Protein 7WH9 (pdb70)

Structure (mmCIF, N/CA/C/O backbone):
data_7WH9
#
_entry.id   7WH9
#
_cell.length_a   162.093
_cell.length_b   162.093
_cell.length_c   130.219
_cell.angle_alpha   90.000
_cell.angle_beta   90.000
_cell.angle_gamma   120.000
#
_symmetry.space_group_name_H-M   'P 31 2 1'
#
loop_
_entity.id
_entity.type
_entity.pdbx_description
1 polymer 'O-methyltransferase gedA'
2 non-polymer 3-METHYL-1,6,8-TRIHYDROXYANTHRAQUINONE
3 non-polymer S-ADENOSYL-L-HOMOCYSTEINE
4 water water
#
loop_
_atom_site.group_PDB
_atom_site.id
_atom_site.type_symbol
_atom_site.label_atom_id
_atom_site.label_alt_id
_atom_site.label_comp_id
_atom_site.label_asym_id
_atom_site.label_entity_id
_atom_site.label_seq_id
_atom_site.pdbx_PDB_ins_code
_atom_site.Cartn_x
_atom_site.Cartn_y
_atom_site.Cartn_z
_atom_site.occupancy
_atom_site.B_iso_or_equiv
_atom_site.auth_seq_id
_atom_site.auth_comp_id
_atom_site.auth_asym_id
_atom_site.auth_atom_id
_atom_site.pdbx_PDB_model_num
ATOM 1 N N . MET A 1 21 ? 30.297 -19.531 -37.383 1.00 81.24 1 MET A N 1
ATOM 2 C CA . MET A 1 21 ? 31.287 -18.483 -37.537 1.00 73.70 1 MET A CA 1
ATOM 3 C C . MET A 1 21 ? 32.639 -18.983 -37.034 1.00 69.21 1 MET A C 1
ATOM 4 O O . MET A 1 21 ? 32.761 -19.407 -35.882 1.00 69.74 1 MET A O 1
ATOM 9 N N . GLU A 1 22 ? 33.657 -18.946 -37.879 1.00 65.24 2 GLU A N 1
ATOM 10 C CA . GLU A 1 22 ? 34.954 -19.403 -37.411 1.00 60.99 2 GLU A CA 1
ATOM 11 C C . GLU A 1 22 ? 35.812 -18.216 -37.004 1.00 55.65 2 GLU A C 1
ATOM 12 O O . GLU A 1 22 ? 35.600 -17.080 -37.441 1.00 56.14 2 GLU A O 1
ATOM 18 N N . ARG A 1 23 ? 36.775 -18.496 -36.132 1.00 48.81 3 ARG A N 1
ATOM 19 C CA . ARG A 1 23 ? 37.717 -17.475 -35.721 1.00 43.60 3 ARG A CA 1
ATOM 20 C C . ARG A 1 23 ? 38.646 -17.152 -36.886 1.00 42.16 3 ARG A C 1
ATOM 21 O O . ARG A 1 23 ? 38.921 -17.996 -37.736 1.00 45.81 3 ARG A O 1
ATOM 29 N N . GLN A 1 24 ? 39.052 -15.916 -36.970 1.00 39.06 4 GLN A N 1
ATOM 30 C CA . GLN A 1 24 ? 39.906 -15.550 -38.084 1.00 39.68 4 GLN A CA 1
ATOM 31 C C . GLN A 1 24 ? 41.320 -15.252 -37.610 1.00 38.19 4 GLN A C 1
ATOM 32 O O . GLN A 1 24 ? 41.527 -14.813 -36.477 1.00 37.76 4 GLN A O 1
ATOM 38 N N . PRO A 1 25 ? 42.323 -15.481 -38.442 1.00 39.99 5 PRO A N 1
ATOM 39 C CA . PRO A 1 25 ? 43.683 -15.089 -38.061 1.00 37.33 5 PRO A CA 1
ATOM 40 C C . PRO A 1 25 ? 43.798 -13.583 -38.023 1.00 36.54 5 PRO A C 1
ATOM 41 O O . PRO A 1 25 ? 43.160 -12.877 -38.804 1.00 37.76 5 PRO A O 1
ATOM 45 N N . LYS A 1 26 ? 44.620 -13.090 -37.101 1.00 37.36 6 LYS A N 1
ATOM 46 C CA . LYS A 1 26 ? 44.833 -11.652 -37.018 1.00 37.56 6 LYS A CA 1
ATOM 47 C C . LYS A 1 26 ? 45.846 -11.206 -38.058 1.00 38.93 6 LYS A C 1
ATOM 48 O O . LYS A 1 26 ? 46.758 -11.948 -38.437 1.00 41.83 6 LYS A O 1
ATOM 54 N N . SER A 1 27 ? 45.685 -9.972 -38.511 1.00 37.58 7 SER A N 1
ATOM 55 C CA . SER A 1 27 ? 46.514 -9.415 -39.566 1.00 35.08 7 SER A CA 1
ATOM 56 C C . SER A 1 27 ? 47.752 -8.738 -38.995 1.00 36.71 7 SER A C 1
ATOM 57 O O . SER A 1 27 ? 47.865 -8.488 -37.790 1.00 36.31 7 SER A O 1
ATOM 60 N N . LEU A 1 28 ? 48.697 -8.442 -39.889 1.00 37.62 8 LEU A N 1
ATOM 61 C CA . LEU A 1 28 ? 49.837 -7.618 -39.507 1.00 38.07 8 LEU A CA 1
ATOM 62 C C . LEU A 1 28 ? 49.385 -6.281 -38.924 1.00 38.65 8 LEU A C 1
ATOM 63 O O . LEU A 1 28 ? 49.920 -5.835 -37.905 1.00 38.60 8 LEU A O 1
ATOM 68 N N . SER A 1 29 ? 48.370 -5.648 -39.522 1.00 40.07 9 SER A N 1
ATOM 69 C CA . SER A 1 29 ? 47.948 -4.346 -39.017 1.00 41.27 9 SER A CA 1
ATOM 70 C C . SER A 1 29 ? 47.386 -4.449 -37.613 1.00 40.43 9 SER A C 1
ATOM 71 O O . SER A 1 29 ? 47.644 -3.578 -36.777 1.00 40.47 9 SER A O 1
ATOM 74 N N . ASP A 1 30 ? 46.645 -5.512 -37.319 1.00 39.79 10 ASP A N 1
ATOM 75 C CA . ASP A 1 30 ? 46.131 -5.653 -35.965 1.00 39.85 10 ASP A CA 1
ATOM 76 C C . ASP A 1 30 ? 47.281 -5.662 -34.963 1.00 38.07 10 ASP A C 1
ATOM 77 O O . ASP A 1 30 ? 47.227 -4.978 -33.932 1.00 35.26 10 ASP A O 1
ATOM 82 N N . ALA A 1 31 ? 48.353 -6.405 -35.269 1.00 37.86 11 ALA A N 1
ATOM 83 C CA . ALA A 1 31 ? 49.488 -6.469 -34.356 1.00 32.36 11 ALA A CA 1
ATOM 84 C C . ALA A 1 31 ? 50.162 -5.119 -34.223 1.00 31.94 11 ALA A C 1
ATOM 85 O O . ALA A 1 31 ? 50.485 -4.676 -33.108 1.00 29.45 11 ALA A O 1
ATOM 87 N N . VAL A 1 32 ? 50.404 -4.456 -35.355 1.00 33.13 12 VAL A N 1
ATOM 88 C CA . VAL A 1 32 ? 51.169 -3.223 -35.301 1.00 34.85 12 VAL A CA 1
ATOM 89 C C . VAL A 1 32 ? 50.391 -2.164 -34.543 1.00 38.44 12 VAL A C 1
ATOM 90 O O . VAL A 1 32 ? 50.946 -1.490 -33.678 1.00 41.77 12 VAL A O 1
ATOM 94 N N . GLN A 1 33 ? 49.080 -2.053 -34.778 1.00 42.36 13 GLN A N 1
ATOM 95 C CA . GLN A 1 33 ? 48.318 -1.061 -34.012 1.00 43.75 13 GLN A CA 1
ATOM 96 C C . GLN A 1 33 ? 48.171 -1.452 -32.552 1.00 43.94 13 GLN A C 1
ATOM 97 O O . GLN A 1 33 ? 48.178 -0.573 -31.684 1.00 47.31 13 GLN A O 1
ATOM 103 N N . LEU A 1 34 ? 48.068 -2.743 -32.238 1.00 39.29 14 LEU A N 1
ATOM 104 C CA . LEU A 1 34 ? 48.001 -3.072 -30.826 1.00 35.46 14 LEU A CA 1
ATOM 105 C C . LEU A 1 34 ? 49.288 -2.633 -30.131 1.00 36.86 14 LEU A C 1
ATOM 106 O O . LEU A 1 34 ? 49.245 -2.110 -29.010 1.00 36.95 14 LEU A O 1
ATOM 111 N N . LEU A 1 35 ? 50.433 -2.742 -30.820 1.00 34.67 15 LEU A N 1
ATOM 112 C CA . LEU A 1 35 ? 51.672 -2.214 -30.260 1.00 35.97 15 LEU A CA 1
ATOM 113 C C . LEU A 1 35 ? 51.640 -0.701 -30.150 1.00 37.83 15 LEU A C 1
ATOM 114 O O . LEU A 1 35 ? 51.951 -0.142 -29.092 1.00 40.34 15 LEU A O 1
ATOM 119 N N . GLN A 1 36 ? 51.311 -0.019 -31.247 1.00 35.11 16 GLN A N 1
ATOM 120 C CA . GLN A 1 36 ? 51.303 1.437 -31.237 1.00 31.96 16 GLN A CA 1
ATOM 121 C C . GLN A 1 36 ? 50.372 1.990 -30.159 1.00 33.43 16 GLN A C 1
ATOM 122 O O . GLN A 1 36 ? 50.775 2.875 -29.399 1.00 31.61 16 GLN A O 1
ATOM 128 N N . THR A 1 37 ? 49.135 1.466 -30.039 1.00 35.69 17 THR A N 1
ATOM 129 C CA . THR A 1 37 ? 48.240 2.031 -29.020 1.00 34.40 17 THR A CA 1
ATOM 130 C C . THR A 1 37 ? 48.693 1.657 -27.603 1.00 33.49 17 THR A C 1
ATOM 131 O O . THR A 1 37 ? 48.495 2.440 -26.660 1.00 34.32 17 THR A O 1
ATOM 135 N N . THR A 1 38 ? 49.259 0.467 -27.410 1.00 29.67 18 THR A N 1
ATOM 136 C CA . THR A 1 38 ? 49.835 0.181 -26.099 1.00 29.63 18 THR A CA 1
ATOM 137 C C . THR A 1 38 ? 50.932 1.172 -25.773 1.00 33.05 18 THR A C 1
ATOM 138 O O . THR A 1 38 ? 51.017 1.672 -24.649 1.00 35.12 18 THR A O 1
ATOM 142 N N . GLU A 1 39 ? 51.765 1.504 -26.749 1.00 35.51 19 GLU A N 1
ATOM 143 C CA . GLU A 1 39 ? 52.795 2.489 -26.473 1.00 38.20 19 GLU A CA 1
ATOM 144 C C . GLU A 1 39 ? 52.170 3.862 -26.185 1.00 39.04 19 GLU A C 1
ATOM 145 O O . GLU A 1 39 ? 52.686 4.629 -25.365 1.00 40.96 19 GLU A O 1
ATOM 151 N N . ILE A 1 40 ? 51.034 4.176 -26.814 1.00 33.98 20 ILE A N 1
ATOM 152 C CA . ILE A 1 40 ? 50.347 5.422 -26.490 1.00 33.85 20 ILE A CA 1
ATOM 153 C C . ILE A 1 40 ? 49.783 5.382 -25.069 1.00 34.84 20 ILE A C 1
ATOM 154 O O . ILE A 1 40 ? 49.870 6.368 -24.321 1.00 34.94 20 ILE A O 1
ATOM 159 N N . ILE A 1 41 ? 49.172 4.259 -24.686 1.00 31.82 21 ILE A N 1
ATOM 160 C CA . ILE A 1 41 ? 48.666 4.114 -23.329 1.00 32.18 21 ILE A CA 1
ATOM 161 C C . ILE A 1 41 ? 49.781 4.343 -22.333 1.00 34.97 21 ILE A C 1
ATOM 162 O O . ILE A 1 41 ? 49.600 4.980 -21.287 1.00 34.64 21 ILE A O 1
ATOM 167 N N . SER A 1 42 ? 50.953 3.825 -22.646 1.00 38.93 22 SER A N 1
ATOM 168 C CA . SER A 1 42 ? 52.043 3.897 -21.695 1.00 38.23 22 SER A CA 1
ATOM 169 C C . SER A 1 42 ? 52.603 5.320 -21.610 1.00 39.63 22 SER A C 1
ATOM 170 O O . SER A 1 42 ? 52.998 5.769 -20.527 1.00 43.23 22 SER A O 1
ATOM 173 N N . LYS A 1 43 ? 52.636 6.061 -22.723 1.00 37.87 23 LYS A N 1
ATOM 174 C CA . LYS A 1 43 ? 53.086 7.452 -22.621 1.00 39.74 23 LYS A CA 1
ATOM 175 C C . LYS A 1 43 ? 52.079 8.288 -21.845 1.00 40.25 23 LYS A C 1
ATOM 176 O O . LYS A 1 43 ? 52.463 9.148 -21.042 1.00 40.19 23 LYS A O 1
ATOM 182 N N . CYS A 1 44 ? 50.786 8.036 -22.069 1.00 38.89 24 CYS A N 1
ATOM 183 C CA . CYS A 1 44 ? 49.742 8.769 -21.365 1.00 38.80 24 CYS A CA 1
ATOM 184 C C . CYS A 1 44 ? 49.799 8.524 -19.864 1.00 37.96 24 CYS A C 1
ATOM 185 O O . CYS A 1 44 ? 49.516 9.438 -19.074 1.00 37.03 24 CYS A O 1
ATOM 188 N N . THR A 1 45 ? 50.141 7.293 -19.446 1.00 34.30 25 THR A N 1
ATOM 189 C CA . THR A 1 45 ? 50.240 7.028 -18.015 1.00 33.85 25 THR A CA 1
ATOM 190 C C . THR A 1 45 ? 51.301 7.902 -17.367 1.00 35.20 25 THR A C 1
ATOM 191 O O . THR A 1 45 ? 51.091 8.430 -16.272 1.00 37.48 25 THR A O 1
ATOM 195 N N . GLN A 1 46 ? 52.430 8.109 -18.034 1.00 37.12 26 GLN A N 1
ATOM 196 C CA . GLN A 1 46 ? 53.466 8.924 -17.410 1.00 39.23 26 GLN A CA 1
ATOM 197 C C . GLN A 1 46 ? 53.026 10.373 -17.315 1.00 39.32 26 GLN A C 1
ATOM 198 O O . GLN A 1 46 ? 53.218 11.011 -16.275 1.00 42.49 26 GLN A O 1
ATOM 204 N N . THR A 1 47 ? 52.338 10.880 -18.342 1.00 35.00 27 THR A N 1
ATOM 205 C CA . THR A 1 47 ? 51.847 12.250 -18.267 1.00 34.14 27 THR A CA 1
ATOM 206 C C . THR A 1 47 ? 50.819 12.394 -17.163 1.00 35.13 27 THR A C 1
ATOM 207 O O . THR A 1 47 ? 50.854 13.357 -16.388 1.00 32.20 27 THR A O 1
ATOM 211 N N . ILE A 1 48 ? 49.905 11.426 -17.056 1.00 32.98 28 ILE A N 1
ATOM 212 C CA . ILE A 1 48 ? 48.838 11.527 -16.065 1.00 32.11 28 ILE A CA 1
ATOM 213 C C . ILE A 1 48 ? 49.432 11.555 -14.661 1.00 33.11 28 ILE A C 1
ATOM 214 O O . ILE A 1 48 ? 49.026 12.357 -13.816 1.00 31.81 28 ILE A O 1
ATOM 219 N N . ILE A 1 49 ? 50.479 10.767 -14.429 1.00 35.47 29 ILE A N 1
ATOM 220 C CA . ILE A 1 49 ? 51.080 10.704 -13.106 1.00 38.92 29 ILE A CA 1
ATOM 221 C C . ILE A 1 49 ? 51.774 12.019 -12.785 1.00 41.26 29 ILE A C 1
ATOM 222 O O . ILE A 1 49 ? 51.550 12.610 -11.718 1.00 34.00 29 ILE A O 1
ATOM 227 N N . ALA A 1 50 ? 52.510 12.566 -13.764 1.00 40.34 30 ALA A N 1
ATOM 228 C CA . ALA A 1 50 ? 53.134 13.879 -13.604 1.00 41.64 30 ALA A CA 1
ATOM 229 C C . ALA A 1 50 ? 52.101 14.950 -13.293 1.00 41.05 30 ALA A C 1
ATOM 230 O O . ALA A 1 50 ? 52.323 15.805 -12.428 1.00 38.79 30 ALA A O 1
ATOM 232 N N . GLU A 1 51 ? 50.953 14.918 -13.967 1.00 38.92 31 GLU A N 1
ATOM 233 C CA . GLU A 1 51 ? 50.006 15.994 -13.736 1.00 40.60 31 GLU A CA 1
ATOM 234 C C . GLU A 1 51 ? 49.134 15.756 -12.523 1.00 39.52 31 GLU A C 1
ATOM 235 O O . GLU A 1 51 ? 48.762 16.722 -11.861 1.00 41.57 31 GLU A O 1
ATOM 241 N N . TRP A 1 52 ? 48.929 14.510 -12.118 1.00 37.92 32 TRP A N 1
ATOM 242 C CA . TRP A 1 52 ? 48.364 14.297 -10.797 1.00 38.92 32 TRP A CA 1
ATOM 243 C C . TRP A 1 52 ? 49.238 14.938 -9.730 1.00 44.46 32 TRP A C 1
ATOM 244 O O . TRP A 1 52 ? 48.723 15.556 -8.792 1.00 44.31 32 TRP A O 1
ATOM 255 N N . SER A 1 53 ? 50.560 14.878 -9.894 1.00 48.07 33 SER A N 1
ATOM 256 C CA . SER A 1 53 ? 51.403 15.433 -8.848 1.00 39.77 33 SER A CA 1
ATOM 257 C C . SER A 1 53 ? 51.466 16.953 -8.923 1.00 44.40 33 SER A C 1
ATOM 258 O O . SER A 1 53 ? 51.520 17.610 -7.878 1.00 47.20 33 SER A O 1
ATOM 261 N N . ASN A 1 54 ? 51.376 17.536 -10.124 1.00 44.73 34 ASN A N 1
ATOM 262 C CA . ASN A 1 54 ? 51.262 18.990 -10.213 1.00 48.42 34 ASN A CA 1
ATOM 263 C C . ASN A 1 54 ? 49.921 19.466 -9.691 1.00 46.82 34 ASN A C 1
ATOM 264 O O . ASN A 1 54 ? 49.841 20.459 -8.967 1.00 48.98 34 ASN A O 1
ATOM 269 N N . GLU A 1 55 ? 48.865 18.742 -10.015 1.00 45.13 35 GLU A N 1
ATOM 270 C CA . GLU A 1 55 ? 47.536 19.105 -9.552 1.00 44.53 35 GLU A CA 1
ATOM 271 C C . GLU A 1 55 ? 47.448 19.069 -8.031 1.00 47.26 35 GLU A C 1
ATOM 272 O O . GLU A 1 55 ? 46.941 20.008 -7.408 1.00 49.39 35 GLU A O 1
ATOM 278 N N . ALA A 1 56 ? 47.957 18.000 -7.415 1.00 48.36 36 ALA A N 1
ATOM 279 C CA . ALA A 1 56 ? 47.920 17.891 -5.961 1.00 52.35 36 ALA A CA 1
ATOM 280 C C . ALA A 1 56 ? 48.621 19.067 -5.292 1.00 60.48 36 ALA A C 1
ATOM 281 O O . ALA A 1 56 ? 48.145 19.581 -4.270 1.00 65.64 36 ALA A O 1
ATOM 283 N N . GLU A 1 57 ? 49.749 19.519 -5.845 1.00 60.54 37 GLU A N 1
ATOM 284 C CA . GLU A 1 57 ? 50.441 20.632 -5.200 1.00 64.83 37 GLU A CA 1
ATOM 285 C C . GLU A 1 57 ? 49.643 21.926 -5.298 1.00 62.69 37 GLU A C 1
ATOM 286 O O . GLU A 1 57 ? 49.694 22.743 -4.376 1.00 61.91 37 GLU A O 1
ATOM 292 N N . THR A 1 58 ? 48.913 22.108 -6.378 1.00 63.98 38 THR A N 1
ATOM 293 C CA . THR A 1 58 ? 48.016 23.233 -6.525 1.00 66.46 38 THR A CA 1
ATOM 294 C C . THR A 1 58 ? 46.919 23.171 -5.487 1.00 65.70 38 THR A C 1
ATOM 295 O O . THR A 1 58 ? 46.620 24.136 -4.834 1.00 67.55 38 THR A O 1
ATOM 299 N N . PHE A 1 59 ? 46.298 22.020 -5.342 1.00 60.92 39 PHE A N 1
ATOM 300 C CA . PHE A 1 59 ? 45.238 21.878 -4.354 1.00 61.06 39 PHE A CA 1
ATOM 301 C C . PHE A 1 59 ? 45.716 22.345 -2.987 1.00 65.68 39 PHE A C 1
ATOM 302 O O . PHE A 1 59 ? 44.985 23.039 -2.270 1.00 68.06 39 PHE A O 1
ATOM 310 N N . LYS A 1 60 ? 46.957 22.007 -2.627 1.00 68.58 40 LYS A N 1
ATOM 311 C CA . LYS A 1 60 ? 47.465 22.343 -1.299 1.00 72.73 40 LYS A CA 1
ATOM 312 C C . LYS A 1 60 ? 47.820 23.826 -1.196 1.00 78.71 40 LYS A C 1
ATOM 313 O O . LYS A 1 60 ? 47.469 24.498 -0.214 1.00 78.82 40 LYS A O 1
ATOM 319 N N . LYS A 1 61 ? 48.503 24.354 -2.224 1.00 83.61 41 LYS A N 1
ATOM 320 C CA . LYS A 1 61 ? 48.935 25.750 -2.225 1.00 89.84 41 LYS A CA 1
ATOM 321 C C . LYS A 1 61 ? 47.752 26.695 -2.032 1.00 94.96 41 LYS A C 1
ATOM 322 O O . LYS A 1 61 ? 47.858 27.713 -1.329 1.00 100.08 41 LYS A O 1
ATOM 324 N N . ARG A 1 62 ? 46.613 26.375 -2.646 1.00 94.13 42 ARG A N 1
ATOM 325 C CA . ARG A 1 62 ? 45.394 27.153 -2.445 1.00 96.56 42 ARG A CA 1
ATOM 326 C C . ARG A 1 62 ? 44.663 26.610 -1.213 1.00 98.70 42 ARG A C 1
ATOM 327 O O . ARG A 1 62 ? 43.611 25.979 -1.286 1.00 96.91 42 ARG A O 1
ATOM 335 N N . ALA A 1 63 ? 45.265 26.871 -0.055 1.00 103.91 43 ALA A N 1
ATOM 336 C CA . ALA A 1 63 ? 44.720 26.449 1.236 1.00 107.25 43 ALA A CA 1
ATOM 337 C C . ALA A 1 63 ? 43.248 26.857 1.418 1.00 110.07 43 ALA A C 1
ATOM 338 O O . ALA A 1 63 ? 42.924 28.029 1.644 1.00 115.35 43 ALA A O 1
ATOM 340 N N . ALA A 1 68 ? 41.701 29.467 -4.263 1.00 106.95 48 ALA A N 1
ATOM 341 C CA . ALA A 1 68 ? 40.683 28.804 -5.077 1.00 101.37 48 ALA A CA 1
ATOM 342 C C . ALA A 1 68 ? 40.975 29.002 -6.566 1.00 98.72 48 ALA A C 1
ATOM 343 O O . ALA A 1 68 ? 41.749 29.893 -6.935 1.00 102.47 48 ALA A O 1
ATOM 345 N N . GLY A 1 69 ? 40.366 28.166 -7.415 1.00 91.88 49 GLY A N 1
ATOM 346 C CA . GLY A 1 69 ? 40.532 28.276 -8.858 1.00 87.54 49 GLY A CA 1
ATOM 347 C C . GLY A 1 69 ? 39.822 27.216 -9.689 1.00 80.24 49 GLY A C 1
ATOM 348 O O . GLY A 1 69 ? 38.827 26.626 -9.257 1.00 77.20 49 GLY A O 1
ATOM 349 N N . ALA A 1 70 ? 40.344 26.955 -10.892 1.00 73.79 50 ALA A N 1
ATOM 350 C CA . ALA A 1 70 ? 39.711 26.021 -11.816 1.00 64.14 50 ALA A CA 1
ATOM 351 C C . ALA A 1 70 ? 40.006 24.559 -11.488 1.00 60.63 50 ALA A C 1
ATOM 352 O O . ALA A 1 70 ? 39.201 23.681 -11.834 1.00 57.83 50 ALA A O 1
ATOM 354 N N . GLU A 1 71 ? 41.141 24.278 -10.835 1.00 59.44 51 GLU A N 1
ATOM 355 C CA . GLU A 1 71 ? 41.507 22.931 -10.400 1.00 56.17 51 GLU A CA 1
ATOM 356 C C . GLU A 1 71 ? 40.344 22.208 -9.731 1.00 53.12 51 GLU A C 1
ATOM 357 O O . GLU A 1 71 ? 40.226 20.990 -9.868 1.00 51.26 51 GLU A O 1
ATOM 363 N N . LEU A 1 72 ? 39.490 22.947 -9.029 1.00 55.94 52 LEU A N 1
ATOM 364 C CA . LEU A 1 72 ? 38.376 22.349 -8.295 1.00 56.00 52 LEU A CA 1
ATOM 365 C C . LEU A 1 72 ? 37.207 21.933 -9.191 1.00 56.32 52 LEU A C 1
ATOM 366 O O . LEU A 1 72 ? 36.241 21.332 -8.722 1.00 54.68 52 LEU A O 1
ATOM 371 N N . VAL A 1 73 ? 37.299 22.255 -10.477 1.00 56.90 53 VAL A N 1
ATOM 372 C CA . VAL A 1 73 ? 36.246 21.928 -11.434 1.00 53.02 53 VAL A CA 1
ATOM 373 C C . VAL A 1 73 ? 36.798 21.311 -12.708 1.00 53.02 53 VAL A C 1
ATOM 374 O O . VAL A 1 73 ? 36.073 20.574 -13.397 1.00 54.47 53 VAL A O 1
ATOM 378 N N . LEU A 1 74 ? 38.074 21.506 -13.049 1.00 50.78 54 LEU A N 1
ATOM 379 C CA . LEU A 1 74 ? 38.571 21.183 -14.371 1.00 45.79 54 LEU A CA 1
ATOM 380 C C . LEU A 1 74 ? 39.956 20.566 -14.266 1.00 41.90 54 LEU A C 1
ATOM 381 O O . LEU A 1 74 ? 40.813 21.086 -13.545 1.00 41.59 54 LEU A O 1
ATOM 386 N N . PRO A 1 75 ? 40.217 19.492 -14.990 1.00 40.60 55 PRO A N 1
ATOM 387 C CA . PRO A 1 75 ? 41.603 19.060 -15.154 1.00 38.55 55 PRO A CA 1
ATOM 388 C C . PRO A 1 75 ? 42.348 20.103 -15.951 1.00 40.38 55 PRO A C 1
ATOM 389 O O . PRO A 1 75 ? 41.770 20.827 -16.769 1.00 40.92 55 PRO A O 1
ATOM 393 N N . SER A 1 76 ? 43.649 20.170 -15.702 1.00 41.18 56 SER A N 1
ATOM 394 C CA . SER A 1 76 ? 44.539 20.979 -16.514 1.00 42.09 56 SER A CA 1
ATOM 395 C C . SER A 1 76 ? 44.442 20.600 -17.992 1.00 41.39 56 SER A C 1
ATOM 396 O O . SER A 1 76 ? 43.914 19.538 -18.349 1.00 39.45 56 SER A O 1
ATOM 399 N N . HIS A 1 77 ? 44.919 21.481 -18.871 1.00 44.10 57 HIS A N 1
ATOM 400 C CA . HIS A 1 77 ? 44.941 21.139 -20.290 1.00 41.09 57 HIS A CA 1
ATOM 401 C C . HIS A 1 77 ? 45.751 19.873 -20.532 1.00 42.14 57 HIS A C 1
ATOM 402 O O . HIS A 1 77 ? 45.282 18.943 -21.198 1.00 40.29 57 HIS A O 1
ATOM 409 N N . GLU A 1 78 ? 46.947 19.788 -19.934 1.00 42.62 58 GLU A N 1
ATOM 410 C CA . GLU A 1 78 ? 47.782 18.614 -20.152 1.00 40.36 58 GLU A CA 1
ATOM 411 C C . GLU A 1 78 ? 47.134 17.358 -19.588 1.00 43.15 58 GLU A C 1
ATOM 412 O O . GLU A 1 78 ? 47.227 16.290 -20.202 1.00 44.92 58 GLU A O 1
ATOM 418 N N . LEU A 1 79 ? 46.460 17.452 -18.434 1.00 42.48 59 LEU A N 1
ATOM 419 C CA . LEU A 1 79 ? 45.812 16.253 -17.913 1.00 37.99 59 LEU A CA 1
ATOM 420 C C . LEU A 1 79 ? 44.594 15.864 -18.736 1.00 37.32 59 LEU A C 1
ATOM 421 O O . LEU A 1 79 ? 44.351 14.672 -18.954 1.00 36.16 59 LEU A O 1
ATOM 426 N N . PHE A 1 80 ? 43.831 16.845 -19.234 1.00 38.06 60 PHE A N 1
ATOM 427 C CA . PHE A 1 80 ? 42.641 16.502 -20.016 1.00 35.92 60 PHE A CA 1
ATOM 428 C C . PHE A 1 80 ? 43.022 15.867 -21.348 1.00 38.49 60 PHE A C 1
ATOM 429 O O . PHE A 1 80 ? 42.361 14.922 -21.798 1.00 42.36 60 PHE A O 1
ATOM 437 N N . ASN A 1 81 ? 44.104 16.330 -21.985 1.00 38.97 61 ASN A N 1
ATOM 438 C CA . ASN A 1 81 ? 44.517 15.713 -23.245 1.00 39.50 61 ASN A CA 1
ATOM 439 C C . ASN A 1 81 ? 45.007 14.281 -23.045 1.00 39.40 61 ASN A C 1
ATOM 440 O O . ASN A 1 81 ? 44.718 13.404 -23.870 1.00 39.73 61 ASN A O 1
ATOM 445 N N . ALA A 1 82 ? 45.694 14.005 -21.928 1.00 36.66 62 ALA A N 1
ATOM 446 C CA . ALA A 1 82 ? 46.138 12.640 -21.654 1.00 35.01 62 ALA A CA 1
ATOM 447 C C . ALA A 1 82 ? 44.955 11.742 -21.341 1.00 33.65 62 ALA A C 1
ATOM 448 O O . ALA A 1 82 ? 44.925 10.577 -21.756 1.00 34.67 62 ALA A O 1
ATOM 450 N N . GLN A 1 83 ? 43.955 12.272 -20.626 1.00 29.50 63 GLN A N 1
ATOM 451 C CA . GLN A 1 83 ? 42.762 11.482 -20.387 1.00 23.80 63 GLN A CA 1
ATOM 452 C C . GLN A 1 83 ? 42.073 11.171 -21.694 1.00 26.81 63 GLN A C 1
ATOM 453 O O . GLN A 1 83 ? 41.645 10.040 -21.933 1.00 29.21 63 GLN A O 1
ATOM 459 N N . ARG A 1 84 ? 41.990 12.152 -22.575 1.00 28.12 64 ARG A N 1
ATOM 460 C CA . ARG A 1 84 ? 41.251 11.926 -23.798 1.00 28.58 64 ARG A CA 1
ATOM 461 C C . ARG A 1 84 ? 41.977 10.913 -24.665 1.00 33.85 64 ARG A C 1
ATOM 462 O O . ARG A 1 84 ? 41.380 9.918 -25.095 1.00 34.46 64 ARG A O 1
ATOM 470 N N . THR A 1 85 ? 43.299 11.084 -24.812 1.00 34.67 65 THR A N 1
ATOM 471 C CA . THR A 1 85 ? 44.102 10.175 -25.624 1.00 32.07 65 THR A CA 1
ATOM 472 C C . THR A 1 85 ? 44.125 8.766 -25.055 1.00 31.92 65 THR A C 1
ATOM 473 O O . THR A 1 85 ? 43.993 7.793 -25.801 1.00 34.13 65 THR A O 1
ATOM 477 N N . ILE A 1 86 ? 44.294 8.624 -23.742 1.00 30.71 66 ILE A N 1
ATOM 478 C CA . ILE A 1 86 ? 44.367 7.276 -23.188 1.00 30.14 66 ILE A CA 1
ATOM 479 C C . ILE A 1 86 ? 43.015 6.595 -23.279 1.00 30.72 66 ILE A C 1
ATOM 480 O O . ILE A 1 86 ? 42.941 5.393 -23.520 1.00 32.56 66 ILE A O 1
ATOM 485 N N . THR A 1 87 ? 41.925 7.341 -23.105 1.00 31.67 67 THR A N 1
ATOM 486 C CA . THR A 1 87 ? 40.612 6.761 -23.352 1.00 33.75 67 THR A CA 1
ATOM 487 C C . THR A 1 87 ? 40.460 6.288 -24.799 1.00 33.83 67 THR A C 1
ATOM 488 O O . THR A 1 87 ? 40.028 5.155 -25.037 1.00 30.18 67 THR A O 1
ATOM 492 N N . ALA A 1 88 ? 40.838 7.119 -25.769 1.00 33.43 68 ALA A N 1
ATOM 493 C CA . ALA A 1 88 ? 40.743 6.688 -27.158 1.00 30.36 68 ALA A CA 1
ATOM 494 C C . ALA A 1 88 ? 41.528 5.401 -27.391 1.00 32.69 68 ALA A C 1
ATOM 495 O O . ALA A 1 88 ? 41.037 4.473 -28.049 1.00 34.86 68 ALA A O 1
ATOM 497 N N . ALA A 1 89 ? 42.740 5.317 -26.833 1.00 33.86 69 ALA A N 1
ATOM 498 C CA . ALA A 1 89 ? 43.565 4.125 -27.000 1.00 31.62 69 ALA A CA 1
ATOM 499 C C . ALA A 1 89 ? 42.966 2.915 -26.290 1.00 32.68 69 ALA A C 1
ATOM 500 O O . ALA A 1 89 ? 42.989 1.808 -26.833 1.00 38.26 69 ALA A O 1
ATOM 502 N N . ILE A 1 90 ? 42.420 3.107 -25.085 1.00 31.14 70 ILE A N 1
ATOM 503 C CA . ILE A 1 90 ? 41.701 2.034 -24.388 1.00 31.69 70 ILE A CA 1
ATOM 504 C C . ILE A 1 90 ? 40.653 1.425 -25.317 1.00 33.47 70 ILE A C 1
ATOM 505 O O . ILE A 1 90 ? 40.555 0.197 -25.466 1.00 33.22 70 ILE A O 1
ATOM 510 N N . GLY A 1 91 ? 39.841 2.288 -25.938 1.00 29.94 71 GLY A N 1
ATOM 511 C CA . GLY A 1 91 ? 38.837 1.814 -26.863 1.00 25.75 71 GLY A CA 1
ATOM 512 C C . GLY A 1 91 ? 39.422 1.008 -28.005 1.00 29.69 71 GLY A C 1
ATOM 513 O O . GLY A 1 91 ? 38.904 -0.053 -28.359 1.00 33.51 71 GLY A O 1
ATOM 514 N N . LYS A 1 92 ? 40.519 1.480 -28.595 1.00 29.74 72 LYS A N 1
ATOM 515 C CA . LYS A 1 92 ? 41.012 0.751 -29.760 1.00 30.02 72 LYS A CA 1
ATOM 516 C C . LYS A 1 92 ? 41.646 -0.567 -29.350 1.00 31.95 72 LYS A C 1
ATOM 517 O O . LYS A 1 92 ? 41.552 -1.564 -30.079 1.00 36.77 72 LYS A O 1
ATOM 523 N N . LEU A 1 93 ? 42.191 -0.628 -28.142 1.00 28.32 73 LEU A N 1
ATOM 524 C CA . LEU A 1 93 ? 42.737 -1.885 -27.667 1.00 28.73 73 LEU A CA 1
ATOM 525 C C . LEU A 1 93 ? 41.642 -2.931 -27.505 1.00 29.79 73 LEU A C 1
ATOM 526 O O . LEU A 1 93 ? 41.813 -4.076 -27.936 1.00 32.45 73 LEU A O 1
ATOM 531 N N . ILE A 1 94 ? 40.489 -2.544 -26.944 1.00 30.87 74 ILE A N 1
ATOM 532 C CA . ILE A 1 94 ? 39.377 -3.483 -26.759 1.00 30.08 74 ILE A CA 1
ATOM 533 C C . ILE A 1 94 ? 38.932 -4.051 -28.101 1.00 32.29 74 ILE A C 1
ATOM 534 O O . ILE A 1 94 ? 38.787 -5.266 -28.265 1.00 34.51 74 ILE A O 1
ATOM 539 N N . GLU A 1 95 ? 38.768 -3.179 -29.096 1.00 30.10 75 GLU A N 1
ATOM 540 C CA . GLU A 1 95 ? 38.395 -3.618 -30.433 1.00 31.64 75 GLU A CA 1
ATOM 541 C C . GLU A 1 95 ? 39.399 -4.616 -31.008 1.00 35.60 75 GLU A C 1
ATOM 542 O O . GLU A 1 95 ? 39.000 -5.532 -31.742 1.00 40.01 75 GLU A O 1
ATOM 548 N N . LEU A 1 96 ? 40.697 -4.475 -30.684 1.00 32.69 76 LEU A N 1
ATOM 549 C CA . LEU A 1 96 ? 41.718 -5.333 -31.292 1.00 34.85 76 LEU A CA 1
ATOM 550 C C . LEU A 1 96 ? 42.037 -6.597 -30.510 1.00 34.32 76 LEU A C 1
ATOM 551 O O . LEU A 1 96 ? 42.486 -7.574 -31.122 1.00 37.76 76 LEU A O 1
ATOM 556 N N . VAL A 1 97 ? 41.861 -6.628 -29.192 1.00 30.16 77 VAL A N 1
ATOM 557 C CA . VAL A 1 97 ? 42.206 -7.834 -28.450 1.00 31.40 77 VAL A CA 1
ATOM 558 C C . VAL A 1 97 ? 41.003 -8.738 -28.219 1.00 33.50 77 VAL A C 1
ATOM 559 O O . VAL A 1 97 ? 41.192 -9.915 -27.893 1.00 37.05 77 VAL A O 1
ATOM 563 N N . SER A 1 98 ? 39.786 -8.230 -28.353 1.00 33.48 78 SER A N 1
ATOM 564 C CA . SER A 1 98 ? 38.619 -9.031 -28.018 1.00 34.69 78 SER A CA 1
ATOM 565 C C . SER A 1 98 ? 38.325 -10.101 -29.059 1.00 34.68 78 SER A C 1
ATOM 566 O O . SER A 1 98 ? 38.590 -9.944 -30.250 1.00 36.25 78 SER A O 1
ATOM 569 N N . GLU A 1 99 ? 37.786 -11.208 -28.584 1.00 35.49 79 GLU A N 1
ATOM 570 C CA . GLU A 1 99 ? 37.064 -12.099 -29.470 1.00 38.47 79 GLU A CA 1
ATOM 571 C C . GLU A 1 99 ? 35.839 -11.362 -29.973 1.00 37.97 79 GLU A C 1
ATOM 572 O O . GLU A 1 99 ? 35.119 -10.754 -29.169 1.00 33.15 79 GLU A O 1
ATOM 578 N N . PRO A 1 100 ? 35.619 -11.312 -31.289 1.00 31.37 80 PRO A N 1
ATOM 579 C CA . PRO A 1 100 ? 34.500 -10.506 -31.818 1.00 31.10 80 PRO A CA 1
ATOM 580 C C . PRO A 1 100 ? 33.136 -10.867 -31.231 1.00 30.74 80 PRO A C 1
ATOM 581 O O . PRO A 1 100 ? 32.382 -9.963 -30.835 1.00 30.86 80 PRO A O 1
ATOM 585 N N . SER A 1 101 ? 32.789 -12.157 -31.146 1.00 29.80 81 SER A N 1
ATOM 586 C CA . SER A 1 101 ? 31.462 -12.493 -30.631 1.00 29.66 81 SER A CA 1
ATOM 587 C C . SER A 1 101 ? 31.337 -12.130 -29.161 1.00 26.57 81 SER A C 1
ATOM 588 O O . SER A 1 101 ? 30.272 -11.686 -28.720 1.00 25.79 81 SER A O 1
ATOM 591 N N . VAL A 1 102 ? 32.395 -12.342 -28.379 1.00 24.57 82 VAL A N 1
ATOM 592 C CA . VAL A 1 102 ? 32.339 -11.943 -26.980 1.00 25.66 82 VAL A CA 1
ATOM 593 C C . VAL A 1 102 ? 32.015 -10.458 -26.887 1.00 29.68 82 VAL A C 1
ATOM 594 O O . VAL A 1 102 ? 31.141 -10.038 -26.116 1.00 33.14 82 VAL A O 1
ATOM 598 N N . ARG A 1 103 ? 32.673 -9.643 -27.710 1.00 29.90 83 ARG A N 1
ATOM 599 C CA . ARG A 1 103 ? 32.516 -8.200 -27.557 1.00 29.02 83 ARG A CA 1
ATOM 600 C C . ARG A 1 103 ? 31.168 -7.734 -28.081 1.00 33.93 83 ARG A C 1
ATOM 601 O O . ARG A 1 103 ? 30.571 -6.812 -27.509 1.00 37.85 83 ARG A O 1
ATOM 609 N N . ILE A 1 104 ? 30.644 -8.395 -29.114 1.00 30.51 84 ILE A N 1
ATOM 610 C CA . ILE A 1 104 ? 29.288 -8.099 -29.557 1.00 28.70 84 ILE A CA 1
ATOM 611 C C . ILE A 1 104 ? 28.288 -8.363 -28.443 1.00 30.39 84 ILE A C 1
ATOM 612 O O . ILE A 1 104 ? 27.401 -7.543 -28.194 1.00 34.89 84 ILE A O 1
ATOM 617 N N . LEU A 1 105 ? 28.422 -9.486 -27.727 1.00 28.62 85 LEU A N 1
ATOM 618 C CA . LEU A 1 105 ? 27.429 -9.724 -26.686 1.00 27.46 85 LEU A CA 1
ATOM 619 C C . LEU A 1 105 ? 27.683 -8.937 -25.422 1.00 27.96 85 LEU A C 1
ATOM 620 O O . LEU A 1 105 ? 26.713 -8.612 -24.721 1.00 27.60 85 LEU A O 1
ATOM 625 N N . GLU A 1 106 ? 28.916 -8.498 -25.173 1.00 30.05 86 GLU A N 1
ATOM 626 C CA . GLU A 1 106 ? 29.119 -7.591 -24.047 1.00 31.97 86 GLU A CA 1
ATOM 627 C C . GLU A 1 106 ? 28.423 -6.247 -24.296 1.00 34.72 86 GLU A C 1
ATOM 628 O O . GLU A 1 106 ? 27.684 -5.762 -23.431 1.00 36.66 86 GLU A O 1
ATOM 634 N N . ILE A 1 107 ? 28.585 -5.664 -25.498 1.00 32.70 87 ILE A N 1
ATOM 635 C CA . ILE A 1 107 ? 27.880 -4.422 -25.837 1.00 31.26 87 ILE A CA 1
ATOM 636 C C . ILE A 1 107 ? 26.369 -4.603 -25.731 1.00 36.95 87 ILE A C 1
ATOM 637 O O . ILE A 1 107 ? 25.661 -3.758 -25.172 1.00 41.66 87 ILE A O 1
ATOM 642 N N . ALA A 1 108 ? 25.851 -5.711 -26.271 1.00 36.25 88 ALA A N 1
ATOM 643 C CA . ALA A 1 108 ? 24.406 -5.885 -26.379 1.00 32.37 88 ALA A CA 1
ATOM 644 C C . ALA A 1 108 ? 23.719 -5.844 -25.018 1.00 31.10 88 ALA A C 1
ATOM 645 O O . ALA A 1 108 ? 22.624 -5.299 -24.894 1.00 36.41 88 ALA A O 1
ATOM 647 N N . GLY A 1 109 ? 24.338 -6.408 -23.988 1.00 25.94 89 GLY A N 1
ATOM 648 C CA . GLY A 1 109 ? 23.729 -6.480 -22.683 1.00 23.65 89 GLY A CA 1
ATOM 649 C C . GLY A 1 109 ? 24.208 -5.470 -21.683 1.00 27.14 89 GLY A C 1
ATOM 650 O O . GLY A 1 109 ? 23.787 -5.522 -20.521 1.00 28.46 89 GLY A O 1
ATOM 651 N N . GLN A 1 110 ? 25.108 -4.570 -22.082 1.00 28.97 90 GLN A N 1
ATOM 652 C CA . GLN A 1 110 ? 25.665 -3.596 -21.162 1.00 28.08 90 GLN A CA 1
ATOM 653 C C . GLN A 1 110 ? 24.634 -2.574 -20.685 1.00 31.42 90 GLN A C 1
ATOM 654 O O . GLN A 1 110 ? 24.936 -1.783 -19.783 1.00 31.61 90 GLN A O 1
ATOM 660 N N . TYR A 1 111 ? 23.418 -2.571 -21.231 1.00 32.16 91 TYR A N 1
ATOM 661 C CA . TYR A 1 111 ? 22.428 -1.652 -20.675 1.00 32.83 91 TYR A CA 1
ATOM 662 C C . TYR A 1 111 ? 22.115 -1.990 -19.222 1.00 30.20 91 TYR A C 1
ATOM 663 O O . TYR A 1 111 ? 21.668 -1.111 -18.472 1.00 28.41 91 TYR A O 1
ATOM 672 N N . GLN A 1 112 ? 22.348 -3.241 -18.810 1.00 27.62 92 GLN A N 1
ATOM 673 C CA . GLN A 1 112 ? 22.048 -3.621 -17.436 1.00 29.56 92 GLN A CA 1
ATOM 674 C C . GLN A 1 112 ? 22.973 -2.933 -16.454 1.00 30.12 92 GLN A C 1
ATOM 675 O O . GLN A 1 112 ? 22.567 -2.641 -15.329 1.00 29.01 92 GLN A O 1
ATOM 681 N N . GLU A 1 113 ? 24.187 -2.587 -16.867 1.00 34.27 93 GLU A N 1
ATOM 682 C CA . GLU A 1 113 ? 25.016 -1.820 -15.950 1.00 33.93 93 GLU A CA 1
ATOM 683 C C . GLU A 1 113 ? 24.428 -0.433 -15.756 1.00 30.39 93 GLU A C 1
ATOM 684 O O . GLU A 1 113 ? 24.425 0.093 -14.641 1.00 29.93 93 GLU A O 1
ATOM 690 N N . SER A 1 114 ? 23.818 0.123 -16.805 1.00 30.00 94 SER A N 1
ATOM 691 C CA . SER A 1 114 ? 23.108 1.388 -16.652 1.00 29.17 94 SER A CA 1
ATOM 692 C C . SER A 1 114 ? 21.952 1.249 -15.678 1.00 27.37 94 SER A C 1
ATOM 693 O O . SER A 1 114 ? 21.708 2.146 -14.873 1.00 27.00 94 SER A O 1
ATOM 696 N N . ARG A 1 115 ? 21.239 0.124 -15.714 1.00 28.08 95 ARG A N 1
ATOM 697 C CA . ARG A 1 115 ? 20.097 -0.025 -14.815 1.00 27.66 95 ARG A CA 1
ATOM 698 C C . ARG A 1 115 ? 20.555 -0.248 -13.380 1.00 30.63 95 ARG A C 1
ATOM 699 O O . ARG A 1 115 ? 19.921 0.248 -12.443 1.00 31.96 95 ARG A O 1
ATOM 707 N N . ALA A 1 116 ? 21.656 -0.989 -13.194 1.00 30.45 96 ALA A N 1
ATOM 708 C CA . ALA A 1 116 ? 22.237 -1.148 -11.865 1.00 30.00 96 ALA A CA 1
ATOM 709 C C . ALA A 1 116 ? 22.641 0.188 -11.267 1.00 30.20 96 ALA A C 1
ATOM 710 O O . ALA A 1 116 ? 22.347 0.469 -10.100 1.00 30.53 96 ALA A O 1
ATOM 712 N N . LEU A 1 117 ? 23.344 1.022 -12.030 1.00 29.50 97 LEU A N 1
ATOM 713 C CA . LEU A 1 117 ? 23.768 2.297 -11.450 1.00 31.01 97 LEU A CA 1
ATOM 714 C C . LEU A 1 117 ? 22.559 3.177 -11.142 1.00 30.06 97 LEU A C 1
ATOM 715 O O . LEU A 1 117 ? 22.502 3.820 -10.089 1.00 29.67 97 LEU A O 1
ATOM 720 N N . TYR A 1 118 ? 21.570 3.188 -12.041 1.00 29.79 98 TYR A N 1
ATOM 721 C CA . TYR A 1 118 ? 20.331 3.933 -11.827 1.00 27.01 98 TYR A CA 1
ATOM 722 C C . TYR A 1 118 ? 19.667 3.518 -10.525 1.00 27.88 98 TYR A C 1
ATOM 723 O O . TYR A 1 118 ? 19.269 4.361 -9.711 1.00 23.77 98 TYR A O 1
ATOM 732 N N . ILE A 1 119 ? 19.536 2.209 -10.317 1.00 29.34 99 ILE A N 1
ATOM 733 C CA . ILE A 1 119 ? 18.915 1.711 -9.097 1.00 27.10 99 ILE A CA 1
ATOM 734 C C . ILE A 1 119 ? 19.691 2.188 -7.875 1.00 28.80 99 ILE A C 1
ATOM 735 O O . ILE A 1 119 ? 19.115 2.672 -6.897 1.00 29.71 99 ILE A O 1
ATOM 740 N N . ALA A 1 120 ? 21.013 2.061 -7.909 1.00 29.67 100 ALA A N 1
ATOM 741 C CA . ALA A 1 120 ? 21.804 2.457 -6.750 1.00 29.40 100 ALA A CA 1
ATOM 742 C C . ALA A 1 120 ? 21.683 3.948 -6.487 1.00 30.07 100 ALA A C 1
ATOM 743 O O . ALA A 1 120 ? 21.573 4.371 -5.333 1.00 29.94 100 ALA A O 1
ATOM 745 N N . VAL A 1 121 ? 21.709 4.763 -7.544 1.00 30.29 101 VAL A N 1
ATOM 746 C CA . VAL A 1 121 ? 21.682 6.211 -7.356 1.00 28.57 101 VAL A CA 1
ATOM 747 C C . VAL A 1 121 ? 20.285 6.658 -6.966 1.00 30.18 101 VAL A C 1
ATOM 748 O O . VAL A 1 121 ? 20.118 7.624 -6.205 1.00 29.63 101 VAL A O 1
ATOM 752 N N . GLU A 1 122 ? 19.263 5.928 -7.426 1.00 32.22 102 GLU A N 1
ATOM 753 C CA . GLU A 1 122 ? 17.895 6.318 -7.127 1.00 31.78 102 GLU A CA 1
ATOM 754 C C . GLU A 1 122 ? 17.577 6.145 -5.653 1.00 31.45 102 GLU A C 1
ATOM 755 O O . GLU A 1 122 ? 16.811 6.935 -5.101 1.00 34.35 102 GLU A O 1
ATOM 761 N N . ARG A 1 123 ? 18.198 5.179 -4.980 1.00 28.34 103 ARG A N 1
ATOM 762 C CA . ARG A 1 123 ? 17.990 5.005 -3.552 1.00 27.65 103 ARG A CA 1
ATOM 763 C C . ARG A 1 123 ? 19.155 5.558 -2.714 1.00 29.15 103 ARG A C 1
ATOM 764 O O . ARG A 1 123 ? 19.325 5.171 -1.553 1.00 31.01 103 ARG A O 1
ATOM 772 N N . ARG A 1 124 ? 19.920 6.492 -3.273 1.00 29.44 104 ARG A N 1
ATOM 773 C CA . ARG A 1 124 ? 20.965 7.249 -2.561 1.00 32.64 104 ARG A CA 1
ATOM 774 C C . ARG A 1 124 ? 21.988 6.360 -1.861 1.00 32.10 104 ARG A C 1
ATOM 775 O O . ARG A 1 124 ? 22.482 6.694 -0.777 1.00 32.45 104 ARG A O 1
ATOM 783 N N . ILE A 1 125 ? 22.368 5.254 -2.499 1.00 28.48 105 ILE A N 1
ATOM 784 C CA . ILE A 1 125 ? 23.395 4.393 -1.921 1.00 27.35 105 ILE A CA 1
ATOM 785 C C . ILE A 1 125 ? 24.714 5.127 -1.714 1.00 31.04 105 ILE A C 1
ATOM 786 O O . ILE A 1 125 ? 25.335 4.943 -0.653 1.00 34.71 105 ILE A O 1
ATOM 791 N N . PRO A 1 126 ? 25.203 5.981 -2.634 1.00 29.42 106 PRO A N 1
ATOM 792 C CA . PRO A 1 126 ? 26.405 6.779 -2.305 1.00 27.77 106 PRO A CA 1
ATOM 793 C C . PRO A 1 126 ? 26.271 7.550 -1.006 1.00 33.05 106 PRO A C 1
ATOM 794 O O . PRO A 1 126 ? 27.170 7.516 -0.151 1.00 36.29 106 PRO A O 1
ATOM 798 N N . ASP A 1 127 ? 25.161 8.267 -0.840 1.00 33.00 107 ASP A N 1
ATOM 799 C CA . ASP A 1 127 ? 24.966 9.018 0.387 1.00 31.77 107 ASP A CA 1
ATOM 800 C C . ASP A 1 127 ? 24.945 8.088 1.597 1.00 33.77 107 ASP A C 1
ATOM 801 O O . ASP A 1 127 ? 25.510 8.410 2.646 1.00 37.76 107 ASP A O 1
ATOM 806 N N . ILE A 1 128 ? 24.331 6.907 1.463 1.00 34.03 108 ILE A N 1
ATOM 807 C CA . ILE A 1 128 ? 24.195 6.034 2.626 1.00 32.42 108 ILE A CA 1
ATOM 808 C C . ILE A 1 128 ? 25.541 5.500 3.043 1.00 31.76 108 ILE A C 1
ATOM 809 O O . ILE A 1 128 ? 25.896 5.537 4.225 1.00 33.30 108 ILE A O 1
ATOM 814 N N . LEU A 1 129 ? 26.342 5.062 2.084 1.00 28.98 109 LEU A N 1
ATOM 815 C CA . LEU A 1 129 ? 27.632 4.524 2.469 1.00 33.45 109 LEU A CA 1
ATOM 816 C C . LEU A 1 129 ? 28.572 5.596 2.998 1.00 37.92 109 LEU A C 1
ATOM 817 O O . LEU A 1 129 ? 29.365 5.315 3.902 1.00 45.34 109 LEU A O 1
ATOM 822 N N . ALA A 1 130 ? 28.440 6.838 2.539 1.00 36.98 110 ALA A N 1
ATOM 823 C CA . ALA A 1 130 ? 29.250 7.931 3.062 1.00 28.94 110 ALA A CA 1
ATOM 824 C C . ALA A 1 130 ? 28.822 8.391 4.454 1.00 37.22 110 ALA A C 1
ATOM 825 O O . ALA A 1 130 ? 29.562 9.145 5.096 1.00 37.21 110 ALA A O 1
ATOM 827 N N . SER A 1 131 ? 27.670 7.957 4.953 1.00 38.39 111 SER A N 1
ATOM 828 C CA . SER A 1 131 ? 27.253 8.327 6.302 1.00 39.22 111 SER A CA 1
ATOM 829 C C . SER A 1 131 ? 27.956 7.493 7.377 1.00 45.83 111 SER A C 1
ATOM 830 O O . SER A 1 131 ? 27.683 7.679 8.569 1.00 45.57 111 SER A O 1
ATOM 833 N N . GLN A 1 132 ? 28.832 6.564 6.986 1.00 52.73 112 GLN A N 1
ATOM 834 C CA . GLN A 1 132 ? 29.534 5.717 7.942 1.00 59.90 112 GLN A CA 1
ATOM 835 C C . GLN A 1 132 ? 30.805 6.405 8.459 1.00 69.56 112 GLN A C 1
ATOM 836 O O . GLN A 1 132 ? 30.982 6.619 9.674 1.00 75.56 112 GLN A O 1
ATOM 842 N N . GLU A 1 135 ? 34.490 4.882 6.101 1.00 94.99 115 GLU A N 1
ATOM 843 C CA . GLU A 1 135 ? 34.699 3.998 4.954 1.00 96.72 115 GLU A CA 1
ATOM 844 C C . GLU A 1 135 ? 35.178 2.607 5.389 1.00 99.98 115 GLU A C 1
ATOM 845 O O . GLU A 1 135 ? 36.017 1.979 4.728 1.00 100.26 115 GLU A O 1
ATOM 847 N N . GLY A 1 136 ? 34.650 2.144 6.525 1.00 102.87 116 GLY A N 1
ATOM 848 C CA . GLY A 1 136 ? 34.693 0.735 6.854 1.00 91.83 116 GLY A CA 1
ATOM 849 C C . GLY A 1 136 ? 33.557 -0.063 6.251 1.00 79.11 116 GLY A C 1
ATOM 850 O O . GLY A 1 136 ? 33.472 -1.276 6.460 1.00 77.37 116 GLY A O 1
ATOM 851 N N . GLY A 1 137 ? 32.656 0.592 5.515 1.00 68.46 117 GLY A N 1
ATOM 852 C CA . GLY A 1 137 ? 31.600 -0.102 4.815 1.00 58.86 117 GLY A CA 1
ATOM 853 C C . GLY A 1 137 ? 30.312 -0.227 5.608 1.00 51.69 117 GLY A C 1
ATOM 854 O O . GLY A 1 137 ? 30.212 0.139 6.784 1.00 53.75 117 GLY A O 1
ATOM 855 N N . MET A 1 138 ? 29.295 -0.758 4.923 1.00 42.55 118 MET A N 1
ATOM 856 C CA . MET A 1 138 ? 28.007 -1.065 5.518 1.00 40.11 118 MET A CA 1
ATOM 857 C C . MET A 1 138 ? 27.596 -2.450 5.026 1.00 37.37 118 MET A C 1
ATOM 858 O O . MET A 1 138 ? 27.804 -2.769 3.843 1.00 34.10 118 MET A O 1
ATOM 863 N N . PRO A 1 139 ? 27.102 -3.319 5.912 1.00 35.61 119 PRO A N 1
ATOM 864 C CA . PRO A 1 139 ? 26.565 -4.614 5.463 1.00 36.64 119 PRO A CA 1
ATOM 865 C C . PRO A 1 139 ? 25.371 -4.417 4.546 1.00 37.49 119 PRO A C 1
ATOM 866 O O . PRO A 1 139 ? 24.571 -3.503 4.735 1.00 42.08 119 PRO A O 1
ATOM 870 N N . VAL A 1 140 ? 25.244 -5.297 3.557 1.00 29.58 120 VAL A N 1
ATOM 871 C CA . VAL A 1 140 ? 24.172 -5.128 2.597 1.00 30.48 120 VAL A CA 1
ATOM 872 C C . VAL A 1 140 ? 22.810 -5.327 3.256 1.00 31.60 120 VAL A C 1
ATOM 873 O O . VAL A 1 140 ? 21.802 -4.801 2.767 1.00 32.12 120 VAL A O 1
ATOM 877 N N . LYS A 1 141 ? 22.745 -6.092 4.352 1.00 31.18 121 LYS A N 1
ATOM 878 C CA . LYS A 1 141 ? 21.485 -6.240 5.069 1.00 34.38 121 LYS A CA 1
ATOM 879 C C . LYS A 1 141 ? 21.002 -4.911 5.619 1.00 38.00 121 LYS A C 1
ATOM 880 O O . LYS A 1 141 ? 19.802 -4.633 5.590 1.00 41.74 121 LYS A O 1
ATOM 886 N N . GLU A 1 142 ? 21.901 -4.088 6.169 1.00 38.67 122 GLU A N 1
ATOM 887 C CA . GLU A 1 142 ? 21.411 -2.823 6.702 1.00 40.51 122 GLU A CA 1
ATOM 888 C C . GLU A 1 142 ? 21.187 -1.826 5.585 1.00 38.96 122 GLU A C 1
ATOM 889 O O . GLU A 1 142 ? 20.247 -1.022 5.648 1.00 40.36 122 GLU A O 1
ATOM 895 N N . LEU A 1 143 ? 21.972 -1.935 4.515 1.00 34.86 123 LEU A N 1
ATOM 896 C CA . LEU A 1 143 ? 21.667 -1.209 3.291 1.00 34.24 123 LEU A CA 1
ATOM 897 C C . LEU A 1 143 ? 20.289 -1.578 2.758 1.00 35.98 123 LEU A C 1
ATOM 898 O O . LEU A 1 143 ? 19.571 -0.734 2.211 1.00 36.93 123 LEU A O 1
ATOM 903 N N . SER A 1 144 ? 19.920 -2.849 2.871 1.00 36.79 124 SER A N 1
ATOM 904 C CA . SER A 1 144 ? 18.618 -3.282 2.393 1.00 34.04 124 SER A CA 1
ATOM 905 C C . SER A 1 144 ? 17.498 -2.606 3.166 1.00 31.70 124 SER A C 1
ATOM 906 O O . SER A 1 144 ? 16.511 -2.162 2.570 1.00 31.56 124 SER A O 1
ATOM 909 N N . SER A 1 145 ? 17.633 -2.502 4.494 1.00 31.12 125 SER A N 1
ATOM 910 C CA . SER A 1 145 ? 16.590 -1.840 5.280 1.00 32.63 125 SER A CA 1
ATOM 911 C C . SER A 1 145 ? 16.406 -0.390 4.865 1.00 35.57 125 SER A C 1
ATOM 912 O O . SER A 1 145 ? 15.298 0.139 4.967 1.00 40.28 125 SER A O 1
ATOM 915 N N . ARG A 1 146 ? 17.463 0.278 4.403 1.00 34.97 126 ARG A N 1
ATOM 916 C CA . ARG A 1 146 ? 17.336 1.695 4.096 1.00 34.72 126 ARG A CA 1
ATOM 917 C C . ARG A 1 146 ? 17.040 1.984 2.638 1.00 34.13 126 ARG A C 1
ATOM 918 O O . ARG A 1 146 ? 16.620 3.105 2.335 1.00 38.10 126 ARG A O 1
ATOM 926 N N . THR A 1 147 ? 17.250 1.036 1.722 1.00 32.02 127 THR A N 1
ATOM 927 C CA . THR A 1 147 ? 16.921 1.306 0.325 1.00 31.90 127 THR A CA 1
ATOM 928 C C . THR A 1 147 ? 15.569 0.752 -0.080 1.00 33.42 127 THR A C 1
ATOM 929 O O . THR A 1 147 ? 14.970 1.256 -1.038 1.00 33.04 127 THR A O 1
ATOM 933 N N . GLY A 1 148 ? 15.073 -0.255 0.640 1.00 33.41 128 GLY A N 1
ATOM 934 C CA . GLY A 1 148 ? 13.875 -0.960 0.255 1.00 27.88 128 GLY A CA 1
ATOM 935 C C . GLY A 1 148 ? 14.107 -2.095 -0.708 1.00 26.58 128 GLY A C 1
ATOM 936 O O . GLY A 1 148 ? 13.128 -2.722 -1.125 1.00 28.23 128 GLY A O 1
ATOM 937 N N . ILE A 1 149 ? 15.381 -2.351 -1.125 1.00 24.40 129 ILE A N 1
ATOM 938 C CA . ILE A 1 149 ? 15.717 -3.463 -2.006 1.00 24.27 129 ILE A CA 1
ATOM 939 C C . ILE A 1 149 ? 16.124 -4.671 -1.177 1.00 28.98 129 ILE A C 1
ATOM 940 O O . ILE A 1 149 ? 16.869 -4.555 -0.197 1.00 29.63 129 ILE A O 1
ATOM 945 N N . GLU A 1 150 ? 15.714 -5.853 -1.623 1.00 29.17 130 GLU A N 1
ATOM 946 C CA . GLU A 1 150 ? 15.935 -7.051 -0.832 1.00 26.16 130 GLU A CA 1
ATOM 947 C C . GLU A 1 150 ? 17.416 -7.380 -0.898 1.00 30.41 130 GLU A C 1
ATOM 948 O O . GLU A 1 150 ? 18.049 -7.231 -1.943 1.00 34.14 130 GLU A O 1
ATOM 954 N N . HIS A 1 151 ? 17.973 -7.839 0.219 1.00 32.67 131 HIS A N 1
ATOM 955 C CA . HIS A 1 151 ? 19.413 -7.747 0.388 1.00 31.82 131 HIS A CA 1
ATOM 956 C C . HIS A 1 151 ? 20.167 -8.654 -0.576 1.00 32.60 131 HIS A C 1
ATOM 957 O O . HIS A 1 151 ? 21.252 -8.282 -1.036 1.00 32.57 131 HIS A O 1
ATOM 964 N N . ARG A 1 152 ? 19.623 -9.810 -0.943 1.00 31.69 132 ARG A N 1
ATOM 965 C CA . ARG A 1 152 ? 20.437 -10.621 -1.836 1.00 33.51 132 ARG A CA 1
ATOM 966 C C . ARG A 1 152 ? 20.371 -10.103 -3.256 1.00 34.61 132 ARG A C 1
ATOM 967 O O . ARG A 1 152 ? 21.367 -10.166 -3.979 1.00 37.08 132 ARG A O 1
ATOM 975 N N . LYS A 1 153 ? 19.279 -9.444 -3.623 1.00 33.89 133 LYS A N 1
ATOM 976 C CA . LYS A 1 153 ? 19.262 -8.755 -4.906 1.00 28.30 133 LYS A CA 1
ATOM 977 C C . LYS A 1 153 ? 20.141 -7.523 -4.874 1.00 27.80 133 LYS A C 1
ATOM 978 O O . LYS A 1 153 ? 20.757 -7.172 -5.886 1.00 29.06 133 LYS A O 1
ATOM 984 N N . LEU A 1 154 ? 20.196 -6.826 -3.739 1.00 28.06 134 LEU A N 1
ATOM 985 C CA . LEU A 1 154 ? 20.997 -5.617 -3.742 1.00 27.31 134 LEU A CA 1
ATOM 986 C C . LEU A 1 154 ? 22.485 -5.960 -3.768 1.00 28.97 134 LEU A C 1
ATOM 987 O O . LEU A 1 154 ? 23.282 -5.252 -4.402 1.00 31.34 134 LEU A O 1
ATOM 992 N N . SER A 1 155 ? 22.852 -7.111 -3.209 1.00 28.39 135 SER A N 1
ATOM 993 C CA . SER A 1 155 ? 24.209 -7.613 -3.362 1.00 32.12 135 SER A CA 1
ATOM 994 C C . SER A 1 155 ? 24.549 -7.843 -4.830 1.00 35.12 135 SER A C 1
ATOM 995 O O . SER A 1 155 ? 25.662 -7.531 -5.273 1.00 37.33 135 SER A O 1
ATOM 998 N N . ARG A 1 156 ? 23.612 -8.386 -5.614 1.00 32.99 136 ARG A N 1
ATOM 999 C CA . ARG A 1 156 ? 23.951 -8.655 -7.014 1.00 27.84 136 ARG A CA 1
ATOM 1000 C C . ARG A 1 156 ? 24.021 -7.391 -7.827 1.00 26.79 136 ARG A C 1
ATOM 1001 O O . ARG A 1 156 ? 24.767 -7.329 -8.811 1.00 29.73 136 ARG A O 1
ATOM 1009 N N . ILE A 1 157 ? 23.261 -6.379 -7.439 1.00 23.50 137 ILE A N 1
ATOM 1010 C CA . ILE A 1 157 ? 23.365 -5.105 -8.117 1.00 24.66 137 ILE A CA 1
ATOM 1011 C C . ILE A 1 157 ? 24.677 -4.422 -7.766 1.00 26.97 137 ILE A C 1
ATOM 1012 O O . ILE A 1 157 ? 25.369 -3.888 -8.642 1.00 26.14 137 ILE A O 1
ATOM 1017 N N . LEU A 1 158 ? 25.080 -4.481 -6.503 1.00 27.25 138 LEU A N 1
ATOM 1018 C CA . LEU A 1 158 ? 26.288 -3.760 -6.150 1.00 26.89 138 LEU A CA 1
ATOM 1019 C C . LEU A 1 158 ? 27.557 -4.502 -6.572 1.00 29.79 138 LEU A C 1
ATOM 1020 O O . LEU A 1 158 ? 28.546 -3.851 -6.935 1.00 34.38 138 LEU A O 1
ATOM 1025 N N . ARG A 1 159 ? 27.513 -5.809 -6.604 1.00 28.06 139 ARG A N 1
ATOM 1026 C CA . ARG A 1 159 ? 28.580 -6.606 -7.124 1.00 29.11 139 ARG A CA 1
ATOM 1027 C C . ARG A 1 159 ? 28.806 -6.329 -8.599 1.00 31.48 139 ARG A C 1
ATOM 1028 O O . ARG A 1 159 ? 29.897 -6.261 -9.036 1.00 34.82 139 ARG A O 1
ATOM 1036 N N . TYR A 1 160 ? 27.755 -6.194 -9.374 1.00 30.19 140 TYR A N 1
ATOM 1037 C CA . TYR A 1 160 ? 27.828 -5.767 -10.763 1.00 26.96 140 TYR A CA 1
ATOM 1038 C C . TYR A 1 160 ? 28.640 -4.491 -10.847 1.00 24.16 140 TYR A C 1
ATOM 1039 O O . TYR A 1 160 ? 29.710 -4.446 -11.463 1.00 23.77 140 TYR A O 1
ATOM 1048 N N . LEU A 1 161 ? 28.176 -3.459 -10.152 1.00 22.61 141 LEU A N 1
ATOM 1049 C CA . LEU A 1 161 ? 28.866 -2.185 -10.199 1.00 23.18 141 LEU A CA 1
ATOM 1050 C C . LEU A 1 161 ? 30.292 -2.300 -9.682 1.00 25.58 141 LEU A C 1
ATOM 1051 O O . LEU A 1 161 ? 31.215 -1.746 -10.297 1.00 24.99 141 LEU A O 1
ATOM 1056 N N . CYS A 1 162 ? 30.513 -3.061 -8.596 1.00 24.79 142 CYS A N 1
ATOM 1057 C CA . CYS A 1 162 ? 31.879 -3.182 -8.100 1.00 26.09 142 CYS A CA 1
ATOM 1058 C C . CYS A 1 162 ? 32.805 -3.787 -9.156 1.00 30.31 142 CYS A C 1
ATOM 1059 O O . CYS A 1 162 ? 33.905 -3.255 -9.395 1.00 33.50 142 CYS A O 1
ATOM 1062 N N . SER A 1 163 ? 32.349 -4.830 -9.872 1.00 26.68 143 SER A N 1
ATOM 1063 C CA . SER A 1 163 ? 33.185 -5.410 -10.925 1.00 28.49 143 SER A CA 1
ATOM 1064 C C . SER A 1 163 ? 33.539 -4.389 -12.001 1.00 32.33 143 SER A C 1
ATOM 1065 O O . SER A 1 163 ? 34.569 -4.532 -12.668 1.00 35.08 143 SER A O 1
ATOM 1068 N N . MET A 1 164 ? 32.704 -3.366 -12.199 1.00 30.88 144 MET A N 1
ATOM 1069 C CA . MET A 1 164 ? 32.950 -2.366 -13.227 1.00 29.11 144 MET A CA 1
ATOM 1070 C C . MET A 1 164 ? 33.523 -1.066 -12.680 1.00 29.80 144 MET A C 1
ATOM 1071 O O . MET A 1 164 ? 33.490 -0.053 -13.383 1.00 33.80 144 MET A O 1
ATOM 1076 N N . GLY A 1 165 ? 34.059 -1.070 -11.461 1.00 25.70 145 GLY A N 1
ATOM 1077 C CA . GLY A 1 165 ? 34.783 0.077 -10.949 1.00 25.69 145 GLY A CA 1
ATOM 1078 C C . GLY A 1 165 ? 33.951 1.159 -10.287 1.00 28.95 145 GLY A C 1
ATOM 1079 O O . GLY A 1 165 ? 34.494 2.230 -9.997 1.00 29.59 145 GLY A O 1
ATOM 1080 N N . THR A 1 166 ? 32.667 0.907 -9.999 1.00 30.18 146 THR A N 1
ATOM 1081 C CA . THR A 1 166 ? 31.809 1.823 -9.249 1.00 30.78 146 THR A CA 1
ATOM 1082 C C . THR A 1 166 ? 31.443 1.158 -7.943 1.00 33.88 146 THR A C 1
ATOM 1083 O O . THR A 1 166 ? 30.861 0.072 -7.963 1.00 37.54 146 THR A O 1
ATOM 1087 N N . PHE A 1 167 ? 31.734 1.833 -6.824 1.00 34.22 147 PHE A N 1
ATOM 1088 C CA . PHE A 1 167 ? 31.693 1.248 -5.482 1.00 33.20 147 PHE A CA 1
ATOM 1089 C C . PHE A 1 167 ? 32.826 0.238 -5.333 1.00 32.22 147 PHE A C 1
ATOM 1090 O O . PHE A 1 167 ? 33.459 -0.130 -6.327 1.00 32.91 147 PHE A O 1
ATOM 1098 N N . ARG A 1 168 ? 33.112 -0.191 -4.103 1.00 31.01 148 ARG A N 1
ATOM 1099 C CA . ARG A 1 168 ? 34.079 -1.252 -3.838 1.00 32.66 148 ARG A CA 1
ATOM 1100 C C . ARG A 1 168 ? 33.440 -2.189 -2.825 1.00 33.78 148 ARG A C 1
ATOM 1101 O O . ARG A 1 168 ? 32.625 -1.758 -1.995 1.00 31.43 148 ARG A O 1
ATOM 1109 N N . GLN A 1 169 ? 33.812 -3.468 -2.893 1.00 32.63 149 GLN A N 1
ATOM 1110 C CA . GLN A 1 169 ? 33.454 -4.442 -1.864 1.00 29.42 149 GLN A CA 1
ATOM 1111 C C . GLN A 1 169 ? 34.623 -4.633 -0.914 1.00 30.63 149 GLN A C 1
ATOM 1112 O O . GLN A 1 169 ? 35.742 -4.923 -1.343 1.00 32.32 149 GLN A O 1
ATOM 1118 N N . VAL A 1 170 ? 34.359 -4.445 0.377 1.00 32.08 150 VAL A N 1
ATOM 1119 C CA . VAL A 1 170 ? 35.396 -4.467 1.404 1.00 33.07 150 VAL A CA 1
ATOM 1120 C C . VAL A 1 170 ? 35.296 -5.665 2.332 1.00 33.79 150 VAL A C 1
ATOM 1121 O O . VAL A 1 170 ? 36.165 -5.824 3.200 1.00 37.99 150 VAL A O 1
ATOM 1125 N N . GLY A 1 171 ? 34.253 -6.470 2.224 1.00 32.34 151 GLY A N 1
ATOM 1126 C CA . GLY A 1 171 ? 34.107 -7.647 3.045 1.00 33.98 151 GLY A CA 1
ATOM 1127 C C . GLY A 1 171 ? 33.055 -8.548 2.440 1.00 34.45 151 GLY A C 1
ATOM 1128 O O . GLY A 1 171 ? 32.543 -8.277 1.354 1.00 32.41 151 GLY A O 1
ATOM 1129 N N . PRO A 1 172 ? 32.708 -9.633 3.116 1.00 35.50 152 PRO A N 1
ATOM 1130 C CA . PRO A 1 172 ? 31.594 -10.468 2.621 1.00 36.36 152 PRO A CA 1
ATOM 1131 C C . PRO A 1 172 ? 30.284 -9.685 2.647 1.00 37.97 152 PRO A C 1
ATOM 1132 O O . PRO A 1 172 ? 29.763 -9.403 3.727 1.00 36.55 152 PRO A O 1
ATOM 1136 N N . ASP A 1 173 ? 29.778 -9.273 1.489 1.00 41.41 153 ASP A N 1
ATOM 1137 C CA . ASP A 1 173 ? 28.558 -8.463 1.412 1.00 40.22 153 ASP A CA 1
ATOM 1138 C C . ASP A 1 173 ? 28.671 -7.218 2.296 1.00 39.35 153 ASP A C 1
ATOM 1139 O O . ASP A 1 173 ? 27.750 -6.857 3.032 1.00 41.09 153 ASP A O 1
ATOM 1144 N N . VAL A 1 174 ? 29.822 -6.555 2.228 1.00 37.16 154 VAL A N 1
ATOM 1145 C CA . VAL A 1 174 ? 30.037 -5.273 2.893 1.00 34.51 154 VAL A CA 1
ATOM 1146 C C . VAL A 1 174 ? 30.596 -4.324 1.844 1.00 31.55 154 VAL A C 1
ATOM 1147 O O . VAL A 1 174 ? 31.599 -4.629 1.192 1.00 35.05 154 VAL A O 1
ATOM 1151 N N . PHE A 1 175 ? 29.977 -3.176 1.687 1.00 30.21 155 PHE A N 1
ATOM 1152 C CA . PHE A 1 175 ? 30.274 -2.337 0.542 1.00 30.62 155 PHE A CA 1
ATOM 1153 C C . PHE A 1 175 ? 30.584 -0.927 1.022 1.00 33.63 155 PHE A C 1
ATOM 1154 O O . PHE A 1 175 ? 30.184 -0.511 2.117 1.00 32.07 155 PHE A O 1
ATOM 1162 N N . ALA A 1 176 ? 31.319 -0.199 0.185 1.00 34.56 156 ALA A N 1
ATOM 1163 C CA . ALA A 1 176 ? 31.670 1.175 0.484 1.00 32.28 156 ALA A CA 1
ATOM 1164 C C . ALA A 1 176 ? 31.872 1.912 -0.826 1.00 33.31 156 ALA A C 1
ATOM 1165 O O . ALA A 1 176 ? 31.897 1.320 -1.909 1.00 33.42 156 ALA A O 1
ATOM 1167 N N . ASN A 1 177 ? 31.982 3.225 -0.712 1.00 33.31 157 ASN A N 1
ATOM 1168 C CA . ASN A 1 177 ? 32.259 4.037 -1.877 1.00 31.71 157 ASN A CA 1
ATOM 1169 C C . ASN A 1 177 ? 33.675 3.798 -2.375 1.00 31.34 157 ASN A C 1
ATOM 1170 O O . ASN A 1 177 ? 34.582 3.455 -1.621 1.00 31.68 157 ASN A O 1
ATOM 1175 N N . ASN A 1 178 ? 33.850 3.934 -3.665 1.00 32.17 158 ASN A N 1
ATOM 1176 C CA . ASN A 1 178 ? 35.180 3.952 -4.227 1.00 30.72 158 ASN A CA 1
ATOM 1177 C C . ASN A 1 178 ? 35.404 5.351 -4.783 1.00 31.83 158 ASN A C 1
ATOM 1178 O O . ASN A 1 178 ? 34.590 6.263 -4.588 1.00 32.49 158 ASN A O 1
ATOM 1183 N N . THR A 1 179 ? 36.520 5.537 -5.467 1.00 32.67 159 THR A N 1
ATOM 1184 C CA . THR A 1 179 ? 36.854 6.884 -5.885 1.00 35.35 159 THR A CA 1
ATOM 1185 C C . THR A 1 179 ? 35.848 7.446 -6.887 1.00 36.08 159 THR A C 1
ATOM 1186 O O . THR A 1 179 ? 35.660 8.666 -6.934 1.00 36.68 159 THR A O 1
ATOM 1190 N N . ILE A 1 180 ? 35.153 6.582 -7.628 1.00 33.38 160 ILE A N 1
ATOM 1191 C CA . ILE A 1 180 ? 34.214 6.991 -8.665 1.00 27.40 160 ILE A CA 1
ATOM 1192 C C . ILE A 1 180 ? 32.840 7.278 -8.089 1.00 31.21 160 ILE A C 1
ATOM 1193 O O . ILE A 1 180 ? 32.238 8.320 -8.367 1.00 31.65 160 ILE A O 1
ATOM 1198 N N . SER A 1 181 ? 32.319 6.367 -7.261 1.00 32.26 161 SER A N 1
ATOM 1199 C CA . SER A 1 181 ? 30.976 6.561 -6.725 1.00 29.21 161 SER A CA 1
ATOM 1200 C C . SER A 1 181 ? 30.932 7.695 -5.723 1.00 31.15 161 SER A C 1
ATOM 1201 O O . SER A 1 181 ? 29.848 8.177 -5.408 1.00 30.77 161 SER A O 1
ATOM 1204 N N . ALA A 1 182 ? 32.083 8.119 -5.204 1.00 34.30 162 ALA A N 1
ATOM 1205 C CA . ALA A 1 182 ? 32.108 9.204 -4.233 1.00 33.86 162 ALA A CA 1
ATOM 1206 C C . ALA A 1 182 ? 31.572 10.494 -4.816 1.00 30.90 162 ALA A C 1
ATOM 1207 O O . ALA A 1 182 ? 31.084 11.356 -4.077 1.00 33.91 162 ALA A O 1
ATOM 1209 N N . CYS A 1 183 ? 31.691 10.674 -6.125 1.00 27.98 163 CYS A N 1
ATOM 1210 C CA . CYS A 1 183 ? 31.328 11.969 -6.671 1.00 25.32 163 CYS A CA 1
ATOM 1211 C C . CYS A 1 183 ? 29.832 12.196 -6.668 1.00 28.91 163 CYS A C 1
ATOM 1212 O O . CYS A 1 183 ? 29.388 13.292 -7.036 1.00 27.74 163 CYS A O 1
ATOM 1215 N N . LEU A 1 184 ? 29.065 11.192 -6.226 1.00 29.10 164 LEU A N 1
ATOM 1216 C CA . LEU A 1 184 ? 27.615 11.249 -6.101 1.00 29.91 164 LEU A CA 1
ATOM 1217 C C . LEU A 1 184 ? 27.172 11.588 -4.694 1.00 32.78 164 LEU A C 1
ATOM 1218 O O . LEU A 1 184 ? 25.971 11.728 -4.452 1.00 39.54 164 LEU A O 1
ATOM 1223 N N . VAL A 1 185 ? 28.109 11.706 -3.762 1.00 29.15 165 VAL A N 1
ATOM 1224 C CA . VAL A 1 185 ? 27.772 12.005 -2.379 1.00 28.52 165 VAL A CA 1
ATOM 1225 C C . VAL A 1 185 ? 27.398 13.472 -2.245 1.00 31.95 165 VAL A C 1
ATOM 1226 O O . VAL A 1 185 ? 28.222 14.361 -2.487 1.00 34.12 165 VAL A O 1
ATOM 1230 N N . ALA A 1 186 ? 26.183 13.732 -1.778 1.00 30.94 166 ALA A N 1
ATOM 1231 C CA . ALA A 1 186 ? 25.725 15.103 -1.597 1.00 29.16 166 ALA A CA 1
ATOM 1232 C C . ALA A 1 186 ? 25.879 15.882 -2.898 1.00 30.26 166 ALA A C 1
ATOM 1233 O O . ALA A 1 186 ? 26.460 16.965 -2.938 1.00 30.77 166 ALA A O 1
ATOM 1235 N N . ASN A 1 187 ? 25.384 15.285 -3.983 1.00 30.29 167 ASN A N 1
ATOM 1236 C CA . ASN A 1 187 ? 25.478 15.852 -5.318 1.00 30.29 167 ASN A CA 1
ATOM 1237 C C . ASN A 1 187 ? 24.114 15.701 -5.990 1.00 31.41 167 ASN A C 1
ATOM 1238 O O . ASN A 1 187 ? 23.946 14.933 -6.941 1.00 33.37 167 ASN A O 1
ATOM 1243 N N . GLU A 1 188 ? 23.131 16.463 -5.512 1.00 30.77 168 GLU A N 1
ATOM 1244 C CA . GLU A 1 188 ? 21.787 16.308 -6.056 1.00 29.39 168 GLU A CA 1
ATOM 1245 C C . GLU A 1 188 ? 21.684 16.652 -7.537 1.00 26.33 168 GLU A C 1
ATOM 1246 O O . GLU A 1 188 ? 20.982 15.913 -8.251 1.00 24.43 168 GLU A O 1
ATOM 1252 N N . PRO A 1 189 ? 22.359 17.673 -8.072 1.00 26.22 169 PRO A N 1
ATOM 1253 C CA . PRO A 1 189 ? 22.303 17.856 -9.530 1.00 28.00 169 PRO A CA 1
ATOM 1254 C C . PRO A 1 189 ? 22.862 16.665 -10.290 1.00 31.36 169 PRO A C 1
ATOM 1255 O O . PRO A 1 189 ? 22.271 16.249 -11.294 1.00 32.57 169 PRO A O 1
ATOM 1259 N N . LEU A 1 190 ? 23.958 16.059 -9.820 1.00 31.78 170 LEU A N 1
ATOM 1260 C CA . LEU A 1 190 ? 24.489 14.930 -10.569 1.00 26.86 170 LEU A CA 1
ATOM 1261 C C . LEU A 1 190 ? 23.562 13.737 -10.418 1.00 30.30 170 LEU A C 1
ATOM 1262 O O . LEU A 1 190 ? 23.257 13.048 -11.401 1.00 36.11 170 LEU A O 1
ATOM 1267 N N . ARG A 1 191 ? 23.046 13.506 -9.208 1.00 25.69 171 ARG A N 1
ATOM 1268 C CA . ARG A 1 191 ? 22.082 12.430 -9.067 1.00 27.18 171 ARG A CA 1
ATOM 1269 C C . ARG A 1 191 ? 20.842 12.684 -9.934 1.00 28.76 171 ARG A C 1
ATOM 1270 O O . ARG A 1 191 ? 20.290 11.754 -10.532 1.00 27.18 171 ARG A O 1
ATOM 1278 N N . ALA A 1 192 ? 20.405 13.944 -10.048 1.00 30.28 172 ALA A N 1
ATOM 1279 C CA . ALA A 1 192 ? 19.252 14.227 -10.897 1.00 26.61 172 ALA A CA 1
ATOM 1280 C C . ALA A 1 192 ? 19.520 13.815 -12.337 1.00 25.85 172 ALA A C 1
ATOM 1281 O O . ALA A 1 192 ? 18.671 13.182 -12.971 1.00 24.47 172 ALA A O 1
ATOM 1283 N N . TYR A 1 193 ? 20.736 14.073 -12.836 1.00 26.62 173 TYR A N 1
ATOM 1284 C CA . TYR A 1 193 ? 21.056 13.711 -14.214 1.00 25.43 173 TYR A CA 1
ATOM 1285 C C . TYR A 1 193 ? 21.008 12.200 -14.435 1.00 24.66 173 TYR A C 1
ATOM 1286 O O . TYR A 1 193 ? 20.483 11.732 -15.457 1.00 22.30 173 TYR A O 1
ATOM 1295 N N . VAL A 1 194 ? 21.570 11.417 -13.510 1.00 24.08 174 VAL A N 1
ATOM 1296 C CA . VAL A 1 194 ? 21.433 9.965 -13.624 1.00 26.46 174 VAL A CA 1
ATOM 1297 C C . VAL A 1 194 ? 19.957 9.577 -13.718 1.00 26.57 174 VAL A C 1
ATOM 1298 O O . VAL A 1 194 ? 19.554 8.801 -14.596 1.00 26.96 174 VAL A O 1
ATOM 1302 N N . ARG A 1 195 ? 19.133 10.155 -12.851 1.00 22.64 175 ARG A N 1
ATOM 1303 C CA . ARG A 1 195 ? 17.709 9.863 -12.849 1.00 25.14 175 ARG A CA 1
ATOM 1304 C C . ARG A 1 195 ? 17.065 10.255 -14.165 1.00 28.36 175 ARG A C 1
ATOM 1305 O O . ARG A 1 195 ? 16.185 9.544 -14.674 1.00 27.87 175 ARG A O 1
ATOM 1313 N N . LEU A 1 196 ? 17.510 11.363 -14.753 1.00 28.36 176 LEU A N 1
ATOM 1314 C CA . LEU A 1 196 ? 16.948 11.737 -16.041 1.00 26.93 176 LEU A CA 1
ATOM 1315 C C . LEU A 1 196 ? 17.314 10.722 -17.113 1.00 29.41 176 LEU A C 1
ATOM 1316 O O . LEU A 1 196 ? 16.460 10.358 -17.926 1.00 33.63 176 LEU A O 1
ATOM 1321 N N . THR A 1 197 ? 18.558 10.220 -17.113 1.00 28.71 177 THR A N 1
ATOM 1322 C CA . THR A 1 197 ? 18.943 9.266 -18.156 1.00 30.97 177 THR A CA 1
ATOM 1323 C C . THR A 1 197 ? 18.234 7.928 -17.992 1.00 30.12 177 THR A C 1
ATOM 1324 O O . THR A 1 197 ? 18.081 7.182 -18.967 1.00 29.21 177 THR A O 1
ATOM 1328 N N . GLY A 1 198 ? 17.840 7.588 -16.777 1.00 28.02 178 GLY A N 1
ATOM 1329 C CA . GLY A 1 198 ? 17.281 6.286 -16.540 1.00 27.95 178 GLY A CA 1
ATOM 1330 C C . GLY A 1 198 ? 15.781 6.204 -16.487 1.00 28.99 178 GLY A C 1
ATOM 1331 O O . GLY A 1 198 ? 15.254 5.111 -16.245 1.00 28.14 178 GLY A O 1
ATOM 1332 N N . SER A 1 199 ? 15.061 7.312 -16.712 1.00 27.96 179 SER A N 1
ATOM 1333 C CA . SER A 1 199 ? 13.627 7.303 -16.502 1.00 27.25 179 SER A CA 1
ATOM 1334 C C . SER A 1 199 ? 12.933 7.395 -17.859 1.00 28.05 179 SER A C 1
ATOM 1335 O O . SER A 1 199 ? 12.824 6.374 -18.551 1.00 29.18 179 SER A O 1
ATOM 1338 N N . GLU A 1 200 ? 12.486 8.572 -18.291 1.00 31.00 180 GLU A N 1
ATOM 1339 C CA . GLU A 1 200 ? 11.781 8.684 -19.572 1.00 30.44 180 GLU A CA 1
ATOM 1340 C C . GLU A 1 200 ? 12.666 8.203 -20.703 1.00 29.62 180 GLU A C 1
ATOM 1341 O O . GLU A 1 200 ? 12.215 7.481 -21.593 1.00 29.26 180 GLU A O 1
ATOM 1347 N N . ALA A 1 201 ? 13.932 8.615 -20.682 1.00 29.83 181 ALA A N 1
ATOM 1348 C CA . ALA A 1 201 ? 14.849 8.306 -21.766 1.00 27.61 181 ALA A CA 1
ATOM 1349 C C . ALA A 1 201 ? 14.966 6.813 -21.991 1.00 28.13 181 ALA A C 1
ATOM 1350 O O . ALA A 1 201 ? 15.124 6.376 -23.138 1.00 27.58 181 ALA A O 1
ATOM 1352 N N . PHE A 1 202 ? 14.887 6.013 -20.919 1.00 27.35 182 PHE A N 1
ATOM 1353 C CA . PHE A 1 202 ? 15.051 4.570 -21.075 1.00 27.02 182 PHE A CA 1
ATOM 1354 C C . PHE A 1 202 ? 13.880 3.979 -21.844 1.00 26.72 182 PHE A C 1
ATOM 1355 O O . PHE A 1 202 ? 14.074 3.180 -22.772 1.00 25.69 182 PHE A O 1
ATOM 1363 N N . THR A 1 203 ? 12.657 4.390 -21.499 1.00 27.13 183 THR A N 1
ATOM 1364 C CA . THR A 1 203 ? 11.500 3.826 -22.178 1.00 28.86 183 THR A CA 1
ATOM 1365 C C . THR A 1 203 ? 11.418 4.307 -23.622 1.00 28.09 183 THR A C 1
ATOM 1366 O O . THR A 1 203 ? 11.084 3.524 -24.524 1.00 27.39 183 THR A O 1
ATOM 1370 N N . ALA A 1 204 ? 11.783 5.574 -23.862 1.00 22.53 184 ALA A N 1
ATOM 1371 C CA . ALA A 1 204 ? 11.901 6.059 -25.226 1.00 25.21 184 ALA A CA 1
ATOM 1372 C C . ALA A 1 204 ? 12.908 5.230 -26.018 1.00 25.76 184 ALA A C 1
ATOM 1373 O O . ALA A 1 204 ? 12.694 4.935 -27.199 1.00 26.59 184 ALA A O 1
ATOM 1375 N N . SER A 1 205 ? 14.017 4.849 -25.385 1.00 24.12 185 SER A N 1
ATOM 1376 C CA . SER A 1 205 ? 15.000 4.014 -26.054 1.00 23.97 185 SER A CA 1
ATOM 1377 C C . SER A 1 205 ? 14.408 2.660 -26.401 1.00 24.46 185 SER A C 1
ATOM 1378 O O . SER A 1 205 ? 14.675 2.113 -27.474 1.00 26.17 185 SER A O 1
ATOM 1381 N N . ASP A 1 206 ? 13.585 2.107 -25.510 1.00 27.35 186 ASP A N 1
ATOM 1382 C CA . ASP A 1 206 ? 12.971 0.804 -25.766 1.00 28.84 186 ASP A CA 1
ATOM 1383 C C . ASP A 1 206 ? 12.060 0.841 -26.995 1.00 33.41 186 ASP A C 1
ATOM 1384 O O . ASP A 1 206 ? 12.022 -0.115 -27.775 1.00 38.21 186 ASP A O 1
ATOM 1389 N N . ARG A 1 207 ? 11.348 1.944 -27.211 1.00 33.95 187 ARG A N 1
ATOM 1390 C CA . ARG A 1 207 ? 10.470 2.084 -28.368 1.00 34.66 187 ARG A CA 1
ATOM 1391 C C . ARG A 1 207 ? 11.139 2.806 -29.530 1.00 36.19 187 ARG A C 1
ATOM 1392 O O . ARG A 1 207 ? 10.458 3.184 -30.495 1.00 37.54 187 ARG A O 1
ATOM 1400 N N . LEU A 1 208 ? 12.445 3.011 -29.471 1.00 35.67 188 LEU A N 1
ATOM 1401 C CA . LEU A 1 208 ? 13.027 3.758 -30.576 1.00 33.56 188 LEU A CA 1
ATOM 1402 C C . LEU A 1 208 ? 13.199 2.881 -31.818 1.00 33.71 188 LEU A C 1
ATOM 1403 O O . LEU A 1 208 ? 12.902 3.353 -32.922 1.00 34.81 188 LEU A O 1
ATOM 1408 N N . PRO A 1 209 ? 13.565 1.593 -31.698 1.00 29.46 189 PRO A N 1
ATOM 1409 C CA . PRO A 1 209 ? 13.609 0.748 -32.912 1.00 28.58 189 PRO A CA 1
ATOM 1410 C C . PRO A 1 209 ? 12.329 0.743 -33.712 1.00 28.30 189 PRO A C 1
ATOM 1411 O O . PRO A 1 209 ? 12.359 0.977 -34.921 1.00 31.92 189 PRO A O 1
ATOM 1415 N N . LYS A 1 210 ? 11.204 0.484 -33.062 1.00 28.85 190 LYS A N 1
ATOM 1416 C CA . LYS A 1 210 ? 9.901 0.445 -33.723 1.00 27.71 190 LYS A CA 1
ATOM 1417 C C . LYS A 1 210 ? 9.520 1.801 -34.324 1.00 28.72 190 LYS A C 1
ATOM 1418 O O . LYS A 1 210 ? 8.971 1.876 -35.430 1.00 29.74 190 LYS A O 1
ATOM 1424 N N . THR A 1 211 ? 9.852 2.889 -33.636 1.00 28.87 191 THR A N 1
ATOM 1425 C CA . THR A 1 211 ? 9.570 4.217 -34.167 1.00 28.54 191 THR A CA 1
ATOM 1426 C C . THR A 1 211 ? 10.358 4.473 -35.437 1.00 27.77 191 THR A C 1
ATOM 1427 O O . THR A 1 211 ? 9.847 5.092 -36.371 1.00 28.74 191 THR A O 1
ATOM 1431 N N . LEU A 1 212 ? 11.611 4.008 -35.480 1.00 28.01 192 LEU A N 1
ATOM 1432 C CA . LEU A 1 212 ? 12.475 4.205 -36.640 1.00 27.54 192 LEU A CA 1
ATOM 1433 C C . LEU A 1 212 ? 12.000 3.427 -37.848 1.00 30.47 192 LEU A C 1
ATOM 1434 O O . LEU A 1 212 ? 12.254 3.844 -38.980 1.00 31.29 192 LEU A O 1
ATOM 1439 N N . LEU A 1 213 ? 11.353 2.280 -37.642 1.00 30.90 193 LEU A N 1
ATOM 1440 C CA . LEU A 1 213 ? 10.971 1.478 -38.790 1.00 30.49 193 LEU A CA 1
ATOM 1441 C C . LEU A 1 213 ? 9.550 1.731 -39.237 1.00 28.76 193 LEU A C 1
ATOM 1442 O O . LEU A 1 213 ? 9.247 1.540 -40.420 1.00 26.47 193 LEU A O 1
ATOM 1447 N N . ASP A 1 214 ? 8.691 2.197 -38.345 1.00 29.80 194 ASP A N 1
ATOM 1448 C CA . ASP A 1 214 ? 7.334 2.522 -38.744 1.00 34.60 194 ASP A CA 1
ATOM 1449 C C . ASP A 1 214 ? 7.364 3.546 -39.878 1.00 37.20 194 ASP A C 1
ATOM 1450 O O . ASP A 1 214 ? 8.069 4.556 -39.778 1.00 38.77 194 ASP A O 1
ATOM 1455 N N . PRO A 1 215 ? 6.644 3.315 -40.975 1.00 36.62 195 PRO A N 1
ATOM 1456 C CA . PRO A 1 215 ? 6.731 4.233 -42.125 1.00 37.14 195 PRO A CA 1
ATOM 1457 C C . PRO A 1 215 ? 6.186 5.627 -41.863 1.00 39.41 195 PRO A C 1
ATOM 1458 O O . PRO A 1 215 ? 6.436 6.525 -42.680 1.00 39.91 195 PRO A O 1
ATOM 1462 N N . SER A 1 216 ? 5.474 5.841 -40.758 1.00 39.33 196 SER A N 1
ATOM 1463 C CA . SER A 1 216 ? 4.927 7.148 -40.448 1.00 41.10 196 SER A CA 1
ATOM 1464 C C . SER A 1 216 ? 5.877 7.974 -39.596 1.00 42.86 196 SER A C 1
ATOM 1465 O O . SER A 1 216 ? 6.176 9.125 -39.933 1.00 45.53 196 SER A O 1
ATOM 1468 N N . THR A 1 217 ? 6.363 7.403 -38.493 1.00 39.63 197 THR A N 1
ATOM 1469 C CA . THR A 1 217 ? 7.298 8.126 -37.645 1.00 36.38 197 THR A CA 1
ATOM 1470 C C . THR A 1 217 ? 8.729 8.042 -38.145 1.00 36.09 197 THR A C 1
ATOM 1471 O O . THR A 1 217 ? 9.556 8.885 -37.778 1.00 36.49 197 THR A O 1
ATOM 1475 N N . GLY A 1 218 ? 9.067 6.996 -38.885 1.00 35.25 198 GLY A N 1
ATOM 1476 C CA . GLY A 1 218 ? 10.447 6.745 -39.253 1.00 35.05 198 GLY A CA 1
ATOM 1477 C C . GLY A 1 218 ? 11.133 7.920 -39.919 1.00 35.66 198 GLY A C 1
ATOM 1478 O O . GLY A 1 218 ? 12.210 8.341 -39.513 1.00 33.81 198 GLY A O 1
ATOM 1479 N N . PRO A 1 219 ? 10.514 8.474 -40.972 1.00 36.43 199 PRO A N 1
ATOM 1480 C CA . PRO A 1 219 ? 11.104 9.639 -41.655 1.00 37.64 199 PRO A CA 1
ATOM 1481 C C . PRO A 1 219 ? 10.884 10.943 -40.919 1.00 37.82 199 PRO A C 1
ATOM 1482 O O . PRO A 1 219 ? 11.453 11.962 -41.331 1.00 41.98 199 PRO A O 1
ATOM 1486 N N . SER A 1 220 ? 9.972 10.985 -39.946 1.00 35.23 200 SER A N 1
ATOM 1487 C CA . SER A 1 220 ? 9.582 12.251 -39.335 1.00 29.94 200 SER A CA 1
ATOM 1488 C C . SER A 1 220 ? 10.704 12.857 -38.504 1.00 31.55 200 SER A C 1
ATOM 1489 O O . SER A 1 220 ? 11.464 12.146 -37.834 1.00 31.48 200 SER A O 1
ATOM 1492 N N . TYR A 1 221 ? 10.789 14.190 -38.544 1.00 32.86 201 TYR A N 1
ATOM 1493 C CA . TYR A 1 221 ? 11.587 14.969 -37.602 1.00 32.13 201 TYR A CA 1
ATOM 1494 C C . TYR A 1 221 ? 10.721 15.863 -36.716 1.00 34.10 201 TYR A C 1
ATOM 1495 O O . TYR A 1 221 ? 11.192 16.882 -36.196 1.00 36.71 201 TYR A O 1
ATOM 1504 N N . ASP A 1 222 ? 9.468 15.489 -36.520 1.00 33.38 202 ASP A N 1
ATOM 1505 C CA . ASP A 1 222 ? 8.534 16.301 -35.766 1.00 33.45 202 ASP A CA 1
ATOM 1506 C C . ASP A 1 222 ? 8.720 16.061 -34.267 1.00 33.25 202 ASP A C 1
ATOM 1507 O O . ASP A 1 222 ? 8.885 14.924 -33.815 1.00 33.38 202 ASP A O 1
ATOM 1512 N N . VAL A 1 223 ? 8.715 17.146 -33.489 1.00 31.73 203 VAL A N 1
ATOM 1513 C CA . VAL A 1 223 ? 8.947 17.025 -32.052 1.00 31.59 203 VAL A CA 1
ATOM 1514 C C . VAL A 1 223 ? 7.848 16.237 -31.346 1.00 32.70 203 VAL A C 1
ATOM 1515 O O . VAL A 1 223 ? 8.028 15.820 -30.193 1.00 31.29 203 VAL A O 1
ATOM 1519 N N . THR A 1 224 ? 6.712 16.003 -32.004 1.00 33.82 204 THR A N 1
ATOM 1520 C CA . THR A 1 224 ? 5.601 15.282 -31.393 1.00 33.02 204 THR A CA 1
ATOM 1521 C C . THR A 1 224 ? 5.423 13.880 -31.959 1.00 29.36 204 THR A C 1
ATOM 1522 O O . THR A 1 224 ? 4.366 13.290 -31.762 1.00 26.52 204 THR A O 1
ATOM 1526 N N . ARG A 1 225 ? 6.362 13.361 -32.743 1.00 29.28 205 ARG A N 1
ATOM 1527 C CA . ARG A 1 225 ? 6.151 12.036 -33.319 1.00 32.83 205 ARG A CA 1
ATOM 1528 C C . ARG A 1 225 ? 7.401 11.178 -33.096 1.00 32.56 205 ARG A C 1
ATOM 1529 O O . ARG A 1 225 ? 7.937 10.529 -33.994 1.00 32.46 205 ARG A O 1
ATOM 1537 N N . THR A 1 226 ? 7.775 11.073 -31.832 1.00 31.85 206 THR A N 1
ATOM 1538 C CA . THR A 1 226 ? 9.004 10.430 -31.412 1.00 31.35 206 THR A CA 1
ATOM 1539 C C . THR A 1 226 ? 8.692 9.142 -30.685 1.00 26.46 206 THR A C 1
ATOM 1540 O O . THR A 1 226 ? 7.544 8.847 -30.362 1.00 24.97 206 THR A O 1
ATOM 1544 N N . ALA A 1 227 ? 9.752 8.393 -30.392 1.00 24.78 207 ALA A N 1
ATOM 1545 C CA . ALA A 1 227 ? 9.592 7.233 -29.538 1.00 22.43 207 ALA A CA 1
ATOM 1546 C C . ALA A 1 227 ? 8.946 7.616 -28.225 1.00 26.80 207 ALA A C 1
ATOM 1547 O O . ALA A 1 227 ? 8.131 6.863 -27.692 1.00 32.77 207 ALA A O 1
ATOM 1549 N N . TRP A 1 228 ? 9.244 8.812 -27.725 1.00 27.11 208 TRP A N 1
ATOM 1550 C CA . TRP A 1 228 ? 8.730 9.242 -26.431 1.00 24.59 208 TRP A CA 1
ATOM 1551 C C . TRP A 1 228 ? 7.208 9.380 -26.457 1.00 26.91 208 TRP A C 1
ATOM 1552 O O . TRP A 1 228 ? 6.525 8.897 -25.551 1.00 29.62 208 TRP A O 1
ATOM 1563 N N . GLN A 1 229 ? 6.644 10.021 -27.488 1.00 27.29 209 GLN A N 1
ATOM 1564 C CA . GLN A 1 229 ? 5.180 10.045 -27.584 1.00 27.21 209 GLN A CA 1
ATOM 1565 C C . GLN A 1 229 ? 4.597 8.637 -27.612 1.00 29.57 209 GLN A C 1
ATOM 1566 O O . GLN A 1 229 ? 3.543 8.395 -27.021 1.00 31.20 209 GLN A O 1
ATOM 1572 N N . ASP A 1 230 ? 5.270 7.691 -28.270 1.00 29.79 210 ASP A N 1
ATOM 1573 C CA . ASP A 1 230 ? 4.754 6.320 -28.313 1.00 32.03 210 ASP A CA 1
ATOM 1574 C C . ASP A 1 230 ? 4.712 5.688 -26.936 1.00 33.28 210 ASP A C 1
ATOM 1575 O O . ASP A 1 230 ? 3.753 4.988 -26.598 1.00 35.58 210 ASP A O 1
ATOM 1580 N N . ALA A 1 231 ? 5.735 5.936 -26.118 1.00 32.18 211 ALA A N 1
ATOM 1581 C CA . ALA A 1 231 ? 5.762 5.378 -24.771 1.00 30.48 211 ALA A CA 1
ATOM 1582 C C . ALA A 1 231 ? 4.712 6.026 -23.865 1.00 32.07 211 ALA A C 1
ATOM 1583 O O . ALA A 1 231 ? 4.060 5.334 -23.073 1.00 30.05 211 ALA A O 1
ATOM 1585 N N . ILE A 1 232 ? 4.572 7.359 -23.938 1.00 32.38 212 ILE A N 1
ATOM 1586 C CA . ILE A 1 232 ? 3.692 8.107 -23.044 1.00 32.11 212 ILE A CA 1
ATOM 1587 C C . ILE A 1 232 ? 2.253 8.060 -23.536 1.00 35.89 212 ILE A C 1
ATOM 1588 O O . ILE A 1 232 ? 1.316 8.298 -22.761 1.00 38.44 212 ILE A O 1
ATOM 1593 N N . GLY A 1 233 ? 2.046 7.807 -24.822 1.00 36.30 213 GLY A N 1
ATOM 1594 C CA . GLY A 1 233 ? 0.705 7.833 -25.367 1.00 31.51 213 GLY A CA 1
ATOM 1595 C C . GLY A 1 233 ? 0.125 9.227 -25.342 1.00 31.06 213 GLY A C 1
ATOM 1596 O O . GLY A 1 233 ? -1.045 9.402 -25.002 1.00 38.10 213 GLY A O 1
ATOM 1597 N N . THR A 1 234 ? 0.896 10.223 -25.723 1.00 26.68 214 THR A N 1
ATOM 1598 C CA . THR A 1 234 ? 0.369 11.570 -25.785 1.00 28.81 214 THR A CA 1
ATOM 1599 C C . THR A 1 234 ? 0.827 12.164 -27.099 1.00 33.90 214 THR A C 1
ATOM 1600 O O . THR A 1 234 ? 1.665 11.591 -27.797 1.00 37.88 214 THR A O 1
ATOM 1604 N N . THR A 1 235 ? 0.248 13.304 -27.443 1.00 35.13 215 THR A N 1
ATOM 1605 C CA . THR A 1 235 ? 0.607 14.038 -28.645 1.00 35.60 215 THR A CA 1
ATOM 1606 C C . THR A 1 235 ? 1.346 15.319 -28.313 1.00 34.70 215 THR A C 1
ATOM 1607 O O . THR A 1 235 ? 1.696 16.068 -29.225 1.00 37.14 215 THR A O 1
ATOM 1611 N N . LYS A 1 236 ? 1.523 15.617 -27.034 1.00 32.18 216 LYS A N 1
ATOM 1612 C CA . LYS A 1 236 ? 2.127 16.841 -26.563 1.00 30.40 216 LYS A CA 1
ATOM 1613 C C . LYS A 1 236 ? 3.636 16.737 -26.688 1.00 29.39 216 LYS A C 1
ATOM 1614 O O . LYS A 1 236 ? 4.201 15.662 -26.525 1.00 32.00 216 LYS A O 1
ATOM 1620 N N . PRO A 1 237 ? 4.306 17.822 -27.021 1.00 28.13 217 PRO A N 1
ATOM 1621 C CA . PRO A 1 237 ? 5.769 17.841 -26.903 1.00 29.57 217 PRO A CA 1
ATOM 1622 C C . PRO A 1 237 ? 6.145 17.518 -25.475 1.00 29.26 217 PRO A C 1
ATOM 1623 O O . PRO A 1 237 ? 5.404 17.821 -24.543 1.00 30.55 217 PRO A O 1
ATOM 1627 N N . ARG A 1 238 ? 7.323 16.951 -25.292 1.00 27.69 218 ARG A N 1
ATOM 1628 C CA . ARG A 1 238 ? 7.675 16.515 -23.959 1.00 28.14 218 ARG A CA 1
ATOM 1629 C C . ARG A 1 238 ? 7.837 17.683 -22.984 1.00 29.85 218 ARG A C 1
ATOM 1630 O O . ARG A 1 238 ? 7.578 17.520 -21.788 1.00 33.77 218 ARG A O 1
ATOM 1638 N N . TRP A 1 239 ? 8.146 18.888 -23.469 1.00 29.85 219 TRP A N 1
ATOM 1639 C CA . TRP A 1 239 ? 8.315 20.025 -22.559 1.00 30.15 219 TRP A CA 1
ATOM 1640 C C . TRP A 1 239 ? 7.016 20.389 -21.874 1.00 33.59 219 TRP A C 1
ATOM 1641 O O . TRP A 1 239 ? 7.033 20.874 -20.738 1.00 33.32 219 TRP A O 1
ATOM 1652 N N . GLU A 1 240 ? 5.889 20.193 -22.553 1.00 36.39 220 GLU A N 1
ATOM 1653 C CA . GLU A 1 240 ? 4.607 20.523 -21.946 1.00 35.56 220 GLU A CA 1
ATOM 1654 C C . GLU A 1 240 ? 4.161 19.416 -21.003 1.00 32.07 220 GLU A C 1
ATOM 1655 O O . GLU A 1 240 ? 3.643 19.690 -19.917 1.00 34.56 220 GLU A O 1
ATOM 1661 N N . TRP A 1 241 ? 4.402 18.163 -21.378 1.00 27.63 221 TRP A N 1
ATOM 1662 C CA . TRP A 1 241 ? 3.904 17.051 -20.581 1.00 25.99 221 TRP A CA 1
ATOM 1663 C C . TRP A 1 241 ? 4.494 17.067 -19.180 1.00 24.36 221 TRP A C 1
ATOM 1664 O O . TRP A 1 241 ? 3.757 16.954 -18.199 1.00 24.57 221 TRP A O 1
ATOM 1675 N N . ILE A 1 242 ? 5.807 17.291 -19.054 1.00 24.54 222 ILE A N 1
ATOM 1676 C CA . ILE A 1 242 ? 6.438 17.328 -17.730 1.00 25.81 222 ILE A CA 1
ATOM 1677 C C . ILE A 1 242 ? 5.918 18.465 -16.856 1.00 28.61 222 ILE A C 1
ATOM 1678 O O . ILE A 1 242 ? 6.205 18.505 -15.653 1.00 30.80 222 ILE A O 1
ATOM 1683 N N . GLU A 1 243 ? 5.166 19.395 -17.434 1.00 26.06 223 GLU A N 1
ATOM 1684 C CA . GLU A 1 243 ? 4.603 20.512 -16.706 1.00 24.48 223 GLU A CA 1
ATOM 1685 C C . GLU A 1 243 ? 3.145 20.300 -16.301 1.00 24.52 223 GLU A C 1
ATOM 1686 O O . GLU A 1 243 ? 2.548 21.206 -15.725 1.00 24.00 223 GLU A O 1
ATOM 1692 N N . GLU A 1 244 ? 2.538 19.158 -16.615 1.00 27.84 224 GLU A N 1
ATOM 1693 C CA . GLU A 1 244 ? 1.164 18.913 -16.196 1.00 30.74 224 GLU A CA 1
ATOM 1694 C C . GLU A 1 244 ? 1.059 18.795 -14.680 1.00 34.40 224 GLU A C 1
ATOM 1695 O O . GLU A 1 244 ? 1.991 18.370 -13.997 1.00 34.53 224 GLU A O 1
ATOM 1701 N N . ARG A 1 245 ? -0.112 19.158 -14.168 1.00 35.71 225 ARG A N 1
ATOM 1702 C CA . ARG A 1 245 ? -0.479 18.954 -12.779 1.00 34.49 225 ARG A CA 1
ATOM 1703 C C . ARG A 1 245 ? -1.452 17.781 -12.765 1.00 33.95 225 ARG A C 1
ATOM 1704 O O . ARG A 1 245 ? -2.482 17.830 -13.448 1.00 33.42 225 ARG A O 1
ATOM 1712 N N . VAL A 1 246 ? -1.117 16.720 -12.024 1.00 32.70 226 VAL A N 1
ATOM 1713 C CA . VAL A 1 246 ? -1.841 15.452 -12.098 1.00 33.86 226 VAL A CA 1
ATOM 1714 C C . VAL A 1 246 ? -2.556 15.197 -10.773 1.00 37.73 226 VAL A C 1
ATOM 1715 O O . VAL A 1 246 ? -2.171 15.713 -9.730 1.00 40.78 226 VAL A O 1
ATOM 1719 N N . GLU A 1 247 ? -3.598 14.360 -10.806 1.00 41.15 227 GLU A N 1
ATOM 1720 C CA . GLU A 1 247 ? -4.275 14.033 -9.551 1.00 43.41 227 GLU A CA 1
ATOM 1721 C C . GLU A 1 247 ? -3.514 12.933 -8.820 1.00 39.95 227 GLU A C 1
ATOM 1722 O O . GLU A 1 247 ? -3.001 12.010 -9.457 1.00 35.33 227 GLU A O 1
ATOM 1728 N N . PRO A 1 248 ? -3.452 12.989 -7.487 1.00 40.59 228 PRO A N 1
ATOM 1729 C CA . PRO A 1 248 ? -2.558 12.063 -6.773 1.00 38.21 228 PRO A CA 1
ATOM 1730 C C . PRO A 1 248 ? -2.793 10.609 -7.135 1.00 39.60 228 PRO A C 1
ATOM 1731 O O . PRO A 1 248 ? -1.825 9.888 -7.350 1.00 40.99 228 PRO A O 1
ATOM 1735 N N . ASP A 1 249 ? -4.047 10.182 -7.305 1.00 44.46 229 ASP A N 1
ATOM 1736 C CA . ASP A 1 249 ? -4.327 8.774 -7.567 1.00 45.72 229 ASP A CA 1
ATOM 1737 C C . ASP A 1 249 ? -3.900 8.349 -8.956 1.00 43.22 229 ASP A C 1
ATOM 1738 O O . ASP A 1 249 ? -3.852 7.148 -9.237 1.00 43.51 229 ASP A O 1
ATOM 1743 N N . LYS A 1 250 ? -3.647 9.305 -9.845 1.00 40.79 230 LYS A N 1
ATOM 1744 C CA . LYS A 1 250 ? -3.334 9.010 -11.226 1.00 36.54 230 LYS A CA 1
ATOM 1745 C C . LYS A 1 250 ? -1.858 9.113 -11.584 1.00 35.90 230 LYS A C 1
ATOM 1746 O O . LYS A 1 250 ? -1.488 8.718 -12.694 1.00 37.31 230 LYS A O 1
ATOM 1752 N N . LEU A 1 251 ? -0.991 9.593 -10.693 1.00 35.76 231 LEU A N 1
ATOM 1753 C CA . LEU A 1 251 ? 0.326 9.987 -11.182 1.00 35.23 231 LEU A CA 1
ATOM 1754 C C . LEU A 1 251 ? 1.195 8.784 -11.510 1.00 36.88 231 LEU A C 1
ATOM 1755 O O . LEU A 1 251 ? 1.918 8.811 -12.506 1.00 38.06 231 LEU A O 1
ATOM 1760 N N . LEU A 1 252 ? 1.060 7.693 -10.754 1.00 38.20 232 LEU A N 1
ATOM 1761 C CA . LEU A 1 252 ? 2.012 6.584 -10.820 1.00 33.66 232 LEU A CA 1
ATOM 1762 C C . LEU A 1 252 ? 1.972 5.864 -12.163 1.00 35.40 232 LEU A C 1
ATOM 1763 O O . LEU A 1 252 ? 3.016 5.426 -12.655 1.00 40.48 232 LEU A O 1
ATOM 1768 N N . ASP A 1 253 ? 0.794 5.720 -12.774 1.00 33.47 233 ASP A N 1
ATOM 1769 C CA . ASP A 1 253 ? 0.693 5.068 -14.077 1.00 33.56 233 ASP A CA 1
ATOM 1770 C C . ASP A 1 253 ? 0.333 6.014 -15.220 1.00 37.77 233 ASP A C 1
ATOM 1771 O O . ASP A 1 253 ? 0.051 5.540 -16.324 1.00 43.69 233 ASP A O 1
ATOM 1776 N N . SER A 1 254 ? 0.361 7.331 -15.000 1.00 33.85 234 SER A N 1
ATOM 1777 C CA . SER A 1 254 ? 0.182 8.308 -16.069 1.00 30.48 234 SER A CA 1
ATOM 1778 C C . SER A 1 254 ? 1.256 8.222 -17.156 1.00 32.81 234 SER A C 1
ATOM 1779 O O . SER A 1 254 ? 1.103 8.823 -18.227 1.00 39.93 234 SER A O 1
ATOM 1782 N N . GLY A 1 255 ? 2.377 7.598 -16.895 1.00 29.60 235 GLY A N 1
ATOM 1783 C CA . GLY A 1 255 ? 3.333 7.523 -17.981 1.00 27.28 235 GLY A CA 1
ATOM 1784 C C . GLY A 1 255 ? 3.038 6.451 -19.012 1.00 29.64 235 GLY A C 1
ATOM 1785 O O . GLY A 1 255 ? 3.851 6.235 -19.920 1.00 33.02 235 GLY A O 1
ATOM 1786 N N . PHE A 1 256 ? 1.911 5.747 -18.884 1.00 27.76 236 PHE A N 1
ATOM 1787 C CA . PHE A 1 256 ? 1.553 4.697 -19.831 1.00 30.90 236 PHE A CA 1
ATOM 1788 C C . PHE A 1 256 ? 2.631 3.608 -19.848 1.00 33.15 236 PHE A C 1
ATOM 1789 O O . PHE A 1 256 ? 2.801 2.914 -18.849 1.00 38.54 236 PHE A O 1
ATOM 1797 N N . HIS A 1 257 ? 3.394 3.464 -20.944 1.00 29.84 237 HIS A N 1
ATOM 1798 C CA . HIS A 1 257 ? 4.441 2.438 -20.973 1.00 30.70 237 HIS A CA 1
ATOM 1799 C C . HIS A 1 257 ? 5.661 2.846 -20.153 1.00 32.62 237 HIS A C 1
ATOM 1800 O O . HIS A 1 257 ? 6.398 1.977 -19.676 1.00 36.30 237 HIS A O 1
ATOM 1807 N N . TYR A 1 258 ? 5.903 4.146 -19.999 1.00 30.38 238 TYR A N 1
ATOM 1808 C CA . TYR A 1 258 ? 6.911 4.651 -19.073 1.00 28.39 238 TYR A CA 1
ATOM 1809 C C . TYR A 1 258 ? 6.488 4.345 -17.628 1.00 27.84 238 TYR A C 1
ATOM 1810 O O . TYR A 1 258 ? 5.431 4.819 -17.180 1.00 28.76 238 TYR A O 1
ATOM 1819 N N . PRO A 1 259 ? 7.253 3.540 -16.887 1.00 23.17 239 PRO A N 1
ATOM 1820 C CA . PRO A 1 259 ? 6.845 3.183 -15.519 1.00 20.59 239 PRO A CA 1
ATOM 1821 C C . PRO A 1 259 ? 6.832 4.353 -14.553 1.00 23.46 239 PRO A C 1
ATOM 1822 O O . PRO A 1 259 ? 6.165 4.255 -13.512 1.00 24.90 239 PRO A O 1
ATOM 1826 N N . GLY A 1 260 ? 7.567 5.437 -14.832 1.00 19.69 240 GLY A N 1
ATOM 1827 C CA . GLY A 1 260 ? 7.672 6.543 -13.904 1.00 17.12 240 GLY A CA 1
ATOM 1828 C C . GLY A 1 260 ? 8.923 6.455 -13.063 1.00 26.76 240 GLY A C 1
ATOM 1829 O O . GLY A 1 260 ? 9.735 5.527 -13.171 1.00 33.52 240 GLY A O 1
ATOM 1830 N N . ILE A 1 261 ? 9.105 7.498 -12.255 1.00 25.84 241 ILE A N 1
ATOM 1831 C CA . ILE A 1 261 ? 10.207 7.574 -11.302 1.00 23.26 241 ILE A CA 1
ATOM 1832 C C . ILE A 1 261 ? 10.052 6.421 -10.313 1.00 27.62 241 ILE A C 1
ATOM 1833 O O . ILE A 1 261 ? 8.982 6.277 -9.700 1.00 29.66 241 ILE A O 1
ATOM 1838 N N . PRO A 1 262 ? 11.061 5.556 -10.144 1.00 29.71 242 PRO A N 1
ATOM 1839 C CA . PRO A 1 262 ? 10.838 4.325 -9.367 1.00 27.39 242 PRO A CA 1
ATOM 1840 C C . PRO A 1 262 ? 10.462 4.552 -7.917 1.00 27.24 242 PRO A C 1
ATOM 1841 O O . PRO A 1 262 ? 9.674 3.770 -7.372 1.00 25.11 242 PRO A O 1
ATOM 1845 N N . SER A 1 263 ? 10.978 5.594 -7.261 1.00 30.17 243 SER A N 1
ATOM 1846 C CA . SER A 1 263 ? 10.726 5.723 -5.824 1.00 29.33 243 SER A CA 1
ATOM 1847 C C . SER A 1 263 ? 9.286 6.053 -5.498 1.00 30.01 243 SER A C 1
ATOM 1848 O O . SER A 1 263 ? 8.899 5.952 -4.332 1.00 30.31 243 SER A O 1
ATOM 1851 N N . LEU A 1 264 ? 8.490 6.406 -6.504 1.00 29.94 244 LEU A N 1
ATOM 1852 C CA . LEU A 1 264 ? 7.098 6.775 -6.287 1.00 32.62 244 LEU A CA 1
ATOM 1853 C C . LEU A 1 264 ? 6.334 5.628 -5.663 1.00 34.53 244 LEU A C 1
ATOM 1854 O O . LEU A 1 264 ? 5.383 5.855 -4.915 1.00 35.56 244 LEU A O 1
ATOM 1859 N N . ILE A 1 265 ? 6.738 4.391 -5.971 1.00 37.83 245 ILE A N 1
ATOM 1860 C CA . ILE A 1 265 ? 6.133 3.200 -5.390 1.00 39.04 245 ILE A CA 1
ATOM 1861 C C . ILE A 1 265 ? 6.157 3.277 -3.881 1.00 35.59 245 ILE A C 1
ATOM 1862 O O . ILE A 1 265 ? 5.244 2.782 -3.213 1.00 33.61 245 ILE A O 1
ATOM 1867 N N . LEU A 1 266 ? 7.195 3.899 -3.313 1.00 34.93 246 LEU A N 1
ATOM 1868 C CA . LEU A 1 266 ? 7.351 3.931 -1.867 1.00 34.58 246 LEU A CA 1
ATOM 1869 C C . LEU A 1 266 ? 7.201 5.302 -1.259 1.00 34.63 246 LEU A C 1
ATOM 1870 O O . LEU A 1 266 ? 6.839 5.394 -0.086 1.00 36.05 246 LEU A O 1
ATOM 1875 N N . GLU A 1 267 ? 7.441 6.354 -2.029 1.00 35.41 247 GLU A N 1
ATOM 1876 C CA . GLU A 1 267 ? 7.422 7.734 -1.541 1.00 34.47 247 GLU A CA 1
ATOM 1877 C C . GLU A 1 267 ? 6.668 8.602 -2.538 1.00 33.42 247 GLU A C 1
ATOM 1878 O O . GLU A 1 267 ? 7.275 9.289 -3.361 1.00 36.03 247 GLU A O 1
ATOM 1884 N N . PRO A 1 268 ? 5.338 8.509 -2.560 1.00 32.39 248 PRO A N 1
ATOM 1885 C CA . PRO A 1 268 ? 4.561 9.313 -3.507 1.00 33.43 248 PRO A CA 1
ATOM 1886 C C . PRO A 1 268 ? 4.775 10.809 -3.328 1.00 34.77 248 PRO A C 1
ATOM 1887 O O . PRO A 1 268 ? 5.199 11.284 -2.278 1.00 38.43 248 PRO A O 1
ATOM 1891 N N . GLN A 1 269 ? 4.462 11.558 -4.382 1.00 35.85 249 GLN A N 1
ATOM 1892 C CA . GLN A 1 269 ? 4.585 13.010 -4.335 1.00 37.46 249 GLN A CA 1
ATOM 1893 C C . GLN A 1 269 ? 3.588 13.607 -3.351 1.00 37.10 249 GLN A C 1
ATOM 1894 O O . GLN A 1 269 ? 2.441 13.155 -3.251 1.00 36.13 249 GLN A O 1
ATOM 1900 N N . ALA A 1 270 ? 4.037 14.629 -2.610 1.00 35.41 250 ALA A N 1
ATOM 1901 C CA . ALA A 1 270 ? 3.091 15.366 -1.787 1.00 33.73 250 ALA A CA 1
ATOM 1902 C C . ALA A 1 270 ? 2.326 16.351 -2.659 1.00 35.98 250 ALA A C 1
ATOM 1903 O O . ALA A 1 270 ? 2.921 16.992 -3.532 1.00 36.15 250 ALA A O 1
ATOM 1905 N N . PRO A 1 271 ? 1.005 16.433 -2.493 1.00 33.72 251 PRO A N 1
ATOM 1906 C CA . PRO A 1 271 ? 0.227 17.391 -3.278 1.00 32.05 251 PRO A CA 1
ATOM 1907 C C . PRO A 1 271 ? 0.734 18.793 -3.020 1.00 32.70 251 PRO A C 1
ATOM 1908 O O . PRO A 1 271 ? 1.093 19.136 -1.892 1.00 35.30 251 PRO A O 1
ATOM 1912 N N . GLY A 1 272 ? 0.764 19.603 -4.074 1.00 29.65 252 GLY A N 1
ATOM 1913 C CA . GLY A 1 272 ? 1.115 21.004 -3.962 1.00 25.87 252 GLY A CA 1
ATOM 1914 C C . GLY A 1 272 ? -0.058 21.846 -3.501 1.00 29.52 252 GLY A C 1
ATOM 1915 O O . GLY A 1 272 ? -1.068 21.346 -2.995 1.00 30.93 252 GLY A O 1
ATOM 1916 N N . GLU A 1 273 ? 0.077 23.157 -3.694 1.00 30.65 253 GLU A N 1
ATOM 1917 C CA . GLU A 1 273 ? -0.907 24.077 -3.137 1.00 28.35 253 GLU A CA 1
ATOM 1918 C C . GLU A 1 273 ? -2.266 23.952 -3.815 1.00 30.47 253 GLU A C 1
ATOM 1919 O O . GLU A 1 273 ? -3.267 24.411 -3.255 1.00 31.42 253 GLU A O 1
ATOM 1925 N N . ASP A 1 274 ? -2.344 23.323 -4.989 1.00 30.29 254 ASP A N 1
ATOM 1926 C CA . ASP A 1 274 ? -3.622 23.144 -5.669 1.00 29.88 254 ASP A CA 1
ATOM 1927 C C . ASP A 1 274 ? -4.238 21.774 -5.416 1.00 34.25 254 ASP A C 1
ATOM 1928 O O . ASP A 1 274 ? -5.272 21.450 -6.007 1.00 34.77 254 ASP A O 1
ATOM 1933 N N . GLY A 1 275 ? -3.633 20.966 -4.554 1.00 35.78 255 GLY A N 1
ATOM 1934 C CA . GLY A 1 275 ? -4.103 19.623 -4.332 1.00 33.81 255 GLY A CA 1
ATOM 1935 C C . GLY A 1 275 ? -3.673 18.623 -5.379 1.00 32.33 255 GLY A C 1
ATOM 1936 O O . GLY A 1 275 ? -4.043 17.449 -5.276 1.00 32.35 255 GLY A O 1
ATOM 1937 N N . LEU A 1 276 ? -2.914 19.046 -6.380 1.00 31.79 256 LEU A N 1
ATOM 1938 C CA . LEU A 1 276 ? -2.404 18.179 -7.428 1.00 31.16 256 LEU A CA 1
ATOM 1939 C C . LEU A 1 276 ? -0.917 17.954 -7.204 1.00 32.31 256 LEU A C 1
ATOM 1940 O O . LEU A 1 276 ? -0.275 18.646 -6.416 1.00 34.25 256 LEU A O 1
ATOM 1945 N N . VAL A 1 277 ? -0.378 16.945 -7.862 1.00 31.28 257 VAL A N 1
ATOM 1946 C CA . VAL A 1 277 ? 1.032 16.635 -7.727 1.00 31.69 257 VAL A CA 1
ATOM 1947 C C . VAL A 1 277 ? 1.756 17.091 -8.971 1.00 32.77 257 VAL A C 1
ATOM 1948 O O . VAL A 1 277 ? 1.169 17.205 -10.046 1.00 34.80 257 VAL A O 1
ATOM 1952 N N . ALA A 1 278 ? 3.014 17.461 -8.791 1.00 33.68 258 ALA A N 1
ATOM 1953 C CA . ALA A 1 278 ? 3.855 17.752 -9.930 1.00 29.30 258 ALA A CA 1
ATOM 1954 C C . ALA A 1 278 ? 4.411 16.460 -10.484 1.00 32.30 258 ALA A C 1
ATOM 1955 O O . ALA A 1 278 ? 4.620 15.485 -9.753 1.00 34.54 258 ALA A O 1
ATOM 1957 N N . ARG A 1 279 ? 4.760 16.487 -11.753 1.00 32.28 259 ARG A N 1
ATOM 1958 C CA . ARG A 1 279 ? 5.450 15.319 -12.242 1.00 29.37 259 ARG A CA 1
ATOM 1959 C C . ARG A 1 279 ? 6.885 15.367 -11.737 1.00 31.31 259 ARG A C 1
ATOM 1960 O O . ARG A 1 279 ? 7.539 16.404 -11.853 1.00 32.80 259 ARG A O 1
ATOM 1968 N N . PRO A 1 280 ? 7.395 14.291 -11.145 1.00 30.53 260 PRO A N 1
ATOM 1969 C CA . PRO A 1 280 ? 8.755 14.346 -10.589 1.00 27.30 260 PRO A CA 1
ATOM 1970 C C . PRO A 1 280 ? 9.741 14.775 -11.633 1.00 28.26 260 PRO A C 1
ATOM 1971 O O . PRO A 1 280 ? 10.791 15.352 -11.321 1.00 31.77 260 PRO A O 1
ATOM 1975 N N . GLU A 1 281 ? 9.423 14.489 -12.892 1.00 23.27 261 GLU A N 1
ATOM 1976 C CA . GLU A 1 281 ? 10.354 14.725 -13.972 1.00 21.84 261 GLU A CA 1
ATOM 1977 C C . GLU A 1 281 ? 10.653 16.204 -14.163 1.00 26.06 261 GLU A C 1
ATOM 1978 O O . GLU A 1 281 ? 11.747 16.542 -14.636 1.00 29.36 261 GLU A O 1
ATOM 1984 N N . LEU A 1 282 ? 9.744 17.088 -13.756 1.00 23.63 262 LEU A N 1
ATOM 1985 C CA . LEU A 1 282 ? 9.998 18.505 -13.929 1.00 27.48 262 LEU A CA 1
ATOM 1986 C C . LEU A 1 282 ? 11.154 18.962 -13.069 1.00 30.90 262 LEU A C 1
ATOM 1987 O O . LEU A 1 282 ? 12.093 19.588 -13.567 1.00 33.14 262 LEU A O 1
ATOM 1992 N N . GLU A 1 283 ? 11.125 18.636 -11.785 1.00 32.99 263 GLU A N 1
ATOM 1993 C CA . GLU A 1 283 ? 12.186 19.130 -10.922 1.00 35.16 263 GLU A CA 1
ATOM 1994 C C . GLU A 1 283 ? 13.494 18.438 -11.233 1.00 34.38 263 GLU A C 1
ATOM 1995 O O . GLU A 1 283 ? 14.560 19.066 -11.186 1.00 34.81 263 GLU A O 1
ATOM 2001 N N . ILE A 1 284 ? 13.420 17.167 -11.631 1.00 33.61 264 ILE A N 1
ATOM 2002 C CA . ILE A 1 284 ? 14.619 16.413 -11.984 1.00 31.27 264 ILE A CA 1
ATOM 2003 C C . ILE A 1 284 ? 15.316 17.045 -13.181 1.00 36.33 264 ILE A C 1
ATOM 2004 O O . ILE A 1 284 ? 16.550 17.155 -13.219 1.00 39.12 264 ILE A O 1
ATOM 2009 N N . MET A 1 285 ? 14.539 17.452 -14.188 1.00 34.62 265 MET A N 1
ATOM 2010 C CA . MET A 1 285 ? 15.146 18.024 -15.382 1.00 30.06 265 MET A CA 1
ATOM 2011 C C . MET A 1 285 ? 15.787 19.363 -15.038 1.00 29.97 265 MET A C 1
ATOM 2012 O O . MET A 1 285 ? 16.903 19.655 -15.484 1.00 29.86 265 MET A O 1
ATOM 2017 N N . GLY A 1 286 ? 15.167 20.137 -14.141 1.00 30.66 266 GLY A N 1
ATOM 2018 C CA . GLY A 1 286 ? 15.768 21.401 -13.743 1.00 28.90 266 GLY A CA 1
ATOM 2019 C C . GLY A 1 286 ? 17.154 21.215 -13.163 1.00 31.47 266 GLY A C 1
ATOM 2020 O O . GLY A 1 286 ? 18.103 21.915 -13.542 1.00 32.46 266 GLY A O 1
ATOM 2021 N N . LEU A 1 287 ? 17.297 20.249 -12.243 1.00 29.95 267 LEU A N 1
ATOM 2022 C CA . LEU A 1 287 ? 18.595 20.023 -11.625 1.00 30.15 267 LEU A CA 1
ATOM 2023 C C . LEU A 1 287 ? 19.532 19.227 -12.529 1.00 30.73 267 LEU A C 1
ATOM 2024 O O . LEU A 1 287 ? 20.757 19.410 -12.475 1.00 32.12 267 LEU A O 1
ATOM 2029 N N . ALA A 1 288 ? 18.989 18.389 -13.401 1.00 28.64 268 ALA A N 1
ATOM 2030 C CA . ALA A 1 288 ? 19.863 17.600 -14.248 1.00 31.56 268 ALA A CA 1
ATOM 2031 C C . ALA A 1 288 ? 20.711 18.502 -15.121 1.00 34.63 268 ALA A C 1
ATOM 2032 O O . ALA A 1 288 ? 21.894 18.224 -15.360 1.00 35.16 268 ALA A O 1
ATOM 2034 N N . MET A 1 289 ? 20.136 19.594 -15.605 1.00 34.09 269 MET A N 1
ATOM 2035 C CA . MET A 1 289 ? 20.943 20.419 -16.475 1.00 37.25 269 MET A CA 1
ATOM 2036 C C . MET A 1 289 ? 21.959 21.246 -15.710 1.00 38.37 269 MET A C 1
ATOM 2037 O O . MET A 1 289 ? 23.040 21.492 -16.245 1.00 42.65 269 MET A O 1
ATOM 2042 N N . VAL A 1 290 ? 21.697 21.586 -14.446 1.00 37.06 270 VAL A N 1
ATOM 2043 C CA . VAL A 1 290 ? 22.772 22.060 -13.581 1.00 35.70 270 VAL A CA 1
ATOM 2044 C C . VAL A 1 290 ? 23.857 20.997 -13.461 1.00 35.55 270 VAL A C 1
ATOM 2045 O O . VAL A 1 290 ? 25.042 21.271 -13.684 1.00 34.23 270 VAL A O 1
ATOM 2049 N N . GLY A 1 291 ? 23.468 19.783 -13.044 1.00 34.47 271 GLY A N 1
ATOM 2050 C CA . GLY A 1 291 ? 24.435 18.708 -12.853 1.00 32.53 271 GLY A CA 1
ATOM 2051 C C . GLY A 1 291 ? 25.236 18.403 -14.104 1.00 32.18 271 GLY A C 1
ATOM 2052 O O . GLY A 1 291 ? 26.472 18.324 -14.064 1.00 31.15 271 GLY A O 1
ATOM 2053 N N . GLY A 1 292 ? 24.541 18.199 -15.225 1.00 27.97 272 GLY A N 1
ATOM 2054 C CA . GLY A 1 292 ? 25.235 17.907 -16.465 1.00 26.88 272 GLY A CA 1
ATOM 2055 C C . GLY A 1 292 ? 26.076 19.073 -16.939 1.00 27.84 272 GLY A C 1
ATOM 2056 O O . GLY A 1 292 ? 27.219 18.901 -17.377 1.00 29.96 272 GLY A O 1
ATOM 2057 N N . GLY A 1 293 ? 25.551 20.278 -16.803 1.00 28.80 273 GLY A N 1
ATOM 2058 C CA . GLY A 1 293 ? 26.301 21.439 -17.223 1.00 26.94 273 GLY A CA 1
ATOM 2059 C C . GLY A 1 293 ? 27.577 21.598 -16.437 1.00 32.55 273 GLY A C 1
ATOM 2060 O O . GLY A 1 293 ? 28.556 22.139 -16.956 1.00 38.77 273 GLY A O 1
ATOM 2061 N N . ARG A 1 294 ? 27.596 21.132 -15.177 1.00 32.28 274 ARG A N 1
ATOM 2062 C CA . ARG A 1 294 ? 28.837 21.234 -14.419 1.00 32.18 274 ARG A CA 1
ATOM 2063 C C . ARG A 1 294 ? 29.828 20.163 -14.807 1.00 35.37 274 ARG A C 1
ATOM 2064 O O . ARG A 1 294 ? 31.015 20.336 -14.530 1.00 37.78 274 ARG A O 1
ATOM 2072 N N . VAL A 1 295 ? 29.401 19.119 -15.514 1.00 32.83 275 VAL A N 1
ATOM 2073 C CA . VAL A 1 295 ? 30.360 18.092 -15.869 1.00 31.92 275 VAL A CA 1
ATOM 2074 C C . VAL A 1 295 ? 31.001 18.414 -17.210 1.00 36.66 275 VAL A C 1
ATOM 2075 O O . VAL A 1 295 ? 32.207 18.653 -17.276 1.00 39.86 275 VAL A O 1
ATOM 2079 N N . PHE A 1 296 ? 30.209 18.500 -18.278 1.00 35.45 276 PHE A N 1
ATOM 2080 C CA . PHE A 1 296 ? 30.768 18.687 -19.616 1.00 32.27 276 PHE A CA 1
ATOM 2081 C C . PHE A 1 296 ? 30.749 20.139 -20.068 1.00 31.36 276 PHE A C 1
ATOM 2082 O O . PHE A 1 296 ? 31.230 20.443 -21.164 1.00 30.74 276 PHE A O 1
ATOM 2090 N N . GLY A 1 297 ? 30.175 21.036 -19.268 1.00 33.51 277 GLY A N 1
ATOM 2091 C CA . GLY A 1 297 ? 30.102 22.438 -19.621 1.00 32.32 277 GLY A CA 1
ATOM 2092 C C . GLY A 1 297 ? 30.982 23.331 -18.774 1.00 34.60 277 GLY A C 1
ATOM 2093 O O . GLY A 1 297 ? 30.998 24.545 -18.963 1.00 39.73 277 GLY A O 1
ATOM 2094 N N . ALA A 1 298 ? 31.738 22.745 -17.849 1.00 33.51 278 ALA A N 1
ATOM 2095 C CA . ALA A 1 298 ? 32.639 23.544 -17.033 1.00 28.93 278 ALA A CA 1
ATOM 2096 C C . ALA A 1 298 ? 33.734 24.176 -17.866 1.00 31.45 278 ALA A C 1
ATOM 2097 O O . ALA A 1 298 ? 34.174 25.288 -17.557 1.00 37.27 278 ALA A O 1
ATOM 2099 N N . ALA A 1 299 ? 34.178 23.503 -18.930 1.00 30.71 279 ALA A N 1
ATOM 2100 C CA . ALA A 1 299 ? 35.295 24.022 -19.712 1.00 29.78 279 ALA A CA 1
ATOM 2101 C C . ALA A 1 299 ? 35.019 25.425 -20.222 1.00 32.73 279 ALA A C 1
ATOM 2102 O O . ALA A 1 299 ? 35.896 26.296 -20.176 1.00 33.33 279 ALA A O 1
ATOM 2104 N N . HIS A 1 300 ? 33.794 25.675 -20.676 1.00 33.46 280 HIS A N 1
ATOM 2105 C CA . HIS A 1 300 ? 33.462 26.935 -21.323 1.00 34.97 280 HIS A CA 1
ATOM 2106 C C . HIS A 1 300 ? 33.523 28.106 -20.357 1.00 37.58 280 HIS A C 1
ATOM 2107 O O . HIS A 1 300 ? 33.602 29.254 -20.801 1.00 41.74 280 HIS A O 1
ATOM 2114 N N . VAL A 1 301 ? 33.544 27.836 -19.053 1.00 34.69 281 VAL A N 1
ATOM 2115 C CA . VAL A 1 301 ? 33.696 28.902 -18.080 1.00 33.55 281 VAL A CA 1
ATOM 2116 C C . VAL A 1 301 ? 35.106 29.463 -18.142 1.00 39.69 281 VAL A C 1
ATOM 2117 O O . VAL A 1 301 ? 35.326 30.654 -17.888 1.00 45.49 281 VAL A O 1
ATOM 2121 N N . PHE A 1 302 ? 36.078 28.634 -18.511 1.00 37.81 282 PHE A N 1
ATOM 2122 C CA . PHE A 1 302 ? 37.482 29.007 -18.480 1.00 36.34 282 PHE A CA 1
ATOM 2123 C C . PHE A 1 302 ? 38.185 29.003 -19.827 1.00 37.64 282 PHE A C 1
ATOM 2124 O O . PHE A 1 302 ? 39.236 29.633 -19.935 1.00 42.72 282 PHE A O 1
ATOM 2132 N N . ASP A 1 303 ? 37.687 28.293 -20.839 1.00 37.31 283 ASP A N 1
ATOM 2133 C CA . ASP A 1 303 ? 38.379 28.294 -22.118 1.00 37.47 283 ASP A CA 1
ATOM 2134 C C . ASP A 1 303 ? 37.762 29.242 -23.124 1.00 37.83 283 ASP A C 1
ATOM 2135 O O . ASP A 1 303 ? 38.094 29.165 -24.313 1.00 38.85 283 ASP A O 1
ATOM 2140 N N . PHE A 1 304 ? 36.947 30.192 -22.657 1.00 37.97 284 PHE A N 1
ATOM 2141 C CA . PHE A 1 304 ? 36.544 31.361 -23.416 1.00 38.72 284 PHE A CA 1
ATOM 2142 C C . PHE A 1 304 ? 36.887 32.581 -22.568 1.00 39.52 284 PHE A C 1
ATOM 2143 O O . PHE A 1 304 ? 36.673 32.566 -21.352 1.00 41.44 284 PHE A O 1
ATOM 2151 N N . PRO A 1 305 ? 37.457 33.622 -23.151 1.00 38.65 285 PRO A N 1
ATOM 2152 C CA . PRO A 1 305 ? 37.918 34.755 -22.332 1.00 39.79 285 PRO A CA 1
ATOM 2153 C C . PRO A 1 305 ? 36.813 35.642 -21.766 1.00 42.02 285 PRO A C 1
ATOM 2154 O O . PRO A 1 305 ? 36.758 36.823 -22.129 1.00 48.41 285 PRO A O 1
ATOM 2158 N N . TRP A 1 306 ? 35.952 35.137 -20.882 1.00 36.03 286 TRP A N 1
ATOM 2159 C CA . TRP A 1 306 ? 34.826 35.951 -20.425 1.00 38.44 286 TRP A CA 1
ATOM 2160 C C . TRP A 1 306 ? 35.290 37.229 -19.741 1.00 43.92 286 TRP A C 1
ATOM 2161 O O . TRP A 1 306 ? 34.646 38.276 -19.868 1.00 45.70 286 TRP A O 1
ATOM 2172 N N . ALA A 1 307 ? 36.409 37.178 -19.025 1.00 45.65 287 ALA A N 1
ATOM 2173 C CA . ALA A 1 307 ? 36.866 38.373 -18.323 1.00 43.93 287 ALA A CA 1
ATOM 2174 C C . ALA A 1 307 ? 37.054 39.547 -19.280 1.00 47.97 287 ALA A C 1
ATOM 2175 O O . ALA A 1 307 ? 36.747 40.696 -18.937 1.00 50.29 287 ALA A O 1
ATOM 2177 N N . SER A 1 308 ? 37.517 39.275 -20.498 1.00 46.84 288 SER A N 1
ATOM 2178 C CA . SER A 1 308 ? 37.765 40.361 -21.427 1.00 47.69 288 SER A CA 1
ATOM 2179 C C . SER A 1 308 ? 36.486 41.098 -21.833 1.00 48.31 288 SER A C 1
ATOM 2180 O O . SER A 1 308 ? 36.580 42.193 -22.416 1.00 49.97 288 SER A O 1
ATOM 2183 N N . LEU A 1 309 ? 35.299 40.556 -21.501 1.00 45.29 289 LEU A N 1
ATOM 2184 C CA . LEU A 1 309 ? 34.048 41.219 -21.873 1.00 42.55 289 LEU A CA 1
ATOM 2185 C C . LEU A 1 309 ? 33.608 42.305 -20.898 1.00 42.88 289 LEU A C 1
ATOM 2186 O O . LEU A 1 309 ? 32.769 43.134 -21.268 1.00 41.42 289 LEU A O 1
ATOM 2191 N N . GLY A 1 310 ? 34.148 42.341 -19.681 1.00 45.36 290 GLY A N 1
ATOM 2192 C CA . GLY A 1 310 ? 33.821 43.418 -18.765 1.00 51.28 290 GLY A CA 1
ATOM 2193 C C . GLY A 1 310 ? 32.450 43.286 -18.149 1.00 55.29 290 GLY A C 1
ATOM 2194 O O . GLY A 1 310 ? 32.046 42.185 -17.762 1.00 55.70 290 GLY A O 1
ATOM 2195 N N . ASN A 1 311 ? 31.732 44.410 -18.059 1.00 57.42 291 ASN A N 1
ATOM 2196 C CA . ASN A 1 311 ? 30.369 44.441 -17.542 1.00 60.03 291 ASN A CA 1
ATOM 2197 C C . ASN A 1 311 ? 29.386 44.094 -18.658 1.00 56.17 291 ASN A C 1
ATOM 2198 O O . ASN A 1 311 ? 28.455 44.833 -18.974 1.00 60.50 291 ASN A O 1
ATOM 2203 N N . ALA A 1 312 ? 29.605 42.932 -19.248 1.00 47.38 292 ALA A N 1
ATOM 2204 C CA . ALA A 1 312 ? 28.782 42.514 -20.358 1.00 46.08 292 ALA A CA 1
ATOM 2205 C C . ALA A 1 312 ? 27.456 41.928 -19.865 1.00 49.25 292 ALA A C 1
ATOM 2206 O O . ALA A 1 312 ? 27.325 41.497 -18.717 1.00 52.45 292 ALA A O 1
ATOM 2208 N N . LEU A 1 313 ? 26.463 41.914 -20.755 1.00 46.36 293 LEU A N 1
ATOM 2209 C CA . LEU A 1 313 ? 25.162 41.327 -20.477 1.00 42.34 293 LEU A CA 1
ATOM 2210 C C . LEU A 1 313 ? 25.046 40.042 -21.271 1.00 42.41 293 LEU A C 1
ATOM 2211 O O . LEU A 1 313 ? 25.057 40.071 -22.505 1.00 43.95 293 LEU A O 1
ATOM 2216 N N . VAL A 1 314 ? 24.910 38.931 -20.554 1.00 41.29 294 VAL A N 1
ATOM 2217 C CA . VAL A 1 314 ? 24.790 37.599 -21.130 1.00 38.00 294 VAL A CA 1
ATOM 2218 C C . VAL A 1 314 ? 23.333 37.195 -21.056 1.00 36.36 294 VAL A C 1
ATOM 2219 O O . VAL A 1 314 ? 22.796 37.037 -19.954 1.00 36.20 294 VAL A O 1
ATOM 2223 N N . VAL A 1 315 ? 22.733 36.867 -22.196 1.00 34.81 295 VAL A N 1
ATOM 2224 C CA . VAL A 1 315 ? 21.357 36.385 -22.211 1.00 36.97 295 VAL A CA 1
ATOM 2225 C C . VAL A 1 315 ? 21.400 34.889 -22.447 1.00 37.34 295 VAL A C 1
ATOM 2226 O O . VAL A 1 315 ? 21.842 34.436 -23.508 1.00 38.93 295 VAL A O 1
ATOM 2230 N N . ASP A 1 316 ? 20.910 34.132 -21.468 1.00 34.78 296 ASP A N 1
ATOM 2231 C CA . ASP A 1 316 ? 20.977 32.668 -21.449 1.00 32.64 296 ASP A CA 1
ATOM 2232 C C . ASP A 1 316 ? 19.679 32.147 -22.064 1.00 31.18 296 ASP A C 1
ATOM 2233 O O . ASP A 1 316 ? 18.695 31.893 -21.368 1.00 32.22 296 ASP A O 1
ATOM 2238 N N . VAL A 1 317 ? 19.644 32.024 -23.396 1.00 30.22 297 VAL A N 1
ATOM 2239 C CA . VAL A 1 317 ? 18.389 31.633 -24.045 1.00 32.30 297 VAL A CA 1
ATOM 2240 C C . VAL A 1 317 ? 18.112 30.158 -23.785 1.00 31.06 297 VAL A C 1
ATOM 2241 O O . VAL A 1 317 ? 18.959 29.294 -24.035 1.00 38.15 297 VAL A O 1
ATOM 2245 N N . GLY A 1 318 ? 16.919 29.855 -23.292 1.00 26.76 298 GLY A N 1
ATOM 2246 C CA . GLY A 1 318 ? 16.670 28.506 -22.806 1.00 25.35 298 GLY A CA 1
ATOM 2247 C C . GLY A 1 318 ? 17.570 28.122 -21.659 1.00 27.24 298 GLY A C 1
ATOM 2248 O O . GLY A 1 318 ? 17.967 26.950 -21.554 1.00 27.39 298 GLY A O 1
ATOM 2249 N N . GLY A 1 319 ? 17.915 29.084 -20.781 1.00 26.90 299 GLY A N 1
ATOM 2250 C CA . GLY A 1 319 ? 18.887 28.827 -19.717 1.00 26.04 299 GLY A CA 1
ATOM 2251 C C . GLY A 1 319 ? 18.456 27.822 -18.659 1.00 28.82 299 GLY A C 1
ATOM 2252 O O . GLY A 1 319 ? 19.279 27.446 -17.817 1.00 29.74 299 GLY A O 1
ATOM 2253 N N . GLY A 1 320 ? 17.230 27.308 -18.725 1.00 29.09 300 GLY A N 1
ATOM 2254 C CA . GLY A 1 320 ? 16.758 26.449 -17.656 1.00 30.60 300 GLY A CA 1
ATOM 2255 C C . GLY A 1 320 ? 16.706 27.212 -16.350 1.00 34.51 300 GLY A C 1
ATOM 2256 O O . GLY A 1 320 ? 16.299 28.376 -16.298 1.00 35.27 300 GLY A O 1
ATOM 2257 N N . VAL A 1 321 ? 17.063 26.527 -15.265 1.00 37.34 301 VAL A N 1
ATOM 2258 C CA . VAL A 1 321 ? 17.217 27.128 -13.941 1.00 38.43 301 VAL A CA 1
ATOM 2259 C C . VAL A 1 321 ? 18.411 28.073 -13.887 1.00 41.37 301 VAL A C 1
ATOM 2260 O O . VAL A 1 321 ? 18.661 28.687 -12.842 1.00 43.34 301 VAL A O 1
ATOM 2264 N N . GLY A 1 322 ? 19.228 28.105 -14.947 1.00 38.49 302 GLY A N 1
ATOM 2265 C CA . GLY A 1 322 ? 20.368 29.001 -14.976 1.00 36.76 302 GLY A CA 1
ATOM 2266 C C . GLY A 1 322 ? 21.637 28.414 -14.424 1.00 38.73 302 GLY A C 1
ATOM 2267 O O . GLY A 1 322 ? 22.466 29.148 -13.870 1.00 42.02 302 GLY A O 1
ATOM 2268 N N . GLY A 1 323 ? 21.808 27.103 -14.536 1.00 37.30 303 GLY A N 1
ATOM 2269 C CA . GLY A 1 323 ? 23.004 26.470 -14.021 1.00 35.25 303 GLY A CA 1
ATOM 2270 C C . GLY A 1 323 ? 24.282 27.039 -14.600 1.00 33.64 303 GLY A C 1
ATOM 2271 O O . GLY A 1 323 ? 25.336 26.956 -13.972 1.00 34.40 303 GLY A O 1
ATOM 2272 N N . PHE A 1 324 ? 24.224 27.593 -15.814 1.00 34.32 304 PHE A N 1
ATOM 2273 C CA . PHE A 1 324 ? 25.452 28.137 -16.390 1.00 32.73 304 PHE A CA 1
ATOM 2274 C C . PHE A 1 324 ? 25.738 29.558 -15.909 1.00 32.65 304 PHE A C 1
ATOM 2275 O O . PHE A 1 324 ? 26.904 29.928 -15.758 1.00 32.40 304 PHE A O 1
ATOM 2283 N N . ALA A 1 325 ? 24.701 30.343 -15.611 1.00 32.48 305 ALA A N 1
ATOM 2284 C CA . ALA A 1 325 ? 24.910 31.600 -14.906 1.00 34.01 305 ALA A CA 1
ATOM 2285 C C . ALA A 1 325 ? 25.487 31.355 -13.521 1.00 37.39 305 ALA A C 1
ATOM 2286 O O . ALA A 1 325 ? 26.315 32.136 -13.040 1.00 39.77 305 ALA A O 1
ATOM 2288 N N . LEU A 1 326 ? 25.066 30.273 -12.861 1.00 37.32 306 LEU A N 1
ATOM 2289 C CA . LEU A 1 326 ? 25.687 29.908 -11.590 1.00 37.42 306 LEU A CA 1
ATOM 2290 C C . LEU A 1 326 ? 27.174 29.654 -11.758 1.00 37.39 306 LEU A C 1
ATOM 2291 O O . LEU A 1 326 ? 27.976 30.086 -10.925 1.00 39.33 306 LEU A O 1
ATOM 2296 N N . GLN A 1 327 ? 27.565 28.938 -12.821 1.00 34.81 307 GLN A N 1
ATOM 2297 C CA . GLN A 1 327 ? 28.978 28.624 -13.003 1.00 35.86 307 GLN A CA 1
ATOM 2298 C C . GLN A 1 327 ? 29.792 29.850 -13.376 1.00 40.58 307 GLN A C 1
ATOM 2299 O O . GLN A 1 327 ? 30.958 29.957 -12.973 1.00 44.78 307 GLN A O 1
ATOM 2305 N N . LEU A 1 328 ? 29.226 30.757 -14.173 1.00 37.92 308 LEU A N 1
ATOM 2306 C CA . LEU A 1 328 ? 29.988 31.923 -14.590 1.00 40.14 308 LEU A CA 1
ATOM 2307 C C . LEU A 1 328 ? 30.008 32.998 -13.515 1.00 45.38 308 LEU A C 1
ATOM 2308 O O . LEU A 1 328 ? 31.038 33.650 -13.311 1.00 50.36 308 LEU A O 1
ATOM 2313 N N . SER A 1 329 ? 28.884 33.210 -12.822 1.00 45.57 309 SER A N 1
ATOM 2314 C CA . SER A 1 329 ? 28.830 34.308 -11.862 1.00 45.66 309 SER A CA 1
ATOM 2315 C C . SER A 1 329 ? 29.882 34.152 -10.765 1.00 45.45 309 SER A C 1
ATOM 2316 O O . SER A 1 329 ? 30.376 35.155 -10.246 1.00 48.18 309 SER A O 1
ATOM 2319 N N . LYS A 1 330 ? 30.203 32.918 -10.357 1.00 44.29 310 LYS A N 1
ATOM 2320 C CA . LYS A 1 330 ? 31.216 32.737 -9.314 1.00 47.25 310 LYS A CA 1
ATOM 2321 C C . LYS A 1 330 ? 32.548 33.304 -9.743 1.00 47.30 310 LYS A C 1
ATOM 2322 O O . LYS A 1 330 ? 33.285 33.865 -8.929 1.00 49.66 310 LYS A O 1
ATOM 2328 N N . VAL A 1 331 ? 32.853 33.198 -11.028 1.00 45.48 311 VAL A N 1
ATOM 2329 C CA . VAL A 1 331 ? 34.193 33.410 -11.528 1.00 45.39 311 VAL A CA 1
ATOM 2330 C C . VAL A 1 331 ? 34.342 34.789 -12.154 1.00 46.65 311 VAL A C 1
ATOM 2331 O O . VAL A 1 331 ? 35.388 35.432 -12.014 1.00 47.56 311 VAL A O 1
ATOM 2335 N N . TYR A 1 332 ? 33.278 35.283 -12.798 1.00 45.49 312 TYR A N 1
ATOM 2336 C CA . TYR A 1 332 ? 33.309 36.595 -13.435 1.00 45.12 312 TYR A CA 1
ATOM 2337 C C . TYR A 1 332 ? 32.325 37.556 -12.783 1.00 45.66 312 TYR A C 1
ATOM 2338 O O . TYR A 1 332 ? 31.119 37.550 -13.080 1.00 44.39 312 TYR A O 1
ATOM 2347 N N . PRO A 1 333 ? 32.806 38.398 -11.871 1.00 47.53 313 PRO A N 1
ATOM 2348 C CA . PRO A 1 333 ? 31.908 39.231 -11.069 1.00 47.67 313 PRO A CA 1
ATOM 2349 C C . PRO A 1 333 ? 31.291 40.377 -11.830 1.00 49.41 313 PRO A C 1
ATOM 2350 O O . PRO A 1 333 ? 30.344 40.978 -11.326 1.00 52.64 313 PRO A O 1
ATOM 2354 N N . ASP A 1 334 ? 31.801 40.734 -12.999 1.00 49.70 314 ASP A N 1
ATOM 2355 C CA . ASP A 1 334 ? 31.279 41.887 -13.708 1.00 50.90 314 ASP A CA 1
ATOM 2356 C C . ASP A 1 334 ? 30.204 41.558 -14.730 1.00 51.12 314 ASP A C 1
ATOM 2357 O O . ASP A 1 334 ? 29.629 42.484 -15.296 1.00 53.48 314 ASP A O 1
ATOM 2362 N N . LEU A 1 335 ? 29.853 40.289 -14.920 1.00 48.97 315 LEU A N 1
ATOM 2363 C CA . LEU A 1 335 ? 28.844 39.928 -15.908 1.00 46.75 315 LEU A CA 1
ATOM 2364 C C . LEU A 1 335 ? 27.461 39.953 -15.283 1.00 47.64 315 LEU A C 1
ATOM 2365 O O . LEU A 1 335 ? 27.279 39.602 -14.111 1.00 49.72 315 LEU A O 1
ATOM 2370 N N . ARG A 1 336 ? 26.491 40.374 -16.081 1.00 46.54 316 ARG A N 1
ATOM 2371 C CA . ARG A 1 336 ? 25.094 40.322 -15.710 1.00 46.06 316 ARG A CA 1
ATOM 2372 C C . ARG A 1 336 ? 24.361 39.377 -16.648 1.00 42.04 316 ARG A C 1
ATOM 2373 O O . ARG A 1 336 ? 24.748 39.205 -17.806 1.00 38.45 316 ARG A O 1
ATOM 2381 N N . PHE A 1 337 ? 23.302 38.757 -16.130 1.00 41.92 317 PHE A N 1
ATOM 2382 C CA . PHE A 1 337 ? 22.613 37.700 -16.846 1.00 37.47 317 PHE A CA 1
ATOM 2383 C C . PHE A 1 337 ? 21.131 37.989 -16.882 1.00 38.70 317 PHE A C 1
ATOM 2384 O O . PHE A 1 337 ? 20.570 38.608 -15.976 1.00 43.57 317 PHE A O 1
ATOM 2392 N N . VAL A 1 338 ? 20.506 37.488 -17.934 1.00 35.31 318 VAL A N 1
ATOM 2393 C CA . VAL A 1 338 ? 19.067 37.386 -18.050 1.00 34.92 318 VAL A CA 1
ATOM 2394 C C . VAL A 1 338 ? 18.854 35.972 -18.515 1.00 35.57 318 VAL A C 1
ATOM 2395 O O . VAL A 1 338 ? 19.412 35.569 -19.545 1.00 37.43 318 VAL A O 1
ATOM 2399 N N . ILE A 1 339 ? 18.106 35.203 -17.738 1.00 34.21 319 ILE A N 1
ATOM 2400 C CA . ILE A 1 339 ? 17.856 33.802 -18.036 1.00 34.28 319 ILE A CA 1
ATOM 2401 C C . ILE A 1 339 ? 16.421 33.679 -18.499 1.00 35.23 319 ILE A C 1
ATOM 2402 O O . ILE A 1 339 ? 15.495 34.141 -17.814 1.00 36.29 319 ILE A O 1
ATOM 2407 N N . GLN A 1 340 ? 16.241 33.103 -19.682 1.00 34.23 320 GLN A N 1
ATOM 2408 C CA . GLN A 1 340 ? 14.948 33.059 -20.346 1.00 34.95 320 GLN A CA 1
ATOM 2409 C C . GLN A 1 340 ? 14.554 31.607 -20.505 1.00 36.75 320 GLN A C 1
ATOM 2410 O O . GLN A 1 340 ? 15.279 30.845 -21.148 1.00 39.78 320 GLN A O 1
ATOM 2416 N N . ASP A 1 341 ? 13.417 31.220 -19.929 1.00 36.97 321 ASP A N 1
ATOM 2417 C CA . ASP A 1 341 ? 12.976 29.846 -20.147 1.00 35.37 321 ASP A CA 1
ATOM 2418 C C . ASP A 1 341 ? 11.462 29.779 -19.887 1.00 34.92 321 ASP A C 1
ATOM 2419 O O . ASP A 1 341 ? 10.760 30.794 -19.981 1.00 33.52 321 ASP A O 1
ATOM 2424 N N . ARG A 1 342 ? 10.961 28.598 -19.583 1.00 33.95 322 ARG A N 1
ATOM 2425 C CA . ARG A 1 342 ? 9.544 28.396 -19.437 1.00 30.34 322 ARG A CA 1
ATOM 2426 C C . ARG A 1 342 ? 9.054 28.739 -18.065 1.00 32.23 322 ARG A C 1
ATOM 2427 O O . ARG A 1 342 ? 9.753 28.625 -17.111 1.00 32.05 322 ARG A O 1
ATOM 2435 N N . GLY A 1 343 ? 7.832 29.199 -17.980 1.00 35.36 323 GLY A N 1
ATOM 2436 C CA . GLY A 1 343 ? 7.284 29.582 -16.704 1.00 35.86 323 GLY A CA 1
ATOM 2437 C C . GLY A 1 343 ? 7.648 28.659 -15.544 1.00 37.19 323 GLY A C 1
ATOM 2438 O O . GLY A 1 343 ? 8.335 29.062 -14.597 1.00 37.82 323 GLY A O 1
ATOM 2439 N N . PRO A 1 344 ? 7.198 27.407 -15.589 1.00 35.84 324 PRO A N 1
ATOM 2440 C CA . PRO A 1 344 ? 7.411 26.521 -14.428 1.00 34.27 324 PRO A CA 1
ATOM 2441 C C . PRO A 1 344 ? 8.874 26.305 -14.105 1.00 34.71 324 PRO A C 1
ATOM 2442 O O . PRO A 1 344 ? 9.215 26.055 -12.943 1.00 37.80 324 PRO A O 1
ATOM 2446 N N . VAL A 1 345 ? 9.747 26.380 -15.110 1.00 32.01 325 VAL A N 1
ATOM 2447 C CA . VAL A 1 345 ? 11.181 26.237 -14.887 1.00 28.08 325 VAL A CA 1
ATOM 2448 C C . VAL A 1 345 ? 11.738 27.459 -14.172 1.00 33.96 325 VAL A C 1
ATOM 2449 O O . VAL A 1 345 ? 12.407 27.348 -13.138 1.00 36.74 325 VAL A O 1
ATOM 2453 N N . ILE A 1 346 ? 11.473 28.648 -14.719 1.00 36.08 326 ILE A N 1
ATOM 2454 C CA . ILE A 1 346 ? 11.823 29.891 -14.041 1.00 34.89 326 ILE A CA 1
ATOM 2455 C C . ILE A 1 346 ? 11.362 29.851 -12.585 1.00 39.68 326 ILE A C 1
ATOM 2456 O O . ILE A 1 346 ? 12.056 30.318 -11.670 1.00 44.82 326 ILE A O 1
ATOM 2461 N N . GLN A 1 347 ? 10.185 29.289 -12.340 1.00 37.85 327 GLN A N 1
ATOM 2462 C CA . GLN A 1 347 ? 9.711 29.284 -10.975 1.00 42.57 327 GLN A CA 1
ATOM 2463 C C . GLN A 1 347 ? 10.568 28.376 -10.104 1.00 44.86 327 GLN A C 1
ATOM 2464 O O . GLN A 1 347 ? 10.802 28.682 -8.926 1.00 48.72 327 GLN A O 1
ATOM 2470 N N . GLN A 1 348 ? 11.066 27.268 -10.655 1.00 40.30 328 GLN A N 1
ATOM 2471 C CA . GLN A 1 348 ? 11.939 26.421 -9.848 1.00 35.94 328 GLN A CA 1
ATOM 2472 C C . GLN A 1 348 ? 13.229 27.149 -9.524 1.00 34.95 328 GLN A C 1
ATOM 2473 O O . GLN A 1 348 ? 13.783 27.003 -8.429 1.00 34.28 328 GLN A O 1
ATOM 2479 N N . ALA A 1 349 ? 13.718 27.943 -10.477 1.00 33.37 329 ALA A N 1
ATOM 2480 C CA . ALA A 1 349 ? 14.938 28.690 -10.250 1.00 33.84 329 ALA A CA 1
ATOM 2481 C C . ALA A 1 349 ? 14.760 29.679 -9.109 1.00 40.05 329 ALA A C 1
ATOM 2482 O O . ALA A 1 349 ? 15.655 29.826 -8.264 1.00 45.27 329 ALA A O 1
ATOM 2484 N N . LEU A 1 350 ? 13.599 30.337 -9.036 1.00 37.02 330 LEU A N 1
ATOM 2485 C CA . LEU A 1 350 ? 13.463 31.361 -8.014 1.00 39.91 330 LEU A CA 1
ATOM 2486 C C . LEU A 1 350 ? 13.096 30.789 -6.650 1.00 43.34 330 LEU A C 1
ATOM 2487 O O . LEU A 1 350 ? 13.436 31.386 -5.624 1.00 46.81 330 LEU A O 1
ATOM 2492 N N . GLU A 1 351 ? 12.422 29.647 -6.607 1.00 44.53 331 GLU A N 1
ATOM 2493 C CA . GLU A 1 351 ? 11.878 29.163 -5.356 1.00 49.79 331 GLU A CA 1
ATOM 2494 C C . GLU A 1 351 ? 12.747 28.119 -4.694 1.00 48.16 331 GLU A C 1
ATOM 2495 O O . GLU A 1 351 ? 12.628 27.925 -3.482 1.00 51.90 331 GLU A O 1
ATOM 2501 N N . SER A 1 352 ? 13.607 27.431 -5.432 1.00 45.49 332 SER A N 1
ATOM 2502 C CA . SER A 1 352 ? 14.464 26.459 -4.774 1.00 47.75 332 SER A CA 1
ATOM 2503 C C . SER A 1 352 ? 15.918 26.442 -5.219 1.00 46.21 332 SER A C 1
ATOM 2504 O O . SER A 1 352 ? 16.743 25.877 -4.492 1.00 50.61 332 SER A O 1
ATOM 2507 N N . VAL A 1 353 ? 16.273 26.994 -6.371 1.00 42.31 333 VAL A N 1
ATOM 2508 C CA . VAL A 1 353 ? 17.653 26.820 -6.814 1.00 39.36 333 VAL A CA 1
ATOM 2509 C C . VAL A 1 353 ? 18.501 28.011 -6.381 1.00 39.01 333 VAL A C 1
ATOM 2510 O O . VAL A 1 353 ? 19.412 27.872 -5.556 1.00 40.13 333 VAL A O 1
ATOM 2514 N N . TRP A 1 354 ? 18.166 29.198 -6.861 1.00 38.50 334 TRP A N 1
ATOM 2515 C CA . TRP A 1 354 ? 19.024 30.341 -6.560 1.00 39.03 334 TRP A CA 1
ATOM 2516 C C . TRP A 1 354 ? 19.019 30.792 -5.096 1.00 43.39 334 TRP A C 1
ATOM 2517 O O . TRP A 1 354 ? 20.067 31.234 -4.607 1.00 46.08 334 TRP A O 1
ATOM 2528 N N . PRO A 1 355 ? 17.884 30.739 -4.351 1.00 44.10 335 PRO A N 1
ATOM 2529 C CA . PRO A 1 355 ? 17.971 30.961 -2.896 1.00 48.27 335 PRO A CA 1
ATOM 2530 C C . PRO A 1 355 ? 19.092 30.208 -2.198 1.00 52.09 335 PRO A C 1
ATOM 2531 O O . PRO A 1 355 ? 19.741 30.783 -1.322 1.00 54.40 335 PRO A O 1
ATOM 2535 N N . ASN A 1 356 ? 19.347 28.948 -2.553 1.00 53.71 336 ASN A N 1
ATOM 2536 C CA . ASN A 1 356 ? 20.340 28.151 -1.834 1.00 57.10 336 ASN A CA 1
ATOM 2537 C C . ASN A 1 356 ? 21.657 28.077 -2.563 1.00 57.92 336 ASN A C 1
ATOM 2538 O O . ASN A 1 356 ? 22.587 27.426 -2.075 1.00 62.81 336 ASN A O 1
ATOM 2543 N N . GLU A 1 357 ? 21.773 28.728 -3.709 1.00 55.23 337 GLU A N 1
ATOM 2544 C CA . GLU A 1 357 ? 22.982 28.594 -4.493 1.00 55.47 337 GLU A CA 1
ATOM 2545 C C . GLU A 1 357 ? 23.677 29.912 -4.762 1.00 53.40 337 GLU A C 1
ATOM 2546 O O . GLU A 1 357 ? 24.904 29.918 -4.894 1.00 53.43 337 GLU A O 1
ATOM 2552 N N . ASN A 1 358 ? 22.956 31.025 -4.733 1.00 51.52 338 ASN A N 1
ATOM 2553 C CA . ASN A 1 358 ? 23.524 32.348 -4.893 1.00 52.43 338 ASN A CA 1
ATOM 2554 C C . ASN A 1 358 ? 22.391 33.347 -4.690 1.00 54.23 338 ASN A C 1
ATOM 2555 O O . ASN A 1 358 ? 21.951 33.993 -5.657 1.00 54.60 338 ASN A O 1
ATOM 2560 N N . PRO A 1 359 ? 21.917 33.542 -3.453 1.00 54.38 339 PRO A N 1
ATOM 2561 C CA . PRO A 1 359 ? 20.817 34.497 -3.256 1.00 54.65 339 PRO A CA 1
ATOM 2562 C C . PRO A 1 359 ? 21.240 35.944 -3.446 1.00 58.12 339 PRO A C 1
ATOM 2563 O O . PRO A 1 359 ? 20.403 36.762 -3.853 1.00 59.00 339 PRO A O 1
ATOM 2567 N N . ALA A 1 360 ? 22.518 36.275 -3.213 1.00 58.88 340 ALA A N 1
ATOM 2568 C CA . ALA A 1 360 ? 22.960 37.660 -3.360 1.00 62.31 340 ALA A CA 1
ATOM 2569 C C . ALA A 1 360 ? 22.884 38.128 -4.807 1.00 62.54 340 ALA A C 1
ATOM 2570 O O . ALA A 1 360 ? 22.666 39.320 -5.062 1.00 64.20 340 ALA A O 1
ATOM 2572 N N . ALA A 1 361 ? 23.040 37.205 -5.764 1.00 59.34 341 ALA A N 1
ATOM 2573 C CA . ALA A 1 361 ? 23.007 37.581 -7.171 1.00 56.83 341 ALA A CA 1
ATOM 2574 C C . ALA A 1 361 ? 21.617 38.026 -7.600 1.00 59.01 341 ALA A C 1
ATOM 2575 O O . ALA A 1 361 ? 21.486 38.788 -8.567 1.00 59.39 341 ALA A O 1
ATOM 2577 N N . LEU A 1 362 ? 20.572 37.572 -6.900 1.00 60.22 342 LEU A N 1
ATOM 2578 C CA . LEU A 1 362 ? 19.231 38.032 -7.238 1.00 59.94 342 LEU A CA 1
ATOM 2579 C C . LEU A 1 362 ? 18.907 39.360 -6.575 1.00 64.51 342 LEU A C 1
ATOM 2580 O O . LEU A 1 362 ? 18.133 40.144 -7.127 1.00 65.76 342 LEU A O 1
ATOM 2585 N N . LYS A 1 363 ? 19.489 39.637 -5.411 1.00 67.22 343 LYS A N 1
ATOM 2586 C CA . LYS A 1 363 ? 19.164 40.881 -4.731 1.00 74.54 343 LYS A CA 1
ATOM 2587 C C . LYS A 1 363 ? 19.704 42.091 -5.498 1.00 79.57 343 LYS A C 1
ATOM 2588 O O . LYS A 1 363 ? 18.985 43.079 -5.685 1.00 83.69 343 LYS A O 1
ATOM 2594 N N . ASP A 1 364 ? 20.950 42.030 -5.980 1.00 80.68 344 ASP A N 1
ATOM 2595 C CA . ASP A 1 364 ? 21.498 43.166 -6.721 1.00 84.01 344 ASP A CA 1
ATOM 2596 C C . ASP A 1 364 ? 21.080 43.179 -8.186 1.00 76.22 344 ASP A C 1
ATOM 2597 O O . ASP A 1 364 ? 21.499 44.072 -8.929 1.00 76.09 344 ASP A O 1
ATOM 2602 N N . GLN A 1 365 ? 20.266 42.219 -8.610 1.00 69.50 345 GLN A N 1
ATOM 2603 C CA . GLN A 1 365 ? 19.766 42.104 -9.974 1.00 63.90 345 GLN A CA 1
ATOM 2604 C C . GLN A 1 365 ? 20.867 41.842 -10.990 1.00 58.95 345 GLN A C 1
ATOM 2605 O O . GLN A 1 365 ? 20.664 42.067 -12.185 1.00 57.16 345 GLN A O 1
ATOM 2611 N N . ARG A 1 366 ? 22.034 41.368 -10.533 1.00 57.23 346 ARG A N 1
ATOM 2612 C CA . ARG A 1 366 ? 23.030 40.835 -11.457 1.00 57.50 346 ARG A CA 1
ATOM 2613 C C . ARG A 1 366 ? 22.468 39.669 -12.272 1.00 55.07 346 ARG A C 1
ATOM 2614 O O . ARG A 1 366 ? 22.842 39.484 -13.436 1.00 58.47 346 ARG A O 1
ATOM 2622 N N . VAL A 1 367 ? 21.582 38.867 -11.688 1.00 48.37 347 VAL A N 1
ATOM 2623 C CA . VAL A 1 367 ? 20.908 37.789 -12.399 1.00 43.77 347 VAL A CA 1
ATOM 2624 C C . VAL A 1 367 ? 19.420 38.095 -12.419 1.00 44.55 347 VAL A C 1
ATOM 2625 O O . VAL A 1 367 ? 18.830 38.353 -11.370 1.00 48.95 347 VAL A O 1
ATOM 2629 N N . GLN A 1 368 ? 18.820 38.104 -13.601 1.00 44.32 348 GLN A N 1
ATOM 2630 C CA . GLN A 1 368 ? 17.377 38.255 -13.719 1.00 48.27 348 GLN A CA 1
ATOM 2631 C C . GLN A 1 368 ? 16.764 37.097 -14.488 1.00 46.10 348 GLN A C 1
ATOM 2632 O O . GLN A 1 368 ? 17.416 36.492 -15.343 1.00 47.56 348 GLN A O 1
ATOM 2638 N N . PHE A 1 369 ? 15.495 36.814 -14.200 1.00 43.57 349 PHE A N 1
ATOM 2639 C CA . PHE A 1 369 ? 14.765 35.750 -14.876 1.00 40.48 349 PHE A CA 1
ATOM 2640 C C . PHE A 1 369 ? 13.597 36.324 -15.661 1.00 42.27 349 PHE A C 1
ATOM 2641 O O . PHE A 1 369 ? 12.994 37.327 -15.276 1.00 45.36 349 PHE A O 1
ATOM 2649 N N . MET A 1 370 ? 13.278 35.659 -16.765 1.00 40.73 350 MET A N 1
ATOM 2650 C CA . MET A 1 370 ? 12.314 36.183 -17.720 1.00 41.24 350 MET A CA 1
ATOM 2651 C C . MET A 1 370 ? 11.616 34.998 -18.364 1.00 41.64 350 MET A C 1
ATOM 2652 O O . MET A 1 370 ? 12.259 34.138 -18.970 1.00 42.78 350 MET A O 1
ATOM 2657 N N . GLU A 1 371 ? 10.313 34.917 -18.205 1.00 40.80 351 GLU A N 1
ATOM 2658 C CA . GLU A 1 371 ? 9.590 33.874 -18.897 1.00 37.63 351 GLU A CA 1
ATOM 2659 C C . GLU A 1 371 ? 9.520 34.275 -20.354 1.00 39.18 351 GLU A C 1
ATOM 2660 O O . GLU A 1 371 ? 9.016 35.353 -20.688 1.00 41.10 351 GLU A O 1
ATOM 2666 N N . HIS A 1 372 ? 10.041 33.419 -21.218 1.00 36.01 352 HIS A N 1
ATOM 2667 C CA . HIS A 1 372 ? 10.148 33.766 -22.615 1.00 33.45 352 HIS A CA 1
ATOM 2668 C C . HIS A 1 372 ? 10.161 32.486 -23.418 1.00 32.88 352 HIS A C 1
ATOM 2669 O O . HIS A 1 372 ? 10.755 31.493 -22.991 1.00 37.16 352 HIS A O 1
ATOM 2676 N N . SER A 1 373 ? 9.527 32.515 -24.588 1.00 30.11 353 SER A N 1
ATOM 2677 C CA . SER A 1 373 ? 9.569 31.392 -25.516 1.00 32.88 353 SER A CA 1
ATOM 2678 C C . SER A 1 373 ? 10.540 31.702 -26.642 1.00 36.01 353 SER A C 1
ATOM 2679 O O . SER A 1 373 ? 10.317 32.649 -27.406 1.00 37.52 353 SER A O 1
ATOM 2682 N N . PHE A 1 374 ? 11.575 30.875 -26.787 1.00 35.87 354 PHE A N 1
ATOM 2683 C CA . PHE A 1 374 ? 12.525 31.238 -27.816 1.00 33.52 354 PHE A CA 1
ATOM 2684 C C . PHE A 1 374 ? 11.978 31.045 -29.246 1.00 37.53 354 PHE A C 1
ATOM 2685 O O . PHE A 1 374 ? 12.764 31.208 -30.189 1.00 40.80 354 PHE A O 1
ATOM 2693 N N . PHE A 1 375 ? 10.717 30.712 -29.481 1.00 37.15 355 PHE A N 1
ATOM 2694 C CA . PHE A 1 375 ? 10.137 30.872 -30.806 1.00 34.13 355 PHE A CA 1
ATOM 2695 C C . PHE A 1 375 ? 9.638 32.279 -31.050 1.00 35.82 355 PHE A C 1
ATOM 2696 O O . PHE A 1 375 ? 9.153 32.544 -32.152 1.00 41.54 355 PHE A O 1
ATOM 2704 N N . ASP A 1 376 ? 9.770 33.187 -30.083 1.00 36.38 356 ASP A N 1
ATOM 2705 C CA . ASP A 1 376 ? 9.483 34.600 -30.323 1.00 40.89 356 ASP A CA 1
ATOM 2706 C C . ASP A 1 376 ? 10.747 35.452 -30.422 1.00 42.96 356 ASP A C 1
ATOM 2707 O O . ASP A 1 376 ? 11.791 35.126 -29.858 1.00 45.91 356 ASP A O 1
ATOM 2712 N N . LYS A 1 377 ? 10.648 36.535 -31.185 1.00 46.67 357 LYS A N 1
ATOM 2713 C CA . LYS A 1 377 ? 11.707 37.536 -31.242 1.00 48.17 357 LYS A CA 1
ATOM 2714 C C . LYS A 1 377 ? 12.143 37.888 -29.828 1.00 45.12 357 LYS A C 1
ATOM 2715 O O . LYS A 1 377 ? 11.305 38.105 -28.947 1.00 43.80 357 LYS A O 1
ATOM 2721 N N . ASN A 1 378 ? 13.446 37.892 -29.603 1.00 42.90 358 ASN A N 1
ATOM 2722 C CA . ASN A 1 378 ? 13.952 38.010 -28.245 1.00 41.64 358 ASN A CA 1
ATOM 2723 C C . ASN A 1 378 ? 13.732 39.411 -27.685 1.00 44.02 358 ASN A C 1
ATOM 2724 O O . ASN A 1 378 ? 14.064 40.399 -28.349 1.00 47.16 358 ASN A O 1
ATOM 2729 N N . PRO A 1 379 ? 13.153 39.536 -26.485 1.00 42.10 359 PRO A N 1
ATOM 2730 C CA . PRO A 1 379 ? 12.866 40.870 -25.921 1.00 41.50 359 PRO A CA 1
ATOM 2731 C C . PRO A 1 379 ? 14.112 41.684 -25.583 1.00 45.58 359 PRO A C 1
ATOM 2732 O O . PRO A 1 379 ? 13.999 42.904 -25.436 1.00 51.13 359 PRO A O 1
ATOM 2736 N N . VAL A 1 380 ? 15.279 41.065 -25.426 1.00 42.90 360 VAL A N 1
ATOM 2737 C CA . VAL A 1 380 ? 16.497 41.764 -25.035 1.00 43.40 360 VAL A CA 1
ATOM 2738 C C . VAL A 1 380 ? 17.300 42.021 -26.303 1.00 47.49 360 VAL A C 1
ATOM 2739 O O . VAL A 1 380 ? 17.752 41.077 -26.964 1.00 48.65 360 VAL A O 1
ATOM 2743 N N . GLU A 1 381 ? 17.517 43.287 -26.641 1.00 48.45 361 GLU A N 1
ATOM 2744 C CA . GLU A 1 381 ? 18.136 43.615 -27.914 1.00 45.99 361 GLU A CA 1
ATOM 2745 C C . GLU A 1 381 ? 19.548 44.134 -27.713 1.00 44.97 361 GLU A C 1
ATOM 2746 O O . GLU A 1 381 ? 19.823 44.903 -26.786 1.00 47.27 361 GLU A O 1
ATOM 2752 N N . GLY A 1 382 ? 20.450 43.679 -28.569 1.00 41.76 362 GLY A N 1
ATOM 2753 C CA . GLY A 1 382 ? 21.786 44.213 -28.515 1.00 42.18 362 GLY A CA 1
ATOM 2754 C C . GLY A 1 382 ? 22.615 43.771 -27.338 1.00 42.13 362 GLY A C 1
ATOM 2755 O O . GLY A 1 382 ? 23.568 44.464 -26.983 1.00 48.02 362 GLY A O 1
ATOM 2756 N N . ALA A 1 383 ? 22.314 42.628 -26.739 1.00 38.81 363 ALA A N 1
ATOM 2757 C CA . ALA A 1 383 ? 23.143 42.168 -25.643 1.00 37.54 363 ALA A CA 1
ATOM 2758 C C . ALA A 1 383 ? 24.518 41.778 -26.155 1.00 39.88 363 ALA A C 1
ATOM 2759 O O . ALA A 1 383 ? 24.725 41.474 -27.333 1.00 42.76 363 ALA A O 1
ATOM 2761 N N . ASP A 1 384 ? 25.474 41.798 -25.241 1.00 41.00 364 ASP A N 1
ATOM 2762 C CA . ASP A 1 384 ? 26.826 41.389 -25.578 1.00 43.55 364 ASP A CA 1
ATOM 2763 C C . ASP A 1 384 ? 26.882 39.938 -26.031 1.00 45.19 364 ASP A C 1
ATOM 2764 O O . ASP A 1 384 ? 27.503 39.623 -27.051 1.00 47.03 364 ASP A O 1
ATOM 2769 N N . VAL A 1 385 ? 26.288 39.031 -25.265 1.00 43.49 365 VAL A N 1
ATOM 2770 C CA . VAL A 1 385 ? 26.404 37.607 -25.529 1.00 41.92 365 VAL A CA 1
ATOM 2771 C C . VAL A 1 385 ? 25.013 37.002 -25.455 1.00 41.34 365 VAL A C 1
ATOM 2772 O O . VAL A 1 385 ? 24.303 37.192 -24.463 1.00 43.02 365 VAL A O 1
ATOM 2776 N N . TYR A 1 386 ? 24.629 36.269 -26.485 1.00 38.47 366 TYR A N 1
ATOM 2777 C CA . TYR A 1 386 ? 23.474 35.393 -26.407 1.00 35.67 366 TYR A CA 1
ATOM 2778 C C . TYR A 1 386 ? 24.035 33.976 -26.303 1.00 36.34 366 TYR A C 1
ATOM 2779 O O . TYR A 1 386 ? 24.702 33.488 -27.224 1.00 38.13 366 TYR A O 1
ATOM 2788 N N . TYR A 1 387 ? 23.842 33.362 -25.146 1.00 35.11 367 TYR A N 1
ATOM 2789 C CA . TYR A 1 387 ? 24.330 32.025 -24.850 1.00 34.74 367 TYR A CA 1
ATOM 2790 C C . TYR A 1 387 ? 23.221 31.024 -25.114 1.00 36.09 367 TYR A C 1
ATOM 2791 O O . TYR A 1 387 ? 22.112 31.159 -24.581 1.00 39.49 367 TYR A O 1
ATOM 2800 N N . LEU A 1 388 ? 23.531 29.996 -25.881 1.00 33.12 368 LEU A N 1
ATOM 2801 C CA . LEU A 1 388 ? 22.527 29.013 -26.246 1.00 32.82 368 LEU A CA 1
ATOM 2802 C C . LEU A 1 388 ? 23.190 27.655 -26.030 1.00 35.30 368 LEU A C 1
ATOM 2803 O O . LEU A 1 388 ? 23.987 27.201 -26.857 1.00 38.10 368 LEU A O 1
ATOM 2808 N N . ARG A 1 389 ? 22.902 27.024 -24.903 1.00 34.44 369 ARG A N 1
ATOM 2809 C CA . ARG A 1 389 ? 23.535 25.772 -24.524 1.00 32.59 369 ARG A CA 1
ATOM 2810 C C . ARG A 1 389 ? 22.578 24.622 -24.480 1.00 31.55 369 ARG A C 1
ATOM 2811 O O . ARG A 1 389 ? 21.617 24.686 -23.787 1.00 34.99 369 ARG A O 1
ATOM 2819 N N . TYR A 1 390 ? 22.857 23.559 -25.219 1.00 32.04 370 TYR A N 1
ATOM 2820 C CA . TYR A 1 390 ? 22.003 22.374 -25.252 1.00 33.00 370 TYR A CA 1
ATOM 2821 C C . TYR A 1 390 ? 20.564 22.729 -25.599 1.00 35.33 370 TYR A C 1
ATOM 2822 O O . TYR A 1 390 ? 19.629 22.070 -25.131 1.00 38.25 370 TYR A O 1
ATOM 2831 N N . VAL A 1 391 ? 20.357 23.735 -26.442 1.00 34.27 371 VAL A N 1
ATOM 2832 C CA . VAL A 1 391 ? 19.016 24.045 -26.941 1.00 32.09 371 VAL A CA 1
ATOM 2833 C C . VAL A 1 391 ? 18.827 23.546 -28.357 1.00 33.97 371 VAL A C 1
ATOM 2834 O O . VAL A 1 391 ? 17.919 22.760 -28.627 1.00 36.98 371 VAL A O 1
ATOM 2838 N N . LEU A 1 392 ? 19.768 23.868 -29.239 1.00 33.98 372 LEU A N 1
ATOM 2839 C CA . LEU A 1 392 ? 19.593 23.497 -30.632 1.00 34.61 372 LEU A CA 1
ATOM 2840 C C . LEU A 1 392 ? 19.569 21.977 -30.815 1.00 37.11 372 LEU A C 1
ATOM 2841 O O . LEU A 1 392 ? 18.888 21.476 -31.714 1.00 42.66 372 LEU A O 1
ATOM 2846 N N . HIS A 1 393 ? 20.252 21.214 -29.961 1.00 33.37 373 HIS A N 1
ATOM 2847 C CA . HIS A 1 393 ? 20.223 19.772 -30.161 1.00 34.51 373 HIS A CA 1
ATOM 2848 C C . HIS A 1 393 ? 18.897 19.127 -29.751 1.00 36.56 373 HIS A C 1
ATOM 2849 O O . HIS A 1 393 ? 18.714 17.935 -30.029 1.00 34.64 373 HIS A O 1
ATOM 2856 N N . ASP A 1 394 ? 17.965 19.874 -29.137 1.00 37.40 374 ASP A N 1
ATOM 2857 C CA . ASP A 1 394 ? 16.645 19.341 -28.809 1.00 34.74 374 ASP A CA 1
ATOM 2858 C C . ASP A 1 394 ? 15.654 19.470 -29.949 1.00 32.25 374 ASP A C 1
ATOM 2859 O O . ASP A 1 394 ? 14.493 19.084 -29.772 1.00 35.08 374 ASP A O 1
ATOM 2864 N N . TRP A 1 395 ? 16.073 19.967 -31.110 1.00 27.35 375 TRP A N 1
ATOM 2865 C CA . TRP A 1 395 ? 15.140 20.244 -32.184 1.00 26.70 375 TRP A CA 1
ATOM 2866 C C . TRP A 1 395 ? 15.787 19.966 -33.520 1.00 27.66 375 TRP A C 1
ATOM 2867 O O . TRP A 1 395 ? 16.990 20.171 -33.688 1.00 31.37 375 TRP A O 1
ATOM 2878 N N . SER A 1 396 ? 14.965 19.537 -34.478 1.00 26.83 376 SER A N 1
ATOM 2879 C CA . SER A 1 396 ? 15.390 19.343 -35.851 1.00 32.12 376 SER A CA 1
ATOM 2880 C C . SER A 1 396 ? 15.501 20.699 -36.548 1.00 38.22 376 SER A C 1
ATOM 2881 O O . SER A 1 396 ? 15.178 21.738 -35.963 1.00 39.43 376 SER A O 1
ATOM 2884 N N . ASP A 1 397 ? 15.909 20.714 -37.831 1.00 42.40 377 ASP A N 1
ATOM 2885 C CA . ASP A 1 397 ? 16.486 21.955 -38.356 1.00 43.29 377 ASP A CA 1
ATOM 2886 C C . ASP A 1 397 ? 15.458 23.081 -38.472 1.00 45.73 377 ASP A C 1
ATOM 2887 O O . ASP A 1 397 ? 15.775 24.238 -38.181 1.00 47.31 377 ASP A O 1
ATOM 2892 N N . ASP A 1 398 ? 14.218 22.775 -38.846 1.00 44.23 378 ASP A N 1
ATOM 2893 C CA . ASP A 1 398 ? 13.266 23.859 -39.050 1.00 39.98 378 ASP A CA 1
ATOM 2894 C C . ASP A 1 398 ? 12.994 24.595 -37.752 1.00 37.82 378 ASP A C 1
ATOM 2895 O O . ASP A 1 398 ? 12.882 25.825 -37.745 1.00 41.42 378 ASP A O 1
ATOM 2900 N N . TYR A 1 399 ? 12.876 23.874 -36.639 1.00 32.67 379 TYR A N 1
ATOM 2901 C CA . TYR A 1 399 ? 12.750 24.596 -35.384 1.00 34.14 379 TYR A CA 1
ATOM 2902 C C . TYR A 1 399 ? 14.017 25.388 -35.081 1.00 38.14 379 TYR A C 1
ATOM 2903 O O . TYR A 1 399 ? 13.941 26.540 -34.640 1.00 41.28 379 TYR A O 1
ATOM 2912 N N . CYS A 1 400 ? 15.194 24.812 -35.347 1.00 35.66 380 CYS A N 1
ATOM 2913 C CA . CYS A 1 400 ? 16.416 25.531 -35.019 1.00 33.36 380 CYS A CA 1
ATOM 2914 C C . CYS A 1 400 ? 16.553 26.812 -35.830 1.00 37.01 380 CYS A C 1
ATOM 2915 O O . CYS A 1 400 ? 17.040 27.823 -35.306 1.00 36.14 380 CYS A O 1
ATOM 2918 N N . VAL A 1 401 ? 16.118 26.804 -37.091 1.00 25.22 381 VAL A N 1
ATOM 2919 C CA . VAL A 1 401 ? 16.284 28.000 -37.889 1.00 26.53 381 VAL A CA 1
ATOM 2920 C C . VAL A 1 401 ? 15.384 29.101 -37.371 1.00 39.24 381 VAL A C 1
ATOM 2921 O O . VAL A 1 401 ? 15.726 30.282 -37.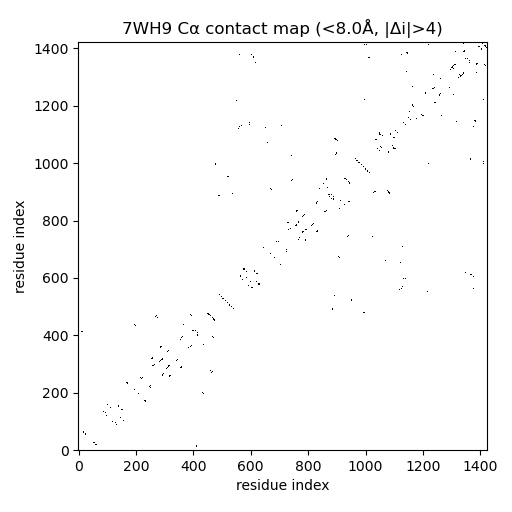453 1.00 40.58 381 VAL A O 1
ATOM 2925 N N . ASN A 1 402 ? 14.252 28.743 -36.778 1.00 39.63 382 ASN A N 1
ATOM 2926 C CA . ASN A 1 402 ? 13.400 29.762 -36.184 1.00 39.19 382 ASN A CA 1
ATOM 2927 C C . ASN A 1 402 ? 13.965 30.253 -34.866 1.00 37.74 382 ASN A C 1
ATOM 2928 O O . ASN A 1 402 ? 13.951 31.456 -34.594 1.00 41.24 382 ASN A O 1
ATOM 2933 N N . ILE A 1 403 ? 14.521 29.357 -34.066 1.00 33.41 383 ILE A N 1
ATOM 2934 C CA . ILE A 1 403 ? 15.110 29.807 -32.819 1.00 34.78 383 ILE A CA 1
ATOM 2935 C C . ILE A 1 403 ? 16.268 30.743 -33.093 1.00 35.36 383 ILE A C 1
ATOM 2936 O O . ILE A 1 403 ? 16.328 31.842 -32.529 1.00 36.41 383 ILE A O 1
ATOM 2941 N N . LEU A 1 404 ? 17.118 30.398 -34.072 1.00 35.76 384 LEU A N 1
ATOM 2942 C CA . LEU A 1 404 ? 18.294 31.223 -34.361 1.00 35.31 384 LEU A CA 1
ATOM 2943 C C . LEU A 1 404 ? 17.917 32.551 -34.986 1.00 39.39 384 LEU A C 1
ATOM 2944 O O . LEU A 1 404 ? 18.533 33.577 -34.672 1.00 42.24 384 LEU A O 1
ATOM 2949 N N . SER A 1 405 ? 16.863 32.577 -35.806 1.00 40.83 385 SER A N 1
ATOM 2950 C CA . SER A 1 405 ? 16.441 33.844 -36.392 1.00 41.42 385 SER A CA 1
ATOM 2951 C C . SER A 1 405 ? 15.794 34.748 -35.351 1.00 41.59 385 SER A C 1
ATOM 2952 O O . SER A 1 405 ? 15.931 35.974 -35.421 1.00 40.99 385 SER A O 1
ATOM 2955 N N . ARG A 1 406 ? 15.089 34.169 -34.376 1.00 40.46 386 ARG A N 1
ATOM 2956 C CA . ARG A 1 406 ? 14.482 35.001 -33.345 1.00 41.16 386 ARG A CA 1
ATOM 2957 C C . ARG A 1 406 ? 15.554 35.689 -32.510 1.00 40.97 386 ARG A C 1
ATOM 2958 O O . ARG A 1 406 ? 15.358 36.813 -32.039 1.00 40.90 386 ARG A O 1
ATOM 2966 N N . ILE A 1 407 ? 16.690 35.021 -32.315 1.00 42.29 387 ILE A N 1
ATOM 2967 C CA . ILE A 1 407 ? 17.840 35.640 -31.665 1.00 41.90 387 ILE A CA 1
ATOM 2968 C C . ILE A 1 407 ? 18.459 36.706 -32.560 1.00 46.07 387 ILE A C 1
ATOM 2969 O O . ILE A 1 407 ? 18.690 37.851 -32.139 1.00 50.30 387 ILE A O 1
ATOM 2974 N N . ARG A 1 408 ? 18.759 36.307 -33.792 1.00 44.05 388 ARG A N 1
ATOM 2975 C CA . ARG A 1 408 ? 19.421 37.180 -34.752 1.00 41.16 388 ARG A CA 1
ATOM 2976 C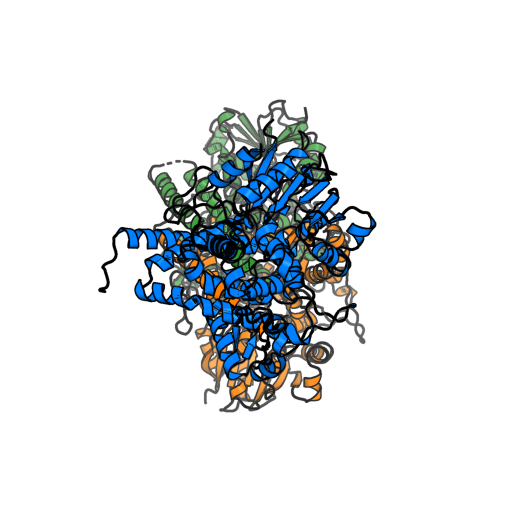 C . ARG A 1 408 ? 18.679 38.500 -34.898 1.00 40.04 388 ARG A C 1
ATOM 2977 O O . ARG A 1 408 ? 19.287 39.570 -34.868 1.00 43.71 388 ARG A O 1
ATOM 2985 N N . GLU A 1 409 ? 17.363 38.420 -35.057 1.00 39.48 389 GLU A N 1
ATOM 2986 C CA . GLU A 1 409 ? 16.553 39.626 -35.210 1.00 42.13 389 GLU A CA 1
ATOM 2987 C C . GLU A 1 409 ? 16.764 40.634 -34.088 1.00 46.83 389 GLU A C 1
ATOM 2988 O O . GLU A 1 409 ? 16.369 41.797 -34.250 1.00 48.84 389 GLU A O 1
ATOM 2994 N N . SER A 1 410 ? 17.422 40.249 -32.990 1.00 46.77 390 SER A N 1
ATOM 2995 C CA . SER A 1 410 ? 17.639 41.164 -31.877 1.00 48.42 390 SER A CA 1
ATOM 2996 C C . SER A 1 410 ? 19.113 41.394 -31.565 1.00 49.12 390 SER A C 1
ATOM 2997 O O . SER A 1 410 ? 19.428 42.128 -30.616 1.00 50.07 390 SER A O 1
ATOM 3000 N N . MET A 1 411 ? 20.027 40.867 -32.374 1.00 45.80 391 MET A N 1
ATOM 3001 C CA . MET A 1 411 ? 21.431 41.075 -32.098 1.00 40.84 391 MET A CA 1
ATOM 3002 C C . MET A 1 411 ? 21.876 42.385 -32.724 1.00 41.11 391 MET A C 1
ATOM 3003 O O . MET A 1 411 ? 21.439 42.753 -33.816 1.00 40.71 391 MET A O 1
ATOM 3008 N N . ALA A 1 412 ? 22.714 43.103 -31.996 1.00 43.67 392 ALA A N 1
ATOM 3009 C CA . ALA A 1 412 ? 23.369 44.297 -32.494 1.00 45.52 392 ALA A CA 1
ATOM 3010 C C . ALA A 1 412 ? 24.613 43.884 -33.261 1.00 45.30 392 ALA A C 1
ATOM 3011 O O . ALA A 1 412 ? 25.036 42.729 -33.191 1.00 42.38 392 ALA A O 1
ATOM 3013 N N . PRO A 1 413 ? 25.236 44.808 -33.999 1.00 49.03 393 PRO A N 1
ATOM 3014 C CA . PRO A 1 413 ? 26.425 44.413 -34.772 1.00 52.33 393 PRO A CA 1
ATOM 3015 C C . PRO A 1 413 ? 27.539 43.871 -33.888 1.00 58.40 393 PRO A C 1
ATOM 3016 O O . PRO A 1 413 ? 28.256 42.958 -34.309 1.00 58.01 393 PRO A O 1
ATOM 3020 N N . HIS A 1 414 ? 27.654 44.341 -32.639 1.00 65.90 394 HIS A N 1
ATOM 3021 C CA . HIS A 1 414 ? 28.663 43.831 -31.717 1.00 64.86 394 HIS A CA 1
ATOM 3022 C C . HIS A 1 414 ? 28.194 42.620 -30.949 1.00 60.31 394 HIS A C 1
ATOM 3023 O O . HIS A 1 414 ? 28.984 42.052 -30.190 1.00 60.01 394 HIS A O 1
ATOM 3030 N N . SER A 1 415 ? 26.958 42.180 -31.157 1.00 55.75 395 SER A N 1
ATOM 3031 C CA . SER A 1 415 ? 26.467 41.057 -30.386 1.00 49.36 395 SER A CA 1
ATOM 3032 C C . SER A 1 415 ? 27.099 39.788 -30.900 1.00 47.60 395 SER A C 1
ATOM 3033 O O . SER A 1 415 ? 27.393 39.641 -32.087 1.00 51.42 395 SER A O 1
ATOM 3036 N N . ARG A 1 416 ? 27.239 38.845 -29.993 1.00 43.50 396 ARG A N 1
ATOM 3037 C CA . ARG A 1 416 ? 27.919 37.595 -30.222 1.00 36.49 396 ARG A CA 1
ATOM 3038 C C . ARG A 1 416 ? 26.995 36.509 -29.721 1.00 37.27 396 ARG A C 1
ATOM 3039 O O . ARG A 1 416 ? 26.451 36.626 -28.615 1.00 38.34 396 ARG A O 1
ATOM 3047 N N . LEU A 1 417 ? 26.757 35.497 -30.552 1.00 36.62 397 LEU A N 1
ATOM 3048 C CA . LEU A 1 417 ? 25.986 34.334 -30.141 1.00 37.95 397 LEU A CA 1
ATOM 3049 C C . LEU A 1 417 ? 26.961 33.187 -29.939 1.00 37.94 397 LEU A C 1
ATOM 3050 O O . LEU A 1 417 ? 27.703 32.836 -30.866 1.00 41.87 397 LEU A O 1
ATOM 3055 N N . LEU A 1 418 ? 26.965 32.612 -28.739 1.00 32.29 398 LEU A N 1
ATOM 3056 C CA . LEU A 1 418 ? 27.840 31.489 -28.410 1.00 33.03 398 LEU A CA 1
ATOM 3057 C C . LEU A 1 418 ? 26.960 30.266 -28.216 1.00 32.95 398 LEU A C 1
ATOM 3058 O O . LEU A 1 418 ? 26.134 30.237 -27.294 1.00 33.12 398 LEU A O 1
ATOM 3063 N N . ILE A 1 419 ? 27.134 29.263 -29.078 1.00 30.57 399 ILE A N 1
ATOM 3064 C CA . ILE A 1 419 ? 26.360 28.032 -29.000 1.00 30.46 399 ILE A CA 1
ATOM 3065 C C . ILE A 1 419 ? 27.224 26.994 -28.306 1.00 30.53 399 ILE A C 1
ATOM 3066 O O . ILE A 1 419 ? 28.383 26.776 -28.687 1.00 30.25 399 ILE A O 1
ATOM 3071 N N . CYS A 1 420 ? 26.680 26.376 -27.268 1.00 29.68 400 CYS A N 1
ATOM 3072 C CA . CYS A 1 420 ? 27.455 25.443 -26.480 1.00 28.47 400 CYS A CA 1
ATOM 3073 C C . CYS A 1 420 ? 26.789 24.108 -26.712 1.00 30.23 400 CYS A C 1
ATOM 3074 O O . CYS A 1 420 ? 25.782 23.791 -26.066 1.00 27.67 400 CYS A O 1
ATOM 3077 N N . GLU A 1 421 ? 27.371 23.327 -27.623 1.00 33.44 401 GLU A N 1
ATOM 3078 C CA . GLU A 1 421 ? 26.833 22.040 -28.011 1.00 34.68 401 GLU A CA 1
ATOM 3079 C C . GLU A 1 421 ? 27.982 21.158 -28.442 1.00 33.50 401 GLU A C 1
ATOM 3080 O O . GLU A 1 421 ? 29.102 21.621 -28.641 1.00 35.29 401 GLU A O 1
ATOM 3086 N N . GLN A 1 422 ? 27.688 19.872 -28.555 1.00 32.35 402 GLN A N 1
ATOM 3087 C CA . GLN A 1 422 ? 28.580 18.952 -29.231 1.00 29.56 402 GLN A CA 1
ATOM 3088 C C . GLN A 1 422 ? 28.728 19.369 -30.678 1.00 28.64 402 GLN A C 1
ATOM 3089 O O . GLN A 1 422 ? 27.731 19.589 -31.368 1.00 30.66 402 GLN A O 1
ATOM 3095 N N . VAL A 1 423 ? 29.964 19.523 -31.135 1.00 26.34 403 VAL A N 1
ATOM 3096 C CA . VAL A 1 423 ? 30.256 19.687 -32.558 1.00 26.34 403 VAL A CA 1
ATOM 3097 C C . VAL A 1 423 ? 30.795 18.353 -33.059 1.00 27.66 403 VAL A C 1
ATOM 3098 O O . VAL A 1 423 ? 31.981 18.052 -32.909 1.00 31.37 403 VAL A O 1
ATOM 3102 N N . MET A 1 424 ? 29.955 17.549 -33.689 1.00 26.11 404 MET A N 1
ATOM 3103 C CA . MET A 1 424 ? 30.319 16.146 -33.836 1.00 28.29 404 MET A CA 1
ATOM 3104 C C . MET A 1 424 ? 31.424 15.924 -34.861 1.00 30.74 404 MET A C 1
ATOM 3105 O O . MET A 1 424 ? 31.354 16.402 -35.994 1.00 32.66 404 MET A O 1
ATOM 3110 N N . ASN A 1 425 ? 32.438 15.178 -34.442 1.00 30.39 405 ASN A N 1
ATOM 3111 C CA . ASN A 1 425 ? 33.498 14.663 -35.291 1.00 29.15 405 ASN A CA 1
ATOM 3112 C C . ASN A 1 425 ? 33.158 13.206 -35.601 1.00 34.25 405 ASN A C 1
ATOM 3113 O O . ASN A 1 425 ? 32.150 12.674 -35.131 1.00 37.11 405 ASN A O 1
ATOM 3118 N N . THR A 1 426 ? 33.960 12.575 -36.449 1.00 34.08 406 THR A N 1
ATOM 3119 C CA . THR A 1 426 ? 33.760 11.179 -36.816 1.00 30.16 406 THR A CA 1
ATOM 3120 C C . THR A 1 426 ? 35.091 10.449 -36.725 1.00 33.66 406 THR A C 1
ATOM 3121 O O . THR A 1 426 ? 36.134 11.048 -36.484 1.00 37.50 406 THR A O 1
ATOM 3125 N N . THR A 1 427 ? 35.054 9.137 -36.939 1.00 34.65 407 THR A N 1
ATOM 3126 C CA . THR A 1 427 ? 36.268 8.344 -36.873 1.00 33.47 407 THR A CA 1
ATOM 3127 C C . THR A 1 427 ? 37.209 8.638 -38.017 1.00 37.90 407 THR A C 1
ATOM 3128 O O . THR A 1 427 ? 38.386 8.262 -37.940 1.00 42.94 407 THR A O 1
ATOM 3132 N N . ILE A 1 428 ? 36.761 9.350 -39.047 1.00 37.63 408 ILE A N 1
ATOM 3133 C CA . ILE A 1 428 ? 37.673 9.730 -40.115 1.00 35.91 408 ILE A CA 1
ATOM 3134 C C . ILE A 1 428 ? 37.965 11.223 -40.097 1.00 36.57 408 ILE A C 1
ATOM 3135 O O . ILE A 1 428 ? 38.540 11.750 -41.055 1.00 43.27 408 ILE A O 1
ATOM 3140 N N . GLY A 1 429 ? 37.599 11.916 -39.028 1.00 30.37 409 GLY A N 1
ATOM 3141 C CA . GLY A 1 429 ? 38.098 13.250 -38.809 1.00 32.82 409 GLY A CA 1
ATOM 3142 C C . GLY A 1 429 ? 37.355 14.303 -39.611 1.00 34.57 409 GLY A C 1
ATOM 3143 O O . GLY A 1 429 ? 36.662 14.020 -40.586 1.00 34.00 409 GLY A O 1
ATOM 3144 N N . ASP A 1 430 ? 37.543 15.557 -39.194 1.00 34.66 410 ASP A N 1
ATOM 3145 C CA . ASP A 1 430 ? 36.879 16.674 -39.805 1.00 36.21 410 ASP A CA 1
ATOM 3146 C C . ASP A 1 430 ? 37.871 17.822 -39.981 1.00 38.59 410 ASP A C 1
ATOM 3147 O O . ASP A 1 430 ? 38.648 18.121 -39.058 1.00 38.26 410 ASP A O 1
ATOM 3152 N N . PRO A 1 431 ? 37.868 18.480 -41.145 1.00 41.12 411 PRO A N 1
ATOM 3153 C CA . PRO A 1 431 ? 38.800 19.595 -41.383 1.00 40.66 411 PRO A CA 1
ATOM 3154 C C . PRO A 1 431 ? 38.788 20.658 -40.306 1.00 44.67 411 PRO A C 1
ATOM 3155 O O . PRO A 1 431 ? 39.820 21.301 -40.085 1.00 48.56 411 PRO A O 1
ATOM 3159 N N . ASP A 1 432 ? 37.649 20.923 -39.672 1.00 43.45 412 ASP A N 1
ATOM 3160 C CA . ASP A 1 432 ? 37.573 22.013 -38.714 1.00 45.21 412 ASP A CA 1
ATOM 3161 C C . ASP A 1 432 ? 37.729 21.528 -37.286 1.00 44.90 412 ASP A C 1
ATOM 3162 O O . ASP A 1 432 ? 37.511 22.310 -36.357 1.00 47.26 412 ASP A O 1
ATOM 3167 N N . LEU A 1 433 ? 38.101 20.261 -37.083 1.00 41.67 413 LEU A N 1
ATOM 3168 C CA . LEU A 1 433 ? 38.320 19.712 -35.749 1.00 38.44 413 LEU A CA 1
ATOM 3169 C C . LEU A 1 433 ? 39.624 18.933 -35.714 1.00 41.45 413 LEU A C 1
ATOM 3170 O O . LEU A 1 433 ? 40.107 18.459 -36.742 1.00 44.99 413 LEU A O 1
ATOM 3175 N N . THR A 1 434 ? 40.238 18.885 -34.532 1.00 43.37 414 THR A N 1
ATOM 3176 C CA . THR A 1 434 ? 41.552 18.273 -34.384 1.00 46.22 414 THR A CA 1
ATOM 3177 C C . THR A 1 434 ? 41.413 16.764 -34.302 1.00 43.81 414 THR A C 1
ATOM 3178 O O . THR A 1 434 ? 40.564 16.246 -33.572 1.00 42.45 414 THR A O 1
ATOM 3182 N N . SER A 1 435 ? 42.257 16.065 -35.042 1.00 43.79 415 SER A N 1
ATOM 3183 C CA . SER A 1 435 ? 42.204 14.619 -35.104 1.00 39.57 415 SER A CA 1
ATOM 3184 C C . SER A 1 435 ? 43.111 14.037 -34.020 1.00 36.52 415 SER A C 1
ATOM 3185 O O . SER A 1 435 ? 44.098 14.648 -33.618 1.00 37.23 415 SER A O 1
ATOM 3188 N N . ALA A 1 436 ? 42.751 12.870 -33.521 1.00 35.83 416 ALA A N 1
ATOM 3189 C CA . ALA A 1 436 ? 43.625 12.159 -32.606 1.00 39.30 416 ALA A CA 1
ATOM 3190 C C . ALA A 1 436 ? 44.841 11.626 -33.365 1.00 43.26 416 ALA A C 1
ATOM 3191 O O . ALA A 1 436 ? 44.817 11.542 -34.594 1.00 46.60 416 ALA A O 1
ATOM 3193 N N . PRO A 1 437 ? 45.951 11.352 -32.670 1.00 44.73 417 PRO A N 1
ATOM 3194 C CA . PRO A 1 437 ? 47.094 10.699 -33.332 1.00 45.07 417 PRO A CA 1
ATOM 3195 C C . PRO A 1 437 ? 46.688 9.375 -33.968 1.00 48.53 417 PRO A C 1
ATOM 3196 O O . PRO A 1 437 ? 45.853 8.645 -33.437 1.00 54.00 417 PRO A O 1
ATOM 3200 N N . ALA A 1 438 ? 47.314 9.029 -35.083 1.00 47.56 418 ALA A N 1
ATOM 3201 C CA . ALA A 1 438 ? 47.124 7.672 -35.599 1.00 46.96 418 ALA A CA 1
ATOM 3202 C C . ALA A 1 438 ? 47.861 6.703 -34.679 1.00 50.38 418 ALA A C 1
ATOM 3203 O O . ALA A 1 438 ? 48.938 7.045 -34.168 1.00 52.72 418 ALA A O 1
ATOM 3205 N N . PRO A 1 439 ? 47.335 5.474 -34.504 1.00 46.23 419 PRO A N 1
ATOM 3206 C CA . PRO A 1 439 ? 46.186 4.805 -35.121 1.00 42.47 419 PRO A CA 1
ATOM 3207 C C . PRO A 1 439 ? 44.848 4.980 -34.445 1.00 42.68 419 PRO A C 1
ATOM 3208 O O . PRO A 1 439 ? 44.011 4.094 -34.622 1.00 43.94 419 PRO A O 1
ATOM 3212 N N . LEU A 1 440 ? 44.626 6.054 -33.729 1.00 40.17 420 LEU A N 1
ATOM 3213 C CA . LEU A 1 440 ? 43.390 6.118 -32.962 1.00 36.70 420 LEU A CA 1
ATOM 3214 C C . LEU A 1 440 ? 42.259 6.623 -33.844 1.00 39.06 420 LEU A C 1
ATOM 3215 O O . LEU A 1 440 ? 42.504 7.201 -34.908 1.00 42.12 420 LEU A O 1
ATOM 3220 N N . PRO A 1 441 ? 41.002 6.385 -33.455 1.00 35.76 421 PRO A N 1
ATOM 3221 C CA . PRO A 1 441 ? 39.892 7.017 -34.168 1.00 32.27 421 PRO A CA 1
ATOM 3222 C C . PRO A 1 441 ? 40.098 8.515 -34.144 1.00 35.38 421 PRO A C 1
ATOM 3223 O O . PRO A 1 441 ? 40.547 9.072 -33.140 1.00 39.06 421 PRO A O 1
ATOM 3227 N N . ALA A 1 442 ? 39.809 9.168 -35.272 1.00 33.38 422 ALA A N 1
ATOM 3228 C CA . ALA A 1 442 ? 40.145 10.581 -35.374 1.00 30.24 422 ALA A CA 1
ATOM 3229 C C . ALA A 1 442 ? 39.408 11.413 -34.343 1.00 31.60 422 ALA A C 1
ATOM 3230 O O . ALA A 1 442 ? 39.920 12.449 -33.915 1.00 34.51 422 ALA A O 1
ATOM 3232 N N . ASN A 1 443 ? 38.236 10.967 -33.904 1.00 31.73 423 ASN A N 1
ATOM 3233 C CA . ASN A 1 443 ? 37.393 11.720 -32.974 1.00 33.89 423 ASN A CA 1
ATOM 3234 C C . ASN A 1 443 ? 37.624 11.324 -31.526 1.00 34.75 423 ASN A C 1
ATOM 3235 O O . ASN A 1 443 ? 36.827 11.708 -30.655 1.00 32.62 423 ASN A O 1
ATOM 3240 N N . TYR A 1 444 ? 38.686 10.553 -31.272 1.00 33.39 424 TYR A N 1
ATOM 3241 C CA . TYR A 1 444 ? 39.047 9.997 -29.974 1.00 34.78 424 TYR A CA 1
ATOM 3242 C C . TYR A 1 444 ? 38.071 8.922 -29.493 1.00 38.35 424 TYR A C 1
ATOM 3243 O O . TYR A 1 444 ? 38.013 8.630 -28.291 1.00 40.80 424 TYR A O 1
ATOM 3252 N N . GLY A 1 445 ? 37.297 8.323 -30.403 1.00 36.21 425 GLY A N 1
ATOM 3253 C CA . GLY A 1 445 ? 36.502 7.143 -30.098 1.00 35.16 425 GLY A CA 1
ATOM 3254 C C . GLY A 1 445 ? 35.726 7.107 -28.788 1.00 35.87 425 GLY A C 1
ATOM 3255 O O . GLY A 1 445 ? 34.787 7.890 -28.601 1.00 35.77 425 GLY A O 1
ATOM 3256 N N . PHE A 1 446 ? 36.118 6.213 -27.863 1.00 36.72 426 PHE A N 1
ATOM 3257 C CA . PHE A 1 446 ? 35.395 6.070 -26.598 1.00 33.81 426 PHE A CA 1
ATOM 3258 C C . PHE A 1 446 ? 35.255 7.396 -25.864 1.00 35.01 426 PHE A C 1
ATOM 3259 O O . PHE A 1 446 ? 34.300 7.589 -25.096 1.00 33.52 426 PHE A O 1
ATOM 3267 N N . HIS A 1 447 ? 36.213 8.306 -26.060 1.00 33.50 427 HIS A N 1
ATOM 3268 C CA . HIS A 1 447 ? 36.162 9.577 -25.361 1.00 29.10 427 HIS A CA 1
ATOM 3269 C C . HIS A 1 447 ? 34.865 10.301 -25.638 1.00 29.68 427 HIS A C 1
ATOM 3270 O O . HIS A 1 447 ? 34.420 11.087 -24.799 1.00 34.76 427 HIS A O 1
ATOM 3277 N N . ALA A 1 448 ? 34.221 10.003 -26.768 1.00 29.10 428 ALA A N 1
ATOM 3278 C CA . ALA A 1 448 ? 33.009 10.680 -27.204 1.00 30.38 428 ALA A CA 1
ATOM 3279 C C . ALA A 1 448 ? 31.740 9.868 -26.964 1.00 32.34 428 ALA A C 1
ATOM 3280 O O . ALA A 1 448 ? 30.683 10.248 -27.474 1.00 32.21 428 ALA A O 1
ATOM 3282 N N . ARG A 1 449 ? 31.811 8.783 -26.185 1.00 32.17 429 ARG A N 1
ATOM 3283 C CA . ARG A 1 449 ? 30.646 7.914 -26.002 1.00 28.99 429 ARG A CA 1
ATOM 3284 C C . ARG A 1 449 ? 29.459 8.674 -25.410 1.00 28.94 429 ARG A C 1
ATOM 3285 O O . ARG A 1 449 ? 28.316 8.467 -25.829 1.00 30.46 429 ARG A O 1
ATOM 3293 N N . PHE A 1 450 ? 29.709 9.619 -24.505 1.00 29.82 430 PHE A N 1
ATOM 3294 C CA . PHE A 1 450 ? 28.605 10.399 -23.963 1.00 27.69 430 PHE A CA 1
ATOM 3295 C C . PHE A 1 450 ? 27.947 11.225 -25.058 1.00 30.12 430 PHE A C 1
ATOM 3296 O O . PHE A 1 450 ? 26.718 11.357 -25.088 1.00 32.58 430 PHE A O 1
ATOM 3304 N N . SER A 1 451 ? 28.737 11.775 -25.985 1.00 31.19 431 SER A N 1
ATOM 3305 C CA . SER A 1 451 ? 28.132 12.564 -27.057 1.00 28.65 431 SER A CA 1
ATOM 3306 C C . SER A 1 451 ? 27.189 11.727 -27.890 1.00 26.56 431 SER A C 1
ATOM 3307 O O . SER A 1 451 ? 26.119 12.203 -28.273 1.00 29.20 431 SER A O 1
ATOM 3310 N N . HIS A 1 452 ? 27.550 10.470 -28.163 1.00 24.99 432 HIS A N 1
ATOM 3311 C CA . HIS A 1 452 ? 26.706 9.627 -29.000 1.00 23.78 432 HIS A CA 1
ATOM 3312 C C . HIS A 1 452 ? 25.499 9.126 -28.231 1.00 27.30 432 HIS A C 1
ATOM 3313 O O . HIS A 1 452 ? 24.393 9.049 -28.776 1.00 29.06 432 HIS A O 1
ATOM 3320 N N . SER A 1 453 ? 25.678 8.798 -26.956 1.00 26.70 433 SER A N 1
ATOM 3321 C CA . SER A 1 453 ? 24.520 8.392 -26.185 1.00 27.24 433 SER A CA 1
ATOM 3322 C C . SER A 1 453 ? 23.496 9.512 -26.162 1.00 26.16 433 SER A C 1
ATOM 3323 O O . SER A 1 453 ? 22.289 9.267 -26.263 1.00 25.64 433 SER A O 1
ATOM 3326 N N . ARG A 1 454 ? 23.955 10.754 -26.054 1.00 23.47 434 ARG A N 1
ATOM 3327 C CA . ARG A 1 454 ? 22.985 11.831 -26.005 1.00 23.92 434 ARG A CA 1
ATOM 3328 C C . ARG A 1 454 ? 22.378 12.049 -27.373 1.00 26.09 434 ARG A C 1
ATOM 3329 O O . ARG A 1 454 ? 21.190 12.369 -27.487 1.00 29.35 434 ARG A O 1
ATOM 3337 N N . ASP A 1 455 ? 23.147 11.776 -28.419 1.00 24.57 435 ASP A N 1
ATOM 3338 C CA . ASP A 1 455 ? 22.601 11.828 -29.765 1.00 26.64 435 ASP A CA 1
ATOM 3339 C C . ASP A 1 455 ? 21.353 10.958 -29.913 1.00 29.57 435 ASP A C 1
ATOM 3340 O O . ASP A 1 455 ? 20.411 11.343 -30.617 1.00 31.78 435 ASP A O 1
ATOM 3345 N N . LEU A 1 456 ? 21.337 9.760 -29.297 1.00 28.32 436 LEU A N 1
ATOM 3346 C CA . LEU A 1 456 ? 20.151 8.898 -29.414 1.00 26.68 436 LEU A CA 1
ATOM 3347 C C . LEU A 1 456 ? 19.043 9.300 -28.446 1.00 27.19 436 LEU A C 1
ATOM 3348 O O . LEU A 1 456 ? 17.865 9.096 -28.752 1.00 29.72 436 LEU A O 1
ATOM 3353 N N . THR A 1 457 ? 19.381 9.853 -27.276 1.00 23.29 437 THR A N 1
ATOM 3354 C CA . THR A 1 457 ? 18.335 10.413 -26.436 1.00 22.96 437 THR A CA 1
ATOM 3355 C C . THR A 1 457 ? 17.607 11.507 -27.179 1.00 27.09 437 THR A C 1
ATOM 3356 O O . THR A 1 457 ? 16.373 11.554 -27.157 1.00 28.61 437 THR A O 1
ATOM 3360 N N . MET A 1 458 ? 18.349 12.358 -27.895 1.00 28.77 438 MET A N 1
ATOM 3361 C CA . MET A 1 458 ? 17.686 13.423 -28.626 1.00 28.90 438 MET A CA 1
ATOM 3362 C C . MET A 1 458 ? 16.810 12.857 -29.719 1.00 27.50 438 MET A C 1
ATOM 3363 O O . MET A 1 458 ? 15.669 13.301 -29.897 1.00 30.12 438 MET A O 1
ATOM 3368 N N . MET A 1 459 ? 17.244 11.772 -30.332 1.00 24.09 439 MET A N 1
ATOM 3369 C CA . MET A 1 459 ? 16.434 11.192 -31.389 1.00 21.28 439 MET A CA 1
ATOM 3370 C C . MET A 1 459 ? 15.186 10.574 -30.818 1.00 22.76 439 MET A C 1
ATOM 3371 O O . MET A 1 459 ? 14.076 10.797 -31.326 1.00 22.92 439 MET A O 1
ATOM 3376 N N . ALA A 1 460 ? 15.334 9.920 -29.678 1.00 21.70 440 ALA A N 1
ATOM 3377 C CA . ALA A 1 460 ? 14.220 9.188 -29.134 1.00 22.11 440 ALA A CA 1
ATOM 3378 C C . ALA A 1 460 ? 13.199 10.103 -28.474 1.00 24.05 440 ALA A C 1
ATOM 3379 O O . ALA A 1 460 ? 11.993 9.857 -28.603 1.00 26.99 440 ALA A O 1
ATOM 3381 N N . ALA A 1 461 ? 13.622 11.192 -27.830 1.00 23.20 441 ALA A N 1
ATOM 3382 C CA . ALA A 1 461 ? 12.655 11.909 -27.000 1.00 22.75 441 ALA A CA 1
ATOM 3383 C C . ALA A 1 461 ? 12.066 13.132 -27.673 1.00 23.63 441 ALA A C 1
ATOM 3384 O O . ALA A 1 461 ? 10.940 13.504 -27.345 1.00 23.93 441 ALA A O 1
ATOM 3386 N N . ILE A 1 462 ? 12.779 13.765 -28.607 1.00 24.03 442 ILE A N 1
ATOM 3387 C CA . ILE A 1 462 ? 12.362 15.071 -29.122 1.00 26.61 442 ILE A CA 1
ATOM 3388 C C . ILE A 1 462 ? 12.734 15.260 -30.575 1.00 26.59 442 ILE A C 1
ATOM 3389 O O . ILE A 1 462 ? 12.560 16.350 -31.126 1.00 30.98 442 ILE A O 1
ATOM 3394 N N . ASN A 1 463 ? 13.158 14.179 -31.219 1.00 24.73 443 ASN A N 1
ATOM 3395 C CA . ASN A 1 463 ? 13.640 14.212 -32.591 1.00 25.71 443 ASN A CA 1
ATOM 3396 C C . ASN A 1 463 ? 14.681 15.324 -32.782 1.00 26.91 443 ASN A C 1
ATOM 3397 O O . ASN A 1 463 ? 14.729 16.004 -33.806 1.00 29.61 443 ASN A O 1
ATOM 3402 N N . GLY A 1 464 ? 15.527 15.517 -31.780 1.00 23.95 444 GLY A N 1
ATOM 3403 C CA . GLY A 1 464 ? 16.648 16.417 -31.898 1.00 24.98 444 GLY A CA 1
ATOM 3404 C C . GLY A 1 464 ? 17.773 15.795 -32.681 1.00 31.29 444 GLY A C 1
ATOM 3405 O O . GLY A 1 464 ? 17.678 14.678 -33.187 1.00 40.59 444 GLY A O 1
ATOM 3406 N N . ILE A 1 465 ? 18.872 16.535 -32.783 1.00 26.39 445 ILE A N 1
ATOM 3407 C CA . ILE A 1 465 ? 20.025 16.104 -33.567 1.00 24.67 445 ILE A CA 1
ATOM 3408 C C . ILE A 1 465 ? 21.298 16.674 -32.966 1.00 29.73 445 ILE A C 1
ATOM 3409 O O . ILE A 1 465 ? 21.405 17.887 -32.773 1.00 32.45 445 ILE A O 1
ATOM 3414 N N . GLU A 1 466 ? 22.312 15.837 -32.764 1.00 29.80 446 GLU A N 1
ATOM 3415 C CA . GLU A 1 466 ? 23.628 16.410 -32.537 1.00 30.43 446 GLU A CA 1
ATOM 3416 C C . GLU A 1 466 ? 24.333 16.534 -33.878 1.00 30.97 446 GLU A C 1
ATOM 3417 O O . GLU A 1 466 ? 24.300 15.609 -34.697 1.00 32.92 446 GLU A O 1
ATOM 3423 N N . ARG A 1 467 ? 25.007 17.663 -34.089 1.00 28.11 447 ARG A N 1
ATOM 3424 C CA . ARG A 1 467 ? 25.327 18.122 -35.432 1.00 27.70 447 ARG A CA 1
ATOM 3425 C C . ARG A 1 467 ? 26.828 18.271 -35.639 1.00 26.14 447 ARG A C 1
ATOM 3426 O O . ARG A 1 467 ? 27.600 18.480 -34.701 1.00 24.85 447 ARG A O 1
ATOM 3434 N N . THR A 1 468 ? 27.218 18.055 -36.884 1.00 27.28 448 THR A N 1
ATOM 3435 C CA . THR A 1 468 ? 28.577 18.199 -37.362 1.00 31.10 448 THR A CA 1
ATOM 3436 C C . THR A 1 468 ? 28.848 19.672 -37.638 1.00 34.51 448 THR A C 1
ATOM 3437 O O . THR A 1 468 ? 27.939 20.499 -37.629 1.00 32.51 448 THR A O 1
ATOM 3441 N N . PRO A 1 469 ? 30.105 20.052 -37.864 1.00 37.40 449 PRO A N 1
ATOM 3442 C CA . PRO A 1 469 ? 30.356 21.449 -38.235 1.00 36.38 449 PRO A CA 1
ATOM 3443 C C . PRO A 1 469 ? 29.571 21.867 -39.464 1.00 39.58 449 PRO A C 1
ATOM 3444 O O . PRO A 1 469 ? 29.067 22.993 -39.522 1.00 39.76 449 PRO A O 1
ATOM 3448 N N . GLU A 1 470 ? 29.440 20.985 -40.450 1.00 43.01 450 GLU A N 1
ATOM 3449 C CA . GLU A 1 470 ? 28.721 21.358 -41.664 1.00 44.72 450 GLU A CA 1
ATOM 3450 C C . GLU A 1 470 ? 27.237 21.559 -41.398 1.00 39.53 450 GLU A C 1
ATOM 3451 O O . GLU A 1 470 ? 26.609 22.438 -42.007 1.00 35.10 450 GLU A O 1
ATOM 3457 N N . GLU A 1 471 ? 26.658 20.770 -40.484 1.00 38.74 451 GLU A N 1
ATOM 3458 C CA . GLU A 1 471 ? 25.218 20.902 -40.268 1.00 37.77 451 GLU A CA 1
ATOM 3459 C C . GLU A 1 471 ? 24.886 22.120 -39.432 1.00 37.57 451 GLU A C 1
ATOM 3460 O O . GLU A 1 471 ? 23.816 22.708 -39.607 1.00 42.53 451 GLU A O 1
ATOM 3466 N N . PHE A 1 472 ? 25.793 22.532 -38.558 1.00 34.19 452 PHE A N 1
ATOM 3467 C CA . PHE A 1 472 ? 25.641 23.814 -37.883 1.00 35.03 452 PHE A CA 1
ATOM 3468 C C . PHE A 1 472 ? 25.780 24.983 -38.865 1.00 36.91 452 PHE A C 1
ATOM 3469 O O . PHE A 1 472 ? 25.070 25.992 -38.741 1.00 38.00 452 PHE A O 1
ATOM 3477 N N . LYS A 1 473 ? 26.708 24.882 -39.827 1.00 34.47 453 LYS A N 1
ATOM 3478 C CA . LYS A 1 473 ? 26.853 25.945 -40.819 1.00 36.97 453 LYS A CA 1
ATOM 3479 C C . LYS A 1 473 ? 25.555 26.137 -41.594 1.00 39.95 453 LYS A C 1
ATOM 3480 O O . LYS A 1 473 ? 25.152 27.272 -41.884 1.00 39.53 453 LYS A O 1
ATOM 3486 N N . THR A 1 474 ? 24.864 25.041 -41.902 1.00 40.98 454 THR A N 1
ATOM 3487 C CA . THR A 1 474 ? 23.667 25.139 -42.725 1.00 40.01 454 THR A CA 1
ATOM 3488 C C . THR A 1 474 ? 22.532 25.856 -42.004 1.00 41.65 454 THR A C 1
ATOM 3489 O O . THR A 1 474 ? 21.898 26.748 -42.577 1.00 42.88 454 THR A O 1
ATOM 3493 N N . ILE A 1 475 ? 22.306 25.550 -40.728 1.00 39.76 455 ILE A N 1
ATOM 3494 C CA . ILE A 1 475 ? 21.182 26.212 -40.077 1.00 37.78 455 ILE A CA 1
ATOM 3495 C C . ILE A 1 475 ? 21.549 27.629 -39.683 1.00 40.37 455 ILE A C 1
ATOM 3496 O O . ILE A 1 475 ? 20.689 28.524 -39.712 1.00 43.79 455 ILE A O 1
ATOM 3501 N N . LEU A 1 476 ? 22.841 27.895 -39.466 1.00 39.21 456 LEU A N 1
ATOM 3502 C CA . LEU A 1 476 ? 23.258 29.252 -39.152 1.00 37.26 456 LEU A CA 1
ATOM 3503 C C . LEU A 1 476 ? 23.131 30.160 -40.362 1.00 41.16 456 LEU A C 1
ATOM 3504 O O . LEU A 1 476 ? 22.726 31.324 -40.234 1.00 42.72 456 LEU A O 1
ATOM 3509 N N . LYS A 1 477 ? 23.386 29.627 -41.547 1.00 42.36 457 LYS A N 1
ATOM 3510 C CA . LYS A 1 477 ? 23.230 30.436 -42.740 1.00 40.71 457 LYS A CA 1
ATOM 3511 C C . LYS A 1 477 ? 21.771 30.587 -43.123 1.00 43.63 457 LYS A C 1
ATOM 3512 O O . LYS A 1 477 ? 21.396 31.640 -43.626 1.00 48.16 457 LYS A O 1
ATOM 3518 N N . SER A 1 478 ? 20.897 29.647 -42.744 1.00 45.57 458 SER A N 1
ATOM 3519 C CA . SER A 1 478 ? 19.482 29.856 -43.040 1.00 44.57 458 SER A CA 1
ATOM 3520 C C . SER A 1 478 ? 18.884 30.926 -42.153 1.00 45.13 458 SER A C 1
ATOM 3521 O O . SER A 1 478 ? 18.008 31.670 -42.603 1.00 44.92 458 SER A O 1
ATOM 3524 N N . ALA A 1 479 ? 19.411 31.077 -40.936 1.00 44.56 459 ALA A N 1
ATOM 3525 C CA . ALA A 1 479 ? 18.963 32.078 -39.983 1.00 41.11 459 ALA A CA 1
ATOM 3526 C C . ALA A 1 479 ? 19.666 33.409 -40.167 1.00 42.37 459 ALA A C 1
ATOM 3527 O O . ALA A 1 479 ? 19.425 34.339 -39.387 1.00 40.74 459 ALA A O 1
ATOM 3529 N N . GLY A 1 480 ? 20.524 33.520 -41.178 1.00 41.07 460 GLY A N 1
ATOM 3530 C CA . GLY A 1 480 ? 21.216 34.765 -41.432 1.00 41.31 460 GLY A CA 1
ATOM 3531 C C . GLY A 1 480 ? 22.352 35.026 -40.485 1.00 42.24 460 GLY A C 1
ATOM 3532 O O . GLY A 1 480 ? 22.673 36.189 -40.220 1.00 42.62 460 GLY A O 1
ATOM 3533 N N . LEU A 1 481 ? 23.010 33.966 -40.013 1.00 43.20 461 LEU A N 1
ATOM 3534 C CA . LEU A 1 481 ? 24.153 34.059 -39.120 1.00 42.89 461 LEU A CA 1
ATOM 3535 C C . LEU A 1 481 ? 25.379 33.465 -39.795 1.00 46.66 461 LEU A C 1
ATOM 3536 O O . LEU A 1 481 ? 25.276 32.585 -40.658 1.00 48.89 461 LEU A O 1
ATOM 3541 N N . ALA A 1 482 ? 26.544 33.954 -39.389 1.00 47.77 462 ALA A N 1
ATOM 3542 C CA . ALA A 1 482 ? 27.815 33.467 -39.904 1.00 47.07 462 ALA A CA 1
ATOM 3543 C C . ALA A 1 482 ? 28.582 32.789 -38.780 1.00 47.99 462 ALA A C 1
ATOM 3544 O O . ALA A 1 482 ? 28.525 33.230 -37.624 1.00 48.98 462 ALA A O 1
ATOM 3546 N N . LEU A 1 483 ? 29.273 31.696 -39.112 1.00 45.41 463 LEU A N 1
ATOM 3547 C CA . LEU A 1 483 ? 30.085 30.984 -38.134 1.00 43.23 463 LEU A CA 1
ATOM 3548 C C . LEU A 1 483 ? 31.449 31.654 -38.103 1.00 44.46 463 LEU A C 1
ATOM 3549 O O . LEU A 1 483 ? 32.173 31.649 -39.103 1.00 48.39 463 LEU A O 1
ATOM 3554 N N . LYS A 1 484 ? 31.792 32.263 -36.976 1.00 42.14 464 LYS A N 1
ATOM 3555 C CA . LYS A 1 484 ? 33.070 32.956 -36.920 1.00 43.83 464 LYS A CA 1
ATOM 3556 C C . LYS A 1 484 ? 34.203 32.039 -36.487 1.00 43.79 464 LYS A C 1
ATOM 3557 O O . LYS A 1 484 ? 35.287 32.076 -37.071 1.00 44.42 464 LYS A O 1
ATOM 3563 N N . GLN A 1 485 ? 33.940 31.162 -35.527 1.00 42.11 465 GLN A N 1
ATOM 3564 C CA . GLN A 1 485 ? 34.976 30.350 -34.923 1.00 42.31 465 GLN A CA 1
ATOM 3565 C C . GLN A 1 485 ? 34.363 29.160 -34.206 1.00 44.76 465 GLN A C 1
ATOM 3566 O O . GLN A 1 485 ? 33.263 29.249 -33.660 1.00 49.05 465 GLN A O 1
ATOM 3572 N N . ILE A 1 486 ? 35.105 28.058 -34.183 1.00 40.81 466 ILE A N 1
ATOM 3573 C CA . ILE A 1 486 ? 34.852 26.959 -33.262 1.00 36.87 466 ILE A CA 1
ATOM 3574 C C . ILE A 1 486 ? 35.876 27.044 -32.133 1.00 37.59 466 ILE A C 1
ATOM 3575 O O . ILE A 1 486 ? 37.076 27.215 -32.386 1.00 34.86 466 ILE A O 1
ATOM 3580 N N . TRP A 1 487 ? 35.406 26.979 -30.882 1.00 37.57 467 TRP A N 1
ATOM 3581 C CA . TRP A 1 487 ? 36.296 26.961 -29.722 1.00 35.65 467 TRP A CA 1
ATOM 3582 C C . TRP A 1 487 ? 36.382 25.532 -29.187 1.00 36.38 467 TRP A C 1
ATOM 3583 O O . TRP A 1 487 ? 35.482 25.066 -28.488 1.00 37.63 467 TRP A O 1
ATOM 3594 N N . GLU A 1 488 ? 37.498 24.872 -29.449 1.00 36.06 468 GLU A N 1
ATOM 3595 C CA . GLU A 1 488 ? 37.734 23.566 -28.865 1.00 33.16 468 GLU A CA 1
ATOM 3596 C C . GLU A 1 488 ? 38.245 23.753 -27.440 1.00 35.80 468 GLU A C 1
ATOM 3597 O O . GLU A 1 488 ? 39.144 24.561 -27.196 1.00 42.82 468 GLU A O 1
ATOM 3603 N N . CYS A 1 489 ? 37.616 23.073 -26.489 1.00 33.70 469 CYS A N 1
ATOM 3604 C CA . CYS A 1 489 ? 37.875 23.258 -25.069 1.00 35.19 469 CYS A CA 1
ATOM 3605 C C . CYS A 1 489 ? 38.163 21.922 -24.407 1.00 34.67 469 CYS A C 1
ATOM 3606 O O . CYS A 1 489 ? 38.103 20.856 -25.027 1.00 34.28 469 CYS A O 1
ATOM 3609 N N . ARG A 1 490 ? 38.385 21.982 -23.101 1.00 33.82 470 ARG A N 1
ATOM 3610 C CA . ARG A 1 490 ? 38.577 20.773 -22.322 1.00 33.08 470 ARG A CA 1
ATOM 3611 C C . ARG A 1 490 ? 37.248 20.049 -22.106 1.00 33.52 470 ARG A C 1
ATOM 3612 O O . ARG A 1 490 ? 36.906 19.697 -20.974 1.00 34.70 470 ARG A O 1
ATOM 3620 N N . SER A 1 491 ? 36.535 19.761 -23.193 1.00 30.61 471 SER A N 1
ATOM 3621 C CA . SER A 1 491 ? 35.283 19.030 -23.154 1.00 27.90 471 SER A CA 1
ATOM 3622 C C . SER A 1 491 ? 34.963 18.519 -24.559 1.00 31.33 471 SER A C 1
ATOM 3623 O O . SER A 1 491 ? 35.422 19.088 -25.552 1.00 34.79 471 SER A O 1
ATOM 3626 N N . GLN A 1 492 ? 34.202 17.423 -24.641 1.00 27.68 472 GLN A N 1
ATOM 3627 C CA . GLN A 1 492 ? 33.707 17.016 -25.948 1.00 30.61 472 GLN A CA 1
ATOM 3628 C C . GLN A 1 492 ? 32.620 17.944 -26.430 1.00 31.75 472 GLN A C 1
ATOM 3629 O O . GLN A 1 492 ? 32.195 17.842 -27.590 1.00 33.81 472 GLN A O 1
ATOM 3635 N N . VAL A 1 493 ? 32.160 18.833 -25.563 1.00 29.80 473 VAL A N 1
ATOM 3636 C CA . VAL A 1 493 ? 31.280 19.927 -25.941 1.00 27.55 473 VAL A CA 1
ATOM 3637 C C . VAL A 1 493 ? 32.124 21.140 -26.276 1.00 27.38 473 VAL A C 1
ATOM 3638 O O . VAL A 1 493 ? 33.097 21.443 -25.581 1.00 28.29 473 VAL A O 1
ATOM 3642 N N . SER A 1 494 ? 31.747 21.854 -27.323 1.00 26.65 474 SER A N 1
ATOM 3643 C CA . SER A 1 494 ? 32.498 23.010 -27.774 1.00 27.55 474 SER A CA 1
ATOM 3644 C C . SER A 1 494 ? 31.588 24.233 -27.830 1.00 28.88 474 SER A C 1
ATOM 3645 O O . SER A 1 494 ? 30.391 24.169 -27.535 1.00 28.86 474 SER A O 1
ATOM 3648 N N . LEU A 1 495 ? 32.167 25.356 -28.232 1.00 30.02 475 LEU A N 1
ATOM 3649 C CA . LEU A 1 495 ? 31.432 26.595 -28.421 1.00 32.53 475 LEU A CA 1
ATOM 3650 C C . LEU A 1 495 ? 31.548 26.983 -29.882 1.00 34.07 475 LEU A C 1
ATOM 3651 O O . LEU A 1 495 ? 32.649 26.977 -30.452 1.00 35.37 475 LEU A O 1
ATOM 3656 N N . LEU A 1 496 ? 30.426 27.333 -30.470 1.00 34.13 476 LEU A N 1
ATOM 3657 C CA . LEU A 1 496 ? 30.382 27.951 -31.780 1.00 34.96 476 LEU A CA 1
ATOM 3658 C C . LEU A 1 496 ? 30.119 29.432 -31.552 1.00 37.77 476 LEU A C 1
ATOM 3659 O O . LEU A 1 496 ? 29.174 29.803 -30.837 1.00 38.36 476 LEU A O 1
ATOM 3664 N N . GLU A 1 497 ? 31.007 30.268 -32.077 1.00 38.54 477 GLU A N 1
ATOM 3665 C CA . GLU A 1 497 ? 30.844 31.707 -32.019 1.00 38.26 477 GLU A CA 1
ATOM 3666 C C . GLU A 1 497 ? 30.277 32.178 -33.359 1.00 39.81 477 GLU A C 1
ATOM 3667 O O . GLU A 1 497 ? 30.935 32.063 -34.400 1.00 41.10 477 GLU A O 1
ATOM 3673 N N . ALA A 1 498 ? 29.058 32.717 -33.321 1.00 37.50 478 ALA A N 1
ATOM 3674 C CA . ALA A 1 498 ? 28.358 33.213 -34.499 1.00 38.48 478 ALA A CA 1
ATOM 3675 C C . ALA A 1 498 ? 28.018 34.687 -34.297 1.00 44.06 478 ALA A C 1
ATOM 3676 O O . ALA A 1 498 ? 27.823 35.143 -33.166 1.00 48.64 478 ALA A O 1
ATOM 3678 N N . VAL A 1 499 ? 28.050 35.460 -35.382 1.00 44.62 479 VAL A N 1
ATOM 3679 C CA . VAL A 1 499 ? 27.580 36.842 -35.384 1.00 46.55 479 VAL A CA 1
ATOM 3680 C C . VAL A 1 499 ? 26.546 37.020 -36.499 1.00 49.89 479 VAL A C 1
ATOM 3681 O O . VAL A 1 499 ? 26.259 36.091 -37.262 1.00 49.51 479 VAL A O 1
ATOM 3685 N N . ARG A 1 500 ? 26.029 38.242 -36.635 1.00 50.79 480 ARG A N 1
ATOM 3686 C CA . ARG A 1 500 ? 25.132 38.482 -37.748 1.00 52.43 480 ARG A CA 1
ATOM 3687 C C . ARG A 1 500 ? 25.934 38.479 -39.035 1.00 57.17 480 ARG A C 1
ATOM 3688 O O . ARG A 1 500 ? 27.042 39.017 -39.094 1.00 61.03 480 ARG A O 1
ATOM 3696 N N . ALA A 1 501 ? 25.364 37.872 -40.077 1.00 58.28 481 ALA A N 1
ATOM 3697 C CA . ALA A 1 501 ? 26.072 37.754 -41.346 1.00 59.36 481 ALA A CA 1
ATOM 3698 C C . ALA A 1 501 ? 26.394 39.107 -41.963 1.00 69.26 481 ALA A C 1
ATOM 3699 O O . ALA A 1 501 ? 27.154 39.159 -42.935 1.00 74.39 481 ALA A O 1
ATOM 3701 N N . ASP A 1 502 ? 25.826 40.195 -41.455 1.00 72.93 482 ASP A N 1
ATOM 3702 C CA . ASP A 1 502 ? 26.245 41.510 -41.912 1.00 78.47 482 ASP A CA 1
ATOM 3703 C C . ASP A 1 502 ? 27.697 41.719 -41.531 1.00 82.14 482 ASP A C 1
ATOM 3704 O O . ASP A 1 502 ? 28.028 42.701 -40.878 1.00 86.20 482 ASP A O 1
ATOM 3709 N N . MET B 1 21 ? 98.714 15.611 -11.212 1.00 113.90 1 MET B N 1
ATOM 3710 C CA . MET B 1 21 ? 97.955 14.382 -11.421 1.00 107.36 1 MET B CA 1
ATOM 3711 C C . MET B 1 21 ? 96.986 14.582 -12.584 1.00 100.10 1 MET B C 1
ATOM 3712 O O . MET B 1 21 ? 96.196 15.532 -12.580 1.00 99.64 1 MET B O 1
ATOM 3717 N N . GLU B 1 22 ? 97.048 13.691 -13.572 1.00 92.74 2 GLU B N 1
ATOM 3718 C CA . GLU B 1 22 ? 96.219 13.779 -14.765 1.00 85.20 2 GLU B CA 1
ATOM 3719 C C . GLU B 1 22 ? 94.981 12.904 -14.655 1.00 76.91 2 GLU B C 1
ATOM 3720 O O . GLU B 1 22 ? 94.923 11.951 -13.879 1.00 76.61 2 GLU B O 1
ATOM 3726 N N . ARG B 1 23 ? 93.987 13.236 -15.462 1.00 70.29 3 ARG B N 1
ATOM 3727 C CA . ARG B 1 23 ? 92.746 12.503 -15.518 1.00 66.05 3 ARG B CA 1
ATOM 3728 C C . ARG B 1 23 ? 92.959 11.198 -16.248 1.00 67.12 3 ARG B C 1
ATOM 3729 O O . ARG B 1 23 ? 93.724 11.149 -17.168 1.00 71.55 3 ARG B O 1
ATOM 3737 N N . GLN B 1 24 ? 92.292 10.134 -15.841 1.00 63.32 4 GLN B N 1
ATOM 3738 C CA . GLN B 1 24 ? 92.499 8.837 -16.478 1.00 62.39 4 GLN B CA 1
ATOM 3739 C C . GLN B 1 24 ? 91.292 8.430 -17.307 1.00 61.26 4 GLN B C 1
ATOM 3740 O O . GLN B 1 24 ? 90.156 8.682 -16.907 1.00 61.58 4 GLN B O 1
ATOM 3746 N N . PRO B 1 25 ? 91.484 7.703 -18.406 1.00 62.28 5 PRO B N 1
ATOM 3747 C CA . PRO B 1 25 ? 90.318 7.212 -19.148 1.00 61.75 5 PRO B CA 1
ATOM 3748 C C . PRO B 1 25 ? 89.593 6.189 -18.299 1.00 61.01 5 PRO B C 1
ATOM 3749 O O . PRO B 1 25 ? 90.211 5.453 -17.527 1.00 62.29 5 PRO B O 1
ATOM 3753 N N . LYS B 1 26 ? 88.272 6.171 -18.405 1.00 58.71 6 LYS B N 1
ATOM 3754 C CA . LYS B 1 26 ? 87.527 5.169 -17.665 1.00 54.65 6 LYS B CA 1
ATOM 3755 C C . LYS B 1 26 ? 87.551 3.862 -18.448 1.00 52.41 6 LYS B C 1
ATOM 3756 O O . LYS B 1 26 ? 87.701 3.848 -19.671 1.00 52.04 6 LYS B O 1
ATOM 3762 N N . SER B 1 27 ? 87.460 2.758 -17.726 1.00 50.55 7 SER B N 1
ATOM 3763 C CA . SER B 1 27 ? 87.524 1.426 -18.305 1.00 51.91 7 SER B CA 1
ATOM 3764 C C . SER B 1 27 ? 86.137 0.897 -18.722 1.00 54.02 7 SER B C 1
ATOM 3765 O O . SER B 1 27 ? 85.087 1.434 -18.356 1.00 52.33 7 SER B O 1
ATOM 3768 N N . LEU B 1 28 ? 86.157 -0.183 -19.512 1.00 55.85 8 LEU B N 1
ATOM 3769 C CA . LEU B 1 28 ? 84.932 -0.906 -19.830 1.00 55.31 8 LEU B CA 1
ATOM 3770 C C . LEU B 1 28 ? 84.210 -1.314 -18.558 1.00 60.57 8 LEU B C 1
ATOM 3771 O O . LEU B 1 28 ? 82.986 -1.157 -18.446 1.00 61.36 8 LEU B O 1
ATOM 3776 N N . SER B 1 29 ? 84.961 -1.789 -17.562 1.00 63.39 9 SER B N 1
ATOM 3777 C CA . SER B 1 29 ? 84.328 -2.258 -16.339 1.00 63.44 9 SER B CA 1
ATOM 3778 C C . SER B 1 29 ? 83.662 -1.119 -15.588 1.00 62.33 9 SER B C 1
ATOM 3779 O O . SER B 1 29 ? 82.617 -1.327 -14.967 1.00 62.38 9 SER B O 1
ATOM 3782 N N . ASP B 1 30 ? 84.237 0.085 -15.622 1.00 61.10 10 ASP B N 1
ATOM 3783 C CA . ASP B 1 30 ? 83.538 1.210 -15.018 1.00 58.95 10 ASP B CA 1
ATOM 3784 C C . ASP B 1 30 ? 82.177 1.392 -15.668 1.00 55.80 10 ASP B C 1
ATOM 3785 O O . ASP B 1 30 ? 81.155 1.462 -14.981 1.00 57.65 10 ASP B O 1
ATOM 3790 N N . ALA B 1 31 ? 82.134 1.380 -16.998 1.00 52.15 11 ALA B N 1
ATOM 3791 C CA . ALA B 1 31 ? 80.862 1.559 -17.689 1.00 49.64 11 ALA B CA 1
ATOM 3792 C C . ALA B 1 31 ? 79.903 0.403 -17.418 1.00 51.86 11 ALA B C 1
ATOM 3793 O O . ALA B 1 31 ? 78.713 0.626 -17.157 1.00 52.94 11 ALA B O 1
ATOM 3795 N N . VAL B 1 32 ? 80.385 -0.842 -17.491 1.00 49.96 12 VAL B N 1
ATOM 3796 C CA . VAL B 1 32 ? 79.458 -1.954 -17.325 1.00 50.75 12 VAL B CA 1
ATOM 3797 C C . VAL B 1 32 ? 78.866 -1.938 -15.929 1.00 55.68 12 VAL B C 1
ATOM 3798 O O . VAL B 1 32 ? 77.657 -2.118 -15.754 1.00 60.86 12 VAL B O 1
ATOM 3802 N N . GLN B 1 33 ? 79.690 -1.685 -14.916 1.00 56.32 13 GLN B N 1
ATOM 3803 C CA . GLN B 1 33 ? 79.147 -1.611 -13.567 1.00 57.78 13 GLN B CA 1
ATOM 3804 C C . GLN B 1 33 ? 78.326 -0.352 -13.354 1.00 52.81 13 GLN B C 1
ATOM 3805 O O . GLN B 1 33 ? 77.347 -0.383 -12.597 1.00 52.78 13 GLN B O 1
ATOM 3811 N N . LEU B 1 34 ? 78.670 0.755 -14.013 1.00 48.10 14 LEU B N 1
ATOM 3812 C CA . LEU B 1 34 ? 77.793 1.911 -13.884 1.00 44.67 14 LEU B CA 1
ATOM 3813 C C . LEU B 1 34 ? 76.412 1.593 -14.447 1.00 46.93 14 LEU B C 1
ATOM 3814 O O . LEU B 1 34 ? 75.394 1.931 -13.834 1.00 46.86 14 LEU B O 1
ATOM 3819 N N . LEU B 1 35 ? 76.348 0.841 -15.546 1.00 47.57 15 LEU B N 1
ATOM 3820 C CA . LEU B 1 35 ? 75.038 0.414 -16.029 1.00 48.47 15 LEU B CA 1
ATOM 3821 C C . LEU B 1 35 ? 74.363 -0.528 -15.043 1.00 47.47 15 LEU B C 1
ATOM 3822 O O . LEU B 1 35 ? 73.302 -0.205 -14.503 1.00 43.68 15 LEU B O 1
ATOM 3827 N N . GLN B 1 36 ? 75.034 -1.625 -14.681 1.00 48.59 16 GLN B N 1
ATOM 3828 C CA . GLN B 1 36 ? 74.434 -2.584 -13.757 1.00 48.90 16 GLN B CA 1
ATOM 3829 C C . GLN B 1 36 ? 73.945 -1.876 -12.500 1.00 48.73 16 GLN B C 1
ATOM 3830 O O . GLN B 1 36 ? 72.852 -2.175 -12.000 1.00 49.89 16 GLN B O 1
ATOM 3836 N N . THR B 1 37 ? 74.731 -0.903 -11.999 1.00 44.41 17 THR B N 1
ATOM 3837 C CA . THR B 1 37 ? 74.339 -0.177 -10.796 1.00 40.14 17 THR B CA 1
ATOM 3838 C C . THR B 1 37 ? 73.126 0.700 -11.057 1.00 38.73 17 THR B C 1
ATOM 3839 O O . THR B 1 37 ? 72.166 0.685 -10.276 1.00 39.15 17 THR B O 1
ATOM 3843 N N . THR B 1 38 ? 73.110 1.403 -12.190 1.00 39.58 18 THR B N 1
ATOM 3844 C CA . THR B 1 38 ? 71.950 2.224 -12.541 1.00 40.05 18 THR B CA 1
ATOM 3845 C C . THR B 1 38 ? 70.679 1.392 -12.689 1.00 40.55 18 THR B C 1
ATOM 3846 O O . THR B 1 38 ? 69.607 1.826 -12.257 1.00 39.56 18 THR B O 1
ATOM 3850 N N . GLU B 1 39 ? 70.769 0.203 -13.312 1.00 42.73 19 GLU B N 1
ATOM 3851 C CA . GLU B 1 39 ? 69.587 -0.647 -13.410 1.00 48.85 19 GLU B CA 1
ATOM 3852 C C . GLU B 1 39 ? 69.131 -1.129 -12.036 1.00 45.81 19 GLU B C 1
ATOM 3853 O O . GLU B 1 39 ? 67.933 -1.332 -11.817 1.00 46.10 19 GLU B O 1
ATOM 3859 N N . ILE B 1 40 ? 70.055 -1.313 -11.095 1.00 40.60 20 ILE B N 1
ATOM 3860 C CA . ILE B 1 40 ? 69.642 -1.711 -9.749 1.00 41.78 20 ILE B CA 1
ATOM 3861 C C . ILE B 1 40 ? 68.852 -0.593 -9.065 1.00 42.64 20 ILE B C 1
ATOM 3862 O O . ILE B 1 40 ? 67.806 -0.837 -8.450 1.00 43.25 20 ILE B O 1
ATOM 3867 N N . ILE B 1 41 ? 69.329 0.649 -9.171 1.00 42.88 21 ILE B N 1
ATOM 3868 C CA . ILE B 1 41 ? 68.594 1.790 -8.634 1.00 41.22 21 ILE B CA 1
ATOM 3869 C C . ILE B 1 41 ? 67.206 1.854 -9.247 1.00 41.68 21 ILE B C 1
ATOM 3870 O O . ILE B 1 41 ? 66.209 2.102 -8.559 1.00 43.58 21 ILE B O 1
ATOM 3875 N N . SER B 1 42 ? 67.109 1.590 -10.539 1.00 41.30 22 SER B N 1
ATOM 3876 C CA . SER B 1 42 ? 65.817 1.723 -11.193 1.00 42.81 22 SER B CA 1
ATOM 3877 C C . SER B 1 42 ? 64.850 0.627 -10.739 1.00 46.03 22 SER B C 1
ATOM 3878 O O . SER B 1 42 ? 63.649 0.886 -10.567 1.00 48.49 22 SER B O 1
ATOM 3881 N N . LYS B 1 43 ? 65.344 -0.599 -10.511 1.00 45.23 23 LYS B N 1
ATOM 3882 C CA . LYS B 1 43 ? 64.463 -1.623 -9.957 1.00 46.02 23 LYS B CA 1
ATOM 3883 C C . LYS B 1 43 ? 64.072 -1.300 -8.522 1.00 44.51 23 LYS B C 1
ATOM 3884 O O . LYS B 1 43 ? 62.936 -1.560 -8.107 1.00 46.08 23 LYS B O 1
ATOM 3890 N N . CYS B 1 44 ? 64.995 -0.746 -7.744 1.00 42.11 24 CYS B N 1
ATOM 3891 C CA . CYS B 1 44 ? 64.670 -0.424 -6.362 1.00 42.28 24 CYS B CA 1
ATOM 3892 C C . CYS B 1 44 ? 63.580 0.630 -6.267 1.00 40.50 24 CYS B C 1
ATOM 3893 O O . CYS B 1 44 ? 62.715 0.555 -5.384 1.00 42.44 24 CYS B O 1
ATOM 3896 N N . THR B 1 45 ? 63.609 1.625 -7.157 1.00 38.03 25 THR B N 1
ATOM 3897 C CA . THR B 1 45 ? 62.587 2.667 -7.124 1.00 38.84 25 THR B CA 1
ATOM 3898 C C . THR B 1 45 ? 61.209 2.072 -7.362 1.00 38.01 25 THR B C 1
ATOM 3899 O O . THR B 1 45 ? 60.240 2.430 -6.676 1.00 35.94 25 THR B O 1
ATOM 3903 N N . GLN B 1 46 ? 61.108 1.123 -8.293 1.00 40.24 26 GLN B N 1
ATOM 3904 C CA . GLN B 1 46 ? 59.804 0.523 -8.529 1.00 43.59 26 GLN B CA 1
ATOM 3905 C C . GLN B 1 46 ? 59.347 -0.267 -7.308 1.00 46.79 26 GLN B C 1
ATOM 3906 O O . GLN B 1 46 ? 58.192 -0.141 -6.892 1.00 51.11 26 GLN B O 1
ATOM 3912 N N . THR B 1 47 ? 60.259 -0.970 -6.636 1.00 45.45 27 THR B N 1
ATOM 3913 C CA . THR B 1 47 ? 59.888 -1.633 -5.382 1.00 44.94 27 THR B CA 1
ATOM 3914 C C . THR B 1 47 ? 59.542 -0.634 -4.289 1.00 43.59 27 THR B C 1
ATOM 3915 O O . THR B 1 47 ? 58.583 -0.843 -3.536 1.00 45.89 27 THR B O 1
ATOM 3919 N N . ILE B 1 48 ? 60.303 0.451 -4.173 1.00 40.07 28 ILE B N 1
ATOM 3920 C CA . ILE B 1 48 ? 60.052 1.373 -3.071 1.00 41.37 28 ILE B CA 1
ATOM 3921 C C . ILE B 1 48 ? 58.666 1.996 -3.191 1.00 43.96 28 ILE B C 1
ATOM 3922 O O . ILE B 1 48 ? 57.928 2.085 -2.206 1.00 45.96 28 ILE B O 1
ATOM 3927 N N . ILE B 1 49 ? 58.270 2.406 -4.395 1.00 44.06 29 ILE B N 1
ATOM 3928 C CA . ILE B 1 49 ? 56.977 3.071 -4.493 1.00 45.33 29 ILE B CA 1
ATOM 3929 C C . ILE B 1 49 ? 55.852 2.060 -4.309 1.00 49.57 29 ILE B C 1
ATOM 3930 O O . ILE B 1 49 ? 54.792 2.391 -3.760 1.00 52.82 29 ILE B O 1
ATOM 3935 N N . ALA B 1 50 ? 56.060 0.817 -4.758 1.00 50.90 30 ALA B N 1
ATOM 3936 C CA . ALA B 1 50 ? 55.101 -0.251 -4.491 1.00 43.00 30 ALA B CA 1
ATOM 3937 C C . ALA B 1 50 ? 54.877 -0.432 -3.002 1.00 51.04 30 ALA B C 1
ATOM 3938 O O . ALA B 1 50 ? 53.735 -0.607 -2.563 1.00 54.39 30 ALA B O 1
ATOM 3940 N N . GLU B 1 51 ? 55.950 -0.390 -2.200 1.00 47.76 31 GLU B N 1
ATOM 3941 C CA . GLU B 1 51 ? 55.780 -0.637 -0.775 1.00 47.41 31 GLU B CA 1
ATOM 3942 C C . GLU B 1 51 ? 55.367 0.600 0.008 1.00 46.88 31 GLU B C 1
ATOM 3943 O O . GLU B 1 51 ? 54.675 0.470 1.026 1.00 46.35 31 GLU B O 1
ATOM 3949 N N . TRP B 1 52 ? 55.662 1.791 -0.502 1.00 45.69 32 TRP B N 1
ATOM 3950 C CA . TRP B 1 52 ? 55.021 2.985 0.029 1.00 46.40 32 TRP B CA 1
ATOM 3951 C C . TRP B 1 52 ? 53.516 2.875 -0.083 1.00 50.89 32 TRP B C 1
ATOM 3952 O O . TRP B 1 52 ? 52.785 3.270 0.838 1.00 52.25 32 TRP B O 1
ATOM 3963 N N . SER B 1 53 ? 53.030 2.287 -1.179 1.00 50.98 33 SER B N 1
ATOM 3964 C CA . SER B 1 53 ? 51.587 2.235 -1.365 1.00 51.78 33 SER B CA 1
ATOM 3965 C C . SER B 1 53 ? 50.936 1.157 -0.507 1.00 54.19 33 SER B C 1
ATOM 3966 O O . SER B 1 53 ? 49.830 1.371 0.002 1.00 56.68 33 SER B O 1
ATOM 3969 N N . ASN B 1 54 ? 51.641 0.049 -0.240 1.00 53.81 34 ASN B N 1
ATOM 3970 C CA . ASN B 1 54 ? 51.161 -0.918 0.741 1.00 56.34 34 ASN B CA 1
ATOM 3971 C C . ASN B 1 54 ? 51.201 -0.319 2.134 1.00 60.39 34 ASN B C 1
ATOM 3972 O O . ASN B 1 54 ? 50.322 -0.601 2.953 1.00 65.28 34 ASN B O 1
ATOM 3977 N N . GLU B 1 55 ? 52.212 0.511 2.416 1.00 60.60 35 GLU B N 1
ATOM 3978 C CA . GLU B 1 55 ? 52.265 1.239 3.679 1.00 60.58 35 GLU B CA 1
ATOM 3979 C C . GLU B 1 55 ? 51.065 2.160 3.826 1.00 63.58 35 GLU B C 1
ATOM 3980 O O . GLU B 1 55 ? 50.456 2.237 4.895 1.00 67.44 35 GLU B O 1
ATOM 3986 N N . ALA B 1 56 ? 50.745 2.915 2.777 1.00 62.89 36 ALA B N 1
ATOM 3987 C CA . ALA B 1 56 ? 49.618 3.830 2.872 1.00 64.49 36 ALA B CA 1
ATOM 3988 C C . ALA B 1 56 ? 48.336 3.084 3.221 1.00 68.20 36 ALA B C 1
ATOM 3989 O O . ALA B 1 56 ? 47.574 3.523 4.092 1.00 70.58 36 ALA B O 1
ATOM 3991 N N . GLU B 1 57 ? 48.111 1.921 2.601 1.00 68.82 37 GLU B N 1
ATOM 3992 C CA . GLU B 1 57 ? 46.879 1.177 2.877 1.00 70.96 37 GLU B CA 1
ATOM 3993 C C . GLU B 1 57 ? 46.857 0.626 4.299 1.00 72.74 37 GLU B C 1
ATOM 3994 O O . GLU B 1 57 ? 45.784 0.510 4.900 1.00 73.23 37 GLU B O 1
ATOM 3996 N N . THR B 1 58 ? 48.026 0.291 4.852 1.00 73.94 38 THR B N 1
ATOM 3997 C CA . THR B 1 58 ? 48.105 -0.232 6.213 1.00 76.51 38 THR B CA 1
ATOM 3998 C C . THR B 1 58 ? 48.016 0.881 7.255 1.00 79.75 38 THR B C 1
ATOM 3999 O O . THR B 1 58 ? 47.400 0.692 8.309 1.00 81.95 38 THR B O 1
ATOM 4003 N N . PHE B 1 59 ? 48.610 2.052 6.978 1.00 80.53 39 PHE B N 1
ATOM 4004 C CA . PHE B 1 59 ? 48.432 3.212 7.856 1.00 82.36 39 PHE B CA 1
ATOM 4005 C C . PHE B 1 59 ? 46.975 3.608 7.970 1.00 86.30 39 PHE B C 1
ATOM 4006 O O . PHE B 1 59 ? 46.549 4.106 9.017 1.00 88.69 39 PHE B O 1
ATOM 4014 N N . LYS B 1 60 ? 46.198 3.397 6.908 1.00 88.52 40 LYS B N 1
ATOM 4015 C CA . LYS B 1 60 ? 44.810 3.847 6.883 1.00 95.84 40 LYS B CA 1
ATOM 4016 C C . LYS B 1 60 ? 43.904 2.923 7.688 1.00 104.98 40 LYS B C 1
ATOM 4017 O O . LYS B 1 60 ? 43.113 3.390 8.515 1.00 108.65 40 LYS B O 1
ATOM 4019 N N . LYS B 1 61 ? 44.010 1.609 7.452 1.00 110.31 41 LYS B N 1
ATOM 4020 C CA . LYS B 1 61 ? 43.212 0.635 8.193 1.00 116.97 41 LYS B CA 1
ATOM 4021 C C . LYS B 1 61 ? 43.310 0.864 9.700 1.00 118.45 41 LYS B C 1
ATOM 4022 O O . LYS B 1 61 ? 42.299 0.814 10.415 1.00 124.16 41 LYS B O 1
ATOM 4024 N N . ARG B 1 62 ? 44.516 1.137 10.198 1.00 113.57 42 ARG B N 1
ATOM 4025 C CA . ARG B 1 62 ? 44.741 1.324 11.632 1.00 114.42 42 ARG B CA 1
ATOM 4026 C C . ARG B 1 62 ? 44.333 2.742 12.030 1.00 117.72 42 ARG B C 1
ATOM 4027 O O . ARG B 1 62 ? 45.149 3.657 12.168 1.00 118.46 42 ARG B O 1
ATOM 4029 N N . GLY B 1 69 ? 50.670 -0.685 15.765 1.00 104.97 49 GLY B N 1
ATOM 4030 C CA . GLY B 1 69 ? 51.407 -1.842 15.292 1.00 104.82 49 GLY B CA 1
ATOM 4031 C C . GLY B 1 69 ? 52.815 -1.494 14.846 1.00 103.72 49 GLY B C 1
ATOM 4032 O O . GLY B 1 69 ? 53.386 -0.511 15.321 1.00 105.55 49 GLY B O 1
ATOM 4033 N N . ALA B 1 70 ? 53.381 -2.302 13.939 1.00 100.47 50 ALA B N 1
ATOM 4034 C CA . ALA B 1 70 ? 54.760 -2.113 13.488 1.00 95.71 50 ALA B CA 1
ATOM 4035 C C . ALA B 1 70 ? 54.911 -1.029 12.420 1.00 93.85 50 ALA B C 1
ATOM 4036 O O . ALA B 1 70 ? 56.007 -0.475 12.271 1.00 89.60 50 ALA B O 1
ATOM 4038 N N . GLU B 1 71 ? 53.849 -0.736 11.667 1.00 94.07 51 GLU B N 1
ATOM 4039 C CA . GLU B 1 71 ? 53.847 0.315 10.652 1.00 87.86 51 GLU B CA 1
ATOM 4040 C C . GLU B 1 71 ? 54.487 1.616 11.123 1.00 82.23 51 GLU B C 1
ATOM 4041 O O . GLU B 1 71 ? 55.222 2.259 10.373 1.00 75.03 51 GLU B O 1
ATOM 4043 N N . LEU B 1 72 ? 54.208 2.013 12.359 1.00 87.19 52 LEU B N 1
ATOM 4044 C CA . LEU B 1 72 ? 54.579 3.327 12.867 1.00 88.41 52 LEU B CA 1
ATOM 4045 C C . LEU B 1 72 ? 55.979 3.372 13.441 1.00 87.61 52 LEU B C 1
ATOM 4046 O O . LEU B 1 72 ? 56.405 4.431 13.909 1.00 92.22 52 LEU B O 1
ATOM 4051 N N . VAL B 1 73 ? 56.715 2.267 13.392 1.00 83.92 53 VAL B N 1
ATOM 4052 C CA . VAL B 1 73 ? 58.045 2.217 13.988 1.00 82.86 53 VAL B CA 1
ATOM 4053 C C . VAL B 1 73 ? 59.108 1.796 13.000 1.00 77.65 53 VAL B C 1
ATOM 4054 O O . VAL B 1 73 ? 60.289 2.144 13.179 1.00 78.31 53 VAL B O 1
ATOM 4058 N N . LEU B 1 74 ? 58.747 1.047 11.976 1.00 72.07 54 LEU B N 1
ATOM 4059 C CA . LEU B 1 74 ? 59.772 0.529 11.114 1.00 66.72 54 LEU B CA 1
ATOM 4060 C C . LEU B 1 74 ? 59.259 0.015 9.800 1.00 60.52 54 LEU B C 1
ATOM 4061 O O . LEU B 1 74 ? 58.156 -0.446 9.720 1.00 58.43 54 LEU B O 1
ATOM 4066 N N . PRO B 1 75 ? 60.078 0.110 8.765 1.00 57.48 55 PRO B N 1
ATOM 4067 C CA . PRO B 1 75 ? 59.687 -0.330 7.415 1.00 53.82 55 PRO B CA 1
ATOM 4068 C C . PRO B 1 75 ? 59.451 -1.828 7.300 1.00 55.73 55 PRO B C 1
ATOM 4069 O O . PRO B 1 75 ? 59.956 -2.633 8.083 1.00 58.44 55 PRO B O 1
ATOM 4073 N N . SER B 1 76 ? 58.648 -2.186 6.303 1.00 55.09 56 SER B N 1
ATOM 4074 C CA . SER B 1 76 ? 58.475 -3.561 5.866 1.00 56.69 56 SER B CA 1
ATOM 4075 C C . SER B 1 76 ? 59.808 -4.213 5.482 1.00 57.58 56 SER B C 1
ATOM 4076 O O . SER B 1 76 ? 60.790 -3.536 5.161 1.00 57.53 56 SER B O 1
ATOM 4079 N N . HIS B 1 77 ? 59.846 -5.556 5.509 1.00 58.04 57 HIS B N 1
ATOM 4080 C CA . HIS B 1 77 ? 61.049 -6.272 5.079 1.00 57.51 57 HIS B CA 1
ATOM 4081 C C . HIS B 1 77 ? 61.404 -5.946 3.639 1.00 57.76 57 HIS B C 1
ATOM 4082 O O . HIS B 1 77 ? 62.553 -5.605 3.337 1.00 57.27 57 HIS B O 1
ATOM 4089 N N . GLU B 1 78 ? 60.415 -5.988 2.748 1.00 58.82 58 GLU B N 1
ATOM 4090 C CA . GLU B 1 78 ? 60.680 -5.713 1.343 1.00 56.57 58 GLU B CA 1
ATOM 4091 C C . GLU B 1 78 ? 61.101 -4.269 1.154 1.00 52.96 58 GLU B C 1
ATOM 4092 O O . GLU B 1 78 ? 61.989 -3.979 0.346 1.00 52.11 58 GLU B O 1
ATOM 4098 N N . LEU B 1 79 ? 60.499 -3.350 1.904 1.00 52.20 59 LEU B N 1
ATOM 4099 C CA . LEU B 1 79 ? 60.933 -1.964 1.804 1.00 50.97 59 LEU B CA 1
ATOM 4100 C C . LEU B 1 79 ? 62.320 -1.785 2.401 1.00 50.44 59 LEU B C 1
ATOM 4101 O O . LEU B 1 79 ? 63.130 -1.023 1.874 1.00 47.68 59 LEU B O 1
ATOM 4106 N N . PHE B 1 80 ? 62.638 -2.513 3.469 1.00 53.07 60 PHE B N 1
ATOM 4107 C CA . PHE B 1 80 ? 63.934 -2.293 4.081 1.00 53.55 60 PHE B CA 1
ATOM 4108 C C . PHE B 1 80 ? 65.040 -2.793 3.171 1.00 57.72 60 PHE B C 1
ATOM 4109 O O . PHE B 1 80 ? 66.081 -2.139 3.044 1.00 60.30 60 PHE B O 1
ATOM 4117 N N . ASN B 1 81 ? 64.817 -3.928 2.497 1.00 59.61 61 ASN B N 1
ATOM 4118 C CA . ASN B 1 81 ? 65.827 -4.446 1.582 1.00 61.72 61 ASN B CA 1
ATOM 4119 C C . ASN B 1 81 ? 66.002 -3.533 0.384 1.00 58.75 61 ASN B C 1
ATOM 4120 O O . ASN B 1 81 ? 67.100 -3.465 -0.177 1.00 58.75 61 ASN B O 1
ATOM 4125 N N . ALA B 1 82 ? 64.928 -2.846 -0.028 1.00 55.23 62 ALA B N 1
ATOM 4126 C CA . ALA B 1 82 ? 65.000 -1.886 -1.127 1.00 48.26 62 ALA B CA 1
ATOM 4127 C C . ALA B 1 82 ? 65.712 -0.604 -0.716 1.00 43.27 62 ALA B C 1
ATOM 4128 O O . ALA B 1 82 ? 66.449 -0.017 -1.515 1.00 41.70 62 ALA B O 1
ATOM 4130 N N . GLN B 1 83 ? 65.490 -0.125 0.504 1.00 42.29 63 GLN B N 1
ATOM 4131 C CA . GLN B 1 83 ? 66.265 1.035 0.924 1.00 43.50 63 GLN B CA 1
ATOM 4132 C C . GLN B 1 83 ? 67.741 0.679 1.048 1.00 45.23 63 GLN B C 1
ATOM 4133 O O . GLN B 1 83 ? 68.601 1.408 0.544 1.00 45.38 63 GLN B O 1
ATOM 4139 N N . ARG B 1 84 ? 68.038 -0.486 1.616 1.00 44.76 64 ARG B N 1
ATOM 4140 C CA . ARG B 1 84 ? 69.419 -0.881 1.835 1.00 47.13 64 ARG B CA 1
ATOM 4141 C C . ARG B 1 84 ? 70.146 -1.102 0.513 1.00 48.26 64 ARG B C 1
ATOM 4142 O O . ARG B 1 84 ? 71.279 -0.640 0.332 1.00 50.80 64 ARG B O 1
ATOM 4150 N N . THR B 1 85 ? 69.502 -1.793 -0.431 1.00 47.00 65 THR B N 1
ATOM 4151 C CA . THR B 1 85 ? 70.103 -2.008 -1.744 1.00 45.00 65 THR B CA 1
ATOM 4152 C C . THR B 1 85 ? 70.270 -0.700 -2.522 1.00 46.46 65 THR B C 1
ATOM 4153 O O . THR B 1 85 ? 71.306 -0.491 -3.163 1.00 49.84 65 THR B O 1
ATOM 4157 N N . ILE B 1 86 ? 69.280 0.190 -2.494 1.00 43.87 66 ILE B N 1
ATOM 4158 C CA . ILE B 1 86 ? 69.414 1.402 -3.302 1.00 41.88 66 ILE B CA 1
ATOM 4159 C C . ILE B 1 86 ? 70.478 2.325 -2.711 1.00 42.32 66 ILE B C 1
ATOM 4160 O O . ILE B 1 86 ? 71.227 2.974 -3.448 1.00 41.20 66 ILE B O 1
ATOM 4165 N N . THR B 1 87 ? 70.584 2.387 -1.380 1.00 42.54 67 THR B N 1
ATOM 4166 C CA . THR B 1 87 ? 71.686 3.128 -0.780 1.00 41.27 67 THR B CA 1
ATOM 4167 C C . THR B 1 87 ? 73.025 2.531 -1.191 1.00 42.99 67 THR B C 1
ATOM 4168 O O . THR B 1 87 ? 73.958 3.268 -1.525 1.00 42.25 67 THR B O 1
ATOM 4172 N N . ALA B 1 88 ? 73.146 1.199 -1.173 1.00 43.83 68 ALA B N 1
ATOM 4173 C CA . ALA B 1 88 ? 74.388 0.584 -1.638 1.00 43.59 68 ALA B CA 1
ATOM 4174 C C . ALA B 1 88 ? 74.694 0.992 -3.073 1.00 44.59 68 ALA B C 1
ATOM 4175 O O . ALA B 1 88 ? 75.844 1.283 -3.414 1.00 47.87 68 ALA B O 1
ATOM 4177 N N . ALA B 1 89 ? 73.680 0.995 -3.933 1.00 44.07 69 ALA B N 1
ATOM 4178 C CA . ALA B 1 89 ? 73.879 1.380 -5.327 1.00 44.67 69 ALA B CA 1
ATOM 4179 C C . ALA B 1 89 ? 74.200 2.870 -5.470 1.00 45.81 69 ALA B C 1
ATOM 4180 O O . ALA B 1 89 ? 74.982 3.261 -6.347 1.00 45.32 69 ALA B O 1
ATOM 4182 N N . ILE B 1 90 ? 73.554 3.721 -4.665 1.00 46.05 70 ILE B N 1
ATOM 4183 C CA . ILE B 1 90 ? 73.868 5.149 -4.655 1.00 45.54 70 ILE B CA 1
ATOM 4184 C C . ILE B 1 90 ? 75.350 5.355 -4.403 1.00 47.24 70 ILE B C 1
ATOM 4185 O O . ILE B 1 90 ? 76.041 6.046 -5.165 1.00 47.05 70 ILE B O 1
ATOM 4190 N N . GLY B 1 91 ? 75.857 4.721 -3.335 1.00 47.89 71 GLY B N 1
ATOM 4191 C CA . GLY B 1 91 ? 77.260 4.846 -2.978 1.00 46.70 71 GLY B CA 1
ATOM 4192 C C . GLY B 1 91 ? 78.191 4.455 -4.106 1.00 45.90 71 GLY B C 1
ATOM 4193 O O . GLY B 1 91 ? 79.184 5.138 -4.362 1.00 46.49 71 GLY B O 1
ATOM 4194 N N . LYS B 1 92 ? 77.887 3.349 -4.793 1.00 44.66 72 LYS B N 1
ATOM 4195 C CA . LYS B 1 92 ? 78.763 2.883 -5.861 1.00 44.01 72 LYS B CA 1
ATOM 4196 C C . LYS B 1 92 ? 78.669 3.781 -7.082 1.00 46.73 72 LYS B C 1
ATOM 4197 O O . LYS B 1 92 ? 79.684 4.026 -7.746 1.00 48.26 72 LYS B O 1
ATOM 4203 N N . LEU B 1 93 ? 77.501 4.385 -7.315 1.00 49.41 73 LEU B N 1
ATOM 4204 C CA . LEU B 1 93 ? 77.365 5.308 -8.437 1.00 47.79 73 LEU B CA 1
ATOM 4205 C C . LEU B 1 93 ? 78.211 6.564 -8.229 1.00 46.46 73 LEU B C 1
ATOM 4206 O O . LEU B 1 93 ? 78.867 7.040 -9.160 1.00 46.26 73 LEU B O 1
ATOM 4211 N N . ILE B 1 94 ? 78.237 7.097 -7.009 1.00 44.25 74 ILE B N 1
ATOM 4212 C CA . ILE B 1 94 ? 79.098 8.240 -6.730 1.00 45.14 74 ILE B CA 1
ATOM 4213 C C . ILE B 1 94 ? 80.558 7.883 -7.004 1.00 47.98 74 ILE B C 1
ATOM 4214 O O . ILE B 1 94 ? 81.289 8.649 -7.641 1.00 49.75 74 ILE B O 1
ATOM 4219 N N . GLU B 1 95 ? 80.997 6.707 -6.539 1.00 46.53 75 GLU B N 1
ATOM 4220 C CA . GLU B 1 95 ? 82.372 6.262 -6.749 1.00 45.51 75 GLU B CA 1
ATOM 4221 C C . GLU B 1 95 ? 82.735 6.135 -8.229 1.00 49.10 75 GLU B C 1
ATOM 4222 O O . GLU B 1 95 ? 83.880 6.419 -8.603 1.00 53.09 75 GLU B O 1
ATOM 4228 N N . LEU B 1 96 ? 81.776 5.768 -9.092 1.00 46.90 76 LEU B N 1
ATOM 4229 C CA . LEU B 1 96 ? 82.084 5.517 -10.495 1.00 45.11 76 LEU B CA 1
ATOM 4230 C C . LEU B 1 96 ? 81.991 6.760 -11.381 1.00 45.96 76 LEU B C 1
ATOM 4231 O O . LEU B 1 96 ? 82.759 6.871 -12.351 1.00 48.16 76 LEU B O 1
ATOM 4236 N N . VAL B 1 97 ? 81.107 7.711 -11.061 1.00 41.06 77 VAL B N 1
ATOM 4237 C CA . VAL B 1 97 ? 80.934 8.893 -11.898 1.00 40.22 77 VAL B CA 1
ATOM 4238 C C . VAL B 1 97 ? 81.732 10.117 -11.430 1.00 43.13 77 VAL B C 1
ATOM 4239 O O . VAL B 1 97 ? 81.935 11.040 -12.234 1.00 44.91 77 VAL B O 1
ATOM 4243 N N . SER B 1 98 ? 82.195 10.154 -10.174 1.00 42.06 78 SER B N 1
ATOM 4244 C CA . SER B 1 98 ? 82.826 11.365 -9.659 1.00 44.20 78 SER B CA 1
ATOM 4245 C C . SER B 1 98 ? 84.209 11.566 -10.251 1.00 47.04 78 SER B C 1
ATOM 4246 O O . SER B 1 98 ? 84.888 10.615 -10.654 1.00 51.13 78 SER B O 1
ATOM 4249 N N . GLU B 1 99 ? 84.604 12.821 -10.357 1.00 44.47 79 GLU B N 1
ATOM 4250 C CA . GLU B 1 99 ? 86.016 13.093 -10.523 1.00 44.14 79 GLU B CA 1
ATOM 4251 C C . GLU B 1 99 ? 86.702 12.712 -9.221 1.00 46.77 79 GLU B C 1
ATOM 4252 O O . GLU B 1 99 ? 86.299 13.188 -8.146 1.00 48.07 79 GLU B O 1
ATOM 4258 N N . PRO B 1 100 ? 87.726 11.866 -9.266 1.00 47.56 80 PRO B N 1
ATOM 4259 C CA . PRO B 1 100 ? 88.335 11.395 -8.014 1.00 46.58 80 PRO B CA 1
ATOM 4260 C C . PRO B 1 100 ? 88.717 12.521 -7.072 1.00 48.11 80 PRO B C 1
ATOM 4261 O O . PRO B 1 100 ? 88.378 12.468 -5.884 1.00 50.00 80 PRO B O 1
ATOM 4265 N N . SER B 1 101 ? 89.367 13.568 -7.580 1.00 47.06 81 SER B N 1
ATOM 4266 C CA . SER B 1 101 ? 89.828 14.633 -6.698 1.00 47.03 81 SER B CA 1
ATOM 4267 C C . SER B 1 101 ? 88.668 15.420 -6.107 1.00 47.37 81 SER B C 1
ATOM 4268 O O . SER B 1 101 ? 88.678 15.737 -4.910 1.00 46.15 81 SER B O 1
ATOM 4271 N N . VAL B 1 102 ? 87.650 15.725 -6.926 1.00 46.02 82 VAL B N 1
ATOM 4272 C CA . VAL B 1 102 ? 86.452 16.383 -6.414 1.00 43.79 82 VAL B CA 1
ATOM 4273 C C . VAL B 1 102 ? 85.907 15.579 -5.258 1.00 44.38 82 VAL B C 1
ATOM 4274 O O . VAL B 1 102 ? 85.599 16.113 -4.182 1.00 44.93 82 VAL B O 1
ATOM 4278 N N . ARG B 1 103 ? 85.870 14.258 -5.443 1.00 43.70 83 ARG B N 1
ATOM 4279 C CA . ARG B 1 103 ? 85.260 13.384 -4.461 1.00 40.94 83 ARG B CA 1
ATOM 4280 C C . ARG B 1 103 ? 86.126 13.281 -3.218 1.00 44.55 83 ARG B C 1
ATOM 4281 O O . ARG B 1 103 ? 85.595 13.300 -2.106 1.00 45.91 83 ARG B O 1
ATOM 4289 N N . ILE B 1 104 ? 87.456 13.299 -3.377 1.00 44.18 84 ILE B N 1
ATOM 4290 C CA . ILE B 1 104 ? 88.333 13.329 -2.214 1.00 44.30 84 ILE B CA 1
ATOM 4291 C C . ILE B 1 104 ? 88.117 14.604 -1.403 1.00 46.96 84 ILE B C 1
ATOM 4292 O O . ILE B 1 104 ? 88.080 14.568 -0.169 1.00 49.49 84 ILE B O 1
ATOM 4297 N N . LEU B 1 105 ? 87.967 15.751 -2.063 1.00 46.83 85 LEU B N 1
ATOM 4298 C CA . LEU B 1 105 ? 87.848 16.949 -1.247 1.00 46.25 85 LEU B CA 1
ATOM 4299 C C . LEU B 1 105 ? 86.457 17.131 -0.684 1.00 47.49 85 LEU B C 1
ATOM 4300 O O . LEU B 1 105 ? 86.302 17.825 0.324 1.00 47.52 85 LEU B O 1
ATOM 4305 N N . GLU B 1 106 ? 85.450 16.500 -1.286 1.00 49.80 86 GLU B N 1
ATOM 4306 C CA . GLU B 1 106 ? 84.107 16.534 -0.713 1.00 47.66 86 GLU B CA 1
ATOM 4307 C C . GLU B 1 106 ? 84.049 15.750 0.595 1.00 48.06 86 GLU B C 1
ATOM 4308 O O . GLU B 1 106 ? 83.543 16.255 1.606 1.00 51.49 86 GLU B O 1
ATOM 4314 N N . ILE B 1 107 ? 84.599 14.529 0.609 1.00 46.03 87 ILE B N 1
ATOM 4315 C CA . ILE B 1 107 ? 84.670 13.757 1.852 1.00 45.93 87 ILE B CA 1
ATOM 4316 C C . ILE B 1 107 ? 85.453 14.523 2.904 1.00 50.24 87 ILE B C 1
ATOM 4317 O O . ILE B 1 107 ? 85.052 14.589 4.073 1.00 53.24 87 ILE B O 1
ATOM 4322 N N . ALA B 1 108 ? 86.582 15.112 2.504 1.00 49.50 88 ALA B N 1
ATOM 4323 C CA . ALA B 1 108 ? 87.471 15.765 3.456 1.00 48.28 88 ALA B CA 1
ATOM 4324 C C . ALA B 1 108 ? 86.762 16.884 4.208 1.00 50.29 88 ALA B C 1
ATOM 4325 O O . ALA B 1 108 ? 86.980 17.069 5.408 1.00 54.32 88 ALA B O 1
ATOM 4327 N N . GLY B 1 109 ? 85.900 17.631 3.535 1.00 48.44 89 GLY B N 1
ATOM 4328 C CA . GLY B 1 109 ? 85.249 18.727 4.209 1.00 50.51 89 GLY B CA 1
ATOM 4329 C C . GLY B 1 109 ? 83.837 18.482 4.691 1.00 52.26 89 GLY B C 1
ATOM 4330 O O . GLY B 1 109 ? 83.249 19.386 5.292 1.00 56.63 89 GLY B O 1
ATOM 4331 N N . GLN B 1 110 ? 83.283 17.282 4.489 1.00 49.12 90 GLN B N 1
ATOM 4332 C CA . GLN B 1 110 ? 81.885 17.006 4.810 1.00 47.28 90 GLN B CA 1
ATOM 4333 C C . GLN B 1 110 ? 81.563 17.040 6.302 1.00 47.07 90 GLN B C 1
ATOM 4334 O O . GLN B 1 110 ? 80.388 16.906 6.656 1.00 45.33 90 GLN B O 1
ATOM 4340 N N . TYR B 1 111 ? 82.528 17.289 7.161 1.00 49.52 91 TYR B N 1
ATOM 4341 C CA . TYR B 1 111 ? 82.261 17.352 8.589 1.00 49.84 91 TYR B CA 1
ATOM 4342 C C . TYR B 1 111 ? 81.539 18.609 8.970 1.00 49.85 91 TYR B C 1
ATOM 4343 O O . TYR B 1 111 ? 80.982 18.715 10.029 1.00 49.16 91 TYR B O 1
ATOM 4352 N N . GLN B 1 112 ? 81.563 19.577 8.093 1.00 49.72 92 GLN B N 1
ATOM 4353 C CA . GLN B 1 112 ? 80.978 20.838 8.412 1.00 51.68 92 GLN B CA 1
ATOM 4354 C C . GLN B 1 112 ? 79.500 20.756 8.273 1.00 52.00 92 GLN B C 1
ATOM 4355 O O . GLN B 1 112 ? 78.795 21.662 8.628 1.00 52.53 92 GLN B O 1
ATOM 4361 N N . GLU B 1 113 ? 79.025 19.654 7.739 1.00 51.36 93 GLU B N 1
ATOM 4362 C CA . GLU B 1 113 ? 77.623 19.491 7.592 1.00 50.43 93 GLU B CA 1
ATOM 4363 C C . GLU B 1 113 ? 77.182 18.840 8.843 1.00 52.30 93 GLU B C 1
ATOM 4364 O O . GLU B 1 113 ? 76.115 19.077 9.300 1.00 54.66 93 GLU B O 1
ATOM 4370 N N . SER B 1 114 ? 78.025 18.028 9.434 1.00 52.40 94 SER B N 1
ATOM 4371 C CA . SER B 1 114 ? 77.681 17.502 10.753 1.00 52.35 94 SER B CA 1
ATOM 4372 C C . SER B 1 114 ? 77.518 18.633 11.758 1.00 56.58 94 SER B C 1
ATOM 4373 O O . SER B 1 114 ? 76.572 18.638 12.559 1.00 59.14 94 SER B O 1
ATOM 4376 N N . ARG B 1 115 ? 78.438 19.591 11.707 1.00 56.79 95 ARG B N 1
ATOM 4377 C CA . ARG B 1 115 ? 78.405 20.741 12.602 1.00 57.68 95 ARG B CA 1
ATOM 4378 C C . ARG B 1 115 ? 77.162 21.591 12.365 1.00 58.56 95 ARG B C 1
ATOM 4379 O O . ARG B 1 115 ? 76.445 21.928 13.307 1.00 60.16 95 ARG B O 1
ATOM 4387 N N . ALA B 1 116 ? 76.909 21.936 11.106 1.00 57.32 96 ALA B N 1
ATOM 4388 C CA . ALA B 1 116 ? 75.745 22.753 10.771 1.00 56.29 96 ALA B CA 1
ATOM 4389 C C . ALA B 1 116 ? 74.483 22.137 11.350 1.00 59.51 96 ALA B C 1
ATOM 4390 O O . ALA B 1 116 ? 73.669 22.831 11.969 1.00 62.75 96 ALA B O 1
ATOM 4392 N N . LEU B 1 117 ? 74.311 20.822 11.174 1.00 58.67 97 LEU B N 1
ATOM 4393 C CA . LEU B 1 117 ? 73.135 20.162 11.730 1.00 58.83 97 LEU B CA 1
ATOM 4394 C C . LEU B 1 117 ? 73.158 20.229 13.248 1.00 62.42 97 LEU B C 1
ATOM 4395 O O . LEU B 1 117 ? 72.135 20.521 13.885 1.00 63.56 97 LEU B O 1
ATOM 4400 N N . TYR B 1 118 ? 74.336 19.999 13.840 1.00 63.12 98 TYR B N 1
ATOM 4401 C CA . TYR B 1 118 ? 74.500 20.099 15.284 1.00 60.35 98 TYR B CA 1
ATOM 4402 C C . TYR B 1 118 ? 74.049 21.462 15.771 1.00 62.44 98 TYR B C 1
ATOM 4403 O O . TYR B 1 118 ? 73.233 21.573 16.692 1.00 66.24 98 TYR B O 1
ATOM 4412 N N . ILE B 1 119 ? 74.537 22.514 15.115 1.00 59.66 99 ILE B N 1
ATOM 4413 C CA . ILE B 1 119 ? 74.165 23.873 15.487 1.00 61.44 99 ILE B CA 1
ATOM 4414 C C . ILE B 1 119 ? 72.658 24.065 15.376 1.00 59.04 99 ILE B C 1
ATOM 4415 O O . ILE B 1 119 ? 72.001 24.512 16.322 1.00 57.99 99 ILE B O 1
ATOM 4420 N N . ALA B 1 120 ? 72.074 23.661 14.251 1.00 57.83 100 ALA B N 1
ATOM 4421 C CA . ALA B 1 120 ? 70.638 23.855 14.077 1.00 60.53 100 ALA B CA 1
ATOM 4422 C C . ALA B 1 120 ? 69.842 23.041 15.091 1.00 61.19 100 ALA B C 1
ATOM 4423 O O . ALA B 1 120 ? 68.841 23.522 15.633 1.00 62.22 100 ALA B O 1
ATOM 4425 N N . VAL B 1 121 ? 70.293 21.846 15.386 1.00 60.11 101 VAL B N 1
ATOM 4426 C CA . VAL B 1 121 ? 69.581 20.986 16.288 1.00 60.51 101 VAL B CA 1
ATOM 4427 C C . VAL B 1 121 ? 69.768 21.350 17.735 1.00 64.47 101 VAL B C 1
ATOM 4428 O O . VAL B 1 121 ? 68.915 21.093 18.566 1.00 65.55 101 VAL B O 1
ATOM 4432 N N . GLU B 1 122 ? 70.903 21.945 18.041 1.00 63.55 102 GLU B N 1
ATOM 4433 C CA . GLU B 1 122 ? 71.174 22.401 19.395 1.00 64.46 102 GLU B CA 1
ATOM 4434 C C . GLU B 1 122 ? 70.232 23.506 19.819 1.00 69.10 102 GLU B C 1
ATOM 4435 O O . GLU B 1 122 ? 69.800 23.554 20.946 1.00 73.05 102 GLU B O 1
ATOM 4441 N N . ARG B 1 123 ? 69.914 24.390 18.898 1.00 69.04 103 ARG B N 1
ATOM 4442 C CA . ARG B 1 123 ? 69.038 25.522 19.153 1.00 71.86 103 ARG B CA 1
ATOM 4443 C C . ARG B 1 123 ? 67.588 25.206 18.815 1.00 75.01 103 ARG B C 1
ATOM 4444 O O . ARG B 1 123 ? 66.779 26.127 18.639 1.00 77.72 103 ARG B O 1
ATOM 4452 N N . ARG B 1 124 ? 67.246 23.917 18.743 1.00 76.12 104 ARG B N 1
ATOM 4453 C CA . ARG B 1 124 ? 65.866 23.470 18.564 1.00 78.37 104 ARG B CA 1
ATOM 4454 C C . ARG B 1 124 ? 65.207 24.153 17.371 1.00 77.57 104 ARG B C 1
ATOM 4455 O O . ARG B 1 124 ? 64.045 24.552 17.432 1.00 80.56 104 ARG B O 1
ATOM 4463 N N . ILE B 1 125 ? 65.957 24.338 16.285 1.00 72.27 105 ILE B N 1
ATOM 4464 C CA . ILE B 1 125 ? 65.376 24.943 15.085 1.00 69.80 105 ILE B CA 1
ATOM 4465 C C . ILE B 1 125 ? 64.244 24.104 14.517 1.00 69.21 105 ILE B C 1
ATOM 4466 O O . ILE B 1 125 ? 63.250 24.685 14.050 1.00 72.02 105 ILE B O 1
ATOM 4471 N N . PRO B 1 126 ? 64.309 22.761 14.476 1.00 65.37 106 PRO B N 1
ATOM 4472 C CA . PRO B 1 126 ? 63.103 21.999 14.086 1.00 64.11 106 PRO B CA 1
ATOM 4473 C C . PRO B 1 126 ? 61.874 22.346 14.919 1.00 68.71 106 PRO B C 1
ATOM 4474 O O . PRO B 1 126 ? 60.824 22.701 14.361 1.00 70.25 106 PRO B O 1
ATOM 4478 N N . ASP B 1 127 ? 61.998 22.298 16.250 1.00 70.97 107 ASP B N 1
ATOM 4479 C CA . ASP B 1 127 ? 60.876 22.617 17.133 1.00 70.79 107 ASP B CA 1
ATOM 4480 C C . ASP B 1 127 ? 60.377 24.031 16.892 1.00 72.82 107 ASP B C 1
ATOM 4481 O O . ASP B 1 127 ? 59.176 24.294 16.997 1.00 76.34 107 ASP B O 1
ATOM 4486 N N . ILE B 1 128 ? 61.286 24.959 16.583 1.00 72.45 108 ILE B N 1
ATOM 4487 C CA . ILE B 1 128 ? 60.885 26.348 16.392 1.00 75.08 108 ILE B CA 1
ATOM 4488 C C . ILE B 1 128 ? 60.073 26.504 15.112 1.00 76.80 108 ILE B C 1
ATOM 4489 O O . ILE B 1 128 ? 59.017 27.154 15.113 1.00 80.42 108 ILE B O 1
ATOM 4494 N N . LEU B 1 129 ? 60.510 25.877 14.007 1.00 73.73 109 LEU B N 1
ATOM 4495 C CA . LEU B 1 129 ? 59.779 26.078 12.752 1.00 72.50 109 LEU B CA 1
ATOM 4496 C C . LEU B 1 129 ? 58.448 25.338 12.733 1.00 73.80 109 LEU B C 1
ATOM 4497 O O . LEU B 1 129 ? 57.524 25.750 12.029 1.00 67.55 109 LEU B O 1
ATOM 4502 N N . ALA B 1 130 ? 58.317 24.260 13.498 1.00 73.32 110 ALA B N 1
ATOM 4503 C CA . ALA B 1 130 ? 57.037 23.575 13.565 1.00 67.24 110 ALA B CA 1
ATOM 4504 C C . ALA B 1 130 ? 56.012 24.352 14.362 1.00 83.33 110 ALA B C 1
ATOM 4505 O O . ALA B 1 130 ? 54.834 23.986 14.339 1.00 85.20 110 ALA B O 1
ATOM 4507 N N . SER B 1 131 ? 56.427 25.423 15.040 1.00 87.50 111 SER B N 1
ATOM 4508 C CA . SER B 1 131 ? 55.528 26.227 15.855 1.00 94.51 111 SER B CA 1
ATOM 4509 C C . SER B 1 131 ? 54.678 27.203 15.047 1.00 101.35 111 SER B C 1
ATOM 4510 O O . SER B 1 131 ? 53.789 27.843 15.620 1.00 104.39 111 SER B O 1
ATOM 4513 N N . GLN B 1 132 ? 54.913 27.334 13.748 1.00 105.11 112 GLN B N 1
ATOM 4514 C CA . GLN B 1 132 ? 54.139 28.266 12.941 1.00 111.90 112 GLN B CA 1
ATOM 4515 C C . GLN B 1 132 ? 52.905 27.610 12.330 1.00 115.75 112 GLN B C 1
ATOM 4516 O O . GLN B 1 132 ? 52.991 26.516 11.769 1.00 118.46 112 GLN B O 1
ATOM 4522 N N . GLY B 1 136 ? 53.904 28.111 6.231 1.00 93.89 116 GLY B N 1
ATOM 4523 C CA . GLY B 1 136 ? 54.415 29.078 5.275 1.00 93.02 116 GLY B CA 1
ATOM 4524 C C . GLY B 1 136 ? 55.877 29.480 5.463 1.00 90.34 116 GLY B C 1
ATOM 4525 O O . GLY B 1 136 ? 56.384 30.352 4.741 1.00 88.38 116 GLY B O 1
ATOM 4526 N N . GLY B 1 137 ? 56.550 28.883 6.451 1.00 87.65 117 GLY B N 1
ATOM 4527 C CA . GLY B 1 137 ? 57.944 29.176 6.702 1.00 85.74 117 GLY B CA 1
ATOM 4528 C C . GLY B 1 137 ? 58.125 30.277 7.730 1.00 87.19 117 GLY B C 1
ATOM 4529 O O . GLY B 1 137 ? 57.175 30.911 8.188 1.00 91.13 117 GLY B O 1
ATOM 4530 N N . MET B 1 138 ? 59.389 30.523 8.087 1.00 83.96 118 MET B N 1
ATOM 4531 C CA . MET B 1 138 ? 59.726 31.584 9.031 1.00 83.00 118 MET B CA 1
ATOM 4532 C C . MET B 1 138 ? 60.888 32.416 8.503 1.00 78.58 118 MET B C 1
ATOM 4533 O O . MET B 1 138 ? 61.862 31.862 7.978 1.00 70.47 118 MET B O 1
ATOM 4538 N N . PRO B 1 139 ? 60.790 33.746 8.597 1.00 81.82 119 PRO B N 1
ATOM 4539 C CA . PRO B 1 139 ? 61.925 34.614 8.253 1.00 73.64 119 PRO B CA 1
ATOM 4540 C C . PRO B 1 139 ? 63.159 34.278 9.079 1.00 79.00 119 PRO B C 1
ATOM 4541 O O . PRO B 1 139 ? 63.066 33.926 10.257 1.00 81.84 119 PRO B O 1
ATOM 4545 N N . VAL B 1 140 ? 64.328 34.369 8.441 1.00 76.56 120 VAL B N 1
ATOM 4546 C CA . VAL B 1 140 ? 65.568 34.017 9.135 1.00 74.44 120 VAL B CA 1
ATOM 4547 C C . VAL B 1 140 ? 65.919 35.033 10.209 1.00 77.32 120 VAL B C 1
ATOM 4548 O O . VAL B 1 140 ? 66.588 34.693 11.192 1.00 76.80 120 VAL B O 1
ATOM 4552 N N . LYS B 1 141 ? 65.503 36.291 10.048 1.00 80.13 121 LYS B N 1
ATOM 4553 C CA . LYS B 1 141 ? 65.768 37.272 11.094 1.00 83.16 121 LYS B CA 1
ATOM 4554 C C . LYS B 1 141 ? 65.058 36.897 12.387 1.00 82.45 121 LYS B C 1
ATOM 4555 O O . LYS B 1 141 ? 65.630 37.023 13.475 1.00 82.31 121 LYS B O 1
ATOM 4561 N N . GLU B 1 142 ? 63.817 36.424 12.293 1.00 82.77 122 GLU B N 1
ATOM 4562 C CA . GLU B 1 142 ? 63.136 35.999 13.508 1.00 85.63 122 GLU B CA 1
ATOM 4563 C C . GLU B 1 142 ? 63.630 34.632 13.971 1.00 83.66 122 GLU B C 1
ATOM 4564 O O . GLU B 1 142 ? 63.648 34.350 15.174 1.00 83.70 122 GLU B O 1
ATOM 4570 N N . LEU B 1 143 ? 64.096 33.796 13.050 1.00 82.98 123 LEU B N 1
ATOM 4571 C CA . LEU B 1 143 ? 64.809 32.598 13.469 1.00 84.52 123 LEU B CA 1
ATOM 4572 C C . LEU B 1 143 ? 66.053 32.961 14.283 1.00 86.40 123 LEU B C 1
ATOM 4573 O O . LEU B 1 143 ? 66.383 32.288 15.269 1.00 86.23 123 LEU B O 1
ATOM 4578 N N . SER B 1 144 ? 66.747 34.034 13.888 1.00 88.14 124 SER B N 1
ATOM 4579 C CA . SER B 1 144 ? 67.913 34.500 14.633 1.00 89.30 124 SER B CA 1
ATOM 4580 C C . SER B 1 144 ? 67.539 34.907 16.052 1.00 93.74 124 SER B C 1
ATOM 4581 O O . SER B 1 144 ? 68.260 34.592 17.009 1.00 94.59 124 SER B O 1
ATOM 4584 N N . SER B 1 145 ? 66.408 35.602 16.205 1.00 95.42 125 SER B N 1
ATOM 4585 C CA . SER B 1 145 ? 66.012 36.096 17.517 1.00 98.90 125 SER B CA 1
ATOM 4586 C C . SER B 1 145 ? 65.825 34.958 18.506 1.00 98.60 125 SER B C 1
ATOM 4587 O O . SER B 1 145 ? 66.224 35.065 19.672 1.00 101.88 125 SER B O 1
ATOM 4590 N N . ARG B 1 146 ? 65.243 33.854 18.058 1.00 93.99 126 ARG B N 1
ATOM 4591 C CA . ARG B 1 146 ? 64.870 32.774 18.954 1.00 90.92 126 ARG B CA 1
ATOM 4592 C C . ARG B 1 146 ? 65.938 31.706 19.071 1.00 86.18 126 ARG B C 1
ATOM 4593 O O . ARG B 1 146 ? 65.716 30.705 19.760 1.00 85.26 126 ARG B O 1
ATOM 4601 N N . THR B 1 147 ? 67.082 31.890 18.419 1.00 83.46 127 THR B N 1
ATOM 4602 C CA . THR B 1 147 ? 68.199 30.966 18.545 1.00 79.69 127 THR B CA 1
ATOM 4603 C C . THR B 1 147 ? 69.422 31.595 19.172 1.00 82.20 127 THR B C 1
ATOM 4604 O O . THR B 1 147 ? 70.224 30.882 19.773 1.00 84.14 127 THR B O 1
ATOM 4608 N N . GLY B 1 148 ? 69.580 32.905 19.054 1.00 83.09 128 GLY B N 1
ATOM 4609 C CA . GLY B 1 148 ? 70.804 33.537 19.483 1.00 83.85 128 GLY B CA 1
ATOM 4610 C C . GLY B 1 148 ? 71.921 33.516 18.467 1.00 81.77 128 GLY B C 1
ATOM 4611 O O . GLY B 1 148 ? 72.987 34.092 18.736 1.00 83.60 128 GLY B O 1
ATOM 4612 N N . ILE B 1 149 ? 71.711 32.877 17.300 1.00 77.90 129 ILE B N 1
ATOM 4613 C CA . ILE B 1 149 ? 72.697 32.907 16.228 1.00 75.50 129 ILE B CA 1
ATOM 4614 C C . ILE B 1 149 ? 72.350 34.085 15.338 1.00 77.30 129 ILE B C 1
ATOM 4615 O O . ILE B 1 149 ? 71.179 34.371 15.084 1.00 78.12 129 ILE B O 1
ATOM 4620 N N . GLU B 1 150 ? 73.383 34.746 14.830 1.00 79.27 130 GLU B N 1
ATOM 4621 C CA . GLU B 1 150 ? 73.207 35.977 14.074 1.00 82.45 130 GLU B CA 1
ATOM 4622 C C . GLU B 1 150 ? 72.673 35.656 12.681 1.00 81.19 130 GLU B C 1
ATOM 4623 O O . GLU B 1 150 ? 73.007 34.623 12.093 1.00 76.34 130 GLU B O 1
ATOM 4629 N N . HIS B 1 151 ? 71.819 36.541 12.152 1.00 86.21 131 HIS B N 1
ATOM 4630 C CA . HIS B 1 151 ? 70.934 36.089 11.083 1.00 84.90 131 HIS B CA 1
ATOM 4631 C C . HIS B 1 151 ? 71.676 35.820 9.774 1.00 82.67 131 HIS B C 1
ATOM 4632 O O . HIS B 1 151 ? 71.329 34.865 9.074 1.00 79.83 131 HIS B O 1
ATOM 4639 N N . ARG B 1 152 ? 72.666 36.645 9.449 1.00 83.73 132 ARG B N 1
ATOM 4640 C CA . ARG B 1 152 ? 73.417 36.485 8.208 1.00 82.08 132 ARG B CA 1
ATOM 4641 C C . ARG B 1 152 ? 74.172 35.159 8.177 1.00 79.19 132 ARG B C 1
ATOM 4642 O O . ARG B 1 152 ? 74.253 34.502 7.139 1.00 76.10 132 ARG B O 1
ATOM 4644 N N . LYS B 1 153 ? 74.723 34.776 9.323 1.00 80.00 133 LYS B N 1
ATOM 4645 C CA . LYS B 1 153 ? 75.484 33.541 9.444 1.00 74.60 133 LYS B CA 1
ATOM 4646 C C . LYS B 1 153 ? 74.542 32.354 9.477 1.00 73.21 133 LYS B C 1
ATOM 4647 O O . LYS B 1 153 ? 74.818 31.314 8.865 1.00 71.31 133 LYS B O 1
ATOM 4653 N N . LEU B 1 154 ? 73.405 32.508 10.158 1.00 74.19 134 LEU B N 1
ATOM 4654 C CA . LEU B 1 154 ? 72.494 31.385 10.301 1.00 71.31 134 LEU B CA 1
ATOM 4655 C C . LEU B 1 154 ? 71.811 31.058 8.985 1.00 69.96 134 LEU B C 1
ATOM 4656 O O . LEU B 1 154 ? 71.465 29.896 8.748 1.00 68.08 134 LEU B O 1
ATOM 4661 N N . SER B 1 155 ? 71.684 32.038 8.092 1.00 71.74 135 SER B N 1
ATOM 4662 C CA . SER B 1 155 ? 71.262 31.714 6.741 1.00 69.65 135 SER B CA 1
ATOM 4663 C C . SER B 1 155 ? 72.204 30.694 6.134 1.00 68.48 135 SER B C 1
ATOM 4664 O O . SER B 1 155 ? 71.760 29.680 5.590 1.00 68.69 135 SER B O 1
ATOM 4667 N N . ARG B 1 156 ? 73.510 30.878 6.328 1.00 68.42 136 ARG B N 1
ATOM 4668 C CA . ARG B 1 156 ? 74.440 30.000 5.635 1.00 65.94 136 ARG B CA 1
ATOM 4669 C C . ARG B 1 156 ? 74.489 28.602 6.259 1.00 62.10 136 ARG B C 1
ATOM 4670 O O . ARG B 1 156 ? 74.759 27.628 5.542 1.00 60.16 136 ARG B O 1
ATOM 4678 N N . ILE B 1 157 ? 74.224 28.460 7.569 1.00 59.75 137 ILE B N 1
ATOM 4679 C CA . ILE B 1 157 ? 74.106 27.107 8.108 1.00 57.43 137 ILE B CA 1
ATOM 4680 C C . ILE B 1 157 ? 72.866 26.415 7.548 1.00 59.24 137 ILE B C 1
ATOM 4681 O O . ILE B 1 157 ? 72.912 25.237 7.167 1.00 59.23 137 ILE B O 1
ATOM 4686 N N . LEU B 1 158 ? 71.749 27.133 7.437 1.00 61.47 138 LEU B N 1
ATOM 4687 C CA . LEU B 1 158 ? 70.535 26.447 6.994 1.00 58.08 138 LEU B CA 1
ATOM 4688 C C . LEU B 1 158 ? 70.462 26.238 5.487 1.00 56.61 138 LEU B C 1
ATOM 4689 O O . LEU B 1 158 ? 69.788 25.304 5.051 1.00 53.99 138 LEU B O 1
ATOM 4694 N N . ARG B 1 159 ? 71.147 27.045 4.667 1.00 58.14 139 ARG B N 1
ATOM 4695 C CA . ARG B 1 159 ? 71.153 26.730 3.239 1.00 55.83 139 ARG B CA 1
ATOM 4696 C C . ARG B 1 159 ? 72.149 25.609 2.917 1.00 52.19 139 ARG B C 1
ATOM 4697 O O . ARG B 1 159 ? 71.956 24.885 1.934 1.00 48.31 139 ARG B O 1
ATOM 4705 N N . TYR B 1 160 ? 73.212 25.456 3.715 1.00 53.08 140 TYR B N 1
ATOM 4706 C CA . TYR B 1 160 ? 74.009 24.228 3.681 1.00 52.94 140 TYR B CA 1
ATOM 4707 C C . TYR B 1 160 ? 73.101 23.011 3.863 1.00 50.84 140 TYR B C 1
ATOM 4708 O O . TYR B 1 160 ? 73.060 22.104 3.024 1.00 46.47 140 TYR B O 1
ATOM 4717 N N . LEU B 1 161 ? 72.346 22.995 4.959 1.00 51.09 141 LEU B N 1
ATOM 4718 C CA . LEU B 1 161 ? 71.462 21.874 5.229 1.00 51.31 141 LEU B CA 1
ATOM 4719 C C . LEU B 1 161 ? 70.425 21.711 4.123 1.00 53.15 141 LEU B C 1
ATOM 4720 O O . LEU B 1 161 ? 70.167 20.590 3.666 1.00 52.02 141 LEU B O 1
ATOM 4725 N N . CYS B 1 162 ? 69.829 22.821 3.665 1.00 55.66 142 CYS B N 1
ATOM 4726 C CA . CYS B 1 162 ? 68.823 22.716 2.610 1.00 54.27 142 CYS B CA 1
ATOM 4727 C C . CYS B 1 162 ? 69.413 22.164 1.331 1.00 52.82 142 CYS B C 1
ATOM 4728 O O . CYS B 1 162 ? 68.810 21.292 0.698 1.00 53.56 142 CYS B O 1
ATOM 4731 N N . SER B 1 163 ? 70.607 22.620 0.956 1.00 51.42 143 SER B N 1
ATOM 4732 C CA . SER B 1 163 ? 71.227 22.061 -0.237 1.00 49.86 143 SER B CA 1
ATOM 4733 C C . SER B 1 163 ? 71.411 20.559 -0.118 1.00 48.64 143 SER B C 1
ATOM 4734 O O . SER B 1 163 ? 71.338 19.852 -1.127 1.00 50.04 143 SER B O 1
ATOM 4737 N N . MET B 1 164 ? 71.569 20.047 1.101 1.00 47.85 144 MET B N 1
ATOM 4738 C CA . MET B 1 164 ? 71.770 18.624 1.334 1.00 45.60 144 MET B CA 1
ATOM 4739 C C . MET B 1 164 ? 70.505 17.921 1.819 1.00 44.39 144 MET B C 1
ATOM 4740 O O . MET B 1 164 ? 70.587 16.834 2.401 1.00 43.64 144 MET B O 1
ATOM 4745 N N . GLY B 1 165 ? 69.342 18.527 1.623 1.00 43.64 145 GLY B N 1
ATOM 4746 C CA . GLY B 1 165 ? 68.102 17.817 1.859 1.00 44.15 145 GLY B CA 1
ATOM 4747 C C . GLY B 1 165 ? 67.610 17.822 3.286 1.00 47.65 145 GLY B C 1
ATOM 4748 O O . GLY B 1 165 ? 66.679 17.073 3.604 1.00 50.45 145 GLY B O 1
ATOM 4749 N N . THR B 1 166 ? 68.173 18.657 4.149 1.00 47.86 146 THR B N 1
ATOM 4750 C CA . THR B 1 166 ? 67.677 18.821 5.504 1.00 51.57 146 THR B CA 1
ATOM 4751 C C . THR B 1 166 ? 67.138 20.236 5.634 1.00 53.66 146 THR B C 1
ATOM 4752 O O . THR B 1 166 ? 67.867 21.201 5.386 1.00 57.18 146 THR B O 1
ATOM 4756 N N . PHE B 1 167 ? 65.866 20.349 6.014 1.00 52.04 147 PHE B N 1
ATOM 4757 C CA . PHE B 1 167 ? 65.121 21.604 5.944 1.00 54.80 147 PHE B CA 1
ATOM 4758 C C . PHE B 1 167 ? 64.888 22.019 4.497 1.00 56.10 147 PHE B C 1
ATOM 4759 O O . PHE B 1 167 ? 65.475 21.464 3.558 1.00 56.77 147 PHE B O 1
ATOM 4767 N N . ARG B 1 168 ? 64.018 22.995 4.318 1.00 55.42 148 ARG B N 1
ATOM 4768 C CA . ARG B 1 168 ? 63.710 23.558 3.020 1.00 57.31 148 ARG B CA 1
ATOM 4769 C C . ARG B 1 168 ? 63.720 25.062 3.140 1.00 59.75 148 ARG B C 1
ATOM 4770 O O . ARG B 1 168 ? 63.357 25.616 4.181 1.00 65.08 148 ARG B O 1
ATOM 4778 N N . GLN B 1 169 ? 64.106 25.709 2.049 1.00 56.98 149 GLN B N 1
ATOM 4779 C CA . GLN B 1 169 ? 63.941 27.141 1.875 1.00 60.07 149 GLN B CA 1
ATOM 4780 C C . GLN B 1 169 ? 62.703 27.397 1.026 1.00 65.15 149 GLN B C 1
ATOM 4781 O O . GLN B 1 169 ? 62.558 26.831 -0.061 1.00 67.52 149 GLN B O 1
ATOM 4787 N N . VAL B 1 170 ? 61.790 28.215 1.542 1.00 66.46 150 VAL B N 1
ATOM 4788 C CA . VAL B 1 170 ? 60.543 28.488 0.837 1.00 67.12 150 VAL B CA 1
ATOM 4789 C C . VAL B 1 170 ? 60.485 29.905 0.302 1.00 71.36 150 VAL B C 1
ATOM 4790 O O . VAL B 1 170 ? 59.565 30.217 -0.466 1.00 70.82 150 VAL B O 1
ATOM 4794 N N . GLY B 1 171 ? 61.439 30.766 0.657 1.00 74.62 151 GLY B N 1
ATOM 4795 C CA . GLY B 1 171 ? 61.421 32.148 0.225 1.00 76.77 151 GLY B CA 1
ATOM 4796 C C . GLY B 1 171 ? 62.749 32.851 0.430 1.00 78.30 151 GLY B C 1
ATOM 4797 O O . GLY B 1 171 ? 63.765 32.230 0.767 1.00 77.92 151 GLY B O 1
ATOM 4798 N N . PRO B 1 172 ? 62.773 34.172 0.206 1.00 82.53 152 PRO B N 1
ATOM 4799 C CA . PRO B 1 172 ? 64.006 34.942 0.433 1.00 82.55 152 PRO B CA 1
ATOM 4800 C C . PRO B 1 172 ? 64.472 34.878 1.877 1.00 79.73 152 PRO B C 1
ATOM 4801 O O . PRO B 1 172 ? 64.023 35.626 2.751 1.00 81.00 152 PRO B O 1
ATOM 4805 N N . ASP B 1 173 ? 65.420 33.989 2.132 1.00 77.07 153 ASP B N 1
ATOM 4806 C CA . ASP B 1 173 ? 65.919 33.727 3.487 1.00 78.24 153 ASP B CA 1
ATOM 4807 C C . ASP B 1 173 ? 64.757 33.415 4.431 1.00 76.15 153 ASP B C 1
ATOM 4808 O O . ASP B 1 173 ? 64.679 33.932 5.549 1.00 75.21 153 ASP B O 1
ATOM 4813 N N . VAL B 1 174 ? 63.840 32.551 3.991 1.00 74.32 154 VAL B N 1
ATOM 4814 C CA . VAL B 1 174 ? 62.724 32.166 4.839 1.00 76.31 154 VAL B CA 1
ATOM 4815 C C . VAL B 1 174 ? 62.681 30.642 4.773 1.00 77.73 154 VAL B C 1
ATOM 4816 O O . VAL B 1 174 ? 62.722 30.067 3.676 1.00 77.94 154 VAL B O 1
ATOM 4820 N N . PHE B 1 175 ? 62.608 29.987 5.933 1.00 77.27 155 PHE B N 1
ATOM 4821 C CA . PHE B 1 175 ? 62.892 28.558 6.042 1.00 69.55 155 PHE B CA 1
ATOM 4822 C C . PHE B 1 175 ? 61.775 27.810 6.763 1.00 70.75 155 PHE B C 1
ATOM 4823 O O . PHE B 1 175 ? 60.993 28.394 7.517 1.00 75.68 155 PHE B O 1
ATOM 4831 N N . ALA B 1 176 ? 61.713 26.502 6.525 1.00 65.90 156 ALA B N 1
ATOM 4832 C CA . ALA B 1 176 ? 60.703 25.657 7.147 1.00 66.07 156 ALA B CA 1
ATOM 4833 C C . ALA B 1 176 ? 61.244 24.236 7.255 1.00 66.19 156 ALA B C 1
ATOM 4834 O O . ALA B 1 176 ? 62.281 23.903 6.677 1.00 66.98 156 ALA B O 1
ATOM 4836 N N . ASN B 1 177 ? 60.546 23.398 8.021 1.00 64.50 157 ASN B N 1
ATOM 4837 C CA . ASN B 1 177 ? 60.920 21.991 8.114 1.00 61.16 157 ASN B CA 1
ATOM 4838 C C . ASN B 1 177 ? 60.637 21.286 6.795 1.00 59.15 157 ASN B C 1
ATOM 4839 O O . ASN B 1 177 ? 59.676 21.599 6.099 1.00 58.68 157 ASN B O 1
ATOM 4844 N N . ASN B 1 178 ? 61.446 20.297 6.473 1.00 58.28 158 ASN B N 1
ATOM 4845 C CA . ASN B 1 178 ? 61.116 19.451 5.345 1.00 56.73 158 ASN B CA 1
ATOM 4846 C C . ASN B 1 178 ? 60.845 18.036 5.835 1.00 57.86 158 ASN B C 1
ATOM 4847 O O . ASN B 1 178 ? 60.807 17.762 7.037 1.00 58.14 158 ASN B O 1
ATOM 4852 N N . THR B 1 179 ? 60.698 17.118 4.885 1.00 58.90 159 THR B N 1
ATOM 4853 C CA . THR B 1 179 ? 60.329 15.760 5.244 1.00 59.81 159 THR B CA 1
ATOM 4854 C C . THR B 1 179 ? 61.374 15.093 6.137 1.00 59.68 159 THR B C 1
ATOM 4855 O O . THR B 1 179 ? 61.015 14.280 6.988 1.00 61.26 159 THR B O 1
ATOM 4859 N N . ILE B 1 180 ? 62.645 15.488 6.042 1.00 58.86 160 ILE B N 1
ATOM 4860 C CA . ILE B 1 180 ? 63.703 14.853 6.840 1.00 56.03 160 ILE B CA 1
ATOM 4861 C C . ILE B 1 180 ? 63.848 15.507 8.214 1.00 59.62 160 ILE B C 1
ATOM 4862 O O . ILE B 1 180 ? 63.949 14.817 9.231 1.00 61.62 160 ILE B O 1
ATOM 4867 N N . SER B 1 181 ? 63.865 16.843 8.289 1.00 60.55 161 SER B N 1
ATOM 4868 C CA . SER B 1 181 ? 64.026 17.525 9.576 1.00 59.62 161 SER B CA 1
ATOM 4869 C C . SER B 1 181 ? 62.792 17.424 10.460 1.00 59.87 161 SER B C 1
ATOM 4870 O O . SER B 1 181 ? 62.891 17.649 11.672 1.00 58.26 161 SER B O 1
ATOM 4873 N N . ALA B 1 182 ? 61.636 17.090 9.887 1.00 61.81 162 ALA B N 1
ATOM 4874 C CA . ALA B 1 182 ? 60.423 17.024 10.692 1.00 65.25 162 ALA B CA 1
ATOM 4875 C C . ALA B 1 182 ? 60.552 16.002 11.812 1.00 68.20 162 ALA B C 1
ATOM 4876 O O . ALA B 1 182 ? 59.898 16.142 12.853 1.00 75.70 162 ALA B O 1
ATOM 4878 N N . CYS B 1 183 ? 61.387 14.976 11.626 1.00 62.32 163 CYS B N 1
ATOM 4879 C CA . CYS B 1 183 ? 61.469 13.915 12.618 1.00 63.87 163 CYS B CA 1
ATOM 4880 C C . CYS B 1 183 ? 62.147 14.358 13.904 1.00 67.85 163 CYS B C 1
ATOM 4881 O O . CYS B 1 183 ? 62.258 13.535 14.817 1.00 71.08 163 CYS B O 1
ATOM 4884 N N . LEU B 1 184 ? 62.600 15.617 14.010 1.00 67.20 164 LEU B N 1
ATOM 4885 C CA . LEU B 1 184 ? 63.201 16.137 15.234 1.00 65.54 164 LEU B CA 1
ATOM 4886 C C . LEU B 1 184 ? 62.239 16.950 16.097 1.00 69.08 164 LEU B C 1
ATOM 4887 O O . LEU B 1 184 ? 62.584 17.275 17.239 1.00 71.83 164 LEU B O 1
ATOM 4892 N N . VAL B 1 185 ? 61.038 17.257 15.603 1.00 69.52 165 VAL B N 1
ATOM 4893 C CA . VAL B 1 185 ? 60.103 18.051 16.383 1.00 72.63 165 VAL B CA 1
ATOM 4894 C C . VAL B 1 185 ? 59.509 17.172 17.470 1.00 75.21 165 VAL B C 1
ATOM 4895 O O . VAL B 1 185 ? 59.040 16.055 17.205 1.00 75.15 165 VAL B O 1
ATOM 4899 N N . ALA B 1 186 ? 59.590 17.653 18.710 1.00 76.89 166 ALA B N 1
ATOM 4900 C CA . ALA B 1 186 ? 59.120 16.925 19.879 1.00 76.89 166 ALA B CA 1
ATOM 4901 C C . ALA B 1 186 ? 59.778 15.553 19.939 1.00 75.77 166 ALA B C 1
ATOM 4902 O O . ALA B 1 186 ? 59.127 14.528 20.143 1.00 76.57 166 ALA B O 1
ATOM 4904 N N . ASN B 1 187 ? 61.103 15.542 19.740 1.00 74.17 167 ASN B N 1
ATOM 4905 C CA . ASN B 1 187 ? 61.880 14.319 19.729 1.00 71.47 167 ASN B CA 1
ATOM 4906 C C . ASN B 1 187 ? 63.154 14.565 20.549 1.00 73.96 167 ASN B C 1
ATOM 4907 O O . ASN B 1 187 ? 64.275 14.620 20.046 1.00 74.72 167 ASN B O 1
ATOM 4912 N N . GLU B 1 188 ? 62.983 14.730 21.855 1.00 76.32 168 GLU B N 1
ATOM 4913 C CA . GLU B 1 188 ? 64.143 14.923 22.718 1.00 76.73 168 GLU B CA 1
ATOM 4914 C C . GLU B 1 188 ? 65.066 13.715 22.736 1.00 74.48 168 GLU B C 1
ATOM 4915 O O . GLU B 1 188 ? 66.289 13.921 22.816 1.00 74.62 168 GLU B O 1
ATOM 4921 N N . PRO B 1 189 ? 64.581 12.462 22.683 1.00 73.33 169 PRO B N 1
ATOM 4922 C CA . PRO B 1 189 ? 65.528 11.335 22.583 1.00 71.31 169 PRO B CA 1
ATOM 4923 C C . PRO B 1 189 ? 66.403 11.399 21.353 1.00 69.01 169 PRO B C 1
ATOM 4924 O O . PRO B 1 189 ? 67.589 11.054 21.429 1.00 68.20 169 PRO B O 1
ATOM 4928 N N . LEU B 1 190 ? 65.842 11.790 20.207 1.00 67.51 170 LEU B N 1
ATOM 4929 C CA . LEU B 1 190 ? 66.647 11.858 18.996 1.00 63.77 170 LEU B CA 1
ATOM 4930 C C . LEU B 1 190 ? 67.541 13.086 18.996 1.00 66.29 170 LEU B C 1
ATOM 4931 O O . LEU B 1 190 ? 68.733 12.987 18.674 1.00 67.20 170 LEU B O 1
ATOM 4936 N N . ARG B 1 191 ? 67.007 14.238 19.410 1.00 66.34 171 ARG B N 1
ATOM 4937 C CA . ARG B 1 191 ? 67.836 15.435 19.458 1.00 64.83 171 ARG B CA 1
ATOM 4938 C C . ARG B 1 191 ? 69.031 15.235 20.373 1.00 64.98 171 ARG B C 1
ATOM 4939 O O . ARG B 1 191 ? 70.148 15.640 20.035 1.00 65.52 171 ARG B O 1
ATOM 4947 N N . ALA B 1 192 ? 68.831 14.544 21.497 1.00 65.29 172 ALA B N 1
ATOM 4948 C CA . ALA B 1 192 ? 69.939 14.244 22.404 1.00 67.16 172 ALA B CA 1
ATOM 4949 C C . ALA B 1 192 ? 71.046 13.463 21.702 1.00 67.20 172 ALA B C 1
ATOM 4950 O O . ALA B 1 192 ? 72.234 13.642 22.005 1.00 68.46 172 ALA B O 1
ATOM 4952 N N . TYR B 1 193 ? 70.677 12.557 20.795 1.00 65.01 173 TYR B N 1
ATOM 4953 C CA . TYR B 1 193 ? 71.689 11.774 20.106 1.00 64.11 173 TYR B CA 1
ATOM 4954 C C . TYR B 1 193 ? 72.554 12.654 19.208 1.00 65.78 173 TYR B C 1
ATOM 4955 O O . TYR B 1 193 ? 73.783 12.504 19.182 1.00 67.81 173 TYR B O 1
ATOM 4964 N N . VAL B 1 194 ? 71.943 13.572 18.458 1.00 65.39 174 VAL B N 1
ATOM 4965 C CA . VAL B 1 194 ? 72.744 14.500 17.661 1.00 63.76 174 VAL B CA 1
ATOM 4966 C C . VAL B 1 194 ? 73.695 15.268 18.560 1.00 65.23 174 VAL B C 1
ATOM 4967 O O . VAL B 1 194 ? 74.893 15.390 18.279 1.00 64.95 174 VAL B O 1
ATOM 4971 N N . ARG B 1 195 ? 73.170 15.769 19.677 1.00 67.55 175 ARG B N 1
ATOM 4972 C CA . ARG B 1 195 ? 73.967 16.558 20.607 1.00 67.89 175 ARG B CA 1
ATOM 4973 C C . ARG B 1 195 ? 75.126 15.749 21.164 1.00 67.00 175 ARG B C 1
ATOM 4974 O O . ARG B 1 195 ? 76.217 16.283 21.398 1.00 66.17 175 ARG B O 1
ATOM 4982 N N . LEU B 1 196 ? 74.905 14.456 21.390 1.00 65.71 176 LEU B N 1
ATOM 4983 C CA . LEU B 1 196 ? 75.982 13.613 21.883 1.00 62.60 176 LEU B CA 1
ATOM 4984 C C . LEU B 1 196 ? 77.062 13.438 20.821 1.00 61.24 176 LEU B C 1
ATOM 4985 O O . LEU B 1 196 ? 78.260 13.552 21.116 1.00 63.12 176 LEU B O 1
ATOM 4990 N N . THR B 1 197 ? 76.659 13.198 19.559 1.00 58.11 177 THR B N 1
ATOM 4991 C CA . THR B 1 197 ? 77.660 13.019 18.506 1.00 56.76 177 THR B CA 1
ATOM 4992 C C . THR B 1 197 ? 78.369 14.316 18.173 1.00 58.34 177 THR B C 1
ATOM 4993 O O . THR B 1 197 ? 79.486 14.271 17.651 1.00 57.45 177 THR B O 1
ATOM 4997 N N . GLY B 1 198 ? 77.748 15.460 18.444 1.00 59.61 178 GLY B N 1
ATOM 4998 C CA . GLY B 1 198 ? 78.327 16.730 18.087 1.00 59.22 178 GLY B CA 1
ATOM 4999 C C . GLY B 1 198 ? 79.053 17.443 19.197 1.00 61.90 178 GLY B C 1
ATOM 5000 O O . GLY B 1 198 ? 79.543 18.551 18.968 1.00 63.00 178 GLY B O 1
ATOM 5001 N N . SER B 1 199 ? 79.142 16.859 20.400 1.00 64.13 179 SER B N 1
ATOM 5002 C CA . SER B 1 199 ? 79.762 17.545 21.530 1.00 65.05 179 SER B CA 1
ATOM 5003 C C . SER B 1 199 ? 81.043 16.824 21.889 1.00 65.87 179 SER B C 1
ATOM 5004 O O . SER B 1 199 ? 82.109 17.151 21.333 1.00 66.33 179 SER B O 1
ATOM 5007 N N . GLU B 1 200 ? 81.023 15.874 22.836 1.00 67.22 180 GLU B N 1
ATOM 5008 C CA . GLU B 1 200 ? 82.254 15.210 23.265 1.00 67.55 180 GLU B CA 1
ATOM 5009 C C . GLU B 1 200 ? 82.901 14.454 22.124 1.00 62.59 180 GLU B C 1
ATOM 5010 O O . GLU B 1 200 ? 84.126 14.479 21.957 1.00 60.08 180 GLU B O 1
ATOM 5016 N N . ALA B 1 201 ? 82.092 13.706 21.376 1.00 59.98 181 ALA B N 1
ATOM 5017 C CA . ALA B 1 201 ? 82.635 12.836 20.347 1.00 55.69 181 ALA B CA 1
ATOM 5018 C C . ALA B 1 201 ? 83.447 13.615 19.325 1.00 55.26 181 ALA B C 1
ATOM 5019 O O . ALA B 1 201 ? 84.428 13.082 18.779 1.00 53.72 181 ALA B O 1
ATOM 5021 N N . PHE B 1 202 ? 83.067 14.874 19.064 1.00 55.14 182 PHE B N 1
ATOM 5022 C CA . PHE B 1 202 ? 83.748 15.653 18.036 1.00 54.37 182 PHE B CA 1
ATOM 5023 C C . PHE B 1 202 ? 85.170 15.989 18.472 1.00 57.04 182 PHE B C 1
ATOM 5024 O O . PHE B 1 202 ? 86.133 15.745 17.732 1.00 55.76 182 PHE B O 1
ATOM 5032 N N . THR B 1 203 ? 85.332 16.481 19.708 1.00 59.64 183 THR B N 1
ATOM 5033 C CA . THR B 1 203 ? 86.678 16.785 20.186 1.00 61.41 183 THR B CA 1
ATOM 5034 C C . THR B 1 203 ? 87.502 15.530 20.364 1.00 60.42 183 THR B C 1
ATOM 5035 O O . THR B 1 203 ? 88.671 15.522 19.989 1.00 61.43 183 THR B O 1
ATOM 5039 N N . ALA B 1 204 ? 86.898 14.425 20.798 1.00 59.96 184 ALA B N 1
ATOM 5040 C CA . ALA B 1 204 ? 87.654 13.178 20.800 1.00 59.52 184 ALA B CA 1
ATOM 5041 C C . ALA B 1 204 ? 88.121 12.840 19.397 1.00 56.22 184 ALA B C 1
ATOM 5042 O O . ALA B 1 204 ? 89.264 12.425 19.195 1.00 56.01 184 ALA B O 1
ATOM 5044 N N . SER B 1 205 ? 87.255 13.051 18.412 1.00 54.85 185 SER B N 1
ATOM 5045 C CA . SER B 1 205 ? 87.613 12.746 17.037 1.00 53.85 185 SER B CA 1
ATOM 5046 C C . SER B 1 205 ? 88.753 13.636 16.554 1.00 56.52 185 SER B C 1
ATOM 5047 O O . SER B 1 205 ? 89.683 13.164 15.889 1.00 56.86 185 SER B O 1
ATOM 5050 N N . ASP B 1 206 ? 88.726 14.915 16.922 1.00 57.50 186 ASP B N 1
ATOM 5051 C CA . ASP B 1 206 ? 89.768 15.837 16.482 1.00 56.10 186 ASP B CA 1
ATOM 5052 C C . ASP B 1 206 ? 91.136 15.403 16.979 1.00 55.14 186 ASP B C 1
ATOM 5053 O O . ASP B 1 206 ? 92.124 15.494 16.246 1.00 58.67 186 ASP B O 1
ATOM 5058 N N . ARG B 1 207 ? 91.209 14.877 18.194 1.00 55.53 187 ARG B N 1
ATOM 5059 C CA . ARG B 1 207 ? 92.479 14.458 18.765 1.00 58.77 187 ARG B CA 1
ATOM 5060 C C . ARG B 1 207 ? 92.750 12.990 18.529 1.00 59.33 187 ARG B C 1
ATOM 5061 O O . ARG B 1 207 ? 93.703 12.452 19.098 1.00 60.92 187 ARG B O 1
ATOM 5069 N N . LEU B 1 208 ? 91.948 12.336 17.692 1.00 58.20 188 LEU B N 1
ATOM 5070 C CA . LEU B 1 208 ? 92.121 10.904 17.491 1.00 59.37 188 LEU B CA 1
ATOM 5071 C C . LEU B 1 208 ? 93.306 10.584 16.562 1.00 60.40 188 LEU B C 1
ATOM 5072 O O . LEU B 1 208 ? 93.990 9.582 16.809 1.00 47.98 188 LEU B O 1
ATOM 5077 N N . PRO B 1 209 ? 93.609 11.372 15.510 1.00 57.26 189 PRO B N 1
ATOM 5078 C CA . PRO B 1 209 ? 94.879 11.130 14.794 1.00 54.58 189 PRO B CA 1
ATOM 5079 C C . PRO B 1 209 ? 96.108 11.163 15.692 1.00 58.31 189 PRO B C 1
ATOM 5080 O O . PRO B 1 209 ? 96.914 10.220 15.668 1.00 59.66 189 PRO B O 1
ATOM 5084 N N . LYS B 1 210 ? 96.265 12.212 16.496 1.00 61.33 190 LYS B N 1
ATOM 5085 C CA . LYS B 1 210 ? 97.421 12.334 17.382 1.00 60.30 190 LYS B CA 1
ATOM 5086 C C . LYS B 1 210 ? 97.516 11.176 18.372 1.00 59.96 190 LYS B C 1
ATOM 5087 O O . LYS B 1 210 ? 98.612 10.669 18.643 1.00 60.62 190 LYS B O 1
ATOM 5093 N N . THR B 1 211 ? 96.371 10.740 18.913 1.00 60.49 191 THR B N 1
ATOM 5094 C CA . THR B 1 211 ? 96.328 9.606 19.834 1.00 61.96 191 THR B CA 1
ATOM 5095 C C . THR B 1 211 ? 96.722 8.300 19.149 1.00 62.31 191 THR B C 1
ATOM 5096 O O . THR B 1 211 ? 97.336 7.434 19.783 1.00 64.77 191 THR B O 1
ATOM 5100 N N . LEU B 1 212 ? 96.345 8.121 17.875 1.00 58.78 192 LEU B N 1
ATOM 5101 C CA . LEU B 1 212 ? 96.665 6.883 17.167 1.00 57.62 192 LEU B CA 1
ATOM 5102 C C . LEU B 1 212 ? 98.160 6.742 16.885 1.00 60.07 192 LEU B C 1
ATOM 5103 O O . LEU B 1 212 ? 98.670 5.615 16.850 1.00 60.16 192 LEU B O 1
ATOM 5108 N N . LEU B 1 213 ? 98.881 7.856 16.705 1.00 60.89 193 LEU B N 1
ATOM 5109 C CA . LEU B 1 213 ? 100.298 7.811 16.341 1.00 60.94 193 LEU B CA 1
ATOM 5110 C C . LEU B 1 213 ? 101.267 7.969 17.501 1.00 63.41 193 LEU B C 1
ATOM 5111 O O . LEU B 1 213 ? 102.418 7.527 17.381 1.00 63.68 193 LEU B O 1
ATOM 5116 N N . ASP B 1 214 ? 100.850 8.585 18.598 1.00 67.00 194 ASP B N 1
ATOM 5117 C CA . ASP B 1 214 ? 101.717 8.669 19.763 1.00 72.36 194 ASP B CA 1
ATOM 5118 C C . ASP B 1 214 ? 102.115 7.249 20.150 1.00 74.05 194 ASP B C 1
ATOM 5119 O O . ASP B 1 214 ? 101.239 6.380 20.256 1.00 72.90 194 ASP B O 1
ATOM 5124 N N . PRO B 1 215 ? 103.411 6.964 20.342 1.00 76.21 195 PRO B N 1
ATOM 5125 C CA . PRO B 1 215 ? 103.827 5.568 20.574 1.00 77.90 195 PRO B CA 1
ATOM 5126 C C . PRO B 1 215 ? 103.300 4.973 21.861 1.00 78.98 195 PRO B C 1
ATOM 5127 O O . PRO B 1 215 ? 103.294 3.740 21.984 1.00 80.65 195 PRO B O 1
ATOM 5131 N N . SER B 1 216 ? 102.803 5.792 22.784 1.00 80.31 196 SER B N 1
ATOM 5132 C CA . SER B 1 216 ? 102.293 5.299 24.060 1.00 83.28 196 SER B CA 1
ATOM 5133 C C . SER B 1 216 ? 100.792 5.039 24.054 1.00 79.43 196 SER B C 1
ATOM 5134 O O . SER B 1 216 ? 100.357 3.978 24.511 1.00 79.42 196 SER B O 1
ATOM 5137 N N . THR B 1 217 ? 99.995 5.995 23.551 1.00 75.57 197 THR B N 1
ATOM 5138 C CA . THR B 1 217 ? 98.546 5.834 23.440 1.00 73.59 197 THR B CA 1
ATOM 5139 C C . THR B 1 217 ? 98.153 4.978 22.237 1.00 68.95 197 THR B C 1
ATOM 5140 O O . THR B 1 217 ? 97.080 4.365 22.245 1.00 65.91 197 THR B O 1
ATOM 5144 N N . GLY B 1 218 ? 98.974 4.974 21.183 1.00 66.65 198 GLY B N 1
ATOM 5145 C CA . GLY B 1 218 ? 98.655 4.353 19.913 1.00 63.36 198 GLY B CA 1
ATOM 5146 C C . GLY B 1 218 ? 98.296 2.876 19.968 1.00 61.28 198 GLY B C 1
ATOM 5147 O O . GLY B 1 218 ? 97.291 2.435 19.401 1.00 58.99 198 GLY B O 1
ATOM 5148 N N . PRO B 1 219 ? 99.157 2.068 20.593 1.00 62.14 199 PRO B N 1
ATOM 5149 C CA . PRO B 1 219 ? 98.854 0.629 20.730 1.00 63.20 199 PRO B CA 1
ATOM 5150 C C . PRO B 1 219 ? 97.788 0.300 21.761 1.00 65.38 199 PRO B C 1
ATOM 5151 O O . PRO B 1 219 ? 97.239 -0.808 21.718 1.00 67.42 199 PRO B O 1
ATOM 5155 N N . SER B 1 220 ? 97.501 1.211 22.686 1.00 65.95 200 SER B N 1
ATOM 5156 C CA . SER B 1 220 ? 96.646 0.925 23.827 1.00 62.05 200 SER B CA 1
ATOM 5157 C C . SER B 1 220 ? 95.199 0.665 23.439 1.00 68.40 200 SER B C 1
ATOM 5158 O O . SER B 1 220 ? 94.649 1.289 22.526 1.00 66.03 200 SER B O 1
ATOM 5161 N N . TYR B 1 221 ? 94.588 -0.272 24.155 1.00 67.67 201 TYR B N 1
ATOM 5162 C CA . TYR B 1 221 ? 93.150 -0.496 24.171 1.00 66.71 201 TYR B CA 1
ATOM 5163 C C . TYR B 1 221 ? 92.553 -0.219 25.548 1.00 71.70 201 TYR B C 1
ATOM 5164 O O . TYR B 1 221 ? 91.543 -0.810 25.921 1.00 73.27 201 TYR B O 1
ATOM 5173 N N . ASP B 1 222 ? 93.194 0.640 26.332 1.00 74.75 202 ASP B N 1
ATOM 5174 C CA . ASP B 1 222 ? 92.750 0.915 27.690 1.00 76.88 202 ASP B CA 1
ATOM 5175 C C . ASP B 1 222 ? 91.662 1.984 27.667 1.00 72.18 202 ASP B C 1
ATOM 5176 O O . ASP B 1 222 ? 91.790 2.996 26.977 1.00 70.04 202 ASP B O 1
ATOM 5181 N N . VAL B 1 223 ? 90.602 1.774 28.448 1.00 73.02 203 VAL B N 1
ATOM 5182 C CA . VAL B 1 223 ? 89.479 2.700 28.449 1.00 74.23 203 VAL B CA 1
ATOM 5183 C C . VAL B 1 223 ? 89.862 4.111 28.882 1.00 75.62 203 VAL B C 1
ATOM 5184 O O . VAL B 1 223 ? 89.104 5.060 28.643 1.00 74.54 203 VAL B O 1
ATOM 5188 N N . THR B 1 224 ? 91.016 4.267 29.511 1.00 78.19 204 THR B N 1
ATOM 5189 C CA . THR B 1 224 ? 91.471 5.528 30.088 1.00 80.44 204 THR B CA 1
ATOM 5190 C C . THR B 1 224 ? 92.666 6.202 29.399 1.00 83.55 204 THR B C 1
ATOM 5191 O O . THR B 1 224 ? 93.228 7.139 29.970 1.00 88.41 204 THR B O 1
ATOM 5195 N N . ARG B 1 225 ? 93.013 5.747 28.220 1.00 81.00 205 ARG B N 1
ATOM 5196 C CA . ARG B 1 225 ? 94.065 6.390 27.508 1.00 80.86 205 ARG B CA 1
ATOM 5197 C C . ARG B 1 225 ? 93.620 6.559 26.089 1.00 75.61 205 ARG B C 1
ATOM 5198 O O . ARG B 1 225 ? 94.221 6.036 25.170 1.00 72.82 205 ARG B O 1
ATOM 5206 N N . THR B 1 226 ? 92.539 7.302 25.920 1.00 73.17 206 THR B N 1
ATOM 5207 C CA . THR B 1 226 ? 91.944 7.446 24.590 1.00 69.73 206 THR B CA 1
ATOM 5208 C C . THR B 1 226 ? 92.004 8.909 24.161 1.00 66.80 206 THR B C 1
ATOM 5209 O O . THR B 1 226 ? 92.346 9.789 24.953 1.00 67.30 206 THR B O 1
ATOM 5213 N N . ALA B 1 227 ? 91.649 9.173 22.899 1.00 64.03 207 ALA B N 1
ATOM 5214 C CA . ALA B 1 227 ? 91.572 10.553 22.439 1.00 63.14 207 ALA B CA 1
ATOM 5215 C C . ALA B 1 227 ? 90.687 11.389 23.349 1.00 68.97 207 ALA B C 1
ATOM 5216 O O . ALA B 1 227 ? 90.942 12.586 23.536 1.00 73.30 207 ALA B O 1
ATOM 5218 N N . TRP B 1 228 ? 89.666 10.770 23.955 1.00 68.55 208 TRP B N 1
ATOM 5219 C CA . TRP B 1 228 ? 88.756 11.511 24.824 1.00 67.65 208 TRP B CA 1
ATOM 5220 C C . TRP B 1 228 ? 89.489 12.044 26.057 1.00 69.23 208 TRP B C 1
ATOM 5221 O O . TRP B 1 228 ? 89.396 13.235 26.376 1.00 69.07 208 TRP B O 1
ATOM 5232 N N . GLN B 1 229 ? 90.256 11.185 26.743 1.00 71.76 209 GLN B N 1
ATOM 5233 C CA . GLN B 1 229 ? 91.047 11.647 27.887 1.00 77.64 209 GLN B CA 1
ATOM 5234 C C . GLN B 1 229 ? 92.010 12.758 27.492 1.00 79.47 209 GLN B C 1
ATOM 5235 O O . GLN B 1 229 ? 92.237 13.692 28.269 1.00 82.91 209 GLN B O 1
ATOM 5241 N N . ASP B 1 230 ? 92.591 12.673 26.294 1.00 75.44 210 ASP B N 1
ATOM 5242 C CA . ASP B 1 230 ? 93.468 13.740 25.828 1.00 72.66 210 ASP B CA 1
ATOM 5243 C C . ASP B 1 230 ? 92.698 15.047 25.699 1.00 70.15 210 ASP B C 1
ATOM 5244 O O . ASP B 1 230 ? 93.249 16.135 25.916 1.00 67.59 210 ASP B O 1
ATOM 5249 N N . ALA B 1 231 ? 91.424 14.953 25.306 1.00 69.81 211 ALA B N 1
ATOM 5250 C CA . ALA B 1 231 ? 90.579 16.134 25.170 1.00 69.38 211 ALA B CA 1
ATOM 5251 C C . ALA B 1 231 ? 90.201 16.743 26.527 1.00 74.44 211 ALA B C 1
ATOM 5252 O O . ALA B 1 231 ? 90.309 17.962 26.720 1.00 76.74 211 ALA B O 1
ATOM 5254 N N . ILE B 1 232 ? 89.790 15.909 27.490 1.00 75.98 212 ILE B N 1
ATOM 5255 C CA . ILE B 1 232 ? 89.283 16.400 28.772 1.00 79.27 212 ILE B CA 1
ATOM 5256 C C . ILE B 1 232 ? 90.386 16.771 29.754 1.00 80.28 212 ILE B C 1
ATOM 5257 O O . ILE B 1 232 ? 90.155 17.581 30.662 1.00 80.95 212 ILE B O 1
ATOM 5262 N N . GLY B 1 233 ? 91.581 16.223 29.593 1.00 80.31 213 GLY B N 1
ATOM 5263 C CA . GLY B 1 233 ? 92.628 16.434 30.573 1.00 83.67 213 GLY B CA 1
ATOM 5264 C C . GLY B 1 233 ? 92.317 15.692 31.856 1.00 85.25 213 GLY B C 1
ATOM 5265 O O . GLY B 1 233 ? 92.406 16.245 32.958 1.00 89.79 213 GLY B O 1
ATOM 5266 N N . THR B 1 234 ? 91.909 14.437 31.702 1.00 82.96 214 THR B N 1
ATOM 5267 C CA . THR B 1 234 ? 91.617 13.533 32.803 1.00 85.83 214 THR B CA 1
ATOM 5268 C C . THR B 1 234 ? 92.127 12.128 32.544 1.00 89.48 214 THR B C 1
ATOM 5269 O O . THR B 1 234 ? 92.552 11.781 31.438 1.00 88.25 214 THR B O 1
ATOM 5273 N N . THR B 1 235 ? 92.090 11.328 33.616 1.00 92.71 215 THR B N 1
ATOM 5274 C CA . THR B 1 235 ? 92.475 9.926 33.601 1.00 91.89 215 THR B CA 1
ATOM 5275 C C . THR B 1 235 ? 91.319 8.975 33.888 1.00 93.25 215 THR B C 1
ATOM 5276 O O . THR B 1 235 ? 91.484 7.759 33.725 1.00 91.68 215 THR B O 1
ATOM 5280 N N . LYS B 1 236 ? 90.172 9.479 34.319 1.00 96.64 216 LYS B N 1
ATOM 5281 C CA . LYS B 1 236 ? 89.076 8.624 34.754 1.00 96.81 216 LYS B CA 1
ATOM 5282 C C . LYS B 1 236 ? 88.272 8.157 33.542 1.00 93.75 216 LYS B C 1
ATOM 5283 O O . LYS B 1 236 ? 88.150 8.889 32.548 1.00 92.46 216 LYS B O 1
ATOM 5289 N N . PRO B 1 237 ? 87.737 6.937 33.570 1.00 92.05 217 PRO B N 1
ATOM 5290 C CA . PRO B 1 237 ? 86.818 6.551 32.500 1.00 89.34 217 PRO B CA 1
ATOM 5291 C C . PRO B 1 237 ? 85.723 7.593 32.438 1.00 88.41 217 PRO B C 1
ATOM 5292 O O . PRO B 1 237 ? 85.302 8.151 33.464 1.00 91.46 217 PRO B O 1
ATOM 5296 N N . ARG B 1 238 ? 85.269 7.856 31.222 1.00 84.05 218 ARG B N 1
ATOM 5297 C CA . ARG B 1 238 ? 84.351 8.961 31.041 1.00 84.41 218 ARG B CA 1
ATOM 5298 C C . ARG B 1 238 ? 82.934 8.660 31.531 1.00 85.57 218 ARG B C 1
ATOM 5299 O O . ARG B 1 238 ? 82.136 9.588 31.691 1.00 88.02 218 ARG B O 1
ATOM 5307 N N . TRP B 1 239 ? 82.609 7.403 31.843 1.00 83.65 219 TRP B N 1
ATOM 5308 C CA . TRP B 1 239 ? 81.311 7.112 32.446 1.00 83.19 219 TRP B CA 1
ATOM 5309 C C . TRP B 1 239 ? 81.149 7.798 33.792 1.00 89.73 219 TRP B C 1
ATOM 5310 O O . TRP B 1 239 ? 80.015 8.000 34.250 1.00 94.74 219 TRP B O 1
ATOM 5321 N N . GLU B 1 240 ? 82.261 8.148 34.433 1.00 90.63 220 GLU B N 1
ATOM 5322 C CA . GLU B 1 240 ? 82.254 8.806 35.726 1.00 92.42 220 GLU B CA 1
ATOM 5323 C C . GLU B 1 240 ? 82.538 10.290 35.630 1.00 90.63 220 GLU B C 1
ATOM 5324 O O . GLU B 1 240 ? 82.162 11.044 36.532 1.00 93.11 220 GLU B O 1
ATOM 5330 N N . TRP B 1 241 ? 83.160 10.729 34.545 1.00 86.92 221 TRP B N 1
ATOM 5331 C CA . TRP B 1 241 ? 83.366 12.158 34.358 1.00 87.87 221 TRP B CA 1
ATOM 5332 C C . TRP B 1 241 ? 82.048 12.880 34.101 1.00 86.14 221 TRP B C 1
ATOM 5333 O O . TRP B 1 241 ? 81.860 14.024 34.536 1.00 84.82 221 TRP B O 1
ATOM 5344 N N . ILE B 1 242 ? 81.124 12.202 33.455 1.00 87.55 222 ILE B N 1
ATOM 5345 C CA . ILE B 1 242 ? 79.844 12.804 33.177 1.00 87.54 222 ILE B CA 1
ATOM 5346 C C . ILE B 1 242 ? 79.102 13.001 34.464 1.00 90.94 222 ILE B C 1
ATOM 5347 O O . ILE B 1 242 ? 78.311 13.912 34.584 1.00 93.02 222 ILE B O 1
ATOM 5352 N N . GLU B 1 243 ? 79.380 12.141 35.431 1.00 93.32 223 GLU B N 1
ATOM 5353 C CA . GLU B 1 243 ? 78.649 12.106 36.692 1.00 96.59 223 GLU B CA 1
ATOM 5354 C C . GLU B 1 243 ? 79.251 12.988 37.776 1.00 99.67 223 GLU B C 1
ATOM 5355 O O . GLU B 1 243 ? 78.704 13.043 38.880 1.00 96.53 223 GLU B O 1
ATOM 5361 N N . GLU B 1 244 ? 80.348 13.680 37.495 1.00 102.14 224 GLU B N 1
ATOM 5362 C CA . GLU B 1 244 ? 80.909 14.584 38.481 1.00 110.72 224 GLU B CA 1
ATOM 5363 C C . GLU B 1 244 ? 79.893 15.671 38.794 1.00 119.97 224 GLU B C 1
ATOM 5364 O O . GLU B 1 244 ? 79.040 16.015 37.967 1.00 119.52 224 GLU B O 1
ATOM 5370 N N . ARG B 1 245 ? 79.970 16.201 40.009 1.00 130.13 225 ARG B N 1
ATOM 5371 C CA . ARG B 1 245 ? 79.174 17.353 40.400 1.00 133.38 225 ARG B CA 1
ATOM 5372 C C . ARG B 1 245 ? 80.118 18.551 40.436 1.00 136.98 225 ARG B C 1
ATOM 5373 O O . ARG B 1 245 ? 81.068 18.569 41.226 1.00 143.53 225 ARG B O 1
ATOM 5381 N N . VAL B 1 246 ? 79.878 19.536 39.574 1.00 133.96 226 VAL B N 1
ATOM 5382 C CA . VAL B 1 246 ? 80.756 20.696 39.463 1.00 134.80 226 VAL B CA 1
ATOM 5383 C C . VAL B 1 246 ? 79.956 21.930 39.871 1.00 139.37 226 VAL B C 1
ATOM 5384 O O . VAL B 1 246 ? 78.728 21.920 39.856 1.00 141.07 226 VAL B O 1
ATOM 5388 N N . GLU B 1 247 ? 80.698 23.032 40.339 1.00 139.88 227 GLU B N 1
ATOM 5389 C CA . GLU B 1 247 ? 80.097 24.310 40.684 1.00 141.40 227 GLU B CA 1
ATOM 5390 C C . GLU B 1 247 ? 80.044 25.227 39.460 1.00 136.64 227 GLU B C 1
ATOM 5391 O O . GLU B 1 247 ? 80.983 25.250 38.656 1.00 134.47 227 GLU B O 1
ATOM 5393 N N . PRO B 1 248 ? 78.967 26.056 39.368 1.00 135.60 228 PRO B N 1
ATOM 5394 C CA . PRO B 1 248 ? 78.727 26.888 38.169 1.00 134.83 228 PRO B CA 1
ATOM 5395 C C . PRO B 1 248 ? 79.865 27.727 37.619 1.00 131.36 228 PRO B C 1
ATOM 5396 O O . PRO B 1 248 ? 79.965 27.874 36.396 1.00 126.93 228 PRO B O 1
ATOM 5400 N N . ASP B 1 249 ? 80.727 28.286 38.465 1.00 132.49 229 ASP B N 1
ATOM 5401 C CA . ASP B 1 249 ? 81.748 29.170 37.915 1.00 131.63 229 ASP B CA 1
ATOM 5402 C C . ASP B 1 249 ? 82.847 28.391 37.212 1.00 128.46 229 ASP B C 1
ATOM 5403 O O . ASP B 1 249 ? 83.556 28.944 36.362 1.00 127.14 229 ASP B O 1
ATOM 5408 N N . LYS B 1 250 ? 82.955 27.099 37.465 1.00 126.17 230 LYS B N 1
ATOM 5409 C CA . LYS B 1 250 ? 83.994 26.304 36.843 1.00 121.72 230 LYS B CA 1
ATOM 5410 C C . LYS B 1 250 ? 83.479 25.482 35.668 1.00 118.40 230 LYS B C 1
ATOM 5411 O O . LYS B 1 250 ? 84.291 24.924 34.918 1.00 117.02 230 LYS B O 1
ATOM 5413 N N . LEU B 1 251 ? 82.161 25.439 35.452 1.00 117.72 231 LEU B N 1
ATOM 5414 C CA . LEU B 1 251 ? 81.611 24.363 34.640 1.00 114.56 231 LEU B CA 1
ATOM 5415 C C . LEU B 1 251 ? 81.794 24.563 33.141 1.00 113.41 231 LEU B C 1
ATOM 5416 O O . LEU B 1 251 ? 82.031 23.583 32.427 1.00 112.82 231 LEU B O 1
ATOM 5421 N N . LEU B 1 252 ? 81.726 25.788 32.624 1.00 114.41 232 LEU B N 1
ATOM 5422 C CA . LEU B 1 252 ? 81.576 25.855 31.174 1.00 112.53 232 LEU B CA 1
ATOM 5423 C C . LEU B 1 252 ? 82.881 25.453 30.471 1.00 109.71 232 LEU B C 1
ATOM 5424 O O . LEU B 1 252 ? 82.844 24.885 29.369 1.00 107.08 232 LEU B O 1
ATOM 5429 N N . ASP B 1 253 ? 84.037 25.707 31.099 1.00 109.62 233 ASP B N 1
ATOM 5430 C CA . ASP B 1 253 ? 85.342 25.335 30.557 1.00 103.71 233 ASP B CA 1
ATOM 5431 C C . ASP B 1 253 ? 85.957 24.140 31.269 1.00 98.69 233 ASP B C 1
ATOM 5432 O O . ASP B 1 253 ? 87.157 23.884 31.119 1.00 95.18 233 ASP B O 1
ATOM 5437 N N . SER B 1 254 ? 85.154 23.404 32.036 1.00 97.59 234 SER B N 1
ATOM 5438 C CA . SER B 1 254 ? 85.612 22.156 32.635 1.00 96.62 234 SER B CA 1
ATOM 5439 C C . SER B 1 254 ? 86.089 21.133 31.608 1.00 91.16 234 SER B C 1
ATOM 5440 O O . SER B 1 254 ? 86.876 20.245 31.954 1.00 91.48 234 SER B O 1
ATOM 5443 N N . GLY B 1 255 ? 85.609 21.208 30.368 1.00 86.28 235 GLY B N 1
ATOM 5444 C CA . GLY B 1 255 ? 86.013 20.225 29.392 1.00 82.41 235 GLY B CA 1
ATOM 5445 C C . GLY B 1 255 ? 87.382 20.427 28.786 1.00 81.45 235 GLY B C 1
ATOM 5446 O O . GLY B 1 255 ? 87.778 19.654 27.908 1.00 79.52 235 GLY B O 1
ATOM 5447 N N . PHE B 1 256 ? 88.118 21.443 29.232 1.00 83.20 236 PHE B N 1
ATOM 5448 C CA . PHE B 1 256 ? 89.447 21.714 28.704 1.00 83.17 236 PHE B CA 1
ATOM 5449 C C . PHE B 1 256 ? 89.384 21.985 27.209 1.00 78.93 236 PHE B C 1
ATOM 5450 O O . PHE B 1 256 ? 88.883 23.029 26.786 1.00 79.23 236 PHE B O 1
ATOM 5458 N N . HIS B 1 257 ? 89.899 21.056 26.401 1.00 76.52 237 HIS B N 1
ATOM 5459 C CA . HIS B 1 257 ? 89.822 21.224 24.951 1.00 73.68 237 HIS B CA 1
ATOM 5460 C C . HIS B 1 257 ? 88.416 20.950 24.425 1.00 73.39 237 HIS B C 1
ATOM 5461 O O . HIS B 1 257 ? 88.038 21.481 23.365 1.00 72.50 237 HIS B O 1
ATOM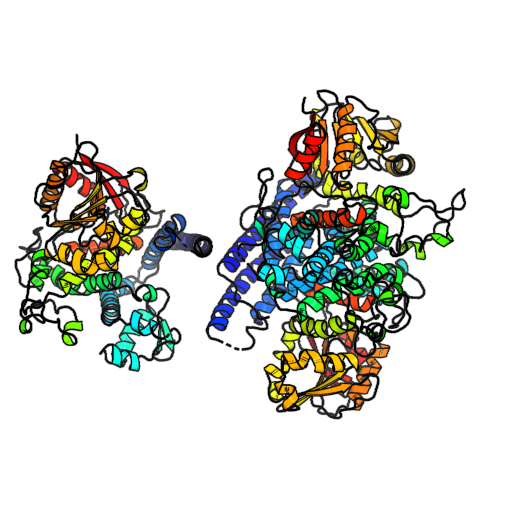 5468 N N . TYR B 1 258 ? 87.632 20.145 25.142 1.00 73.51 238 TYR B N 1
ATOM 5469 C CA . TYR B 1 258 ? 86.205 20.007 24.836 1.00 72.16 238 TYR B CA 1
ATOM 5470 C C . TYR B 1 258 ? 85.479 21.318 25.136 1.00 72.40 238 TYR B C 1
ATOM 5471 O O . TYR B 1 258 ? 85.492 21.770 26.290 1.00 73.46 238 TYR B O 1
ATOM 5480 N N . PRO B 1 259 ? 84.862 21.965 24.145 1.00 71.45 239 PRO B N 1
ATOM 5481 C CA . PRO B 1 259 ? 84.198 23.251 24.397 1.00 72.63 239 PRO B CA 1
ATOM 5482 C C . PRO B 1 259 ? 83.017 23.158 25.356 1.00 72.86 239 PRO B C 1
ATOM 5483 O O . PRO B 1 259 ? 82.700 24.156 26.025 1.00 75.71 239 PRO B O 1
ATOM 5487 N N . GLY B 1 260 ? 82.374 21.998 25.462 1.00 70.80 240 GLY B N 1
ATOM 5488 C CA . GLY B 1 260 ? 81.193 21.836 26.280 1.00 75.04 240 GLY B CA 1
ATOM 5489 C C . GLY B 1 260 ? 79.934 22.011 25.470 1.00 77.10 240 GLY B C 1
ATOM 5490 O O . GLY B 1 260 ? 79.956 22.409 24.295 1.00 77.24 240 GLY B O 1
ATOM 5491 N N . ILE B 1 261 ? 78.798 21.732 26.084 1.00 78.67 241 ILE B N 1
ATOM 5492 C CA . ILE B 1 261 ? 77.552 21.907 25.379 1.00 78.44 241 ILE B CA 1
ATOM 5493 C C . ILE B 1 261 ? 77.491 23.359 25.025 1.00 79.44 241 ILE B C 1
ATOM 5494 O O . ILE B 1 261 ? 77.750 24.182 25.860 1.00 82.16 241 ILE B O 1
ATOM 5499 N N . PRO B 1 262 ? 77.172 23.693 23.791 1.00 77.66 242 PRO B N 1
ATOM 5500 C CA . PRO B 1 262 ? 77.212 25.104 23.401 1.00 81.51 242 PRO B CA 1
ATOM 5501 C C . PRO B 1 262 ? 76.140 25.962 24.040 1.00 88.80 242 PRO B C 1
ATOM 5502 O O . PRO B 1 262 ? 76.321 27.183 24.118 1.00 94.44 242 PRO B O 1
ATOM 5506 N N . SER B 1 263 ? 74.996 25.391 24.394 1.00 89.89 243 SER B N 1
ATOM 5507 C CA . SER B 1 263 ? 73.880 26.158 24.934 1.00 94.47 243 SER B CA 1
ATOM 5508 C C . SER B 1 263 ? 74.126 26.716 26.336 1.00 101.38 243 SER B C 1
ATOM 5509 O O . SER B 1 263 ? 73.318 27.518 26.823 1.00 105.06 243 SER B O 1
ATOM 5512 N N . LEU B 1 264 ? 75.171 26.272 27.028 1.00 104.08 244 LEU B N 1
ATOM 5513 C CA . LEU B 1 264 ? 75.387 26.730 28.392 1.00 106.67 244 LEU B CA 1
ATOM 5514 C C . LEU B 1 264 ? 75.653 28.228 28.455 1.00 105.91 244 LEU B C 1
ATOM 5515 O O . LEU B 1 264 ? 75.332 28.862 29.460 1.00 108.21 244 LEU B O 1
ATOM 5520 N N . ILE B 1 265 ? 76.256 28.809 27.413 1.00 104.81 245 ILE B N 1
ATOM 5521 C CA . ILE B 1 265 ? 76.602 30.235 27.395 1.00 108.68 245 ILE B CA 1
ATOM 5522 C C . ILE B 1 265 ? 75.365 31.091 27.672 1.00 111.07 245 ILE B C 1
ATOM 5523 O O . ILE B 1 265 ? 75.444 32.125 28.351 1.00 113.13 245 ILE B O 1
ATOM 5528 N N . LEU B 1 266 ? 74.200 30.632 27.205 1.00 109.98 246 LEU B N 1
ATOM 5529 C CA . LEU B 1 266 ? 72.936 31.353 27.347 1.00 110.85 246 LEU B CA 1
ATOM 5530 C C . LEU B 1 266 ? 71.921 30.663 28.243 1.00 114.15 246 LEU B C 1
ATOM 5531 O O . LEU B 1 266 ? 70.992 31.327 28.713 1.00 118.00 246 LEU B O 1
ATOM 5536 N N . GLU B 1 267 ? 72.098 29.384 28.542 1.00 113.43 247 GLU B N 1
ATOM 5537 C CA . GLU B 1 267 ? 71.143 28.618 29.338 1.00 114.69 247 GLU B CA 1
ATOM 5538 C C . GLU B 1 267 ? 71.894 27.952 30.480 1.00 115.08 247 GLU B C 1
ATOM 5539 O O . GLU B 1 267 ? 72.124 26.737 30.464 1.00 113.37 247 GLU B O 1
ATOM 5545 N N . PRO B 1 268 ? 72.292 28.729 31.493 1.00 117.69 248 PRO B N 1
ATOM 5546 C CA . PRO B 1 268 ? 73.054 28.160 32.610 1.00 118.93 248 PRO B CA 1
ATOM 5547 C C . PRO B 1 268 ? 72.301 27.005 33.253 1.00 119.45 248 PRO B C 1
ATOM 5548 O O . PRO B 1 268 ? 71.069 26.954 33.237 1.00 120.22 248 PRO B O 1
ATOM 5552 N N . GLN B 1 269 ? 73.057 26.060 33.802 1.00 117.69 249 GLN B N 1
ATOM 5553 C CA . GLN B 1 269 ? 72.452 24.901 34.438 1.00 115.06 249 GLN B CA 1
ATOM 5554 C C . GLN B 1 269 ? 71.969 25.239 35.847 1.00 115.70 249 GLN B C 1
ATOM 5555 O O . GLN B 1 269 ? 72.547 26.079 36.544 1.00 117.38 249 GLN B O 1
ATOM 5561 N N . ALA B 1 270 ? 70.882 24.557 36.272 1.00 114.58 250 ALA B N 1
ATOM 5562 C CA . ALA B 1 270 ? 70.307 24.939 37.558 1.00 118.14 250 ALA B CA 1
ATOM 5563 C C . ALA B 1 270 ? 70.937 24.126 38.685 1.00 119.18 250 ALA B C 1
ATOM 5564 O O . ALA B 1 270 ? 70.970 22.892 38.608 1.00 115.95 250 ALA B O 1
ATOM 5566 N N . PRO B 1 271 ? 71.432 24.777 39.736 1.00 122.63 251 PRO B N 1
ATOM 5567 C CA . PRO B 1 271 ? 71.980 24.031 40.879 1.00 125.84 251 PRO B CA 1
ATOM 5568 C C . PRO B 1 271 ? 70.909 23.159 41.525 1.00 128.63 251 PRO B C 1
ATOM 5569 O O . PRO B 1 271 ? 69.735 23.532 41.597 1.00 131.95 251 PRO B O 1
ATOM 5573 N N . GLY B 1 272 ? 71.316 21.971 41.962 1.00 128.03 252 GLY B N 1
ATOM 5574 C CA . GLY B 1 272 ? 70.425 21.094 42.688 1.00 131.13 252 GLY B CA 1
ATOM 5575 C C . GLY B 1 272 ? 70.346 21.464 44.160 1.00 140.53 252 GLY B C 1
ATOM 5576 O O . GLY B 1 272 ? 70.833 22.505 44.605 1.00 142.42 252 GLY B O 1
ATOM 5577 N N . GLU B 1 273 ? 69.732 20.565 44.934 1.00 145.97 253 GLU B N 1
ATOM 5578 C CA . GLU B 1 273 ? 69.455 20.859 46.338 1.00 154.31 253 GLU B CA 1
ATOM 5579 C C . GLU B 1 273 ? 70.716 20.876 47.199 1.00 161.33 253 GLU B C 1
ATOM 5580 O O . GLU B 1 273 ? 70.672 21.376 48.330 1.00 165.90 253 GLU B O 1
ATOM 5586 N N . ASP B 1 274 ? 71.827 20.329 46.704 1.00 162.82 254 ASP B N 1
ATOM 5587 C CA . ASP B 1 274 ? 73.101 20.345 47.413 1.00 163.52 254 ASP B CA 1
ATOM 5588 C C . ASP B 1 274 ? 74.022 21.468 46.943 1.00 159.66 254 ASP B C 1
ATOM 5589 O O . ASP B 1 274 ? 75.173 21.542 47.388 1.00 161.20 254 ASP B O 1
ATOM 5594 N N . GLY B 1 275 ? 73.533 22.347 46.068 1.00 154.51 255 GLY B N 1
ATOM 5595 C CA . GLY B 1 275 ? 74.310 23.447 45.540 1.00 152.68 255 GLY B CA 1
ATOM 5596 C C . GLY B 1 275 ? 75.234 23.117 44.392 1.00 148.00 255 GLY B C 1
ATOM 5597 O O . GLY B 1 275 ? 75.929 24.018 43.908 1.00 150.30 255 GLY B O 1
ATOM 5598 N N . LEU B 1 276 ? 75.264 21.874 43.928 1.00 142.04 256 LEU B N 1
ATOM 5599 C CA . LEU B 1 276 ? 76.103 21.480 42.807 1.00 134.67 256 LEU B CA 1
ATOM 5600 C C . LEU B 1 276 ? 75.231 21.285 41.575 1.00 129.27 256 LEU B C 1
ATOM 5601 O O . LEU B 1 276 ? 74.029 21.025 41.678 1.00 128.78 256 LEU B O 1
ATOM 5606 N N . VAL B 1 277 ? 75.841 21.384 40.399 1.00 124.91 257 VAL B N 1
ATOM 5607 C CA . VAL B 1 277 ? 75.121 21.119 39.164 1.00 120.16 257 VAL B CA 1
ATOM 5608 C C . VAL B 1 277 ? 75.621 19.790 38.617 1.00 117.18 257 VAL B C 1
ATOM 5609 O O . VAL B 1 277 ? 76.814 19.471 38.715 1.00 116.86 257 VAL B O 1
ATOM 5613 N N . ALA B 1 278 ? 74.712 19.027 38.021 1.00 114.97 258 ALA B N 1
ATOM 5614 C CA . ALA B 1 278 ? 75.113 17.842 37.291 1.00 110.62 258 ALA B CA 1
ATOM 5615 C C . ALA B 1 278 ? 75.655 18.295 35.949 1.00 107.03 258 ALA B C 1
ATOM 5616 O O . ALA B 1 278 ? 75.349 19.386 35.480 1.00 107.84 258 ALA B O 1
ATOM 5618 N N . ARG B 1 279 ? 76.462 17.475 35.333 1.00 102.91 259 ARG B N 1
ATOM 5619 C CA . ARG B 1 279 ? 76.971 17.931 34.037 1.00 99.63 259 ARG B CA 1
ATOM 5620 C C . ARG B 1 279 ? 75.993 17.588 32.916 1.00 97.19 259 ARG B C 1
ATOM 5621 O O . ARG B 1 279 ? 75.432 16.480 32.916 1.00 96.24 259 ARG B O 1
ATOM 5629 N N . PRO B 1 280 ? 75.772 18.507 31.949 1.00 95.19 260 PRO B N 1
ATOM 5630 C CA . PRO B 1 280 ? 74.743 18.265 30.924 1.00 91.01 260 PRO B CA 1
ATOM 5631 C C . PRO B 1 280 ? 74.876 16.949 30.218 1.00 86.94 260 PRO B C 1
ATOM 5632 O O . PRO B 1 280 ? 73.874 16.413 29.726 1.00 86.64 260 PRO B O 1
ATOM 5636 N N . GLU B 1 281 ? 76.094 16.432 30.103 1.00 84.60 261 GLU B N 1
ATOM 5637 C CA . GLU B 1 281 ? 76.311 15.252 29.279 1.00 81.56 261 GLU B CA 1
ATOM 5638 C C . GLU B 1 281 ? 75.667 14.015 29.895 1.00 81.76 261 GLU B C 1
ATOM 5639 O O . GLU B 1 281 ? 75.314 13.079 29.166 1.00 78.68 261 GLU B O 1
ATOM 5645 N N . LEU B 1 282 ? 75.474 14.009 31.216 1.00 85.70 262 LEU B N 1
ATOM 5646 C CA . LEU B 1 282 ? 74.837 12.877 31.882 1.00 87.25 262 LEU B CA 1
ATOM 5647 C C . LEU B 1 282 ? 73.374 12.745 31.472 1.00 89.25 262 LEU B C 1
ATOM 5648 O O . LEU B 1 282 ? 72.903 11.643 31.161 1.00 89.27 262 LEU B O 1
ATOM 5653 N N . GLU B 1 283 ? 72.629 13.854 31.489 1.00 90.98 263 GLU B N 1
ATOM 5654 C CA . GLU B 1 283 ? 71.226 13.778 31.099 1.00 91.17 263 GLU B CA 1
ATOM 5655 C C . GLU B 1 283 ? 71.094 13.524 29.607 1.00 85.88 263 GLU B C 1
ATOM 5656 O O . GLU B 1 283 ? 70.169 12.837 29.166 1.00 85.12 263 GLU B O 1
ATOM 5662 N N . ILE B 1 284 ? 72.027 14.043 28.819 1.00 82.52 264 ILE B N 1
ATOM 5663 C CA . ILE B 1 284 ? 71.991 13.837 27.374 1.00 78.57 264 ILE B CA 1
ATOM 5664 C C . ILE B 1 284 ? 72.223 12.371 27.021 1.00 75.61 264 ILE B C 1
ATOM 5665 O O . ILE B 1 284 ? 71.508 11.788 26.200 1.00 72.87 264 ILE B O 1
ATOM 5670 N N . MET B 1 285 ? 73.216 11.747 27.644 1.00 76.91 265 MET B N 1
ATOM 5671 C CA . MET B 1 285 ? 73.571 10.396 27.239 1.00 73.95 265 MET B CA 1
ATOM 5672 C C . MET B 1 285 ? 72.477 9.408 27.597 1.00 72.18 265 MET B C 1
ATOM 5673 O O . MET B 1 285 ? 72.130 8.541 26.790 1.00 71.54 265 MET B O 1
ATOM 5678 N N . GLY B 1 286 ? 71.879 9.564 28.773 1.00 73.47 266 GLY B N 1
ATOM 5679 C CA . GLY B 1 286 ? 70.777 8.694 29.145 1.00 74.93 266 GLY B CA 1
ATOM 5680 C C . GLY B 1 286 ? 69.637 8.733 28.144 1.00 72.96 266 GLY B C 1
ATOM 5681 O O . GLY B 1 286 ? 69.092 7.692 27.768 1.00 73.40 266 GLY B O 1
ATOM 5682 N N . LEU B 1 287 ? 69.261 9.941 27.699 1.00 71.07 267 LEU B N 1
ATOM 5683 C CA . LEU B 1 287 ? 68.192 10.076 26.715 1.00 68.04 267 LEU B CA 1
ATOM 5684 C C . LEU B 1 287 ? 68.653 9.712 25.308 1.00 68.71 267 LEU B C 1
ATOM 5685 O O . LEU B 1 287 ? 67.843 9.244 24.500 1.00 66.37 267 LEU B O 1
ATOM 5690 N N . ALA B 1 288 ? 69.945 9.880 25.012 1.00 68.51 268 ALA B N 1
ATOM 5691 C CA . ALA B 1 288 ? 70.446 9.598 23.671 1.00 65.12 268 ALA B CA 1
ATOM 5692 C C . ALA B 1 288 ? 70.267 8.134 23.301 1.00 66.11 268 ALA B C 1
ATOM 5693 O O . ALA B 1 288 ? 69.873 7.814 22.171 1.00 65.16 268 ALA B O 1
ATOM 5695 N N . MET B 1 289 ? 70.501 7.233 24.251 1.00 68.61 269 MET B N 1
ATOM 5696 C CA . MET B 1 289 ? 70.392 5.818 23.931 1.00 68.66 269 MET B CA 1
ATOM 5697 C C . MET B 1 289 ? 68.954 5.358 23.765 1.00 72.83 269 MET B C 1
ATOM 5698 O O . MET B 1 289 ? 68.731 4.372 23.060 1.00 74.45 269 MET B O 1
ATOM 5703 N N . VAL B 1 290 ? 67.971 6.046 24.356 1.00 75.29 270 VAL B N 1
ATOM 5704 C CA . VAL B 1 290 ? 66.594 5.924 23.856 1.00 76.58 270 VAL B CA 1
ATOM 5705 C C . VAL B 1 290 ? 66.486 6.309 22.392 1.00 71.23 270 VAL B C 1
ATOM 5706 O O . VAL B 1 290 ? 65.979 5.531 21.575 1.00 68.68 270 VAL B O 1
ATOM 5710 N N . GLY B 1 291 ? 66.900 7.532 22.055 1.00 68.77 271 GLY B N 1
ATOM 5711 C CA . GLY B 1 291 ? 66.795 7.978 20.679 1.00 64.72 271 GLY B CA 1
ATOM 5712 C C . GLY B 1 291 ? 67.483 7.019 19.732 1.00 61.28 271 GLY B C 1
ATOM 5713 O O . GLY B 1 291 ? 66.867 6.502 18.800 1.00 60.43 271 GLY B O 1
ATOM 5714 N N . GLY B 1 292 ? 68.745 6.702 20.014 1.00 58.66 272 GLY B N 1
ATOM 5715 C CA . GLY B 1 292 ? 69.475 5.789 19.157 1.00 56.51 272 GLY B CA 1
ATOM 5716 C C . GLY B 1 292 ? 68.857 4.408 19.126 1.00 58.42 272 GLY B C 1
ATOM 5717 O O . GLY B 1 292 ? 68.820 3.762 18.081 1.00 59.73 272 GLY B O 1
ATOM 5718 N N . GLY B 1 293 ? 68.367 3.934 20.271 1.00 54.72 273 GLY B N 1
ATOM 5719 C CA . GLY B 1 293 ? 67.757 2.614 20.310 1.00 66.64 273 GLY B CA 1
ATOM 5720 C C . GLY B 1 293 ? 66.499 2.497 19.469 1.00 66.75 273 GLY B C 1
ATOM 5721 O O . GLY B 1 293 ? 66.198 1.423 18.943 1.00 67.29 273 GLY B O 1
ATOM 5722 N N . ARG B 1 294 ? 65.743 3.589 19.337 1.00 65.70 274 ARG B N 1
ATOM 5723 C CA . ARG B 1 294 ? 64.530 3.593 18.528 1.00 64.84 274 ARG B CA 1
ATOM 5724 C C . ARG B 1 294 ? 64.794 3.767 17.046 1.00 65.17 274 ARG B C 1
ATOM 5725 O O . ARG B 1 294 ? 63.850 3.641 16.253 1.00 67.38 274 ARG B O 1
ATOM 5733 N N . VAL B 1 295 ? 66.017 4.118 16.656 1.00 61.16 275 VAL B N 1
ATOM 5734 C CA . VAL B 1 295 ? 66.288 4.276 15.239 1.00 57.92 275 VAL B CA 1
ATOM 5735 C C . VAL B 1 295 ? 66.820 2.949 14.710 1.00 58.95 275 VAL B C 1
ATOM 5736 O O . VAL B 1 295 ? 66.191 2.329 13.843 1.00 60.20 275 VAL B O 1
ATOM 5740 N N . PHE B 1 296 ? 67.950 2.471 15.252 1.00 55.70 276 PHE B N 1
ATOM 5741 C CA . PHE B 1 296 ? 68.556 1.243 14.746 1.00 52.53 276 PHE B CA 1
ATOM 5742 C C . PHE B 1 296 ? 68.249 0.018 15.588 1.00 54.64 276 PHE B C 1
ATOM 5743 O O . PHE B 1 296 ? 68.597 -1.091 15.179 1.00 56.19 276 PHE B O 1
ATOM 5751 N N . GLY B 1 297 ? 67.595 0.174 16.728 1.00 56.73 277 GLY B N 1
ATOM 5752 C CA . GLY B 1 297 ? 67.299 -0.976 17.555 1.00 61.40 277 GLY B CA 1
ATOM 5753 C C . GLY B 1 297 ? 65.825 -1.345 17.553 1.00 64.94 277 GLY B C 1
ATOM 5754 O O . GLY B 1 297 ? 65.414 -2.264 18.265 1.00 68.46 277 GLY B O 1
ATOM 5755 N N . ALA B 1 298 ? 65.013 -0.638 16.761 1.00 63.89 278 ALA B N 1
ATOM 5756 C CA . ALA B 1 298 ? 63.589 -0.960 16.691 1.00 63.93 278 ALA B CA 1
ATOM 5757 C C . ALA B 1 298 ? 63.329 -2.334 16.069 1.00 63.65 278 ALA B C 1
ATOM 5758 O O . ALA B 1 298 ? 62.347 -2.992 16.424 1.00 63.90 278 ALA B O 1
ATOM 5760 N N . ALA B 1 299 ? 64.186 -2.779 15.144 1.00 63.02 279 ALA B N 1
ATOM 5761 C CA . ALA B 1 299 ? 63.972 -4.045 14.432 1.00 64.03 279 ALA B CA 1
ATOM 5762 C C . ALA B 1 299 ? 63.868 -5.242 15.371 1.00 66.03 279 ALA B C 1
ATOM 5763 O O . ALA B 1 299 ? 63.028 -6.128 15.181 1.00 67.47 279 ALA B O 1
ATOM 5765 N N . HIS B 1 300 ? 64.646 -5.193 16.418 1.00 69.82 280 HIS B N 1
ATOM 5766 C CA . HIS B 1 300 ? 64.819 -6.300 17.315 1.00 75.40 280 HIS B CA 1
ATOM 5767 C C . HIS B 1 300 ? 63.584 -6.585 18.116 1.00 76.18 280 HIS B C 1
ATOM 5768 O O . HIS B 1 300 ? 63.422 -7.667 18.627 1.00 78.02 280 HIS B O 1
ATOM 5775 N N . VAL B 1 301 ? 62.689 -5.623 18.156 1.00 75.70 281 VAL B N 1
ATOM 5776 C CA . VAL B 1 301 ? 61.429 -5.806 18.817 1.00 77.23 281 VAL B CA 1
ATOM 5777 C C . VAL B 1 301 ? 60.487 -6.636 18.008 1.00 76.31 281 VAL B C 1
ATOM 5778 O O . VAL B 1 301 ? 59.461 -7.008 18.513 1.00 78.31 281 VAL B O 1
ATOM 5782 N N . PHE B 1 302 ? 60.813 -6.940 16.762 1.00 72.37 282 PHE B N 1
ATOM 5783 C CA . PHE B 1 302 ? 59.867 -7.661 15.937 1.00 70.94 282 PHE B CA 1
ATOM 5784 C C . PHE B 1 302 ? 60.430 -8.812 15.187 1.00 71.87 282 PHE B C 1
ATOM 5785 O O . PHE B 1 302 ? 59.716 -9.720 14.838 1.00 75.95 282 PHE B O 1
ATOM 5793 N N . ASP B 1 303 ? 61.706 -8.780 14.892 1.00 68.95 283 ASP B N 1
ATOM 5794 C CA . ASP B 1 303 ? 62.292 -9.897 14.161 1.00 69.62 283 ASP B CA 1
ATOM 5795 C C . ASP B 1 303 ? 63.004 -10.904 15.060 1.00 72.36 283 ASP B C 1
ATOM 5796 O O . ASP B 1 303 ? 63.865 -11.652 14.569 1.00 69.90 283 ASP B O 1
ATOM 5801 N N . PHE B 1 304 ? 62.649 -10.935 16.352 1.00 76.87 284 PHE B N 1
ATOM 5802 C CA . PHE B 1 304 ? 62.907 -11.994 17.322 1.00 78.46 284 PHE B CA 1
ATOM 5803 C C . PHE B 1 304 ? 61.596 -12.414 17.990 1.00 81.02 284 PHE B C 1
ATOM 5804 O O . PHE B 1 304 ? 60.755 -11.559 18.309 1.00 80.61 284 PHE B O 1
ATOM 5812 N N . PRO B 1 305 ? 61.359 -13.732 18.185 1.00 82.38 285 PRO B N 1
ATOM 5813 C CA . PRO B 1 305 ? 60.059 -14.217 18.712 1.00 84.18 285 PRO B CA 1
ATOM 5814 C C . PRO B 1 305 ? 59.847 -14.029 20.217 1.00 88.06 285 PRO B C 1
ATOM 5815 O O . PRO B 1 305 ? 59.775 -15.018 20.961 1.00 93.76 285 PRO B O 1
ATOM 5819 N N . TRP B 1 306 ? 59.726 -12.779 20.679 1.00 85.15 286 TRP B N 1
ATOM 5820 C CA . TRP B 1 306 ? 59.574 -12.512 22.114 1.00 87.24 286 TRP B CA 1
ATOM 5821 C C . TRP B 1 306 ? 58.276 -13.116 22.656 1.00 93.25 286 TRP B C 1
ATOM 5822 O O . TRP B 1 306 ? 58.240 -13.638 23.779 1.00 97.07 286 TRP B O 1
ATOM 5833 N N . ALA B 1 307 ? 57.202 -13.071 21.864 1.00 94.80 287 ALA B N 1
ATOM 5834 C CA . ALA B 1 307 ? 55.916 -13.581 22.333 1.00 97.13 287 ALA B CA 1
ATOM 5835 C C . ALA B 1 307 ? 56.007 -15.053 22.731 1.00 100.83 287 ALA B C 1
ATOM 5836 O O . ALA B 1 307 ? 55.326 -15.494 23.663 1.00 104.02 287 ALA B O 1
ATOM 5838 N N . SER B 1 308 ? 56.846 -15.824 22.033 1.00 100.30 288 SER B N 1
ATOM 5839 C CA . SER B 1 308 ? 57.025 -17.250 22.268 1.00 101.69 288 SER B CA 1
ATOM 5840 C C . SER B 1 308 ? 57.636 -17.579 23.631 1.00 103.98 288 SER B C 1
ATOM 5841 O O . SER B 1 308 ? 57.686 -18.761 23.994 1.00 106.23 288 SER B O 1
ATOM 5844 N N . LEU B 1 309 ? 58.136 -16.587 24.373 1.00 102.16 289 LEU B N 1
ATOM 5845 C CA . LEU B 1 309 ? 58.748 -16.865 25.669 1.00 104.27 289 LEU B CA 1
ATOM 5846 C C . LEU B 1 309 ? 57.728 -16.953 26.805 1.00 110.64 289 LEU B C 1
ATOM 5847 O O . LEU B 1 309 ? 58.097 -17.337 27.920 1.00 113.45 289 LEU B O 1
ATOM 5852 N N . GLY B 1 310 ? 56.462 -16.610 26.550 1.00 114.27 290 GLY B N 1
ATOM 5853 C CA . GLY B 1 310 ? 55.449 -16.613 27.587 1.00 119.14 290 GLY B CA 1
ATOM 5854 C C . GLY B 1 310 ? 55.570 -15.344 28.412 1.00 120.34 290 GLY B C 1
ATOM 5855 O O . GLY B 1 310 ? 55.914 -14.277 27.896 1.00 118.22 290 GLY B O 1
ATOM 5856 N N . ASN B 1 311 ? 55.281 -15.453 29.709 1.00 125.75 291 ASN B N 1
ATOM 5857 C CA . ASN B 1 311 ? 55.605 -14.350 30.612 1.00 127.32 291 ASN B CA 1
ATOM 5858 C C . ASN B 1 311 ? 57.069 -14.531 31.019 1.00 124.65 291 ASN B C 1
ATOM 5859 O O . ASN B 1 311 ? 57.411 -15.435 31.784 1.00 128.41 291 ASN B O 1
ATOM 5864 N N . ALA B 1 312 ? 57.943 -13.696 30.453 1.00 117.13 292 ALA B N 1
ATOM 5865 C CA . ALA B 1 312 ? 59.376 -13.795 30.664 1.00 111.20 292 ALA B CA 1
ATOM 5866 C C . ALA B 1 312 ? 59.915 -12.534 31.324 1.00 106.50 292 ALA B C 1
ATOM 5867 O O . ALA B 1 312 ? 59.309 -11.461 31.295 1.00 105.04 292 ALA B O 1
ATOM 5869 N N . LEU B 1 313 ? 61.073 -12.709 31.937 1.00 104.69 293 LEU B N 1
ATOM 5870 C CA . LEU B 1 313 ? 61.836 -11.651 32.576 1.00 103.46 293 LEU B CA 1
ATOM 5871 C C . LEU B 1 313 ? 63.117 -11.403 31.806 1.00 99.29 293 LEU B C 1
ATOM 5872 O O . LEU B 1 313 ? 64.007 -12.260 31.804 1.00 100.09 293 LEU B O 1
ATOM 5877 N N . VAL B 1 314 ? 63.257 -10.224 31.223 1.00 95.41 294 VAL B N 1
ATOM 5878 C CA . VAL B 1 314 ? 64.514 -9.870 30.575 1.00 92.95 294 VAL B CA 1
ATOM 5879 C C . VAL B 1 314 ? 65.255 -8.934 31.519 1.00 92.59 294 VAL B C 1
ATOM 5880 O O . VAL B 1 314 ? 64.644 -8.087 32.180 1.00 93.50 294 VAL B O 1
ATOM 5884 N N . VAL B 1 315 ? 66.551 -9.144 31.668 1.00 91.78 295 VAL B N 1
ATOM 5885 C CA . VAL B 1 315 ? 67.377 -8.279 32.492 1.00 92.65 295 VAL B CA 1
ATOM 5886 C C . VAL B 1 315 ? 68.192 -7.421 31.534 1.00 89.50 295 VAL B C 1
ATOM 5887 O O . VAL B 1 315 ? 68.974 -7.954 30.741 1.00 90.38 295 VAL B O 1
ATOM 5891 N N . ASP B 1 316 ? 67.984 -6.099 31.569 1.00 87.87 296 ASP B N 1
ATOM 5892 C CA . ASP B 1 316 ? 68.624 -5.188 30.613 1.00 85.24 296 ASP B CA 1
ATOM 5893 C C . ASP B 1 316 ? 69.932 -4.697 31.230 1.00 85.79 296 ASP B C 1
ATOM 5894 O O . ASP B 1 316 ? 70.028 -3.591 31.764 1.00 86.06 296 ASP B O 1
ATOM 5899 N N . VAL B 1 317 ? 70.971 -5.531 31.116 1.00 83.72 297 VAL B N 1
ATOM 5900 C CA . VAL B 1 317 ? 72.253 -5.238 31.754 1.00 84.51 297 VAL B CA 1
ATOM 5901 C C . VAL B 1 317 ? 72.990 -4.143 30.992 1.00 77.76 297 VAL B C 1
ATOM 5902 O O . VAL B 1 317 ? 73.174 -4.219 29.771 1.00 89.82 297 VAL B O 1
ATOM 5906 N N . GLY B 1 318 ? 73.454 -3.133 31.724 1.00 78.64 298 GLY B N 1
ATOM 5907 C CA . GLY B 1 318 ? 73.908 -1.907 31.100 1.00 80.30 298 GLY B CA 1
ATOM 5908 C C . GLY B 1 318 ? 72.791 -1.228 30.349 1.00 81.88 298 GLY B C 1
ATOM 5909 O O . GLY B 1 318 ? 73.030 -0.599 29.316 1.00 81.54 298 GLY B O 1
ATOM 5910 N N . GLY B 1 319 ? 71.560 -1.367 30.839 1.00 85.13 299 GLY B N 1
ATOM 5911 C CA . GLY B 1 319 ? 70.366 -0.896 30.170 1.00 83.44 299 GLY B CA 1
ATOM 5912 C C . GLY B 1 319 ? 70.202 0.599 30.109 1.00 81.25 299 GLY B C 1
ATOM 5913 O O . GLY B 1 319 ? 69.213 1.065 29.535 1.00 80.51 299 GLY B O 1
ATOM 5914 N N . GLY B 1 320 ? 71.122 1.362 30.689 1.00 82.40 300 GLY B N 1
ATOM 5915 C CA . GLY B 1 320 ? 70.937 2.795 30.685 1.00 83.22 300 GLY B CA 1
ATOM 5916 C C . GLY B 1 320 ? 69.664 3.155 31.415 1.00 88.66 300 GLY B C 1
ATOM 5917 O O . GLY B 1 320 ? 69.333 2.596 32.466 1.00 93.25 300 GLY B O 1
ATOM 5918 N N . VAL B 1 321 ? 68.946 4.131 30.863 1.00 88.06 301 VAL B N 1
ATOM 5919 C CA . VAL B 1 321 ? 67.612 4.463 31.338 1.00 88.98 301 VAL B CA 1
ATOM 5920 C C . VAL B 1 321 ? 66.598 3.341 31.127 1.00 88.54 301 VAL B C 1
ATOM 5921 O O . VAL B 1 321 ? 65.532 3.348 31.754 1.00 94.47 301 VAL B O 1
ATOM 5925 N N . GLY B 1 322 ? 66.912 2.354 30.290 1.00 88.82 302 GLY B N 1
ATOM 5926 C CA . GLY B 1 322 ? 65.957 1.317 29.948 1.00 89.05 302 GLY B CA 1
ATOM 5927 C C . GLY B 1 322 ? 65.129 1.634 28.721 1.00 87.96 302 GLY B C 1
ATOM 5928 O O . GLY B 1 322 ? 63.994 1.150 28.602 1.00 90.43 302 GLY B O 1
ATOM 5929 N N . GLY B 1 323 ? 65.674 2.419 27.789 1.00 84.54 303 GLY B N 1
ATOM 5930 C CA . GLY B 1 323 ? 64.916 2.814 26.620 1.00 81.93 303 GLY B CA 1
ATOM 5931 C C . GLY B 1 323 ? 64.397 1.645 25.815 1.00 82.16 303 GLY B C 1
ATOM 5932 O O . GLY B 1 323 ? 63.356 1.755 25.155 1.00 83.91 303 GLY B O 1
ATOM 5933 N N . PHE B 1 324 ? 65.101 0.510 25.859 1.00 80.51 304 PHE B N 1
ATOM 5934 C CA . PHE B 1 324 ? 64.658 -0.648 25.088 1.00 78.75 304 PHE B CA 1
ATOM 5935 C C . PHE B 1 324 ? 63.604 -1.462 25.827 1.00 82.44 304 PHE B C 1
ATOM 5936 O O . PHE B 1 324 ? 62.734 -2.076 25.194 1.00 82.98 304 PHE B O 1
ATOM 5944 N N . ALA B 1 325 ? 63.616 -1.442 27.157 1.00 84.36 305 ALA B N 1
ATOM 5945 C CA . ALA B 1 325 ? 62.473 -1.980 27.876 1.00 88.98 305 ALA B CA 1
ATOM 5946 C C . ALA B 1 325 ? 61.219 -1.197 27.519 1.00 91.38 305 ALA B C 1
ATOM 5947 O O . ALA B 1 325 ? 60.129 -1.769 27.405 1.00 94.20 305 ALA B O 1
ATOM 5949 N N . LEU B 1 326 ? 61.365 0.118 27.317 1.00 90.28 306 LEU B N 1
ATOM 5950 C CA . LEU B 1 326 ? 60.257 0.943 26.841 1.00 88.96 306 LEU B CA 1
ATOM 5951 C C . LEU B 1 326 ? 59.771 0.479 25.474 1.00 86.26 306 LEU B C 1
ATOM 5952 O O . LEU B 1 326 ? 58.565 0.354 25.244 1.00 88.28 306 LEU B O 1
ATOM 5957 N N . GLN B 1 327 ? 60.694 0.194 24.560 1.00 83.14 307 GLN B N 1
ATOM 5958 C CA . GLN B 1 327 ? 60.270 -0.225 23.235 1.00 82.77 307 GLN B CA 1
ATOM 5959 C C . GLN B 1 327 ? 59.576 -1.579 23.292 1.00 85.12 307 GLN B C 1
ATOM 5960 O O . GLN B 1 327 ? 58.611 -1.813 22.558 1.00 86.70 307 GLN B O 1
ATOM 5966 N N . LEU B 1 328 ? 60.045 -2.483 24.158 1.00 86.14 308 LEU B N 1
ATOM 5967 C CA . LEU B 1 328 ? 59.426 -3.805 24.215 1.00 86.17 308 LEU B CA 1
ATOM 5968 C C . LEU B 1 328 ? 58.140 -3.812 25.024 1.00 87.72 308 LEU B C 1
ATOM 5969 O O . LEU B 1 328 ? 57.198 -4.531 24.672 1.00 89.03 308 LEU B O 1
ATOM 5974 N N . SER B 1 329 ? 58.089 -3.016 26.096 1.00 89.24 309 SER B N 1
ATOM 5975 C CA . SER B 1 329 ? 56.950 -3.031 27.009 1.00 93.81 309 SER B CA 1
ATOM 5976 C C . SER B 1 329 ? 55.638 -2.739 26.290 1.00 94.43 309 SER B C 1
ATOM 5977 O O . SER B 1 329 ? 54.594 -3.300 26.644 1.00 97.62 309 SER B O 1
ATOM 5980 N N . LYS B 1 330 ? 55.660 -1.856 25.287 1.00 91.38 310 LYS B N 1
ATOM 5981 C CA . LYS B 1 330 ? 54.425 -1.543 24.580 1.00 90.55 310 LYS B CA 1
ATOM 5982 C C . LYS B 1 330 ? 53.835 -2.781 23.914 1.00 88.96 310 LYS B C 1
ATOM 5983 O O . LYS B 1 330 ? 52.613 -2.915 23.833 1.00 90.69 310 LYS B O 1
ATOM 5989 N N . VAL B 1 331 ? 54.674 -3.709 23.450 1.00 86.94 311 VAL B N 1
ATOM 5990 C CA . VAL B 1 331 ? 54.257 -4.700 22.470 1.00 85.68 311 VAL B CA 1
ATOM 5991 C C . VAL B 1 331 ? 53.991 -6.069 23.087 1.00 85.51 311 VAL B C 1
ATOM 5992 O O . VAL B 1 331 ? 53.032 -6.734 22.695 1.00 83.17 311 VAL B O 1
ATOM 5996 N N . TYR B 1 332 ? 54.771 -6.493 24.074 1.00 88.48 312 TYR B N 1
ATOM 5997 C CA . TYR B 1 332 ? 54.547 -7.806 24.682 1.00 92.66 312 TYR B CA 1
ATOM 5998 C C . TYR B 1 332 ? 54.225 -7.635 26.156 1.00 96.17 312 TYR B C 1
ATOM 5999 O O . TYR B 1 332 ? 55.139 -7.515 26.997 1.00 95.41 312 TYR B O 1
ATOM 6008 N N . PRO B 1 333 ? 52.942 -7.641 26.521 1.00 98.53 313 PRO B N 1
ATOM 6009 C CA . PRO B 1 333 ? 52.576 -7.325 27.902 1.00 101.20 313 PRO B CA 1
ATOM 6010 C C . PRO B 1 333 ? 52.952 -8.418 28.883 1.00 104.19 313 PRO B C 1
ATOM 6011 O O . PRO B 1 333 ? 52.800 -8.204 30.092 1.00 107.22 313 PRO B O 1
ATOM 6015 N N . ASP B 1 334 ? 53.430 -9.578 28.424 1.00 102.84 314 ASP B N 1
ATOM 6016 C CA . ASP B 1 334 ? 53.790 -10.642 29.354 1.00 106.06 314 ASP B CA 1
ATOM 6017 C C . ASP B 1 334 ? 55.228 -10.558 29.849 1.00 107.08 314 ASP B C 1
ATOM 6018 O O . ASP B 1 334 ? 55.600 -11.332 30.729 1.00 107.47 314 ASP B O 1
ATOM 6023 N N . LEU B 1 335 ? 56.027 -9.618 29.387 1.00 107.68 315 LEU B N 1
ATOM 6024 C CA . LEU B 1 335 ? 57.420 -9.605 29.786 1.00 108.26 315 LEU B CA 1
ATOM 6025 C C . LEU B 1 335 ? 57.692 -8.741 30.988 1.00 111.75 315 LEU B C 1
ATOM 6026 O O . LEU B 1 335 ? 57.106 -7.692 31.142 1.00 111.87 315 LEU B O 1
ATOM 6031 N N . ARG B 1 336 ? 58.614 -9.180 31.834 1.00 117.36 316 ARG B N 1
ATOM 6032 C CA . ARG B 1 336 ? 58.970 -8.416 33.020 1.00 123.08 316 ARG B CA 1
ATOM 6033 C C . ARG B 1 336 ? 60.439 -8.059 33.007 1.00 123.57 316 ARG B C 1
ATOM 6034 O O . ARG B 1 336 ? 61.248 -8.790 32.465 1.00 121.37 316 ARG B O 1
ATOM 6036 N N . PHE B 1 337 ? 60.777 -6.938 33.625 1.00 120.74 317 PHE B N 1
ATOM 6037 C CA . PHE B 1 337 ? 62.072 -6.318 33.430 1.00 114.28 317 PHE B CA 1
ATOM 6038 C C . PHE B 1 337 ? 62.823 -5.836 34.643 1.00 113.25 317 PHE B C 1
ATOM 6039 O O . PHE B 1 337 ? 62.251 -5.365 35.608 1.00 117.29 317 PHE B O 1
ATOM 6047 N N . VAL B 1 338 ? 64.138 -5.898 34.551 1.00 108.72 318 VAL B N 1
ATOM 6048 C CA . VAL B 1 338 ? 64.971 -5.219 35.533 1.00 106.91 318 VAL B CA 1
ATOM 6049 C C . VAL B 1 338 ? 66.105 -4.545 34.775 1.00 101.03 318 VAL B C 1
ATOM 6050 O O . VAL B 1 338 ? 66.754 -5.165 33.926 1.00 97.25 318 VAL B O 1
ATOM 6054 N N . ILE B 1 339 ? 66.303 -3.259 35.044 1.00 99.46 319 ILE B N 1
ATOM 6055 C CA . ILE B 1 339 ? 67.257 -2.429 34.319 1.00 94.43 319 ILE B CA 1
ATOM 6056 C C . ILE B 1 339 ? 68.477 -2.217 35.215 1.00 95.14 319 ILE B C 1
ATOM 6057 O O . ILE B 1 339 ? 68.351 -1.707 36.332 1.00 93.77 319 ILE B O 1
ATOM 6062 N N . GLN B 1 340 ? 69.659 -2.577 34.728 1.00 93.58 320 GLN B N 1
ATOM 6063 C CA . GLN B 1 340 ? 70.875 -2.546 35.532 1.00 95.42 320 GLN B CA 1
ATOM 6064 C C . GLN B 1 340 ? 71.824 -1.512 34.959 1.00 93.53 320 GLN B C 1
ATOM 6065 O O . GLN B 1 340 ? 72.249 -1.631 33.804 1.00 92.37 320 GLN B O 1
ATOM 6071 N N . ASP B 1 341 ? 72.133 -0.495 35.750 1.00 96.69 321 ASP B N 1
ATOM 6072 C CA . ASP B 1 341 ? 73.121 0.464 35.334 1.00 98.20 321 ASP B CA 1
ATOM 6073 C C . ASP B 1 341 ? 73.582 1.243 36.559 1.00 101.00 321 ASP B C 1
ATOM 6074 O O . ASP B 1 341 ? 73.295 0.871 37.702 1.00 106.38 321 ASP B O 1
ATOM 6079 N N . ARG B 1 342 ? 74.259 2.349 36.308 1.00 98.25 322 ARG B N 1
ATOM 6080 C CA . ARG B 1 342 ? 74.890 3.170 37.318 1.00 98.72 322 ARG B CA 1
ATOM 6081 C C . ARG B 1 342 ? 73.832 4.052 37.977 1.00 98.73 322 ARG B C 1
ATOM 6082 O O . ARG B 1 342 ? 72.842 4.433 37.346 1.00 98.08 322 ARG B O 1
ATOM 6090 N N . GLY B 1 343 ? 74.064 4.399 39.240 1.00 100.14 323 GLY B N 1
ATOM 6091 C CA . GLY B 1 343 ? 73.139 5.184 40.023 1.00 102.45 323 GLY B CA 1
ATOM 6092 C C . GLY B 1 343 ? 72.435 6.330 39.311 1.00 104.36 323 GLY B C 1
ATOM 6093 O O . GLY B 1 343 ? 71.204 6.331 39.188 1.00 105.70 323 GLY B O 1
ATOM 6094 N N . PRO B 1 344 ? 73.188 7.328 38.826 1.00 104.33 324 PRO B N 1
ATOM 6095 C CA . PRO B 1 344 ? 72.529 8.546 38.294 1.00 102.90 324 PRO B CA 1
ATOM 6096 C C . PRO B 1 344 ? 71.579 8.358 37.113 1.00 97.56 324 PRO B C 1
ATOM 6097 O O . PRO B 1 344 ? 70.607 9.113 37.010 1.00 99.41 324 PRO B O 1
ATOM 6101 N N . VAL B 1 345 ? 71.844 7.421 36.204 1.00 92.31 325 VAL B N 1
ATOM 6102 C CA . VAL B 1 345 ? 70.941 7.160 35.077 1.00 91.11 325 VAL B CA 1
ATOM 6103 C C . VAL B 1 345 ? 69.710 6.368 35.521 1.00 91.58 325 VAL B C 1
ATOM 6104 O O . VAL B 1 345 ? 68.575 6.696 35.141 1.00 90.12 325 VAL B O 1
ATOM 6108 N N . ILE B 1 346 ? 69.912 5.293 36.291 1.00 93.94 326 ILE B N 1
ATOM 6109 C CA . ILE B 1 346 ? 68.791 4.668 36.999 1.00 97.59 326 ILE B CA 1
ATOM 6110 C C . ILE B 1 346 ? 67.988 5.741 37.721 1.00 100.66 326 ILE B C 1
ATOM 6111 O O . ILE B 1 346 ? 66.755 5.668 37.805 1.00 98.09 326 ILE B O 1
ATOM 6116 N N . GLN B 1 347 ? 68.686 6.751 38.253 1.00 102.94 327 GLN B N 1
ATOM 6117 C CA . GLN B 1 347 ? 68.063 7.863 38.968 1.00 107.43 327 GLN B CA 1
ATOM 6118 C C . GLN B 1 347 ? 67.250 8.747 38.028 1.00 104.73 327 GLN B C 1
ATOM 6119 O O . GLN B 1 347 ? 66.062 8.993 38.264 1.00 105.86 327 GLN B O 1
ATOM 6125 N N . GLN B 1 348 ? 67.893 9.258 36.973 1.00 102.30 328 GLN B N 1
ATOM 6126 C CA . GLN B 1 348 ? 67.202 10.035 35.946 1.00 102.22 328 GLN B CA 1
ATOM 6127 C C . GLN B 1 348 ? 66.058 9.238 35.323 1.00 102.73 328 GLN B C 1
ATOM 6128 O O . GLN B 1 348 ? 65.024 9.813 34.949 1.00 102.91 328 GLN B O 1
ATOM 6134 N N . ALA B 1 349 ? 66.219 7.914 35.212 1.00 101.73 329 ALA B N 1
ATOM 6135 C CA . ALA B 1 349 ? 65.144 7.080 34.680 1.00 99.10 329 ALA B CA 1
ATOM 6136 C C . ALA B 1 349 ? 63.899 7.172 35.544 1.00 103.13 329 ALA B C 1
ATOM 6137 O O . ALA B 1 349 ? 62.781 7.253 35.023 1.00 101.78 329 ALA B O 1
ATOM 6139 N N . LEU B 1 350 ? 64.074 7.190 36.869 1.00 107.46 330 LEU B N 1
ATOM 6140 C CA . LEU B 1 350 ? 62.933 7.183 37.770 1.00 110.12 330 LEU B CA 1
ATOM 6141 C C . LEU B 1 350 ? 62.318 8.552 37.967 1.00 113.62 330 LEU B C 1
ATOM 6142 O O . LEU B 1 350 ? 61.118 8.641 38.235 1.00 116.90 330 LEU B O 1
ATOM 6147 N N . GLU B 1 351 ? 63.097 9.619 37.847 1.00 115.19 331 GLU B N 1
ATOM 6148 C CA . GLU B 1 351 ? 62.594 10.921 38.250 1.00 121.28 331 GLU B CA 1
ATOM 6149 C C . GLU B 1 351 ? 62.151 11.800 37.090 1.00 119.39 331 GLU B C 1
ATOM 6150 O O . GLU B 1 351 ? 61.351 12.716 37.307 1.00 122.14 331 GLU B O 1
ATOM 6156 N N . SER B 1 352 ? 62.604 11.526 35.867 1.00 114.82 332 SER B N 1
ATOM 6157 C CA . SER B 1 352 ? 62.154 12.286 34.708 1.00 111.32 332 SER B CA 1
ATOM 6158 C C . SER B 1 352 ? 61.762 11.447 33.500 1.00 106.70 332 SER B C 1
ATOM 6159 O O . SER B 1 352 ? 60.981 11.939 32.679 1.00 105.98 332 SER B O 1
ATOM 6162 N N . VAL B 1 353 ? 62.242 10.209 33.364 1.00 104.49 333 VAL B N 1
ATOM 6163 C CA . VAL B 1 353 ? 62.021 9.461 32.127 1.00 100.38 333 VAL B CA 1
ATOM 6164 C C . VAL B 1 353 ? 60.777 8.583 32.192 1.00 103.18 333 VAL B C 1
ATOM 6165 O O . VAL B 1 353 ? 59.836 8.766 31.410 1.00 104.14 333 VAL B O 1
ATOM 6169 N N . TRP B 1 354 ? 60.765 7.617 33.106 1.00 104.82 334 TRP B N 1
ATOM 6170 C CA . TRP B 1 354 ? 59.634 6.695 33.180 1.00 107.41 334 TRP B CA 1
ATOM 6171 C C . TRP B 1 354 ? 58.354 7.347 33.707 1.00 113.40 334 TRP B C 1
ATOM 6172 O O . TRP B 1 354 ? 57.267 6.922 33.300 1.00 115.36 334 TRP B O 1
ATOM 6183 N N . PRO B 1 355 ? 58.405 8.337 34.648 1.00 117.52 335 PRO B N 1
ATOM 6184 C CA . PRO B 1 355 ? 57.182 9.107 34.953 1.00 121.08 335 PRO B CA 1
ATOM 6185 C C . PRO B 1 355 ? 56.428 9.571 33.714 1.00 119.98 335 PRO B C 1
ATOM 6186 O O . PRO B 1 355 ? 55.194 9.500 33.658 1.00 121.42 335 PRO B O 1
ATOM 6190 N N . ASN B 1 356 ? 57.177 10.020 32.703 1.00 117.47 336 ASN B N 1
ATOM 6191 C CA . ASN B 1 356 ? 56.633 10.675 31.517 1.00 115.84 336 ASN B CA 1
ATOM 6192 C C . ASN B 1 356 ? 56.570 9.763 30.304 1.00 109.85 336 ASN B C 1
ATOM 6193 O O . ASN B 1 356 ? 56.109 10.202 29.247 1.00 105.91 336 ASN B O 1
ATOM 6198 N N . GLU B 1 357 ? 56.998 8.506 30.423 1.00 108.51 337 GLU B N 1
ATOM 6199 C CA . GLU B 1 357 ? 56.997 7.608 29.279 1.00 104.75 337 GLU B CA 1
ATOM 6200 C C . GLU B 1 357 ? 56.204 6.332 29.501 1.00 103.35 337 GLU B C 1
ATOM 6201 O O . GLU B 1 357 ? 55.835 5.681 28.520 1.00 98.54 337 GLU B O 1
ATOM 6207 N N . ASN B 1 358 ? 55.936 5.959 30.747 1.00 107.90 338 ASN B N 1
ATOM 6208 C CA . ASN B 1 358 ? 55.094 4.835 31.130 1.00 111.16 338 ASN B CA 1
ATOM 6209 C C . ASN B 1 358 ? 54.958 4.826 32.648 1.00 115.96 338 ASN B C 1
ATOM 6210 O O . ASN B 1 358 ? 55.643 4.045 33.322 1.00 118.09 338 ASN B O 1
ATOM 6215 N N . PRO B 1 359 ? 54.118 5.685 33.231 1.00 118.00 339 PRO B N 1
ATOM 6216 C CA . PRO B 1 359 ? 53.943 5.635 34.687 1.00 121.78 339 PRO B CA 1
ATOM 6217 C C . PRO B 1 359 ? 53.251 4.362 35.139 1.00 123.37 339 PRO B C 1
ATOM 6218 O O . PRO B 1 359 ? 53.398 3.980 36.307 1.00 127.98 339 PRO B O 1
ATOM 6222 N N . ALA B 1 360 ? 52.493 3.703 34.252 1.00 119.40 340 ALA B N 1
ATOM 6223 C CA . ALA B 1 360 ? 51.794 2.467 34.602 1.00 118.88 340 ALA B CA 1
ATOM 6224 C C . ALA B 1 360 ? 52.749 1.305 34.873 1.00 117.04 340 ALA B C 1
ATOM 6225 O O . ALA B 1 360 ? 52.419 0.406 35.660 1.00 119.42 340 ALA B O 1
ATOM 6227 N N . ALA B 1 361 ? 53.917 1.290 34.221 1.00 111.12 341 ALA B N 1
ATOM 6228 C CA . ALA B 1 361 ? 54.877 0.211 34.432 1.00 108.61 341 ALA B CA 1
ATOM 6229 C C . ALA B 1 361 ? 55.526 0.285 35.808 1.00 112.17 341 ALA B C 1
ATOM 6230 O O . ALA B 1 361 ? 55.979 -0.738 36.335 1.00 114.33 341 ALA B O 1
ATOM 6232 N N . LEU B 1 362 ? 55.574 1.476 36.407 1.00 113.20 342 LEU B N 1
ATOM 6233 C CA . LEU B 1 362 ? 56.136 1.622 37.742 1.00 115.16 342 LEU B CA 1
ATOM 6234 C C . LEU B 1 362 ? 55.118 1.302 38.827 1.00 120.85 342 LEU B C 1
ATOM 6235 O O . LEU B 1 362 ? 55.510 0.886 39.921 1.00 124.46 342 LEU B O 1
ATOM 6240 N N . LYS B 1 363 ? 53.823 1.455 38.538 1.00 122.46 343 LYS B N 1
ATOM 6241 C CA . LYS B 1 363 ? 52.794 1.069 39.487 1.00 129.93 343 LYS B CA 1
ATOM 6242 C C . LYS B 1 363 ? 52.554 -0.443 39.516 1.00 136.03 343 LYS B C 1
ATOM 6243 O O . LYS B 1 363 ? 52.126 -0.963 40.559 1.00 145.22 343 LYS B O 1
ATOM 6245 N N . ASP B 1 364 ? 52.840 -1.144 38.420 1.00 131.61 344 ASP B N 1
ATOM 6246 C CA . ASP B 1 364 ? 52.580 -2.587 38.338 1.00 132.87 344 ASP B CA 1
ATOM 6247 C C . ASP B 1 364 ? 53.799 -3.466 38.646 1.00 133.50 344 ASP B C 1
ATOM 6248 O O . ASP B 1 364 ? 53.722 -4.694 38.588 1.00 134.33 344 ASP B O 1
ATOM 6253 N N . GLN B 1 365 ? 54.915 -2.826 38.971 1.00 133.03 345 GLN B N 1
ATOM 6254 C CA . GLN B 1 365 ? 56.170 -3.500 39.299 1.00 132.22 345 GLN B CA 1
ATOM 6255 C C . GLN B 1 365 ? 56.626 -4.403 38.164 1.00 129.04 345 GLN B C 1
ATOM 6256 O O . GLN B 1 365 ? 57.398 -5.343 38.391 1.00 128.92 345 GLN B O 1
ATOM 6258 N N . ARG B 1 366 ? 56.110 -4.173 36.952 1.00 127.98 346 ARG B N 1
ATOM 6259 C CA . ARG B 1 366 ? 56.667 -4.819 35.770 1.00 127.11 346 ARG B CA 1
ATOM 6260 C C . ARG B 1 366 ? 58.131 -4.446 35.579 1.00 129.12 346 ARG B C 1
ATOM 6261 O O . ARG B 1 366 ? 58.923 -5.244 35.077 1.00 127.80 346 ARG B O 1
ATOM 6263 N N . VAL B 1 367 ? 58.521 -3.244 35.956 1.00 134.71 347 VAL B N 1
ATOM 6264 C CA . VAL B 1 367 ? 59.917 -2.861 35.859 1.00 133.03 347 VAL B CA 1
ATOM 6265 C C . VAL B 1 367 ? 60.443 -2.567 37.258 1.00 136.24 347 VAL B C 1
ATOM 6266 O O . VAL B 1 367 ? 59.812 -1.835 38.030 1.00 139.47 347 VAL B O 1
ATOM 6270 N N . GLN B 1 368 ? 61.553 -3.211 37.607 1.00 135.22 348 GLN B N 1
ATOM 6271 C CA . GLN B 1 368 ? 62.293 -2.907 38.818 1.00 135.62 348 GLN B CA 1
ATOM 6272 C C . GLN B 1 368 ? 63.687 -2.473 38.392 1.00 129.74 348 GLN B C 1
ATOM 6273 O O . GLN B 1 368 ? 64.190 -2.892 37.349 1.00 125.18 348 GLN B O 1
ATOM 6275 N N . PHE B 1 369 ? 64.300 -1.610 39.188 1.00 128.90 349 PHE B N 1
ATOM 6276 C CA . PHE B 1 369 ? 65.588 -1.040 38.837 1.00 124.39 349 PHE B CA 1
ATOM 6277 C C . PHE B 1 369 ? 66.647 -1.405 39.862 1.00 124.32 349 PHE B C 1
ATOM 6278 O O . PHE B 1 369 ? 66.357 -1.671 41.034 1.00 130.83 349 PHE B O 1
ATOM 6286 N N . MET B 1 370 ? 67.889 -1.402 39.395 1.00 117.02 350 MET B N 1
ATOM 6287 C CA . MET B 1 370 ? 69.019 -1.811 40.215 1.00 119.82 350 MET B CA 1
ATOM 6288 C C . MET B 1 370 ? 70.218 -0.967 39.841 1.00 116.57 350 MET B C 1
ATOM 6289 O O . MET B 1 370 ? 70.667 -1.009 38.691 1.00 112.45 350 MET B O 1
ATOM 6294 N N . GLU B 1 371 ? 70.724 -0.208 40.812 1.00 116.04 351 GLU B N 1
ATOM 6295 C CA . GLU B 1 371 ? 72.014 0.435 40.637 1.00 112.12 351 GLU B CA 1
ATOM 6296 C C . GLU B 1 371 ? 73.051 -0.669 40.750 1.00 109.44 351 GLU B C 1
ATOM 6297 O O . GLU B 1 371 ? 73.156 -1.330 41.786 1.00 113.42 351 GLU B O 1
ATOM 6303 N N . HIS B 1 372 ? 73.799 -0.890 39.680 1.00 105.23 352 HIS B N 1
ATOM 6304 C CA . HIS B 1 372 ? 74.654 -2.060 39.608 1.00 106.92 352 HIS B CA 1
ATOM 6305 C C . HIS B 1 372 ? 75.768 -1.799 38.609 1.00 103.62 352 HIS B C 1
ATOM 6306 O O . HIS B 1 372 ? 75.566 -1.113 37.599 1.00 98.84 352 HIS B O 1
ATOM 6313 N N . SER B 1 373 ? 76.950 -2.336 38.914 1.00 105.39 353 SER B N 1
ATOM 6314 C CA . SER B 1 373 ? 78.091 -2.286 38.010 1.00 103.37 353 SER B CA 1
ATOM 6315 C C . SER B 1 373 ? 78.220 -3.664 37.371 1.00 101.60 353 SER B C 1
ATOM 6316 O O . SER B 1 373 ? 78.420 -4.658 38.082 1.00 95.19 353 SER B O 1
ATOM 6319 N N . PHE B 1 374 ? 78.103 -3.727 36.020 1.00 96.72 354 PHE B N 1
ATOM 6320 C CA . PHE B 1 374 ? 78.098 -5.065 35.403 1.00 94.33 354 PHE B CA 1
ATOM 6321 C C . PHE B 1 374 ? 79.448 -5.748 35.439 1.00 94.88 354 PHE B C 1
ATOM 6322 O O . PHE B 1 374 ? 79.579 -6.825 34.825 1.00 93.01 354 PHE B O 1
ATOM 6330 N N . PHE B 1 375 ? 80.418 -5.145 36.126 1.00 96.01 355 PHE B N 1
ATOM 6331 C CA . PHE B 1 375 ? 81.642 -5.827 36.508 1.00 95.89 355 PHE B CA 1
ATOM 6332 C C . PHE B 1 375 ? 81.482 -6.649 37.779 1.00 99.65 355 PHE B C 1
ATOM 6333 O O . PHE B 1 375 ? 82.457 -7.272 38.205 1.00 103.20 355 PHE B O 1
ATOM 6341 N N . ASP B 1 376 ? 80.312 -6.644 38.418 1.00 100.49 356 ASP B N 1
ATOM 6342 C CA . ASP B 1 376 ? 80.046 -7.546 39.533 1.00 103.81 356 ASP B CA 1
ATOM 6343 C C . ASP B 1 376 ? 79.093 -8.650 39.100 1.00 102.26 356 ASP B C 1
ATOM 6344 O O . ASP B 1 376 ? 78.343 -8.502 38.133 1.00 100.73 356 ASP B O 1
ATOM 6349 N N . LYS B 1 377 ? 79.175 -9.775 39.808 1.00 105.29 357 LYS B N 1
ATOM 6350 C CA . LYS B 1 377 ? 78.273 -10.902 39.609 1.00 105.91 357 LYS B CA 1
ATOM 6351 C C . LYS B 1 377 ? 76.841 -10.442 39.413 1.00 124.86 357 LYS B C 1
ATOM 6352 O O . LYS B 1 377 ? 76.343 -9.588 40.153 1.00 106.73 357 LYS B O 1
ATOM 6358 N N . ASN B 1 378 ? 76.188 -11.013 38.413 1.00 119.12 358 ASN B N 1
ATOM 6359 C CA . ASN B 1 378 ? 74.863 -10.570 38.048 1.00 115.62 358 ASN B CA 1
ATOM 6360 C C . ASN B 1 378 ? 73.938 -10.853 39.222 1.00 118.94 358 ASN B C 1
ATOM 6361 O O . ASN B 1 378 ? 73.845 -12.007 39.666 1.00 121.75 358 ASN B O 1
ATOM 6366 N N . PRO B 1 379 ? 73.265 -9.840 39.769 1.00 119.63 359 PRO B N 1
ATOM 6367 C CA . PRO B 1 379 ? 72.460 -10.064 40.981 1.00 123.42 359 PRO B CA 1
ATOM 6368 C C . PRO B 1 379 ? 71.201 -10.887 40.753 1.00 122.16 359 PRO B C 1
ATOM 6369 O O . PRO B 1 379 ? 70.693 -11.476 41.715 1.00 124.12 359 PRO B O 1
ATOM 6373 N N . VAL B 1 380 ? 70.675 -10.931 39.529 1.00 118.81 360 VAL B N 1
ATOM 6374 C CA . VAL B 1 380 ? 69.461 -11.675 39.191 1.00 118.46 360 VAL B CA 1
ATOM 6375 C C . VAL B 1 380 ? 69.860 -12.942 38.450 1.00 117.83 360 VAL B C 1
ATOM 6376 O O . VAL B 1 380 ? 70.478 -12.876 37.381 1.00 113.91 360 VAL B O 1
ATOM 6380 N N . GLU B 1 381 ? 69.463 -14.088 38.996 1.00 121.75 361 GLU B N 1
ATOM 6381 C CA . GLU B 1 381 ? 69.930 -15.393 38.556 1.00 122.53 361 GLU B CA 1
ATOM 6382 C C . GLU B 1 381 ? 68.831 -16.139 37.811 1.00 122.00 361 GLU B C 1
ATOM 6383 O O . GLU B 1 381 ? 67.664 -16.107 38.210 1.00 124.45 361 GLU B O 1
ATOM 6389 N N . GLY B 1 382 ? 69.210 -16.800 36.717 1.00 120.19 362 GLY B N 1
ATOM 6390 C CA . GLY B 1 382 ? 68.283 -17.659 36.000 1.00 118.23 362 GLY B CA 1
ATOM 6391 C C . GLY B 1 382 ? 67.183 -16.959 35.226 1.00 117.26 362 GLY B C 1
ATOM 6392 O O . GLY B 1 382 ? 66.133 -17.561 35.003 1.00 119.68 362 GLY B O 1
ATOM 6393 N N . ALA B 1 383 ? 67.391 -15.707 34.817 1.00 113.73 363 ALA B N 1
ATOM 6394 C CA . ALA B 1 383 ? 66.394 -14.958 34.062 1.00 109.45 363 ALA B CA 1
ATOM 6395 C C . ALA B 1 383 ? 66.216 -15.548 32.654 1.00 104.96 363 ALA B C 1
ATOM 6396 O O . ALA B 1 383 ? 67.090 -16.256 32.138 1.00 104.62 363 ALA B O 1
ATOM 6398 N N . ASP B 1 384 ? 65.099 -15.218 32.014 1.00 102.45 364 ASP B N 1
ATOM 6399 C CA . ASP B 1 384 ? 64.831 -15.690 30.658 1.00 99.57 364 ASP B CA 1
ATOM 6400 C C . ASP B 1 384 ? 65.780 -15.078 29.624 1.00 94.73 364 ASP B C 1
ATOM 6401 O O . ASP B 1 384 ? 66.303 -15.780 28.758 1.00 93.37 364 ASP B O 1
ATOM 6406 N N . VAL B 1 385 ? 65.993 -13.769 29.719 1.00 92.47 365 VAL B N 1
ATOM 6407 C CA . VAL B 1 385 ? 66.829 -13.043 28.771 1.00 89.70 365 VAL B CA 1
ATOM 6408 C C . VAL B 1 385 ? 67.718 -12.068 29.525 1.00 90.35 365 VAL B C 1
ATOM 6409 O O . VAL B 1 385 ? 67.252 -11.344 30.412 1.00 92.42 365 VAL B O 1
ATOM 6413 N N . TYR B 1 386 ? 69.000 -12.084 29.217 1.00 88.00 366 TYR B N 1
ATOM 6414 C CA . TYR B 1 386 ? 69.879 -11.005 29.617 1.00 87.21 366 TYR B CA 1
ATOM 6415 C C . TYR B 1 386 ? 70.110 -10.200 28.349 1.00 83.90 366 TYR B C 1
ATOM 6416 O O . TYR B 1 386 ? 70.705 -10.702 27.390 1.00 80.67 366 TYR B O 1
ATOM 6425 N N . TYR B 1 387 ? 69.573 -8.981 28.315 1.00 84.20 367 TYR B N 1
ATOM 6426 C CA . TYR B 1 387 ? 69.717 -8.118 27.153 1.00 81.43 367 TYR B CA 1
ATOM 6427 C C . TYR B 1 387 ? 70.921 -7.221 27.367 1.00 80.89 367 TYR B C 1
ATOM 6428 O O . TYR B 1 387 ? 71.015 -6.528 28.387 1.00 86.14 367 TYR B O 1
ATOM 6437 N N . LEU B 1 388 ? 71.832 -7.230 26.402 1.00 74.91 368 LEU B N 1
ATOM 6438 C CA . LEU B 1 388 ? 73.056 -6.450 26.492 1.00 74.75 368 LEU B CA 1
ATOM 6439 C C . LEU B 1 388 ? 73.244 -5.788 25.138 1.00 76.03 368 LEU B C 1
ATOM 6440 O O . LEU B 1 388 ? 73.754 -6.409 24.199 1.00 77.78 368 LEU B O 1
ATOM 6445 N N . ARG B 1 389 ? 72.850 -4.528 25.027 1.00 74.19 369 ARG B N 1
ATOM 6446 C CA . ARG B 1 389 ? 72.905 -3.828 23.757 1.00 69.29 369 ARG B CA 1
ATOM 6447 C C . ARG B 1 389 ? 73.777 -2.592 23.909 1.00 70.76 369 ARG B C 1
ATOM 6448 O O . ARG B 1 389 ? 73.637 -1.840 24.883 1.00 74.50 369 ARG B O 1
ATOM 6456 N N . TYR B 1 390 ? 74.694 -2.404 22.956 1.00 68.94 370 TYR B N 1
ATOM 6457 C CA . TYR B 1 390 ? 75.599 -1.259 22.937 1.00 67.10 370 TYR B CA 1
ATOM 6458 C C . TYR B 1 390 ? 76.403 -1.137 24.237 1.00 68.58 370 TYR B C 1
ATOM 6459 O O . TYR B 1 390 ? 76.719 -0.027 24.688 1.00 69.18 370 TYR B O 1
ATOM 6468 N N . VAL B 1 391 ? 76.764 -2.306 24.764 1.00 69.34 371 VAL B N 1
ATOM 6469 C CA . VAL B 1 391 ? 77.625 -2.436 25.925 1.00 71.84 371 VAL B CA 1
ATOM 6470 C C . VAL B 1 391 ? 78.975 -3.066 25.564 1.00 70.59 371 VAL B C 1
ATOM 6471 O O . VAL B 1 391 ? 80.003 -2.660 26.106 1.00 72.06 371 VAL B O 1
ATOM 6475 N N . LEU B 1 392 ? 78.990 -4.051 24.662 1.00 68.75 372 LEU B N 1
ATOM 6476 C CA . LEU B 1 392 ? 80.261 -4.677 24.323 1.00 66.51 372 LEU B CA 1
ATOM 6477 C C . LEU B 1 392 ? 81.101 -3.783 23.433 1.00 68.15 372 LEU B C 1
ATOM 6478 O O . LEU B 1 392 ? 82.326 -3.773 23.564 1.00 71.91 372 LEU B O 1
ATOM 6483 N N . HIS B 1 393 ? 80.467 -2.964 22.589 1.00 66.29 373 HIS B N 1
ATOM 6484 C CA . HIS B 1 393 ? 81.240 -2.099 21.705 1.00 63.37 373 HIS B CA 1
ATOM 6485 C C . HIS B 1 393 ? 81.917 -0.948 22.449 1.00 68.50 373 HIS B C 1
ATOM 6486 O O . HIS B 1 393 ? 82.715 -0.233 21.837 1.00 72.54 373 HIS B O 1
ATOM 6493 N N . ASP B 1 394 ? 81.662 -0.779 23.747 1.00 67.36 374 ASP B N 1
ATOM 6494 C CA . ASP B 1 394 ? 82.291 0.274 24.539 1.00 66.46 374 ASP B CA 1
ATOM 6495 C C . ASP B 1 394 ? 83.585 -0.135 25.206 1.00 65.84 374 ASP B C 1
ATOM 6496 O O . ASP B 1 394 ? 84.158 0.671 25.946 1.00 66.09 374 ASP B O 1
ATOM 6501 N N . TRP B 1 395 ? 84.072 -1.343 24.943 1.00 66.09 375 TRP B N 1
ATOM 6502 C CA . TRP B 1 395 ? 85.231 -1.860 25.651 1.00 69.72 375 TRP B CA 1
ATOM 6503 C C . TRP B 1 395 ? 86.044 -2.771 24.739 1.00 72.65 375 TRP B C 1
ATOM 6504 O O . TRP B 1 395 ? 85.500 -3.463 23.879 1.00 74.43 375 TRP B O 1
ATOM 6515 N N . SER B 1 396 ? 87.353 -2.782 24.958 1.00 74.52 376 SER B N 1
ATOM 6516 C CA . SER B 1 396 ? 88.213 -3.714 24.252 1.00 75.65 376 SER B CA 1
ATOM 6517 C C . SER B 1 396 ? 88.023 -5.112 24.842 1.00 77.22 376 SER B C 1
ATOM 6518 O O . SER B 1 396 ? 87.166 -5.331 25.699 1.00 76.58 376 SER B O 1
ATOM 6521 N N . ASP B 1 397 ? 88.817 -6.082 24.364 1.00 78.58 377 ASP B N 1
ATOM 6522 C CA . ASP B 1 397 ? 88.461 -7.488 24.565 1.00 78.63 377 ASP B CA 1
ATOM 6523 C C . ASP B 1 397 ? 88.545 -7.893 26.032 1.00 80.99 377 ASP B C 1
ATOM 6524 O O . ASP B 1 397 ? 87.728 -8.693 26.500 1.00 81.74 377 ASP B O 1
ATOM 6529 N N . ASP B 1 398 ? 89.509 -7.344 26.783 1.00 83.85 378 ASP B N 1
ATOM 6530 C CA . ASP B 1 398 ? 89.674 -7.761 28.177 1.00 87.28 378 ASP B CA 1
ATOM 6531 C C . ASP B 1 398 ? 88.437 -7.438 29.004 1.00 87.50 378 ASP B C 1
ATOM 6532 O O . ASP B 1 398 ? 87.905 -8.305 29.709 1.00 89.70 378 ASP B O 1
ATOM 6537 N N . TYR B 1 399 ? 87.922 -6.212 28.879 1.00 84.27 379 TYR B N 1
ATOM 6538 C CA . TYR B 1 399 ? 86.750 -5.844 29.662 1.00 85.46 379 TYR B CA 1
ATOM 6539 C C . TYR B 1 399 ? 85.546 -6.683 29.268 1.00 84.46 379 TYR B C 1
ATOM 6540 O O . TYR B 1 399 ? 84.751 -7.079 30.127 1.00 84.94 379 TYR B O 1
ATOM 6549 N N . CYS B 1 400 ? 85.400 -6.977 27.974 1.00 82.78 380 CYS B N 1
ATOM 6550 C CA . CYS B 1 400 ? 84.218 -7.706 27.533 1.00 82.03 380 CYS B CA 1
ATOM 6551 C C . CYS B 1 400 ? 84.179 -9.114 28.107 1.00 83.43 380 CYS B C 1
ATOM 6552 O O . CYS B 1 400 ? 83.120 -9.558 28.558 1.00 84.83 380 CYS B O 1
ATOM 6555 N N . VAL B 1 401 ? 85.325 -9.790 28.218 1.00 83.81 381 VAL B N 1
ATOM 6556 C CA . VAL B 1 401 ? 85.275 -11.170 28.691 1.00 85.02 381 VAL B CA 1
ATOM 6557 C C . VAL B 1 401 ? 84.845 -11.236 30.151 1.00 88.22 381 VAL B C 1
ATOM 6558 O O . VAL B 1 401 ? 84.232 -12.221 30.578 1.00 91.02 381 VAL B O 1
ATOM 6562 N N . ASN B 1 402 ? 85.108 -10.189 30.932 1.00 87.54 382 ASN B N 1
ATOM 6563 C CA . ASN B 1 402 ? 84.663 -10.206 32.321 1.00 90.84 382 ASN B CA 1
ATOM 6564 C C . ASN B 1 402 ? 83.175 -9.922 32.473 1.00 92.18 382 ASN B C 1
ATOM 6565 O O . ASN B 1 402 ? 82.488 -10.598 33.248 1.00 96.84 382 ASN B O 1
ATOM 6570 N N . ILE B 1 403 ? 82.645 -8.963 31.715 1.00 89.09 383 ILE B N 1
ATOM 6571 C CA . ILE B 1 403 ? 81.219 -8.668 31.791 1.00 88.68 383 ILE B CA 1
ATOM 6572 C C . ILE B 1 403 ? 80.416 -9.853 31.247 1.00 87.51 383 ILE B C 1
ATOM 6573 O O . ILE B 1 403 ? 79.348 -10.200 31.769 1.00 87.81 383 ILE B O 1
ATOM 6578 N N . LEU B 1 404 ? 80.943 -10.533 30.212 1.00 85.09 384 LEU B N 1
ATOM 6579 C CA . LEU B 1 404 ? 80.195 -11.652 29.664 1.00 85.20 384 LEU B CA 1
ATOM 6580 C C . LEU B 1 404 ? 80.192 -12.830 30.619 1.00 91.21 384 LEU B C 1
ATOM 6581 O O . LEU B 1 404 ? 79.234 -13.610 30.627 1.00 95.26 384 LEU B O 1
ATOM 6586 N N . SER B 1 405 ? 81.250 -12.992 31.421 1.00 93.57 385 SER B N 1
ATOM 6587 C CA . SER B 1 405 ? 81.258 -14.096 32.379 1.00 99.26 385 SER B CA 1
ATOM 6588 C C . SER B 1 405 ? 80.394 -13.803 33.599 1.00 106.22 385 SER B C 1
ATOM 6589 O O . SER B 1 405 ? 79.716 -14.699 34.102 1.00 112.25 385 SER B O 1
ATOM 6592 N N . ARG B 1 406 ? 80.340 -12.552 34.061 1.00 105.91 386 ARG B N 1
ATOM 6593 C CA . ARG B 1 406 ? 79.456 -12.267 35.188 1.00 107.89 386 ARG B CA 1
ATOM 6594 C C . ARG B 1 406 ? 77.993 -12.390 34.817 1.00 105.29 386 ARG B C 1
ATOM 6595 O O . ARG B 1 406 ? 77.166 -12.735 35.674 1.00 111.37 386 ARG B O 1
ATOM 6603 N N . ILE B 1 407 ? 77.644 -12.106 33.569 1.00 100.51 387 ILE B N 1
ATOM 6604 C CA . ILE B 1 407 ? 76.297 -12.421 33.141 1.00 99.09 387 ILE B CA 1
ATOM 6605 C C . ILE B 1 407 ? 76.090 -13.932 33.191 1.00 100.34 387 ILE B C 1
ATOM 6606 O O . ILE B 1 407 ? 75.140 -14.422 33.808 1.00 103.21 387 ILE B O 1
ATOM 6611 N N . ARG B 1 408 ? 76.996 -14.703 32.580 1.00 98.19 388 ARG B N 1
ATOM 6612 C CA . ARG B 1 408 ? 76.768 -16.149 32.501 1.00 100.05 388 ARG B CA 1
ATOM 6613 C C . ARG B 1 408 ? 76.916 -16.850 33.855 1.00 103.07 388 ARG B C 1
ATOM 6614 O O . ARG B 1 408 ? 76.321 -17.915 34.062 1.00 104.40 388 ARG B O 1
ATOM 6622 N N . GLU B 1 409 ? 77.723 -16.307 34.776 1.00 103.93 389 GLU B N 1
ATOM 6623 C CA . GLU B 1 409 ? 77.789 -16.882 36.121 1.00 108.40 389 GLU B CA 1
ATOM 6624 C C . GLU B 1 409 ? 76.432 -16.931 36.806 1.00 106.97 389 GLU B C 1
ATOM 6625 O O . GLU B 1 409 ? 76.310 -17.580 37.849 1.00 114.11 389 GLU B O 1
ATOM 6631 N N . SER B 1 410 ? 75.418 -16.275 36.246 1.00 104.71 390 SER B N 1
ATOM 6632 C CA . SER B 1 410 ? 74.092 -16.228 36.838 1.00 106.86 390 SER B CA 1
ATOM 6633 C C . SER B 1 410 ? 73.036 -16.797 35.904 1.00 112.66 390 SER B C 1
ATOM 6634 O O . SER B 1 410 ? 71.848 -16.780 36.247 1.00 107.31 390 SER B O 1
ATOM 6637 N N . MET B 1 411 ? 73.442 -17.355 34.762 1.00 110.33 391 MET B N 1
ATOM 6638 C CA . MET B 1 411 ? 72.508 -17.910 33.792 1.00 108.87 391 MET B CA 1
ATOM 6639 C C . MET B 1 411 ? 72.181 -19.355 34.128 1.00 110.98 391 MET B C 1
ATOM 6640 O O . MET B 1 411 ? 73.044 -20.119 34.565 1.00 111.94 391 MET B O 1
ATOM 6645 N N . ALA B 1 412 ? 70.925 -19.723 33.921 1.00 112.63 392 ALA B N 1
ATOM 6646 C CA . ALA B 1 412 ? 70.539 -21.118 33.956 1.00 116.18 392 ALA B CA 1
ATOM 6647 C C . ALA B 1 412 ? 70.818 -21.725 32.584 1.00 115.33 392 ALA B C 1
ATOM 6648 O O . ALA B 1 412 ? 71.063 -21.013 31.604 1.00 112.93 392 ALA B O 1
ATOM 6650 N N . PRO B 1 413 ? 70.816 -23.052 32.475 1.00 118.10 393 PRO B N 1
ATOM 6651 C CA . PRO B 1 413 ? 71.009 -23.667 31.148 1.00 117.52 393 PRO B CA 1
ATOM 6652 C C . PRO B 1 413 ? 69.926 -23.315 30.139 1.00 118.02 393 PRO B C 1
ATOM 6653 O O . PRO B 1 413 ? 70.204 -23.295 28.932 1.00 115.92 393 PRO B O 1
ATOM 6657 N N . HIS B 1 414 ? 68.708 -23.017 30.589 1.00 120.02 394 HIS B N 1
ATOM 6658 C CA . HIS B 1 414 ? 67.638 -22.582 29.700 1.00 116.57 394 HIS B CA 1
ATOM 6659 C C . HIS B 1 414 ? 67.650 -21.071 29.478 1.00 115.58 394 HIS B C 1
ATOM 6660 O O . HIS B 1 414 ? 66.797 -20.553 28.751 1.00 113.57 394 HIS B O 1
ATOM 6662 N N . SER B 1 415 ? 68.608 -20.362 30.066 1.00 116.64 395 SER B N 1
ATOM 6663 C CA . SER B 1 415 ? 68.714 -18.920 29.917 1.00 113.45 395 SER B CA 1
ATOM 6664 C C . SER B 1 415 ? 69.315 -18.588 28.564 1.00 112.21 395 SER B C 1
ATOM 6665 O O . SER B 1 415 ? 70.047 -19.391 27.975 1.00 112.91 395 SER B O 1
ATOM 6668 N N . ARG B 1 416 ? 68.995 -17.385 28.075 1.00 111.42 396 ARG B N 1
ATOM 6669 C CA . ARG B 1 416 ? 69.386 -16.917 26.749 1.00 107.44 396 ARG B CA 1
ATOM 6670 C C . ARG B 1 416 ? 69.964 -15.513 26.886 1.00 101.52 396 ARG B C 1
ATOM 6671 O O . ARG B 1 416 ? 69.324 -14.646 27.490 1.00 100.32 396 ARG B O 1
ATOM 6679 N N . LEU B 1 417 ? 71.165 -15.278 26.346 1.00 97.66 397 LEU B N 1
ATOM 6680 C CA . LEU B 1 417 ? 71.740 -13.934 26.319 1.00 93.95 397 LEU B CA 1
ATOM 6681 C C . LEU B 1 417 ? 71.684 -13.395 24.900 1.00 89.61 397 LEU B C 1
ATOM 6682 O O . LEU B 1 417 ? 72.237 -14.004 23.978 1.00 87.93 397 LEU B O 1
ATOM 6687 N N . LEU B 1 418 ? 71.048 -12.239 24.742 1.00 88.25 398 LEU B N 1
ATOM 6688 C CA . LEU B 1 418 ? 70.914 -11.553 23.464 1.00 85.42 398 LEU B CA 1
ATOM 6689 C C . LEU B 1 418 ? 71.706 -10.261 23.529 1.00 84.39 398 LEU B C 1
ATOM 6690 O O . LEU B 1 418 ? 71.410 -9.392 24.358 1.00 85.93 398 LEU B O 1
ATOM 6695 N N . ILE B 1 419 ? 72.738 -10.153 22.694 1.00 82.50 399 ILE B N 1
ATOM 6696 C CA . ILE B 1 419 ? 73.480 -8.910 22.562 1.00 80.53 399 ILE B CA 1
ATOM 6697 C C . ILE B 1 419 ? 73.106 -8.257 21.232 1.00 77.75 399 ILE B C 1
ATOM 6698 O O . ILE B 1 419 ? 73.052 -8.906 20.177 1.00 77.21 399 ILE B O 1
ATOM 6703 N N . CYS B 1 420 ? 72.804 -6.982 21.308 1.00 74.68 400 CYS B N 1
ATOM 6704 C CA . CYS B 1 420 ? 72.327 -6.201 20.195 1.00 74.81 400 CYS B CA 1
ATOM 6705 C C . CYS B 1 420 ? 73.462 -5.248 19.840 1.00 74.39 400 CYS B C 1
ATOM 6706 O O . CYS B 1 420 ? 73.704 -4.268 20.553 1.00 75.69 400 CYS B O 1
ATOM 6709 N N . GLU B 1 421 ? 74.208 -5.586 18.783 1.00 71.25 401 GLU B N 1
ATOM 6710 C CA . GLU B 1 421 ? 75.330 -4.770 18.341 1.00 67.59 401 GLU B CA 1
ATOM 6711 C C . GLU B 1 421 ? 75.496 -4.925 16.839 1.00 63.60 401 GLU B C 1
ATOM 6712 O O . GLU B 1 421 ? 74.898 -5.800 16.211 1.00 64.12 401 GLU B O 1
ATOM 6718 N N . GLN B 1 422 ? 76.271 -4.020 16.257 1.00 60.42 402 GLN B N 1
ATOM 6719 C CA . GLN B 1 422 ? 76.661 -4.191 14.868 1.00 57.52 402 GLN B CA 1
ATOM 6720 C C . GLN B 1 422 ? 77.514 -5.439 14.775 1.00 59.02 402 GLN B C 1
ATOM 6721 O O . GLN B 1 422 ? 78.487 -5.591 15.520 1.00 62.29 402 GLN B O 1
ATOM 6727 N N . VAL B 1 423 ? 77.118 -6.354 13.907 1.00 56.44 403 VAL B N 1
ATOM 6728 C CA . VAL B 1 423 ? 77.939 -7.501 13.557 1.00 54.46 403 VAL B CA 1
ATOM 6729 C C . VAL B 1 423 ? 78.580 -7.142 12.224 1.00 52.26 403 VAL B C 1
ATOM 6730 O O . VAL B 1 423 ? 77.975 -7.320 11.163 1.00 53.36 403 VAL B O 1
ATOM 6734 N N . MET B 1 424 ? 79.826 -6.663 12.276 1.00 50.86 404 MET B N 1
ATOM 6735 C CA . MET B 1 424 ? 80.410 -5.941 11.149 1.00 48.68 404 MET B CA 1
ATOM 6736 C C . MET B 1 424 ? 80.784 -6.875 10.012 1.00 48.70 404 MET B C 1
ATOM 6737 O O . MET B 1 424 ? 81.538 -7.836 10.197 1.00 57.64 404 MET B O 1
ATOM 6742 N N . ASN B 1 425 ? 80.295 -6.539 8.826 1.00 45.93 405 ASN B N 1
ATOM 6743 C CA . ASN B 1 425 ? 80.678 -7.157 7.569 1.00 47.93 405 ASN B CA 1
ATOM 6744 C C . ASN B 1 425 ? 81.656 -6.220 6.864 1.00 52.50 405 ASN B C 1
ATOM 6745 O O . ASN B 1 425 ? 81.897 -5.093 7.306 1.00 55.37 405 ASN B O 1
ATOM 6750 N N . THR B 1 426 ? 82.201 -6.673 5.738 1.00 51.02 406 THR B N 1
ATOM 6751 C CA . THR B 1 426 ? 83.134 -5.861 4.975 1.00 51.18 406 THR B CA 1
ATOM 6752 C C . THR B 1 426 ? 82.650 -5.821 3.540 1.00 50.79 406 THR B C 1
ATOM 6753 O O . THR B 1 426 ? 81.645 -6.438 3.189 1.00 52.11 406 THR B O 1
ATOM 6757 N N . THR B 1 427 ? 83.378 -5.065 2.713 1.00 49.78 407 THR B N 1
ATOM 6758 C CA . THR B 1 427 ? 83.108 -4.930 1.289 1.00 44.94 407 THR B CA 1
ATOM 6759 C C . THR B 1 427 ? 83.350 -6.215 0.504 1.00 45.23 407 THR B C 1
ATOM 6760 O O . THR B 1 427 ? 83.020 -6.254 -0.685 1.00 46.13 407 THR B O 1
ATOM 6764 N N . ILE B 1 428 ? 83.949 -7.245 1.107 1.00 45.81 408 ILE B N 1
ATOM 6765 C CA . ILE B 1 428 ? 84.130 -8.527 0.437 1.00 47.04 408 ILE B CA 1
ATOM 6766 C C . ILE B 1 428 ? 83.360 -9.663 1.111 1.00 50.08 408 ILE B C 1
ATOM 6767 O O . ILE B 1 428 ? 83.620 -10.828 0.820 1.00 54.14 408 ILE B O 1
ATOM 6772 N N . GLY B 1 429 ? 82.433 -9.360 2.016 1.00 49.23 409 GLY B N 1
ATOM 6773 C CA . GLY B 1 429 ? 81.529 -10.363 2.551 1.00 50.14 409 GLY B CA 1
ATOM 6774 C C . GLY B 1 429 ? 82.113 -11.165 3.704 1.00 54.64 409 GLY B C 1
ATOM 6775 O O . GLY B 1 429 ? 83.327 -11.201 3.942 1.00 57.32 409 GLY B O 1
ATOM 6776 N N . ASP B 1 430 ? 81.207 -11.841 4.424 1.00 54.66 410 ASP B N 1
ATOM 6777 C CA . ASP B 1 430 ? 81.530 -12.654 5.592 1.00 56.32 410 ASP B CA 1
ATOM 6778 C C . ASP B 1 430 ? 80.746 -13.960 5.484 1.00 56.16 410 ASP B C 1
ATOM 6779 O O . ASP B 1 430 ? 79.563 -13.925 5.099 1.00 56.82 410 ASP B O 1
ATOM 6784 N N . PRO B 1 431 ? 81.361 -15.125 5.778 1.00 58.00 411 PRO B N 1
ATOM 6785 C CA . PRO B 1 431 ? 80.623 -16.389 5.626 1.00 63.13 411 PRO B CA 1
ATOM 6786 C C . PRO B 1 431 ? 79.274 -16.429 6.329 1.00 65.74 411 PRO B C 1
ATOM 6787 O O . PRO B 1 431 ? 78.336 -17.047 5.803 1.00 68.93 411 PRO B O 1
ATOM 6791 N N . ASP B 1 432 ? 79.142 -15.814 7.499 1.00 66.67 412 ASP B N 1
ATOM 6792 C CA . ASP B 1 432 ? 77.929 -15.887 8.302 1.00 67.98 412 ASP B CA 1
ATOM 6793 C C . ASP B 1 432 ? 77.009 -14.686 8.122 1.00 65.13 412 ASP B C 1
ATOM 6794 O O . ASP B 1 432 ? 76.115 -14.485 8.948 1.00 67.32 412 ASP B O 1
ATOM 6799 N N . LEU B 1 433 ? 77.219 -13.865 7.096 1.00 62.19 413 LEU B N 1
ATOM 6800 C CA . LEU B 1 433 ? 76.318 -12.757 6.804 1.00 60.68 413 LEU B CA 1
ATOM 6801 C C . LEU B 1 433 ? 75.989 -12.724 5.322 1.00 63.34 413 LEU B C 1
ATOM 6802 O O . LEU B 1 433 ? 76.818 -13.073 4.475 1.00 65.53 413 LEU B O 1
ATOM 6807 N N . THR B 1 434 ? 74.762 -12.302 5.017 1.00 61.78 414 THR B N 1
ATOM 6808 C CA . THR B 1 434 ? 74.292 -12.339 3.643 1.00 61.57 414 THR B CA 1
ATOM 6809 C C . THR B 1 434 ? 74.842 -11.144 2.888 1.00 56.01 414 THR B C 1
ATOM 6810 O O . THR B 1 434 ? 74.826 -10.014 3.388 1.00 51.43 414 THR B O 1
ATOM 6814 N N . SER B 1 435 ? 75.347 -11.408 1.689 1.00 56.59 415 SER B N 1
ATOM 6815 C CA . SER B 1 435 ? 75.992 -10.407 0.862 1.00 55.05 415 SER B CA 1
ATOM 6816 C C . SER B 1 435 ? 75.000 -9.743 -0.086 1.00 56.31 415 SER B C 1
ATOM 6817 O O . SER B 1 435 ? 74.002 -10.339 -0.494 1.00 57.60 415 SER B O 1
ATOM 6820 N N . ALA B 1 436 ? 75.292 -8.491 -0.429 1.00 55.41 416 ALA B N 1
ATOM 6821 C CA . ALA B 1 436 ? 74.547 -7.767 -1.441 1.00 56.47 416 ALA B CA 1
ATOM 6822 C C . ALA B 1 436 ? 74.829 -8.348 -2.829 1.00 63.03 416 ALA B C 1
ATOM 6823 O O . ALA B 1 436 ? 75.842 -9.023 -3.031 1.00 67.35 416 ALA B O 1
ATOM 6825 N N . PRO B 1 437 ? 73.915 -8.146 -3.789 1.00 63.69 417 PRO B N 1
ATOM 6826 C CA . PRO B 1 437 ? 74.195 -8.531 -5.186 1.00 62.14 417 PRO B CA 1
ATOM 6827 C C . PRO B 1 437 ? 75.454 -7.874 -5.735 1.00 60.45 417 PRO B C 1
ATOM 6828 O O . PRO B 1 437 ? 75.805 -6.755 -5.362 1.00 60.72 417 PRO B O 1
ATOM 6832 N N . ALA B 1 438 ? 76.133 -8.571 -6.638 1.00 60.50 418 ALA B N 1
ATOM 6833 C CA . ALA B 1 438 ? 77.198 -7.909 -7.391 1.00 60.20 418 ALA B CA 1
ATOM 6834 C C . ALA B 1 438 ? 76.521 -6.991 -8.411 1.00 59.06 418 ALA B C 1
ATOM 6835 O O . ALA B 1 438 ? 75.432 -7.310 -8.881 1.00 61.78 418 ALA B O 1
ATOM 6837 N N . PRO B 1 439 ? 77.145 -5.848 -8.750 1.00 53.64 419 PRO B N 1
ATOM 6838 C CA . PRO B 1 439 ? 78.471 -5.367 -8.340 1.00 51.60 419 PRO B CA 1
ATOM 6839 C C . PRO B 1 439 ? 78.478 -4.591 -7.041 1.00 49.28 419 PRO B C 1
ATOM 6840 O O . PRO B 1 439 ? 79.322 -3.711 -6.907 1.00 51.17 419 PRO B O 1
ATOM 6844 N N . LEU B 1 440 ? 77.556 -4.841 -6.139 1.00 45.35 420 LEU B N 1
ATOM 6845 C CA . LEU B 1 440 ? 77.568 -3.963 -4.989 1.00 44.69 420 LEU B CA 1
ATOM 6846 C C . LEU B 1 440 ? 78.495 -4.511 -3.921 1.00 46.27 420 LEU B C 1
ATOM 6847 O O . LEU B 1 440 ? 78.702 -5.723 -3.827 1.00 48.89 420 LEU B O 1
ATOM 6852 N N . PRO B 1 441 ? 79.021 -3.645 -3.053 1.00 43.46 421 PRO B N 1
ATOM 6853 C CA . PRO B 1 441 ? 79.768 -4.135 -1.890 1.00 45.24 421 PRO B CA 1
ATOM 6854 C C . PRO B 1 441 ? 78.912 -5.085 -1.056 1.00 48.23 421 PRO B C 1
ATOM 6855 O O . PRO B 1 441 ? 77.737 -4.828 -0.793 1.00 39.34 421 PRO B O 1
ATOM 6859 N N . ALA B 1 442 ? 79.523 -6.189 -0.632 1.00 48.20 422 ALA B N 1
ATOM 6860 C CA . ALA B 1 442 ? 78.770 -7.244 0.019 1.00 47.98 422 ALA B CA 1
ATOM 6861 C C . ALA B 1 442 ? 78.105 -6.774 1.295 1.00 46.78 422 ALA B C 1
ATOM 6862 O O . ALA B 1 442 ? 77.144 -7.409 1.742 1.00 49.09 422 ALA B O 1
ATOM 6864 N N . ASN B 1 443 ? 78.622 -5.718 1.920 1.00 46.26 423 ASN B N 1
ATOM 6865 C CA . ASN B 1 443 ? 78.048 -5.194 3.150 1.00 48.93 423 ASN B CA 1
ATOM 6866 C C . ASN B 1 443 ? 77.086 -4.059 2.885 1.00 51.35 423 ASN B C 1
ATOM 6867 O O . ASN B 1 443 ? 76.687 -3.376 3.826 1.00 54.04 423 ASN B O 1
ATOM 6872 N N . TYR B 1 444 ? 76.720 -3.842 1.624 1.00 51.14 424 TYR B N 1
ATOM 6873 C CA . TYR B 1 444 ? 75.831 -2.771 1.187 1.00 50.29 424 TYR B CA 1
ATOM 6874 C C . TYR B 1 444 ? 76.451 -1.382 1.342 1.00 47.73 424 TYR B C 1
ATOM 6875 O O . TYR B 1 444 ? 75.727 -0.379 1.365 1.00 47.37 424 TYR B O 1
ATOM 6884 N N . GLY B 1 445 ? 77.780 -1.304 1.429 1.00 44.26 425 GLY B N 1
ATOM 6885 C CA . GLY B 1 445 ? 78.513 -0.049 1.352 1.00 42.50 425 GLY B CA 1
ATOM 6886 C C . GLY B 1 445 ? 77.980 1.111 2.167 1.00 40.70 425 GLY B C 1
ATOM 6887 O O . GLY B 1 445 ? 78.075 1.086 3.395 1.00 42.71 425 GLY B O 1
ATOM 6888 N N . PHE B 1 446 ? 77.453 2.143 1.493 1.00 38.75 426 PHE B N 1
ATOM 6889 C CA . PHE B 1 446 ? 76.921 3.322 2.179 1.00 38.22 426 PHE B CA 1
ATOM 6890 C C . PHE B 1 446 ? 75.862 2.983 3.214 1.00 41.18 426 PHE B C 1
ATOM 6891 O O . PHE B 1 446 ? 75.735 3.701 4.211 1.00 43.77 426 PHE B O 1
ATOM 6899 N N . HIS B 1 447 ? 75.093 1.904 3.008 1.00 40.55 427 HIS B N 1
ATOM 6900 C CA . HIS B 1 447 ? 74.056 1.554 3.979 1.00 41.33 427 HIS B CA 1
ATOM 6901 C C . HIS B 1 447 ? 74.635 1.420 5.377 1.00 45.22 427 HIS B C 1
ATOM 6902 O O . HIS B 1 447 ? 73.947 1.696 6.362 1.00 49.52 427 HIS B O 1
ATOM 6909 N N . ALA B 1 448 ? 75.926 1.111 5.481 1.00 45.49 428 ALA B N 1
ATOM 6910 C CA . ALA B 1 448 ? 76.588 0.889 6.755 1.00 46.67 428 ALA B CA 1
ATOM 6911 C C . ALA B 1 448 ? 77.408 2.090 7.219 1.00 45.46 428 ALA B C 1
ATOM 6912 O O . ALA B 1 448 ? 78.256 1.930 8.097 1.00 45.45 428 ALA B O 1
ATOM 6914 N N . ARG B 1 449 ? 77.199 3.279 6.634 1.00 43.23 429 ARG B N 1
ATOM 6915 C CA . ARG B 1 449 ? 78.021 4.425 7.015 1.00 42.02 429 ARG B CA 1
ATOM 6916 C C . ARG B 1 449 ? 77.890 4.736 8.503 1.00 42.65 429 ARG B C 1
ATOM 6917 O O . ARG B 1 449 ? 78.875 5.102 9.156 1.00 40.51 429 ARG B O 1
ATOM 6925 N N . PHE B 1 450 ? 76.700 4.539 9.071 1.00 44.99 430 PHE B N 1
ATOM 6926 C CA . PHE B 1 450 ? 76.509 4.821 10.491 1.00 46.63 430 PHE B CA 1
ATOM 6927 C C . PHE B 1 450 ? 77.326 3.884 11.372 1.00 51.49 430 PHE B C 1
ATOM 6928 O O . PHE B 1 450 ? 77.865 4.314 12.398 1.00 56.51 430 PHE B O 1
ATOM 6936 N N . SER B 1 451 ? 77.406 2.596 11.020 1.00 49.89 431 SER B N 1
ATOM 6937 C CA . SER B 1 451 ? 78.193 1.672 11.836 1.00 48.34 431 SER B CA 1
ATOM 6938 C C . SER B 1 451 ? 79.661 2.074 11.869 1.00 48.49 431 SER B C 1
ATOM 6939 O O . SER B 1 451 ? 80.324 1.973 12.909 1.00 50.69 431 SER B O 1
ATOM 6942 N N . HIS B 1 452 ? 80.185 2.553 10.749 1.00 46.47 432 HIS B N 1
ATOM 6943 C CA . HIS B 1 452 ? 81.578 2.955 10.732 1.00 38.11 432 HIS B CA 1
ATOM 6944 C C . HIS B 1 452 ? 81.799 4.275 11.471 1.00 44.80 432 HIS B C 1
ATOM 6945 O O . HIS B 1 452 ? 82.769 4.407 12.224 1.00 46.35 432 HIS B O 1
ATOM 6952 N N . SER B 1 453 ? 80.865 5.214 11.374 1.00 43.70 433 SER B N 1
ATOM 6953 C CA . SER B 1 453 ? 81.013 6.429 12.160 1.00 44.18 433 SER B CA 1
ATOM 6954 C C . SER B 1 453 ? 81.073 6.105 13.643 1.00 48.16 433 SER B C 1
ATOM 6955 O O . SER B 1 453 ? 81.869 6.685 14.394 1.00 51.76 433 SER B O 1
ATOM 6958 N N . ARG B 1 454 ? 80.249 5.153 14.079 1.00 47.08 434 ARG B N 1
ATOM 6959 C CA . ARG B 1 454 ? 80.235 4.768 15.479 1.00 48.99 434 ARG B CA 1
ATOM 6960 C C . ARG B 1 454 ? 81.454 3.931 15.838 1.00 51.76 434 ARG B C 1
ATOM 6961 O O . ARG B 1 454 ? 81.950 4.017 16.965 1.00 54.89 434 ARG B O 1
ATOM 6969 N N . ASP B 1 455 ? 81.975 3.151 14.886 1.00 50.80 435 ASP B N 1
ATOM 6970 C CA . ASP B 1 455 ? 83.220 2.433 15.121 1.00 49.39 435 ASP B CA 1
ATOM 6971 C C . ASP B 1 455 ? 84.325 3.397 15.542 1.00 53.00 435 ASP B C 1
ATOM 6972 O O . ASP B 1 455 ? 85.073 3.123 16.487 1.00 57.83 435 ASP B O 1
ATOM 6977 N N . LEU B 1 456 ? 84.411 4.561 14.891 1.00 52.09 436 LEU B N 1
ATOM 6978 C CA . LEU B 1 456 ? 85.454 5.514 15.257 1.00 52.26 436 LEU B CA 1
ATOM 6979 C C . LEU B 1 456 ? 85.110 6.299 16.517 1.00 55.16 436 LEU B C 1
ATOM 6980 O O . LEU B 1 456 ? 86.023 6.718 17.240 1.00 56.35 436 LEU B O 1
ATOM 6985 N N . THR B 1 457 ? 83.822 6.505 16.811 1.00 54.48 437 THR B N 1
ATOM 6986 C CA . THR B 1 457 ? 83.468 7.073 18.110 1.00 55.66 437 THR B CA 1
ATOM 6987 C C . THR B 1 457 ? 83.922 6.169 19.249 1.00 58.76 437 THR B C 1
ATOM 6988 O O . THR B 1 457 ? 84.547 6.630 20.212 1.00 62.64 437 THR B O 1
ATOM 6992 N N . MET B 1 458 ? 83.669 4.864 19.131 1.00 57.25 438 MET B N 1
ATOM 6993 C CA . MET B 1 458 ? 84.097 3.968 20.197 1.00 59.65 438 MET B CA 1
ATOM 6994 C C . MET B 1 458 ? 85.609 3.920 20.288 1.00 61.10 438 MET B C 1
ATOM 6995 O O . MET B 1 458 ? 86.161 3.792 21.387 1.00 63.86 438 MET B O 1
ATOM 7000 N N . MET B 1 459 ? 86.298 4.081 19.159 1.00 58.89 439 MET B N 1
ATOM 7001 C CA . MET B 1 459 ? 87.751 4.082 19.218 1.00 58.30 439 MET B CA 1
ATOM 7002 C C . MET B 1 459 ? 88.228 5.362 19.876 1.00 56.28 439 MET B C 1
ATOM 7003 O O . MET B 1 459 ? 89.142 5.345 20.703 1.00 57.00 439 MET B O 1
ATOM 7008 N N . ALA B 1 460 ? 87.533 6.461 19.604 1.00 56.01 440 ALA B N 1
ATOM 7009 C CA . ALA B 1 460 ? 87.978 7.764 20.059 1.00 58.25 440 ALA B CA 1
ATOM 7010 C C . ALA B 1 460 ? 87.712 7.996 21.529 1.00 63.74 440 ALA B C 1
ATOM 7011 O O . ALA B 1 460 ? 88.521 8.655 22.193 1.00 69.39 440 ALA B O 1
ATOM 7013 N N . ALA B 1 461 ? 86.612 7.467 22.064 1.00 62.54 441 ALA B N 1
ATOM 7014 C CA . ALA B 1 461 ? 86.177 7.872 23.398 1.00 64.18 441 ALA B CA 1
ATOM 7015 C C . ALA B 1 461 ? 86.491 6.873 24.503 1.00 63.98 441 ALA B C 1
ATOM 7016 O O . ALA B 1 461 ? 86.725 7.292 25.630 1.00 67.78 441 ALA B O 1
ATOM 7018 N N . ILE B 1 462 ? 86.532 5.576 24.220 1.00 62.26 442 ILE B N 1
ATOM 7019 C CA . ILE B 1 462 ? 86.572 4.546 25.254 1.00 65.85 442 ILE B CA 1
ATOM 7020 C C . ILE B 1 462 ? 87.379 3.351 24.773 1.00 68.37 442 ILE B C 1
ATOM 7021 O O . ILE B 1 462 ? 87.424 2.308 25.435 1.00 72.34 442 ILE B O 1
ATOM 7026 N N . ASN B 1 463 ? 88.060 3.531 23.647 1.00 66.84 443 ASN B N 1
ATOM 7027 C CA . ASN B 1 463 ? 88.796 2.473 22.973 1.00 66.98 443 ASN B CA 1
ATOM 7028 C C . ASN B 1 463 ? 87.929 1.231 22.784 1.00 64.80 443 ASN B C 1
ATOM 7029 O O . ASN B 1 463 ? 88.388 0.097 22.913 1.00 67.90 443 ASN B O 1
ATOM 7034 N N . GLY B 1 464 ? 86.665 1.440 22.455 1.00 61.27 444 GLY B N 1
ATOM 7035 C CA . GLY B 1 464 ? 85.805 0.337 22.102 1.00 61.62 444 GLY B CA 1
ATOM 7036 C C . GLY B 1 464 ? 86.087 -0.178 20.706 1.00 59.98 444 GLY B C 1
ATOM 7037 O O . GLY B 1 464 ? 86.956 0.310 19.986 1.00 61.63 444 GLY B O 1
ATOM 7038 N N . ILE B 1 465 ? 85.323 -1.195 20.314 1.00 57.22 445 ILE B N 1
ATOM 7039 C CA . ILE B 1 465 ? 85.508 -1.857 19.022 1.00 56.47 445 ILE B CA 1
ATOM 7040 C C . ILE B 1 465 ? 84.161 -2.382 18.545 1.00 58.77 445 ILE B C 1
ATOM 7041 O O . ILE B 1 465 ? 83.476 -3.092 19.284 1.00 63.89 445 ILE B O 1
ATOM 7046 N N . GLU B 1 466 ? 83.795 -2.092 17.302 1.00 55.00 446 GLU B N 1
ATOM 7047 C CA . GLU B 1 466 ? 82.682 -2.813 16.703 1.00 54.63 446 GLU B CA 1
ATOM 7048 C C . GLU B 1 466 ? 83.260 -3.994 15.953 1.00 54.09 446 GLU B C 1
ATOM 7049 O O . GLU B 1 466 ? 84.243 -3.845 15.233 1.00 55.64 446 GLU B O 1
ATOM 7055 N N . ARG B 1 467 ? 82.595 -5.141 16.046 1.00 53.76 447 ARG B N 1
ATOM 7056 C CA . ARG B 1 467 ? 83.255 -6.422 15.885 1.00 55.69 447 ARG B CA 1
ATOM 7057 C C . ARG B 1 467 ? 82.675 -7.211 14.730 1.00 58.10 447 ARG B C 1
ATOM 7058 O O . ARG B 1 467 ? 81.504 -7.063 14.375 1.00 56.57 447 ARG B O 1
ATOM 7066 N N . THR B 1 468 ? 83.540 -8.011 14.115 1.00 62.90 448 THR B N 1
ATOM 7067 C CA . THR B 1 468 ? 83.133 -8.934 13.068 1.00 62.60 448 THR B CA 1
ATOM 7068 C C . THR B 1 468 ? 82.559 -10.179 13.732 1.00 63.02 448 THR B C 1
ATOM 7069 O O . THR B 1 468 ? 82.676 -10.356 14.946 1.00 59.95 448 THR B O 1
ATOM 7073 N N . PRO B 1 469 ? 81.906 -11.062 12.977 1.00 66.06 449 PRO B N 1
ATOM 7074 C CA . PRO B 1 469 ? 81.417 -12.282 13.623 1.00 66.78 449 PRO B CA 1
ATOM 7075 C C . PRO B 1 469 ? 82.519 -13.079 14.293 1.00 71.09 449 PRO B C 1
ATOM 7076 O O . PRO B 1 469 ? 82.358 -13.469 15.458 1.00 70.22 449 PRO B O 1
ATOM 7080 N N . GLU B 1 470 ? 83.673 -13.238 13.638 1.00 76.58 450 GLU B N 1
ATOM 7081 C CA . GLU B 1 470 ? 84.732 -14.047 14.230 1.00 82.65 450 GLU B CA 1
ATOM 7082 C C . GLU B 1 470 ? 85.312 -13.378 15.470 1.00 83.92 450 GLU B C 1
ATOM 7083 O O . GLU B 1 470 ? 85.730 -14.069 16.405 1.00 90.59 450 GLU B O 1
ATOM 7089 N N . GLU B 1 471 ? 85.320 -12.047 15.521 1.00 74.26 451 GLU B N 1
ATOM 7090 C CA . GLU B 1 471 ? 85.846 -11.401 16.715 1.00 71.32 451 GLU B CA 1
ATOM 7091 C C . GLU B 1 471 ? 84.867 -11.517 17.879 1.00 71.32 451 GLU B C 1
ATOM 7092 O O . GLU B 1 471 ? 85.292 -11.605 19.042 1.00 73.43 451 GLU B O 1
ATOM 7098 N N . PHE B 1 472 ? 83.564 -11.571 17.582 1.00 68.86 452 PHE B N 1
ATOM 7099 C CA . PHE B 1 472 ? 82.566 -11.866 18.609 1.00 67.39 452 PHE B CA 1
ATOM 7100 C C . PHE B 1 472 ? 82.694 -13.295 19.126 1.00 70.65 452 PHE B C 1
ATOM 7101 O O . PHE B 1 472 ? 82.562 -13.537 20.330 1.00 72.55 452 PHE B O 1
ATOM 7109 N N . LYS B 1 473 ? 82.968 -14.250 18.234 1.00 71.26 453 LYS B N 1
ATOM 7110 C CA . LYS B 1 473 ? 83.038 -15.648 18.647 1.00 74.52 453 LYS B CA 1
ATOM 7111 C C . LYS B 1 473 ? 84.145 -15.895 19.664 1.00 78.30 453 LYS B C 1
ATOM 7112 O O . LYS B 1 473 ? 83.949 -16.644 20.631 1.00 79.31 453 LYS B O 1
ATOM 7118 N N . THR B 1 474 ? 85.323 -15.296 19.453 1.00 79.73 454 THR B N 1
ATOM 7119 C CA . THR B 1 474 ? 86.435 -15.592 20.346 1.00 82.79 454 THR B CA 1
ATOM 7120 C C . THR B 1 474 ? 86.216 -15.000 21.732 1.00 87.85 454 THR B C 1
ATOM 7121 O O . THR B 1 474 ? 86.570 -15.636 22.734 1.00 93.79 454 THR B O 1
ATOM 7125 N N . ILE B 1 475 ? 85.613 -13.812 21.824 1.00 83.94 455 ILE B N 1
ATOM 7126 C CA . ILE B 1 475 ? 85.408 -13.249 23.152 1.00 84.63 455 ILE B CA 1
ATOM 7127 C C . ILE B 1 475 ? 84.267 -13.956 23.873 1.00 87.19 455 ILE B C 1
ATOM 7128 O O . ILE B 1 475 ? 84.243 -13.962 25.109 1.00 90.97 455 ILE B O 1
ATOM 7133 N N . LEU B 1 476 ? 83.335 -14.578 23.140 1.00 85.98 456 LEU B N 1
ATOM 7134 C CA . LEU B 1 476 ? 82.329 -15.390 23.808 1.00 87.26 456 LEU B CA 1
ATOM 7135 C C . LEU B 1 476 ? 82.884 -16.731 24.295 1.00 89.08 456 LEU B C 1
ATOM 7136 O O . LEU B 1 476 ? 82.485 -17.196 25.368 1.00 91.58 456 LEU B O 1
ATOM 7141 N N . LYS B 1 477 ? 83.809 -17.365 23.564 1.00 86.14 457 LYS B N 1
ATOM 7142 C CA . LYS B 1 477 ? 84.382 -18.620 24.073 1.00 88.63 457 LYS B CA 1
ATOM 7143 C C . LYS B 1 477 ? 85.368 -18.394 25.208 1.00 90.01 457 LYS B C 1
ATOM 7144 O O . LYS B 1 477 ? 85.626 -19.322 25.985 1.00 95.30 457 LYS B O 1
ATOM 7150 N N . SER B 1 478 ? 85.913 -17.179 25.350 1.00 85.72 458 SER B N 1
ATOM 7151 C CA . SER B 1 478 ? 86.740 -16.910 26.527 1.00 85.83 458 SER B CA 1
ATOM 7152 C C . SER B 1 478 ? 85.880 -16.677 27.758 1.00 88.82 458 SER B C 1
ATOM 7153 O O . SER B 1 478 ? 86.334 -16.911 28.884 1.00 92.64 458 SER B O 1
ATOM 7156 N N . ALA B 1 479 ? 84.628 -16.269 27.573 1.00 87.10 459 ALA B N 1
ATOM 7157 C CA . ALA B 1 479 ? 83.703 -16.149 28.690 1.00 87.43 459 ALA B CA 1
ATOM 7158 C C . ALA B 1 479 ? 82.915 -17.425 28.937 1.00 91.04 459 ALA B C 1
ATOM 7159 O O . ALA B 1 479 ? 82.099 -17.460 29.862 1.00 91.78 459 ALA B O 1
ATOM 7161 N N . GLY B 1 480 ? 83.148 -18.476 28.156 1.00 93.23 460 GLY B N 1
ATOM 7162 C CA . GLY B 1 480 ? 82.385 -19.697 28.325 1.00 96.34 460 GLY B CA 1
ATOM 7163 C C . GLY B 1 480 ? 80.989 -19.668 27.742 1.00 94.81 460 GLY B C 1
ATOM 7164 O O . GLY B 1 480 ? 80.066 -20.235 28.334 1.00 96.96 460 GLY B O 1
ATOM 7165 N N . LEU B 1 481 ? 80.795 -18.979 26.622 1.00 91.67 461 LEU B N 1
ATOM 7166 C CA . LEU B 1 481 ? 79.520 -18.932 25.926 1.00 90.06 461 LEU B CA 1
ATOM 7167 C C . LEU B 1 481 ? 79.739 -19.413 24.499 1.00 90.62 461 LEU B C 1
ATOM 7168 O O . LEU B 1 481 ? 80.849 -19.317 23.966 1.00 91.29 461 LEU B O 1
ATOM 7173 N N . ALA B 1 482 ? 78.700 -19.968 23.888 1.00 91.88 462 ALA B N 1
ATOM 7174 C CA . ALA B 1 482 ? 78.769 -20.351 22.484 1.00 94.52 462 ALA B CA 1
ATOM 7175 C C . ALA B 1 482 ? 77.744 -19.538 21.705 1.00 95.20 462 ALA B C 1
ATOM 7176 O O . ALA B 1 482 ? 76.656 -19.239 22.216 1.00 97.69 462 ALA B O 1
ATOM 7178 N N . LEU B 1 483 ? 78.091 -19.183 20.468 1.00 92.20 463 LEU B N 1
ATOM 7179 C CA . LEU B 1 483 ? 77.208 -18.379 19.631 1.00 89.50 463 LEU B CA 1
ATOM 7180 C C . LEU B 1 483 ? 76.189 -19.324 19.000 1.00 90.47 463 LEU B C 1
ATOM 7181 O O . LEU B 1 483 ? 76.547 -20.191 18.194 1.00 91.80 463 LEU B O 1
ATOM 7186 N N . LYS B 1 484 ? 74.914 -19.158 19.370 1.00 88.50 464 LYS B N 1
ATOM 7187 C CA . LYS B 1 484 ? 73.889 -20.089 18.922 1.00 89.20 464 LYS B CA 1
ATOM 7188 C C . LYS B 1 484 ? 73.334 -19.710 17.562 1.00 87.33 464 LYS B C 1
ATOM 7189 O O . LYS B 1 484 ? 73.121 -20.592 16.724 1.00 88.07 464 LYS B O 1
ATOM 7195 N N . GLN B 1 485 ? 73.107 -18.413 17.334 1.00 84.02 465 GLN B N 1
ATOM 7196 C CA . GLN B 1 485 ? 72.574 -17.903 16.079 1.00 79.57 465 GLN B CA 1
ATOM 7197 C C . GLN B 1 485 ? 72.842 -16.407 16.005 1.00 73.75 465 GLN B C 1
ATOM 7198 O O . GLN B 1 485 ? 72.803 -15.698 17.020 1.00 70.30 465 GLN B O 1
ATOM 7200 N N . ILE B 1 486 ? 73.080 -15.935 14.780 1.00 71.34 466 ILE B N 1
ATOM 7201 C CA . ILE B 1 486 ? 73.086 -14.513 14.463 1.00 66.77 466 ILE B CA 1
ATOM 7202 C C . ILE B 1 486 ? 71.748 -14.199 13.819 1.00 66.77 466 ILE B C 1
ATOM 7203 O O . ILE B 1 486 ? 71.343 -14.868 12.857 1.00 67.55 466 ILE B O 1
ATOM 7208 N N . TRP B 1 487 ? 71.075 -13.164 14.313 1.00 65.57 467 TRP B N 1
ATOM 7209 C CA . TRP B 1 487 ? 69.773 -12.760 13.787 1.00 64.19 467 TRP B CA 1
ATOM 7210 C C . TRP B 1 487 ? 69.947 -11.547 12.881 1.00 61.84 467 TRP B C 1
ATOM 7211 O O . TRP B 1 487 ? 70.236 -10.444 13.357 1.00 61.26 467 TRP B O 1
ATOM 7222 N N . GLU B 1 488 ? 69.778 -11.753 11.576 1.00 60.29 468 GLU B N 1
ATOM 7223 C CA . GLU B 1 488 ? 69.778 -10.635 10.646 1.00 58.57 468 GLU B CA 1
ATOM 7224 C C . GLU B 1 488 ? 68.400 -9.989 10.659 1.00 58.95 468 GLU B C 1
ATOM 7225 O O . GLU B 1 488 ? 67.384 -10.677 10.540 1.00 63.24 468 GLU B O 1
ATOM 7231 N N . CYS B 1 489 ? 68.361 -8.674 10.867 1.00 56.46 469 CYS B N 1
ATOM 7232 C CA . CYS B 1 489 ? 67.106 -7.958 11.049 1.00 56.88 469 CYS B CA 1
ATOM 7233 C C . CYS B 1 489 ? 67.018 -6.766 10.102 1.00 55.11 469 CYS B C 1
ATOM 7234 O O . CYS B 1 489 ? 67.915 -6.504 9.287 1.00 52.28 469 CYS B O 1
ATOM 7237 N N . ARG B 1 490 ? 65.901 -6.039 10.218 1.00 56.01 470 ARG B N 1
ATOM 7238 C CA . ARG B 1 490 ? 65.698 -4.792 9.482 1.00 55.81 470 ARG B CA 1
ATOM 7239 C C . ARG B 1 490 ? 66.496 -3.650 10.112 1.00 55.87 470 ARG B C 1
ATOM 7240 O O . ARG B 1 490 ? 65.975 -2.581 10.428 1.00 56.82 470 ARG B O 1
ATOM 7248 N N . SER B 1 491 ? 67.792 -3.897 10.266 1.00 52.17 471 SER B N 1
ATOM 7249 C CA . SER B 1 491 ? 68.719 -2.936 10.823 1.00 50.01 471 SER B CA 1
ATOM 7250 C C . SER B 1 491 ? 70.126 -3.410 10.532 1.00 52.12 471 SER B C 1
ATOM 7251 O O . SER B 1 491 ? 70.375 -4.617 10.435 1.00 56.27 471 SER B O 1
ATOM 7254 N N . GLN B 1 492 ? 71.057 -2.465 10.449 1.00 49.95 472 GLN B N 1
ATOM 7255 C CA . GLN B 1 492 ? 72.470 -2.797 10.351 1.00 43.06 472 GLN B CA 1
ATOM 7256 C C . GLN B 1 492 ? 72.908 -3.501 11.632 1.00 52.67 472 GLN B C 1
ATOM 7257 O O . GLN B 1 492 ? 73.811 -4.337 11.615 1.00 53.08 472 GLN B O 1
ATOM 7263 N N . VAL B 1 493 ? 72.256 -3.159 12.741 1.00 45.61 473 VAL B N 1
ATOM 7264 C CA . VAL B 1 493 ? 72.528 -3.797 14.014 1.00 53.14 473 VAL B CA 1
ATOM 7265 C C . VAL B 1 493 ? 71.813 -5.136 14.007 1.00 56.99 473 VAL B C 1
ATOM 7266 O O . VAL B 1 493 ? 70.704 -5.258 13.479 1.00 57.76 473 VAL B O 1
ATOM 7270 N N . SER B 1 494 ? 72.456 -6.155 14.553 1.00 60.56 474 SER B N 1
ATOM 7271 C CA . SER B 1 494 ? 71.908 -7.500 14.544 1.00 63.50 474 SER B CA 1
ATOM 7272 C C . SER B 1 494 ? 71.815 -8.008 15.978 1.00 69.16 474 SER B C 1
ATOM 7273 O O . SER B 1 494 ? 72.182 -7.316 16.933 1.00 74.39 474 SER B O 1
ATOM 7276 N N . LEU B 1 495 ? 71.325 -9.235 16.129 1.00 68.87 475 LEU B N 1
ATOM 7277 C CA . LEU B 1 495 ? 71.269 -9.886 17.428 1.00 68.63 475 LEU B CA 1
ATOM 7278 C C . LEU B 1 495 ? 72.158 -11.114 17.411 1.00 67.43 475 LEU B C 1
ATOM 7279 O O . LEU B 1 495 ? 72.110 -11.911 16.472 1.00 68.55 475 LEU B O 1
ATOM 7284 N N . LEU B 1 496 ? 72.968 -11.251 18.445 1.00 66.30 476 LEU B N 1
ATOM 7285 C CA . LEU B 1 496 ? 73.709 -12.468 18.729 1.00 68.46 476 LEU B CA 1
ATOM 7286 C C . LEU B 1 496 ? 73.043 -13.138 19.915 1.00 73.48 476 LEU B C 1
ATOM 7287 O O . LEU B 1 496 ? 72.923 -12.531 20.981 1.00 75.54 476 LEU B O 1
ATOM 7292 N N . GLU B 1 497 ? 72.606 -14.372 19.737 1.00 76.51 477 GLU B N 1
ATOM 7293 C CA . GLU B 1 497 ? 72.012 -15.132 20.827 1.00 79.52 477 GLU B CA 1
ATOM 7294 C C . GLU B 1 497 ? 73.064 -16.102 21.365 1.00 81.48 477 GLU B C 1
ATOM 7295 O O . GLU B 1 497 ? 73.659 -16.860 20.591 1.00 82.20 477 GLU B O 1
ATOM 7301 N N . ALA B 1 498 ? 73.316 -16.056 22.675 1.00 84.42 478 ALA B N 1
ATOM 7302 C CA . ALA B 1 498 ? 74.394 -16.833 23.269 1.00 88.53 478 ALA B CA 1
ATOM 7303 C C . ALA B 1 498 ? 73.852 -17.857 24.253 1.00 95.37 478 ALA B C 1
ATOM 7304 O O . ALA B 1 498 ? 72.857 -17.608 24.941 1.00 99.28 478 ALA B O 1
ATOM 7306 N N . VAL B 1 499 ? 74.526 -19.000 24.324 1.00 97.37 479 VAL B N 1
ATOM 7307 C CA . VAL B 1 499 ? 74.206 -20.051 25.272 1.00 101.70 479 VAL B CA 1
ATOM 7308 C C . VAL B 1 499 ? 75.298 -20.127 26.330 1.00 106.51 479 VAL B C 1
ATOM 7309 O O . VAL B 1 499 ? 76.273 -19.376 26.314 1.00 101.81 479 VAL B O 1
ATOM 7313 N N . ARG B 1 500 ? 75.107 -21.009 27.308 1.00 114.32 480 ARG B N 1
ATOM 7314 C CA . ARG B 1 500 ? 76.188 -21.401 28.199 1.00 118.13 480 ARG B CA 1
ATOM 7315 C C . ARG B 1 500 ? 76.935 -22.557 27.542 1.00 121.38 480 ARG B C 1
ATOM 7316 O O . ARG B 1 500 ? 76.329 -23.378 26.847 1.00 122.91 480 ARG B O 1
ATOM 7318 N N . ALA B 1 501 ? 78.256 -22.605 27.731 1.00 124.16 481 ALA B N 1
ATOM 7319 C CA . ALA B 1 501 ? 79.040 -23.666 27.104 1.00 126.33 481 ALA B CA 1
ATOM 7320 C C . ALA B 1 501 ? 78.615 -25.056 27.561 1.00 129.93 481 ALA B C 1
ATOM 7321 O O . ALA B 1 501 ? 78.994 -26.046 26.924 1.00 132.26 481 ALA B O 1
ATOM 7323 N N . ASP B 1 502 ? 77.838 -25.151 28.633 1.00 129.34 482 ASP B N 1
ATOM 7324 C CA . ASP B 1 502 ? 77.274 -26.410 29.102 1.00 131.45 482 ASP B CA 1
ATOM 7325 C C . ASP B 1 502 ? 76.262 -27.000 28.115 1.00 129.69 482 ASP B C 1
ATOM 7326 O O . ASP B 1 502 ? 76.295 -28.195 27.811 1.00 130.56 482 ASP B O 1
ATOM 7331 N N . MET C 1 21 ? 57.556 10.055 18.022 1.00 90.46 1 MET C N 1
ATOM 7332 C CA . MET C 1 21 ? 57.827 10.011 16.595 1.00 89.26 1 MET C CA 1
ATOM 7333 C C . MET C 1 21 ? 57.369 8.750 15.935 1.00 85.92 1 MET C C 1
ATOM 7334 O O . MET C 1 21 ? 57.878 7.680 16.208 1.00 83.95 1 MET C O 1
ATOM 7339 N N . GLU C 1 22 ? 56.419 8.896 15.029 1.00 83.87 2 GLU C N 1
ATOM 7340 C CA . GLU C 1 22 ? 55.957 7.786 14.240 1.00 78.71 2 GLU C CA 1
ATOM 7341 C C . GLU C 1 22 ? 56.373 8.006 12.817 1.00 68.35 2 GLU C C 1
ATOM 7342 O O . GLU C 1 22 ? 56.726 9.093 12.432 1.00 66.11 2 GLU C O 1
ATOM 7348 N N . ARG C 1 23 ? 56.351 6.923 12.046 1.00 62.22 3 ARG C N 1
ATOM 7349 C CA . ARG C 1 23 ? 56.683 6.970 10.631 1.00 59.76 3 ARG C CA 1
ATOM 7350 C C . ARG C 1 23 ? 55.469 7.460 9.862 1.00 61.24 3 ARG C C 1
ATOM 7351 O O . ARG C 1 23 ? 54.345 7.025 10.115 1.00 65.70 3 ARG C O 1
ATOM 7359 N N . GLN C 1 24 ? 55.697 8.374 8.929 1.00 58.42 4 GLN C N 1
ATOM 7360 C CA . GLN C 1 24 ? 54.601 8.996 8.199 1.00 57.58 4 GLN C CA 1
ATOM 7361 C C . GLN C 1 24 ? 54.379 8.300 6.857 1.00 54.02 4 GLN C C 1
ATOM 7362 O O . GLN C 1 24 ? 55.308 7.716 6.306 1.00 52.24 4 GLN C O 1
ATOM 7368 N N . PRO C 1 25 ? 53.164 8.314 6.312 1.00 54.72 5 PRO C N 1
ATOM 7369 C CA . PRO C 1 25 ? 52.966 7.794 4.950 1.00 51.91 5 PRO C CA 1
ATOM 7370 C C . PRO C 1 25 ? 53.606 8.710 3.911 1.00 48.67 5 PRO C C 1
ATOM 7371 O O . PRO C 1 25 ? 53.626 9.932 4.062 1.00 46.99 5 PRO C O 1
ATOM 7375 N N . LYS C 1 26 ? 54.116 8.116 2.836 1.00 47.69 6 LYS C N 1
ATOM 7376 C CA . LYS C 1 26 ? 54.659 8.937 1.760 1.00 46.17 6 LYS C CA 1
ATOM 7377 C C . LYS C 1 26 ? 53.527 9.453 0.872 1.00 45.99 6 LYS C C 1
ATOM 7378 O O . LYS C 1 26 ? 52.459 8.852 0.774 1.00 47.70 6 LYS C O 1
ATOM 7384 N N . SER C 1 27 ? 53.740 10.616 0.280 1.00 43.63 7 SER C N 1
ATOM 7385 C CA . SER C 1 27 ? 52.720 11.259 -0.530 1.00 40.69 7 SER C CA 1
ATOM 7386 C C . SER C 1 27 ? 52.858 10.915 -2.010 1.00 41.71 7 SER C C 1
ATOM 7387 O O . SER C 1 27 ? 53.918 10.507 -2.491 1.00 41.95 7 SER C O 1
ATOM 7390 N N . LEU C 1 28 ? 51.790 11.190 -2.755 1.00 44.61 8 LEU C N 1
ATOM 7391 C CA . LEU C 1 28 ? 51.865 11.060 -4.204 1.00 46.05 8 LEU C CA 1
ATOM 7392 C C . LEU C 1 28 ? 53.049 11.811 -4.782 1.00 47.21 8 LEU C C 1
ATOM 7393 O O . LEU C 1 28 ? 53.768 11.288 -5.638 1.00 46.08 8 LEU C O 1
ATOM 7398 N N . SER C 1 29 ? 53.293 13.025 -4.312 1.00 48.72 9 SER C N 1
ATOM 7399 C CA . SER C 1 29 ? 54.347 13.785 -4.950 1.00 50.84 9 SER C CA 1
ATOM 7400 C C . SER C 1 29 ? 55.704 13.161 -4.676 1.00 52.66 9 SER C C 1
ATOM 7401 O O . SER C 1 29 ? 56.544 13.094 -5.584 1.00 55.02 9 SER C O 1
ATOM 7404 N N . ASP C 1 30 ? 55.900 12.605 -3.479 1.00 51.27 10 ASP C N 1
ATOM 7405 C CA . ASP C 1 30 ? 57.157 11.927 -3.200 1.00 48.91 10 ASP C CA 1
ATOM 7406 C C . ASP C 1 30 ? 57.403 10.831 -4.214 1.00 46.55 10 ASP C C 1
ATOM 7407 O O . ASP C 1 30 ? 58.502 10.715 -4.765 1.00 47.73 10 ASP C O 1
ATOM 7412 N N . ALA C 1 31 ? 56.377 10.026 -4.492 1.00 45.33 11 ALA C N 1
ATOM 7413 C CA . ALA C 1 31 ? 56.550 8.948 -5.455 1.00 41.91 11 ALA C CA 1
ATOM 7414 C C . ALA C 1 31 ? 56.866 9.511 -6.822 1.00 43.35 11 ALA C C 1
ATOM 7415 O O . ALA C 1 31 ? 57.792 9.042 -7.494 1.00 44.06 11 ALA C O 1
ATOM 7417 N N . VAL C 1 32 ? 56.131 10.540 -7.240 1.00 44.06 12 VAL C N 1
ATOM 7418 C CA . VAL C 1 32 ? 56.320 11.035 -8.591 1.00 44.49 12 VAL C CA 1
ATOM 7419 C C . VAL C 1 32 ? 57.714 11.620 -8.754 1.00 46.94 12 VAL C C 1
ATOM 7420 O O . VAL C 1 32 ? 58.394 11.312 -9.728 1.00 49.42 12 VAL C O 1
ATOM 7424 N N . GLN C 1 33 ? 58.203 12.410 -7.789 1.00 49.63 13 GLN C N 1
ATOM 7425 C CA . GLN C 1 33 ? 59.569 12.904 -7.972 1.00 52.80 13 GLN C CA 1
ATOM 7426 C C . GLN C 1 33 ? 60.606 11.798 -7.792 1.00 49.01 13 GLN C C 1
ATOM 7427 O O . GLN C 1 33 ? 61.675 11.864 -8.401 1.00 52.62 13 GLN C O 1
ATOM 7433 N N . LEU C 1 34 ? 60.337 10.773 -6.987 1.00 41.59 14 LEU C N 1
ATOM 7434 C CA . LEU C 1 34 ? 61.317 9.695 -6.918 1.00 39.20 14 LEU C CA 1
ATOM 7435 C C . LEU C 1 34 ? 61.451 8.999 -8.277 1.00 38.87 14 LEU C C 1
ATOM 7436 O O . LEU C 1 34 ? 62.560 8.618 -8.685 1.00 36.16 14 LEU C O 1
ATOM 7441 N N . LEU C 1 35 ? 60.336 8.856 -9.006 1.00 38.98 15 LEU C N 1
ATOM 7442 C CA . LEU C 1 35 ? 60.393 8.356 -10.377 1.00 39.53 15 LEU C CA 1
ATOM 7443 C C . LEU C 1 35 ? 61.093 9.346 -11.286 1.00 42.01 15 LEU C C 1
ATOM 7444 O O . LEU C 1 35 ? 61.936 8.961 -12.105 1.00 46.47 15 LEU C O 1
ATOM 7449 N N . GLN C 1 36 ? 60.702 10.618 -11.212 1.00 39.16 16 GLN C N 1
ATOM 7450 C CA . GLN C 1 36 ? 61.328 11.610 -12.069 1.00 41.82 16 GLN C CA 1
ATOM 7451 C C . GLN C 1 36 ? 62.829 11.643 -11.856 1.00 45.11 16 GLN C C 1
ATOM 7452 O O . GLN C 1 36 ? 63.592 11.603 -12.826 1.00 49.54 16 GLN C O 1
ATOM 7458 N N . THR C 1 37 ? 63.288 11.673 -10.594 1.00 42.96 17 THR C N 1
ATOM 7459 C CA . THR C 1 37 ? 64.736 11.749 -10.411 1.00 42.47 17 THR C CA 1
ATOM 7460 C C . THR C 1 37 ? 65.414 10.440 -10.794 1.00 43.16 17 THR C C 1
ATOM 7461 O O . THR C 1 37 ? 66.561 10.464 -11.250 1.00 44.44 17 THR C O 1
ATOM 7465 N N . THR C 1 38 ? 64.763 9.290 -10.577 1.00 42.96 18 THR C N 1
ATOM 7466 C CA . THR C 1 38 ? 65.342 8.037 -11.065 1.00 42.35 18 THR C CA 1
ATOM 7467 C C . THR C 1 38 ? 65.496 8.047 -12.583 1.00 43.36 18 THR C C 1
ATOM 7468 O O . THR C 1 38 ? 66.501 7.563 -13.110 1.00 43.07 18 THR C O 1
ATOM 7472 N N . GLU C 1 39 ? 64.519 8.577 -13.311 1.00 46.98 19 GLU C N 1
ATOM 7473 C CA . GLU C 1 39 ? 64.692 8.661 -14.758 1.00 52.36 19 GLU C CA 1
ATOM 7474 C C . GLU C 1 39 ? 65.807 9.650 -15.124 1.00 50.43 19 GLU C C 1
ATOM 7475 O O . GLU C 1 39 ? 66.512 9.458 -16.122 1.00 54.21 19 GLU C O 1
ATOM 7481 N N . ILE C 1 40 ? 66.015 10.703 -14.316 1.00 44.47 20 ILE C N 1
ATOM 7482 C CA . ILE C 1 40 ? 67.128 11.609 -14.589 1.00 42.32 20 ILE C CA 1
ATOM 7483 C C . ILE C 1 40 ? 68.445 10.895 -14.362 1.00 44.90 20 ILE C C 1
ATOM 7484 O O . ILE C 1 40 ? 69.386 11.024 -15.156 1.00 47.28 20 ILE C O 1
ATOM 7489 N N . ILE C 1 41 ? 68.540 10.151 -13.259 1.00 41.25 21 ILE C N 1
ATOM 7490 C CA . ILE C 1 41 ? 69.733 9.366 -13.004 1.00 38.65 21 ILE C CA 1
ATOM 7491 C C . ILE C 1 41 ? 70.002 8.437 -14.176 1.00 43.07 21 ILE C C 1
ATOM 7492 O O . ILE C 1 41 ? 71.151 8.243 -14.588 1.00 45.03 21 ILE C O 1
ATOM 7497 N N . SER C 1 42 ? 68.945 7.859 -14.743 1.00 44.81 22 SER C N 1
ATOM 7498 C CA . SER C 1 42 ? 69.144 6.862 -15.779 1.00 48.93 22 SER C CA 1
ATOM 7499 C C . SER C 1 42 ? 69.586 7.514 -17.087 1.00 51.69 22 SER C C 1
ATOM 7500 O O . SER C 1 42 ? 70.432 6.967 -17.804 1.00 53.63 22 SER C O 1
ATOM 7503 N N . LYS C 1 43 ? 69.056 8.700 -17.400 1.00 52.04 23 LYS C N 1
ATOM 7504 C CA . LYS C 1 43 ? 69.520 9.428 -18.581 1.00 53.38 23 LYS C CA 1
ATOM 7505 C C . LYS C 1 43 ? 70.951 9.917 -18.417 1.00 57.94 23 LYS C C 1
ATOM 7506 O O . LYS C 1 43 ? 71.747 9.857 -19.365 1.00 64.72 23 LYS C O 1
ATOM 7512 N N . CYS C 1 44 ? 71.303 10.392 -17.223 1.00 53.57 24 CYS C N 1
ATOM 7513 C CA . CYS C 1 44 ? 72.661 10.864 -17.000 1.00 49.79 24 CYS C CA 1
ATOM 7514 C C . CYS C 1 44 ? 73.655 9.735 -17.204 1.00 49.26 24 CYS C C 1
ATOM 7515 O O . CYS C 1 44 ? 74.761 9.957 -17.703 1.00 51.38 24 CYS C O 1
ATOM 7518 N N . THR C 1 45 ? 73.276 8.515 -16.823 1.00 45.93 25 THR C N 1
ATOM 7519 C CA . THR C 1 45 ? 74.158 7.377 -17.033 1.00 45.45 25 THR C CA 1
ATOM 7520 C C . THR C 1 45 ? 74.443 7.161 -18.507 1.00 47.48 25 THR C C 1
ATOM 7521 O O . THR C 1 45 ? 75.586 6.892 -18.887 1.00 50.03 25 THR C O 1
ATOM 7525 N N . GLN C 1 46 ? 73.427 7.282 -19.357 1.00 48.26 26 GLN C N 1
ATOM 7526 C CA . GLN C 1 46 ? 73.680 7.108 -20.785 1.00 50.10 26 GLN C CA 1
ATOM 7527 C C . GLN C 1 46 ? 74.533 8.238 -21.356 1.00 51.56 26 GLN C C 1
ATOM 7528 O O . GLN C 1 46 ? 75.365 7.994 -22.239 1.00 53.91 26 GLN C O 1
ATOM 7534 N N . THR C 1 47 ? 74.372 9.462 -20.854 1.00 49.58 27 THR C N 1
ATOM 7535 C CA . THR C 1 47 ? 75.256 10.545 -21.274 1.00 51.49 27 THR C CA 1
ATOM 7536 C C . THR C 1 47 ? 76.687 10.305 -20.808 1.00 52.74 27 THR C C 1
ATOM 7537 O O . THR C 1 47 ? 77.645 10.539 -21.557 1.00 52.69 27 THR C O 1
ATOM 7541 N N . ILE C 1 48 ? 76.847 9.850 -19.563 1.00 51.38 28 ILE C N 1
ATOM 7542 C CA . ILE C 1 48 ? 78.172 9.686 -18.981 1.00 48.50 28 ILE C CA 1
ATOM 7543 C C . ILE C 1 48 ? 78.962 8.605 -19.701 1.00 51.41 28 ILE C C 1
ATOM 7544 O O . ILE C 1 48 ? 80.150 8.781 -19.992 1.00 54.34 28 ILE C O 1
ATOM 7549 N N . ILE C 1 49 ? 78.335 7.477 -20.018 1.00 52.99 29 ILE C N 1
ATOM 7550 C CA . ILE C 1 49 ? 79.131 6.443 -20.673 1.00 54.26 29 ILE C CA 1
ATOM 7551 C C . ILE C 1 49 ? 79.429 6.848 -22.108 1.00 57.05 29 ILE C C 1
ATOM 7552 O O . ILE C 1 49 ? 80.518 6.567 -22.615 1.00 58.50 29 ILE C O 1
ATOM 7557 N N . ALA C 1 50 ? 78.504 7.549 -22.773 1.00 57.71 30 ALA C N 1
ATOM 7558 C CA . ALA C 1 50 ? 78.814 8.107 -24.089 1.00 59.23 30 ALA C CA 1
ATOM 7559 C C . ALA C 1 50 ? 80.033 9.028 -24.032 1.00 59.02 30 ALA C C 1
ATOM 7560 O O . ALA C 1 50 ? 80.918 8.957 -24.895 1.00 61.48 30 ALA C O 1
ATOM 7562 N N . GLU C 1 51 ? 80.119 9.878 -23.011 1.00 56.45 31 GLU C N 1
ATOM 7563 C CA . GLU C 1 51 ? 81.215 10.837 -22.973 1.00 56.85 31 GLU C CA 1
ATOM 7564 C C . GLU C 1 51 ? 82.489 10.273 -22.385 1.00 54.77 31 GLU C C 1
ATOM 7565 O O . GLU C 1 51 ? 83.574 10.785 -22.689 1.00 53.10 31 GLU C O 1
ATOM 7571 N N . TRP C 1 52 ? 82.388 9.205 -21.603 1.00 51.58 32 TRP C N 1
ATOM 7572 C CA . TRP C 1 52 ? 83.574 8.427 -21.289 1.00 49.89 32 TRP C CA 1
ATOM 7573 C C . TRP C 1 52 ? 84.212 7.886 -22.559 1.00 57.06 32 TRP C C 1
ATOM 7574 O O . TRP C 1 52 ? 85.438 7.823 -22.666 1.00 54.51 32 TRP C O 1
ATOM 7585 N N . SER C 1 53 ? 83.398 7.508 -23.543 1.00 58.47 33 SER C N 1
ATOM 7586 C CA . SER C 1 53 ? 83.960 6.928 -24.752 1.00 59.65 33 SER C CA 1
ATOM 7587 C C . SER C 1 53 ? 84.533 7.993 -25.678 1.00 61.66 33 SER C C 1
ATOM 7588 O O . SER C 1 53 ? 85.520 7.729 -26.370 1.00 64.55 33 SER C O 1
ATOM 7591 N N . ASN C 1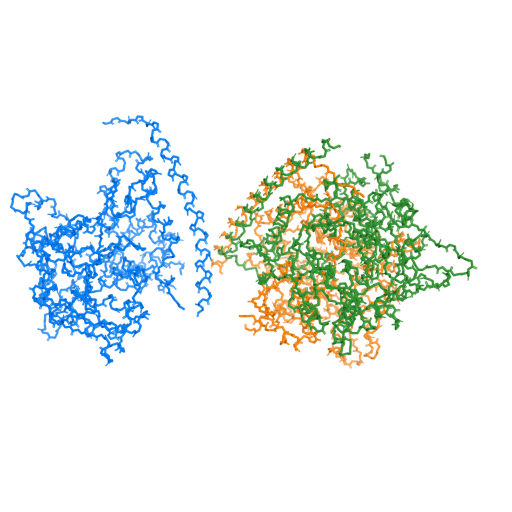 54 ? 83.956 9.198 -25.688 1.00 63.50 34 ASN C N 1
ATOM 7592 C CA . ASN C 1 54 ? 84.582 10.314 -26.395 1.00 68.87 34 ASN C CA 1
ATOM 7593 C C . ASN C 1 54 ? 85.843 10.768 -25.673 1.00 67.78 34 ASN C C 1
ATOM 7594 O O . ASN C 1 54 ? 86.857 11.057 -26.309 1.00 70.24 34 ASN C O 1
ATOM 7599 N N . GLU C 1 55 ? 85.821 10.782 -24.345 1.00 66.23 35 GLU C N 1
ATOM 7600 C CA . GLU C 1 55 ? 87.034 11.106 -23.603 1.00 67.01 35 GLU C CA 1
ATOM 7601 C C . GLU C 1 55 ? 88.155 10.150 -23.917 1.00 70.98 35 GLU C C 1
ATOM 7602 O O . GLU C 1 55 ? 89.315 10.548 -24.012 1.00 72.35 35 GLU C O 1
ATOM 7608 N N . ALA C 1 56 ? 87.834 8.861 -23.918 1.00 74.51 36 ALA C N 1
ATOM 7609 C CA . ALA C 1 56 ? 88.816 7.845 -24.268 1.00 82.63 36 ALA C CA 1
ATOM 7610 C C . ALA C 1 56 ? 89.412 8.164 -25.618 1.00 94.41 36 ALA C C 1
ATOM 7611 O O . ALA C 1 56 ? 90.652 8.267 -25.741 1.00 101.86 36 ALA C O 1
ATOM 7613 N N . GLU C 1 57 ? 88.527 8.540 -26.564 1.00 97.61 37 GLU C N 1
ATOM 7614 C CA . GLU C 1 57 ? 88.947 8.859 -27.925 1.00 103.14 37 GLU C CA 1
ATOM 7615 C C . GLU C 1 57 ? 89.864 10.077 -27.915 1.00 100.14 37 GLU C C 1
ATOM 7616 O O . GLU C 1 57 ? 90.670 10.232 -28.820 1.00 101.75 37 GLU C O 1
ATOM 7622 N N . THR C 1 58 ? 89.738 10.990 -26.903 1.00 96.00 38 THR C N 1
ATOM 7623 C CA . THR C 1 58 ? 90.617 12.172 -26.923 1.00 95.27 38 THR C CA 1
ATOM 7624 C C . THR C 1 58 ? 91.973 11.815 -26.328 1.00 97.79 38 THR C C 1
ATOM 7625 O O . THR C 1 58 ? 93.019 12.271 -26.802 1.00 99.45 38 THR C O 1
ATOM 7629 N N . PHE C 1 59 ? 91.952 10.973 -25.300 1.00 98.12 39 PHE C N 1
ATOM 7630 C CA . PHE C 1 59 ? 93.171 10.464 -24.695 1.00 98.99 39 PHE C CA 1
ATOM 7631 C C . PHE C 1 59 ? 94.034 9.697 -25.695 1.00 107.03 39 PHE C C 1
ATOM 7632 O O . PHE C 1 59 ? 95.232 9.963 -25.782 1.00 113.05 39 PHE C O 1
ATOM 7640 N N . LYS C 1 60 ? 93.477 8.718 -26.435 1.00 111.33 40 LYS C N 1
ATOM 7641 C CA . LYS C 1 60 ? 94.364 7.915 -27.286 1.00 114.52 40 LYS C CA 1
ATOM 7642 C C . LYS C 1 60 ? 95.097 8.790 -28.300 1.00 120.85 40 LYS C C 1
ATOM 7643 O O . LYS C 1 60 ? 96.304 8.622 -28.528 1.00 122.58 40 LYS C O 1
ATOM 7645 N N . LYS C 1 61 ? 94.376 9.709 -28.943 1.00 122.89 41 LYS C N 1
ATOM 7646 C CA . LYS C 1 61 ? 94.908 10.340 -30.143 1.00 124.89 41 LYS C CA 1
ATOM 7647 C C . LYS C 1 61 ? 96.097 11.221 -29.813 1.00 124.14 41 LYS C C 1
ATOM 7648 O O . LYS C 1 61 ? 96.982 11.411 -30.653 1.00 129.70 41 LYS C O 1
ATOM 7650 N N . ARG C 1 62 ? 96.154 11.740 -28.591 1.00 116.80 42 ARG C N 1
ATOM 7651 C CA . ARG C 1 62 ? 97.237 12.623 -28.186 1.00 114.11 42 ARG C CA 1
ATOM 7652 C C . ARG C 1 62 ? 98.467 11.816 -27.784 1.00 113.53 42 ARG C C 1
ATOM 7653 O O . ARG C 1 62 ? 98.485 11.218 -26.710 1.00 108.41 42 ARG C O 1
ATOM 7661 N N . GLY C 1 69 ? 96.660 18.493 -23.722 1.00 103.54 49 GLY C N 1
ATOM 7662 C CA . GLY C 1 69 ? 95.511 19.381 -23.820 1.00 101.21 49 GLY C CA 1
ATOM 7663 C C . GLY C 1 69 ? 94.550 19.420 -22.641 1.00 96.36 49 GLY C C 1
ATOM 7664 O O . GLY C 1 69 ? 94.915 19.081 -21.510 1.00 95.84 49 GLY C O 1
ATOM 7665 N N . ALA C 1 70 ? 93.293 19.786 -22.913 1.00 92.61 50 ALA C N 1
ATOM 7666 C CA . ALA C 1 70 ? 92.298 19.967 -21.861 1.00 88.52 50 ALA C CA 1
ATOM 7667 C C . ALA C 1 70 ? 91.790 18.636 -21.314 1.00 85.32 50 ALA C C 1
ATOM 7668 O O . ALA C 1 70 ? 91.230 18.597 -20.210 1.00 80.95 50 ALA C O 1
ATOM 7670 N N . GLU C 1 71 ? 91.942 17.566 -22.093 1.00 86.27 51 GLU C N 1
ATOM 7671 C CA . GLU C 1 71 ? 91.619 16.195 -21.721 1.00 82.49 51 GLU C CA 1
ATOM 7672 C C . GLU C 1 71 ? 92.097 15.837 -20.318 1.00 79.56 51 GLU C C 1
ATOM 7673 O O . GLU C 1 71 ? 91.364 15.235 -19.523 1.00 75.53 51 GLU C O 1
ATOM 7679 N N . LEU C 1 72 ? 93.320 16.240 -20.003 1.00 82.92 52 LEU C N 1
ATOM 7680 C CA . LEU C 1 72 ? 94.016 15.796 -18.810 1.00 81.33 52 LEU C CA 1
ATOM 7681 C C . LEU C 1 72 ? 93.705 16.648 -17.597 1.00 77.56 52 LEU C C 1
ATOM 7682 O O . LEU C 1 72 ? 94.258 16.396 -16.522 1.00 75.91 52 LEU C O 1
ATOM 7687 N N . VAL C 1 73 ? 92.837 17.649 -17.729 1.00 75.94 53 VAL C N 1
ATOM 7688 C CA . VAL C 1 73 ? 92.547 18.536 -16.604 1.00 73.78 53 VAL C CA 1
ATOM 7689 C C . VAL C 1 73 ? 91.068 18.700 -16.329 1.00 74.18 53 VAL C C 1
ATOM 7690 O O . VAL C 1 73 ? 90.685 19.047 -15.195 1.00 74.68 53 VAL C O 1
ATOM 7694 N N . LEU C 1 74 ? 90.203 18.462 -17.299 1.00 73.06 54 LEU C N 1
ATOM 7695 C CA . LEU C 1 74 ? 88.846 18.941 -17.232 1.00 66.55 54 LEU C CA 1
ATOM 7696 C C . LEU C 1 74 ? 87.915 17.914 -17.847 1.00 60.68 54 LEU C C 1
ATOM 7697 O O . LEU C 1 74 ? 88.260 17.297 -18.864 1.00 57.89 54 LEU C O 1
ATOM 7702 N N . PRO C 1 75 ? 86.757 17.692 -17.250 1.00 59.47 55 PRO C N 1
ATOM 7703 C CA . PRO C 1 75 ? 85.700 17.001 -17.982 1.00 50.46 55 PRO C CA 1
ATOM 7704 C C . PRO C 1 75 ? 85.251 17.869 -19.143 1.00 52.41 55 PRO C C 1
ATOM 7705 O O . PRO C 1 75 ? 85.300 19.102 -19.082 1.00 53.31 55 PRO C O 1
ATOM 7709 N N . SER C 1 76 ? 84.822 17.219 -20.223 1.00 56.91 56 SER C N 1
ATOM 7710 C CA . SER C 1 76 ? 84.137 17.973 -21.262 1.00 59.25 56 SER C CA 1
ATOM 7711 C C . SER C 1 76 ? 82.899 18.645 -20.682 1.00 62.10 56 SER C C 1
ATOM 7712 O O . SER C 1 76 ? 82.379 18.250 -19.632 1.00 60.61 56 SER C O 1
ATOM 7715 N N . HIS C 1 77 ? 82.410 19.666 -21.396 1.00 66.49 57 HIS C N 1
ATOM 7716 C CA . HIS C 1 77 ? 81.167 20.327 -20.992 1.00 63.31 57 HIS C CA 1
ATOM 7717 C C . HIS C 1 77 ? 80.041 19.322 -20.832 1.00 63.58 57 HIS C C 1
ATOM 7718 O O . HIS C 1 77 ? 79.288 19.372 -19.852 1.00 62.23 57 HIS C O 1
ATOM 7725 N N . GLU C 1 78 ? 79.916 18.387 -21.774 1.00 66.10 58 GLU C N 1
ATOM 7726 C CA . GLU C 1 78 ? 78.823 17.430 -21.677 1.00 66.13 58 GLU C CA 1
ATOM 7727 C C . GLU C 1 78 ? 79.003 16.519 -20.471 1.00 63.14 58 GLU C C 1
ATOM 7728 O O . GLU C 1 78 ? 78.055 16.292 -19.708 1.00 58.30 58 GLU C O 1
ATOM 7734 N N . LEU C 1 79 ? 80.236 16.070 -20.218 1.00 62.75 59 LEU C N 1
ATOM 7735 C CA . LEU C 1 79 ? 80.425 15.169 -19.092 1.00 54.21 59 LEU C CA 1
ATOM 7736 C C . LEU C 1 79 ? 80.210 15.907 -17.781 1.00 52.19 59 LEU C C 1
ATOM 7737 O O . LEU C 1 79 ? 79.614 15.355 -16.850 1.00 48.01 59 LEU C O 1
ATOM 7742 N N . PHE C 1 80 ? 80.603 17.181 -17.719 1.00 55.35 60 PHE C N 1
ATOM 7743 C CA . PHE C 1 80 ? 80.463 17.917 -16.470 1.00 54.01 60 PHE C CA 1
ATOM 7744 C C . PHE C 1 80 ? 79.002 18.201 -16.157 1.00 55.16 60 PHE C C 1
ATOM 7745 O O . PHE C 1 80 ? 78.587 18.138 -14.994 1.00 55.41 60 PHE C O 1
ATOM 7753 N N . ASN C 1 81 ? 78.201 18.510 -17.177 1.00 56.33 61 ASN C N 1
ATOM 7754 C CA . ASN C 1 81 ? 76.785 18.724 -16.918 1.00 54.19 61 ASN C CA 1
ATOM 7755 C C . ASN C 1 81 ? 76.102 17.436 -16.470 1.00 49.81 61 ASN C C 1
ATOM 7756 O O . ASN C 1 81 ? 75.210 17.479 -15.622 1.00 51.65 61 ASN C O 1
ATOM 7761 N N . ALA C 1 82 ? 76.527 16.280 -16.973 1.00 46.02 62 ALA C N 1
ATOM 7762 C CA . ALA C 1 82 ? 75.900 15.041 -16.522 1.00 43.84 62 ALA C CA 1
ATOM 7763 C C . ALA C 1 82 ? 76.285 14.706 -15.094 1.00 47.11 62 ALA C C 1
ATOM 7764 O O . ALA C 1 82 ? 75.428 14.275 -14.313 1.00 49.82 62 ALA C O 1
ATOM 7766 N N . GLN C 1 83 ? 77.557 14.918 -14.718 1.00 46.33 63 GLN C N 1
ATOM 7767 C CA . GLN C 1 83 ? 77.952 14.644 -13.338 1.00 43.41 63 GLN C CA 1
ATOM 7768 C C . GLN C 1 83 ? 77.214 15.562 -12.388 1.00 44.20 63 GLN C C 1
ATOM 7769 O O . GLN C 1 83 ? 76.710 15.123 -11.346 1.00 43.94 63 GLN C O 1
ATOM 7775 N N . ARG C 1 84 ? 77.077 16.829 -12.756 1.00 44.93 64 ARG C N 1
ATOM 7776 C CA . ARG C 1 84 ? 76.431 17.761 -11.849 1.00 43.97 64 ARG C CA 1
ATOM 7777 C C . ARG C 1 84 ? 74.936 17.460 -11.697 1.00 46.62 64 ARG C C 1
ATOM 7778 O O . ARG C 1 84 ? 74.410 17.443 -10.572 1.00 48.92 64 ARG C O 1
ATOM 7786 N N . THR C 1 85 ? 74.286 17.173 -12.801 1.00 42.26 65 THR C N 1
ATOM 7787 C CA . THR C 1 85 ? 72.909 16.795 -12.782 1.00 42.73 65 THR C CA 1
ATOM 7788 C C . THR C 1 85 ? 72.750 15.553 -11.969 1.00 40.03 65 THR C C 1
ATOM 7789 O O . THR C 1 85 ? 71.962 15.491 -11.081 1.00 43.29 65 THR C O 1
ATOM 7793 N N . ILE C 1 86 ? 73.522 14.556 -12.284 1.00 36.38 66 ILE C N 1
ATOM 7794 C CA . ILE C 1 86 ? 73.381 13.242 -11.647 1.00 38.76 66 ILE C CA 1
ATOM 7795 C C . ILE C 1 86 ? 73.731 13.309 -10.160 1.00 44.00 66 ILE C C 1
ATOM 7796 O O . ILE C 1 86 ? 73.190 12.539 -9.362 1.00 45.49 66 ILE C O 1
ATOM 7801 N N . THR C 1 87 ? 74.680 14.160 -9.760 1.00 45.05 67 THR C N 1
ATOM 7802 C CA . THR C 1 87 ? 74.893 14.378 -8.331 1.00 42.35 67 THR C CA 1
ATOM 7803 C C . THR C 1 87 ? 73.665 15.004 -7.673 1.00 42.42 67 THR C C 1
ATOM 7804 O O . THR C 1 87 ? 73.236 14.564 -6.599 1.00 43.92 67 THR C O 1
ATOM 7808 N N . ALA C 1 88 ? 73.088 16.033 -8.298 1.00 41.33 68 ALA C N 1
ATOM 7809 C CA . ALA C 1 88 ? 71.872 16.631 -7.748 1.00 41.52 68 ALA C CA 1
ATOM 7810 C C . ALA C 1 88 ? 70.766 15.593 -7.593 1.00 39.74 68 ALA C C 1
ATOM 7811 O O . ALA C 1 88 ? 70.130 15.505 -6.536 1.00 40.04 68 ALA C O 1
ATOM 7813 N N . ALA C 1 89 ? 70.568 14.747 -8.601 1.00 35.88 69 ALA C N 1
ATOM 7814 C CA . ALA C 1 89 ? 69.528 13.744 -8.474 1.00 38.34 69 ALA C CA 1
ATOM 7815 C C . ALA C 1 89 ? 69.838 12.769 -7.347 1.00 43.16 69 ALA C C 1
ATOM 7816 O O . ALA C 1 89 ? 68.944 12.411 -6.570 1.00 47.24 69 ALA C O 1
ATOM 7818 N N . ILE C 1 90 ? 71.110 12.370 -7.206 1.00 44.59 70 ILE C N 1
ATOM 7819 C CA . ILE C 1 90 ? 71.515 11.491 -6.106 1.00 43.42 70 ILE C CA 1
ATOM 7820 C C . ILE C 1 90 ? 71.056 12.059 -4.771 1.00 43.69 70 ILE C C 1
ATOM 7821 O O . ILE C 1 90 ? 70.416 11.368 -3.965 1.00 42.43 70 ILE C O 1
ATOM 7826 N N . GLY C 1 91 ? 71.371 13.334 -4.523 1.00 43.01 71 GLY C N 1
ATOM 7827 C CA . GLY C 1 91 ? 70.979 13.943 -3.266 1.00 43.42 71 GLY C CA 1
ATOM 7828 C C . GLY C 1 91 ? 69.483 13.861 -3.023 1.00 43.80 71 GLY C C 1
ATOM 7829 O O . GLY C 1 91 ? 69.034 13.562 -1.913 1.00 44.17 71 GLY C O 1
ATOM 7830 N N . LYS C 1 92 ? 68.686 14.133 -4.052 1.00 41.97 72 LYS C N 1
ATOM 7831 C CA . LYS C 1 92 ? 67.258 14.175 -3.812 1.00 42.85 72 LYS C CA 1
ATOM 7832 C C . LYS C 1 92 ? 66.696 12.765 -3.653 1.00 41.18 72 LYS C C 1
ATOM 7833 O O . LYS C 1 92 ? 65.816 12.536 -2.815 1.00 40.96 72 LYS C O 1
ATOM 7839 N N . LEU C 1 93 ? 67.288 11.784 -4.325 1.00 39.75 73 LEU C N 1
ATOM 7840 C CA . LEU C 1 93 ? 66.847 10.413 -4.118 1.00 39.39 73 LEU C CA 1
ATOM 7841 C C . LEU C 1 93 ? 67.110 9.956 -2.687 1.00 41.18 73 LEU C C 1
ATOM 7842 O O . LEU C 1 93 ? 66.272 9.281 -2.087 1.00 46.64 73 LEU C O 1
ATOM 7847 N N . ILE C 1 94 ? 68.269 10.291 -2.129 1.00 39.61 74 ILE C N 1
ATOM 7848 C CA . ILE C 1 94 ? 68.547 9.947 -0.736 1.00 41.81 74 ILE C CA 1
ATOM 7849 C C . ILE C 1 94 ? 67.546 10.630 0.184 1.00 45.20 74 ILE C C 1
ATOM 7850 O O . ILE C 1 94 ? 67.006 10.010 1.104 1.00 48.62 74 ILE C O 1
ATOM 7855 N N . GLU C 1 95 ? 67.278 11.916 -0.053 1.00 45.23 75 GLU C N 1
ATOM 7856 C CA . GLU C 1 95 ? 66.292 12.618 0.756 1.00 46.04 75 GLU C CA 1
ATOM 7857 C C . GLU C 1 95 ? 64.933 11.941 0.680 1.00 49.08 75 GLU C C 1
ATOM 7858 O O . GLU C 1 95 ? 64.210 11.927 1.679 1.00 54.20 75 GLU C O 1
ATOM 7864 N N . LEU C 1 96 ? 64.582 11.329 -0.467 1.00 46.66 76 LEU C N 1
ATOM 7865 C CA . LEU C 1 96 ? 63.238 10.778 -0.622 1.00 44.86 76 LEU C CA 1
ATOM 7866 C C . LEU C 1 96 ? 63.096 9.338 -0.164 1.00 44.36 76 LEU C C 1
ATOM 7867 O O . LEU C 1 96 ? 62.011 8.959 0.292 1.00 46.76 76 LEU C O 1
ATOM 7872 N N . VAL C 1 97 ? 64.150 8.531 -0.250 1.00 41.51 77 VAL C N 1
ATOM 7873 C CA . VAL C 1 97 ? 64.032 7.112 0.089 1.00 43.22 77 VAL C CA 1
ATOM 7874 C C . VAL C 1 97 ? 64.453 6.795 1.523 1.00 43.38 77 VAL C C 1
ATOM 7875 O O . VAL C 1 97 ? 64.121 5.711 2.029 1.00 43.94 77 VAL C O 1
ATOM 7879 N N . SER C 1 98 ? 65.191 7.680 2.177 1.00 43.47 78 SER C N 1
ATOM 7880 C CA . SER C 1 98 ? 65.739 7.383 3.486 1.00 43.79 78 SER C CA 1
ATOM 7881 C C . SER C 1 98 ? 64.671 7.467 4.560 1.00 46.60 78 SER C C 1
ATOM 7882 O O . SER C 1 98 ? 63.755 8.297 4.502 1.00 49.96 78 SER C O 1
ATOM 7885 N N . GLU C 1 99 ? 64.810 6.624 5.560 1.00 45.38 79 GLU C N 1
ATOM 7886 C CA . GLU C 1 99 ? 64.077 6.863 6.782 1.00 46.89 79 GLU C CA 1
ATOM 7887 C C . GLU C 1 99 ? 64.601 8.129 7.446 1.00 47.68 79 GLU C C 1
ATOM 7888 O O . GLU C 1 99 ? 65.807 8.238 7.701 1.00 51.15 79 GLU C O 1
ATOM 7894 N N . PRO C 1 100 ? 63.731 9.087 7.764 1.00 49.85 80 PRO C N 1
ATOM 7895 C CA . PRO C 1 100 ? 64.216 10.384 8.259 1.00 47.95 80 PRO C CA 1
ATOM 7896 C C . PRO C 1 100 ? 65.159 10.292 9.454 1.00 50.68 80 PRO C C 1
ATOM 7897 O O . PRO C 1 100 ? 66.209 10.945 9.429 1.00 53.71 80 PRO C O 1
ATOM 7901 N N . SER C 1 101 ? 64.849 9.496 10.492 1.00 50.59 81 SER C N 1
ATOM 7902 C CA . SER C 1 101 ? 65.737 9.482 11.660 1.00 51.05 81 SER C CA 1
ATOM 7903 C C . SER C 1 101 ? 67.085 8.853 11.321 1.00 50.06 81 SER C C 1
ATOM 7904 O O . SER C 1 101 ? 68.134 9.348 11.749 1.00 48.13 81 SER C O 1
ATOM 7907 N N . VAL C 1 102 ? 67.076 7.781 10.525 1.00 49.60 82 VAL C N 1
ATOM 7908 C CA . VAL C 1 102 ? 68.314 7.182 10.038 1.00 45.70 82 VAL C CA 1
ATOM 7909 C C . VAL C 1 102 ? 69.164 8.225 9.337 1.00 45.56 82 VAL C C 1
ATOM 7910 O O . VAL C 1 102 ? 70.373 8.339 9.579 1.00 46.84 82 VAL C O 1
ATOM 7914 N N . ARG C 1 103 ? 68.536 9.041 8.497 1.00 46.46 83 ARG C N 1
ATOM 7915 C CA . ARG C 1 103 ? 69.314 9.995 7.714 1.00 46.53 83 ARG C CA 1
ATOM 7916 C C . ARG C 1 103 ? 69.849 11.115 8.598 1.00 48.17 83 ARG C C 1
ATOM 7917 O O . ARG C 1 103 ? 70.993 11.545 8.426 1.00 45.13 83 ARG C O 1
ATOM 7925 N N . ILE C 1 104 ? 69.074 11.520 9.610 1.00 50.95 84 ILE C N 1
ATOM 7926 C CA . ILE C 1 104 ? 69.544 12.514 10.570 1.00 50.41 84 ILE C CA 1
ATOM 7927 C C . ILE C 1 104 ? 70.781 12.011 11.296 1.00 49.97 84 ILE C C 1
ATOM 7928 O O . ILE C 1 104 ? 71.741 12.761 11.501 1.00 51.03 84 ILE C O 1
ATOM 7933 N N . LEU C 1 105 ? 70.787 10.742 11.708 1.00 49.35 85 LEU C N 1
ATOM 7934 C CA . LEU C 1 105 ? 71.955 10.291 12.449 1.00 50.66 85 LEU C CA 1
ATOM 7935 C C . LEU C 1 105 ? 73.124 9.912 11.547 1.00 50.26 85 LEU C C 1
ATOM 7936 O O . LEU C 1 105 ? 74.268 9.921 12.012 1.00 50.45 85 LEU C O 1
ATOM 7941 N N . GLU C 1 106 ? 72.882 9.608 10.272 1.00 48.71 86 GLU C N 1
ATOM 7942 C CA . GLU C 1 106 ? 74.004 9.420 9.356 1.00 47.04 86 GLU C CA 1
ATOM 7943 C C . GLU C 1 106 ? 74.728 10.733 9.106 1.00 49.92 86 GLU C C 1
ATOM 7944 O O . GLU C 1 106 ? 75.967 10.786 9.132 1.00 54.29 86 GLU C O 1
ATOM 7950 N N . ILE C 1 107 ? 73.976 11.804 8.848 1.00 47.62 87 ILE C N 1
ATOM 7951 C CA . ILE C 1 107 ? 74.607 13.113 8.720 1.00 47.98 87 ILE C CA 1
ATOM 7952 C C . ILE C 1 107 ? 75.340 13.463 10.007 1.00 49.40 87 ILE C C 1
ATOM 7953 O O . ILE C 1 107 ? 76.494 13.918 9.981 1.00 49.68 87 ILE C O 1
ATOM 7958 N N . ALA C 1 108 ? 74.701 13.206 11.153 1.00 49.09 88 ALA C N 1
ATOM 7959 C CA . ALA C 1 108 ? 75.239 13.662 12.432 1.00 47.96 88 ALA C CA 1
ATOM 7960 C C . ALA C 1 108 ? 76.641 13.113 12.683 1.00 46.94 88 ALA C C 1
ATOM 7961 O O . ALA C 1 108 ? 77.495 13.815 13.240 1.00 49.20 88 ALA C O 1
ATOM 7963 N N . GLY C 1 109 ? 76.894 11.866 12.278 1.00 41.62 89 GLY C N 1
ATOM 7964 C CA . GLY C 1 109 ? 78.155 11.204 12.491 1.00 40.54 89 GLY C CA 1
ATOM 7965 C C . GLY C 1 109 ? 79.070 11.177 11.292 1.00 44.39 89 GLY C C 1
ATOM 7966 O O . GLY C 1 109 ? 80.194 10.674 11.405 1.00 47.17 89 GLY C O 1
ATOM 7967 N N . GLN C 1 110 ? 78.660 11.754 10.154 1.00 42.81 90 GLN C N 1
ATOM 7968 C CA . GLN C 1 110 ? 79.501 11.641 8.965 1.00 38.52 90 GLN C CA 1
ATOM 7969 C C . GLN C 1 110 ? 80.846 12.365 9.096 1.00 37.10 90 GLN C C 1
ATOM 7970 O O . GLN C 1 110 ? 81.662 12.256 8.174 1.00 36.49 90 GLN C O 1
ATOM 7976 N N . TYR C 1 111 ? 81.113 13.102 10.181 1.00 36.70 91 TYR C N 1
ATOM 7977 C CA . TYR C 1 111 ? 82.443 13.692 10.324 1.00 40.44 91 TYR C CA 1
ATOM 7978 C C . TYR C 1 111 ? 83.523 12.628 10.523 1.00 46.30 91 TYR C C 1
ATOM 7979 O O . TYR C 1 111 ? 84.686 12.859 10.171 1.00 49.10 91 TYR C O 1
ATOM 7988 N N . GLN C 1 112 ? 83.163 11.453 11.049 1.00 47.67 92 GLN C N 1
ATOM 7989 C CA . GLN C 1 112 ? 84.159 10.407 11.263 1.00 47.39 92 GLN C CA 1
ATOM 7990 C C . GLN C 1 112 ? 84.740 9.887 9.954 1.00 48.11 92 GLN C C 1
ATOM 7991 O O . GLN C 1 112 ? 85.894 9.446 9.926 1.00 49.47 92 GLN C O 1
ATOM 7997 N N . GLU C 1 113 ? 83.991 9.960 8.854 1.00 46.52 93 GLU C N 1
ATOM 7998 C CA . GLU C 1 113 ? 84.606 9.597 7.587 1.00 44.30 93 GLU C CA 1
ATOM 7999 C C . GLU C 1 113 ? 85.638 10.635 7.178 1.00 44.60 93 GLU C C 1
ATOM 8000 O O . GLU C 1 113 ? 86.655 10.282 6.573 1.00 46.83 93 GLU C O 1
ATOM 8006 N N . SER C 1 114 ? 85.435 11.906 7.555 1.00 43.29 94 SER C N 1
ATOM 8007 C CA . SER C 1 114 ? 86.451 12.924 7.302 1.00 41.15 94 SER C CA 1
ATOM 8008 C C . SER C 1 114 ? 87.751 12.604 8.024 1.00 39.23 94 SER C C 1
ATOM 8009 O O . SER C 1 114 ? 88.836 12.718 7.440 1.00 38.24 94 SER C O 1
ATOM 8012 N N . ARG C 1 115 ? 87.639 12.192 9.283 1.00 38.45 95 ARG C N 1
ATOM 8013 C CA . ARG C 1 115 ? 88.805 11.827 10.078 1.00 39.70 95 ARG C CA 1
ATOM 8014 C C . ARG C 1 115 ? 89.549 10.650 9.456 1.00 40.76 95 ARG C C 1
ATOM 8015 O O . ARG C 1 115 ? 90.777 10.663 9.361 1.00 42.57 95 ARG C O 1
ATOM 8023 N N . ALA C 1 116 ? 88.803 9.633 9.035 1.00 40.39 96 ALA C N 1
ATOM 8024 C CA . ALA C 1 116 ? 89.404 8.455 8.423 1.00 40.77 96 ALA C CA 1
ATOM 8025 C C . ALA C 1 116 ? 90.233 8.836 7.203 1.00 40.96 96 ALA C C 1
ATOM 8026 O O . ALA C 1 116 ? 91.391 8.417 7.073 1.00 41.37 96 ALA C O 1
ATOM 8028 N N . LEU C 1 117 ? 89.669 9.659 6.313 1.00 40.46 97 LEU C N 1
ATOM 8029 C CA . LEU C 1 117 ? 90.406 10.053 5.117 1.00 41.32 97 LEU C CA 1
ATOM 8030 C C . LEU C 1 117 ? 91.639 10.864 5.490 1.00 44.25 97 LEU C C 1
ATOM 8031 O O . LEU C 1 117 ? 92.740 10.624 4.984 1.00 43.92 97 LEU C O 1
ATOM 8036 N N . TYR C 1 118 ? 91.474 11.796 6.426 1.00 46.39 98 TYR C N 1
ATOM 8037 C CA . TYR C 1 118 ? 92.581 12.623 6.905 1.00 45.73 98 TYR C CA 1
ATOM 8038 C C . TYR C 1 118 ? 93.717 11.771 7.475 1.00 47.59 98 TYR C C 1
ATOM 8039 O O . TYR C 1 118 ? 94.885 11.946 7.106 1.00 47.93 98 TYR C O 1
ATOM 8048 N N . ILE C 1 119 ? 93.381 10.837 8.377 1.00 46.52 99 ILE C N 1
ATOM 8049 C CA . ILE C 1 119 ? 94.371 9.944 8.981 1.00 44.68 99 ILE C CA 1
ATOM 8050 C C . ILE C 1 119 ? 95.099 9.171 7.897 1.00 46.32 99 ILE C C 1
ATOM 8051 O O . ILE C 1 119 ? 96.333 9.072 7.903 1.00 49.20 99 ILE C O 1
ATOM 8056 N N . ALA C 1 120 ? 94.337 8.634 6.933 1.00 43.43 100 ALA C N 1
ATOM 8057 C CA . ALA C 1 120 ? 94.911 7.810 5.869 1.00 42.22 100 ALA C CA 1
ATOM 8058 C C . ALA C 1 120 ? 95.857 8.611 4.988 1.00 45.88 100 ALA C C 1
ATOM 8059 O O . ALA C 1 120 ? 96.959 8.154 4.658 1.00 48.96 100 ALA C O 1
ATOM 8061 N N . VAL C 1 121 ? 95.439 9.813 4.602 1.00 44.21 101 VAL C N 1
ATOM 8062 C CA . VAL C 1 121 ? 96.231 10.637 3.712 1.00 43.09 101 VAL C CA 1
ATOM 8063 C C . VAL C 1 121 ? 97.405 11.238 4.457 1.00 46.47 101 VAL C C 1
ATOM 8064 O O . VAL C 1 121 ? 98.465 11.500 3.863 1.00 47.77 101 VAL C O 1
ATOM 8068 N N . GLU C 1 122 ? 97.243 11.479 5.764 1.00 47.97 102 GLU C N 1
ATOM 8069 C CA . GLU C 1 122 ? 98.315 12.103 6.534 1.00 49.22 102 GLU C CA 1
ATOM 8070 C C . GLU C 1 122 ? 99.486 11.152 6.708 1.00 49.16 102 GLU C C 1
ATOM 8071 O O . GLU C 1 122 ? 100.635 11.593 6.777 1.00 51.00 102 GLU C O 1
ATOM 8077 N N . ARG C 1 123 ? 99.226 9.848 6.686 1.00 49.51 103 ARG C N 1
ATOM 8078 C CA . ARG C 1 123 ? 100.291 8.862 6.727 1.00 50.85 103 ARG C CA 1
ATOM 8079 C C . ARG C 1 123 ? 100.607 8.289 5.350 1.00 54.05 103 ARG C C 1
ATOM 8080 O O . ARG C 1 123 ? 101.271 7.252 5.258 1.00 57.75 103 ARG C O 1
ATOM 8088 N N . ARG C 1 124 ? 100.222 9.009 4.294 1.00 52.92 104 ARG C N 1
ATOM 8089 C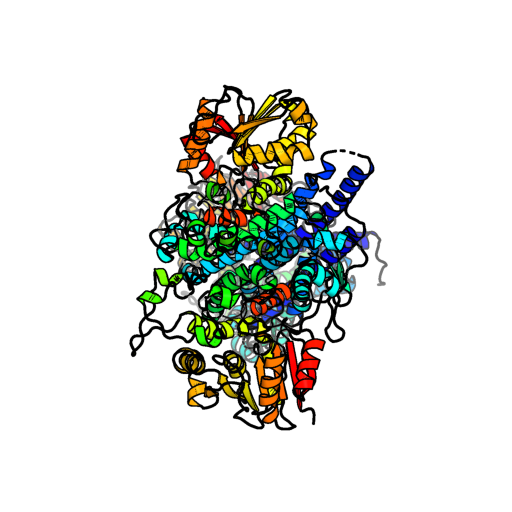 CA . ARG C 1 124 ? 100.565 8.710 2.897 1.00 51.15 104 ARG C CA 1
ATOM 8090 C C . ARG C 1 124 ? 100.256 7.269 2.503 1.00 46.98 104 ARG C C 1
ATOM 8091 O O . ARG C 1 124 ? 101.037 6.612 1.808 1.00 46.00 104 ARG C O 1
ATOM 8099 N N . ILE C 1 125 ? 99.108 6.765 2.964 1.00 43.82 105 ILE C N 1
ATOM 8100 C CA . ILE C 1 125 ? 98.711 5.405 2.597 1.00 44.98 105 ILE C CA 1
ATOM 8101 C C . ILE C 1 125 ? 98.524 5.243 1.090 1.00 46.41 105 ILE C C 1
ATOM 8102 O O . ILE C 1 125 ? 98.918 4.195 0.567 1.00 48.49 105 ILE C O 1
ATOM 8107 N N . PRO C 1 126 ? 97.938 6.202 0.338 1.00 45.13 106 PRO C N 1
ATOM 8108 C CA . PRO C 1 126 ? 97.945 6.052 -1.129 1.00 45.24 106 PRO C CA 1
ATOM 8109 C C . PRO C 1 126 ? 99.332 5.766 -1.681 1.00 48.31 106 PRO C C 1
ATOM 8110 O O . PRO C 1 126 ? 99.496 4.842 -2.489 1.00 47.07 106 PRO C O 1
ATOM 8114 N N . ASP C 1 127 ? 100.330 6.549 -1.278 1.00 52.26 107 ASP C N 1
ATOM 8115 C CA . ASP C 1 127 ? 101.692 6.337 -1.766 1.00 54.34 107 ASP C CA 1
ATOM 8116 C C . ASP C 1 127 ? 102.252 4.973 -1.358 1.00 49.87 107 ASP C C 1
ATOM 8117 O O . ASP C 1 127 ? 102.993 4.351 -2.126 1.00 50.12 107 ASP C O 1
ATOM 8122 N N . ILE C 1 128 ? 101.929 4.495 -0.152 1.00 47.64 108 ILE C N 1
ATOM 8123 C CA . ILE C 1 128 ? 102.473 3.215 0.322 1.00 49.80 108 ILE C CA 1
ATOM 8124 C C . ILE C 1 128 ? 101.880 2.056 -0.477 1.00 51.65 108 ILE C C 1
ATOM 8125 O O . ILE C 1 128 ? 102.595 1.121 -0.864 1.00 56.09 108 ILE C O 1
ATOM 8130 N N . LEU C 1 129 ? 100.570 2.112 -0.767 1.00 46.58 109 LEU C N 1
ATOM 8131 C CA . LEU C 1 129 ? 99.945 1.039 -1.535 1.00 47.46 109 LEU C CA 1
ATOM 8132 C C . LEU C 1 129 ? 100.384 1.050 -2.997 1.00 52.60 109 LEU C C 1
ATOM 8133 O O . LEU C 1 129 ? 100.512 -0.012 -3.607 1.00 57.69 109 LEU C O 1
ATOM 8138 N N . ALA C 1 130 ? 100.702 2.215 -3.553 1.00 46.53 110 ALA C N 1
ATOM 8139 C CA . ALA C 1 130 ? 101.166 2.266 -4.931 1.00 61.20 110 ALA C CA 1
ATOM 8140 C C . ALA C 1 130 ? 102.578 1.733 -5.104 1.00 70.79 110 ALA C C 1
ATOM 8141 O O . ALA C 1 130 ? 103.056 1.671 -6.241 1.00 76.45 110 ALA C O 1
ATOM 8143 N N . SER C 1 131 ? 103.275 1.409 -4.011 1.00 74.33 111 SER C N 1
ATOM 8144 C CA . SER C 1 131 ? 104.635 0.886 -4.066 1.00 78.93 111 SER C CA 1
ATOM 8145 C C . SER C 1 131 ? 104.719 -0.610 -4.357 1.00 87.01 111 SER C C 1
ATOM 8146 O O . SER C 1 131 ? 105.829 -1.115 -4.555 1.00 92.34 111 SER C O 1
ATOM 8149 N N . GLN C 1 132 ? 103.601 -1.328 -4.420 1.00 91.08 112 GLN C N 1
ATOM 8150 C CA . GLN C 1 132 ? 103.652 -2.779 -4.625 1.00 99.08 112 GLN C CA 1
ATOM 8151 C C . GLN C 1 132 ? 103.711 -3.206 -6.101 1.00 104.70 112 GLN C C 1
ATOM 8152 O O . GLN C 1 132 ? 102.745 -3.071 -6.853 1.00 106.77 112 GLN C O 1
ATOM 8158 N N . GLU C 1 135 ? 100.109 -3.860 -8.021 1.00 107.29 115 GLU C N 1
ATOM 8159 C CA . GLU C 1 135 ? 99.321 -3.680 -6.809 1.00 103.75 115 GLU C CA 1
ATOM 8160 C C . GLU C 1 135 ? 98.316 -4.835 -6.636 1.00 101.84 115 GLU C C 1
ATOM 8161 O O . GLU C 1 135 ? 97.158 -4.755 -7.061 1.00 101.48 115 GLU C O 1
ATOM 8163 N N . GLY C 1 136 ? 98.798 -5.926 -6.041 1.00 98.57 116 GLY C N 1
ATOM 8164 C CA . GLY C 1 136 ? 97.988 -7.016 -5.512 1.00 89.75 116 GLY C CA 1
ATOM 8165 C C . GLY C 1 136 ? 97.478 -6.793 -4.098 1.00 76.90 116 GLY C C 1
ATOM 8166 O O . GLY C 1 136 ? 96.849 -7.681 -3.515 1.00 71.44 116 GLY C O 1
ATOM 8167 N N . GLY C 1 137 ? 97.737 -5.617 -3.536 1.00 70.03 117 GLY C N 1
ATOM 8168 C CA . GLY C 1 137 ? 97.334 -5.269 -2.191 1.00 65.07 117 GLY C CA 1
ATOM 8169 C C . GLY C 1 137 ? 98.468 -5.415 -1.194 1.00 64.15 117 GLY C C 1
ATOM 8170 O O . GLY C 1 137 ? 99.560 -5.896 -1.500 1.00 70.65 117 GLY C O 1
ATOM 8171 N N . MET C 1 138 ? 98.203 -4.956 0.028 1.00 58.81 118 MET C N 1
ATOM 8172 C CA . MET C 1 138 ? 99.199 -5.031 1.093 1.00 59.81 118 MET C CA 1
ATOM 8173 C C . MET C 1 138 ? 98.558 -5.531 2.385 1.00 58.40 118 MET C C 1
ATOM 8174 O O . MET C 1 138 ? 97.487 -5.028 2.781 1.00 55.68 118 MET C O 1
ATOM 8179 N N . PRO C 1 139 ? 99.159 -6.517 3.061 1.00 58.74 119 PRO C N 1
ATOM 8180 C CA . PRO C 1 139 ? 98.656 -6.914 4.385 1.00 58.06 119 PRO C CA 1
ATOM 8181 C C . PRO C 1 139 ? 98.644 -5.725 5.337 1.00 56.90 119 PRO C C 1
ATOM 8182 O O . PRO C 1 139 ? 99.568 -4.914 5.353 1.00 58.61 119 PRO C O 1
ATOM 8186 N N . VAL C 1 140 ? 97.592 -5.631 6.155 1.00 55.21 120 VAL C N 1
ATOM 8187 C CA . VAL C 1 140 ? 97.465 -4.467 7.026 1.00 52.33 120 VAL C CA 1
ATOM 8188 C C . VAL C 1 140 ? 98.558 -4.436 8.099 1.00 56.09 120 VAL C C 1
ATOM 8189 O O . VAL C 1 140 ? 98.930 -3.358 8.575 1.00 56.43 120 VAL C O 1
ATOM 8193 N N . LYS C 1 141 ? 99.102 -5.586 8.498 1.00 59.68 121 LYS C N 1
ATOM 8194 C CA . LYS C 1 141 ? 100.218 -5.538 9.440 1.00 63.87 121 LYS C CA 1
ATOM 8195 C C . LYS C 1 141 ? 101.409 -4.815 8.823 1.00 65.76 121 LYS C C 1
ATOM 8196 O O . LYS C 1 141 ? 102.065 -4.006 9.489 1.00 68.85 121 LYS C O 1
ATOM 8202 N N . GLU C 1 142 ? 101.682 -5.056 7.542 1.00 64.49 122 GLU C N 1
ATOM 8203 C CA . GLU C 1 142 ? 102.801 -4.365 6.921 1.00 63.70 122 GLU C CA 1
ATOM 8204 C C . GLU C 1 142 ? 102.451 -2.917 6.597 1.00 62.27 122 GLU C C 1
ATOM 8205 O O . GLU C 1 142 ? 103.313 -2.037 6.703 1.00 62.79 122 GLU C O 1
ATOM 8211 N N . LEU C 1 143 ? 101.178 -2.642 6.290 1.00 61.11 123 LEU C N 1
ATOM 8212 C CA . LEU C 1 143 ? 100.690 -1.267 6.231 1.00 57.34 123 LEU C CA 1
ATOM 8213 C C . LEU C 1 143 ? 100.822 -0.572 7.577 1.00 58.04 123 LEU C C 1
ATOM 8214 O O . LEU C 1 143 ? 101.254 0.586 7.652 1.00 57.82 123 LEU C O 1
ATOM 8219 N N . SER C 1 144 ? 100.492 -1.285 8.655 1.00 57.87 124 SER C N 1
ATOM 8220 C CA . SER C 1 144 ? 100.620 -0.727 9.992 1.00 55.27 124 SER C CA 1
ATOM 8221 C C . SER C 1 144 ? 102.050 -0.326 10.305 1.00 59.48 124 SER C C 1
ATOM 8222 O O . SER C 1 144 ? 102.287 0.713 10.933 1.00 62.68 124 SER C O 1
ATOM 8225 N N . SER C 1 145 ? 103.014 -1.166 9.936 1.00 58.62 125 SER C N 1
ATOM 8226 C CA . SER C 1 145 ? 104.392 -0.861 10.292 1.00 58.34 125 SER C CA 1
ATOM 8227 C C . SER C 1 145 ? 104.871 0.426 9.634 1.00 58.83 125 SER C C 1
ATOM 8228 O O . SER C 1 145 ? 105.689 1.141 10.223 1.00 64.02 125 SER C O 1
ATOM 8231 N N . ARG C 1 146 ? 104.372 0.752 8.432 1.00 56.32 126 ARG C N 1
ATOM 8232 C CA . ARG C 1 146 ? 104.818 1.947 7.712 1.00 55.25 126 ARG C CA 1
ATOM 8233 C C . ARG C 1 146 ? 103.979 3.188 7.986 1.00 52.20 126 ARG C C 1
ATOM 8234 O O . ARG C 1 146 ? 104.289 4.246 7.433 1.00 53.24 126 ARG C O 1
ATOM 8242 N N . THR C 1 147 ? 102.946 3.105 8.825 1.00 48.57 127 THR C N 1
ATOM 8243 C CA . THR C 1 147 ? 102.139 4.275 9.123 1.00 47.75 127 THR C CA 1
ATOM 8244 C C . THR C 1 147 ? 102.240 4.744 10.566 1.00 48.07 127 THR C C 1
ATOM 8245 O O . THR C 1 147 ? 101.991 5.927 10.826 1.00 48.05 127 THR C O 1
ATOM 8249 N N . GLY C 1 148 ? 102.599 3.863 11.500 1.00 46.00 128 GLY C N 1
ATOM 8250 C CA . GLY C 1 148 ? 102.538 4.175 12.906 1.00 46.36 128 GLY C CA 1
ATOM 8251 C C . GLY C 1 148 ? 101.190 3.940 13.548 1.00 59.12 128 GLY C C 1
ATOM 8252 O O . GLY C 1 148 ? 101.049 4.173 14.751 1.00 65.35 128 GLY C O 1
ATOM 8253 N N . ILE C 1 149 ? 100.200 3.508 12.802 1.00 52.62 129 ILE C N 1
ATOM 8254 C CA . ILE C 1 149 ? 98.889 3.195 13.361 1.00 50.94 129 ILE C CA 1
ATOM 8255 C C . ILE C 1 149 ? 98.816 1.711 13.704 1.00 50.05 129 ILE C C 1
ATOM 8256 O O . ILE C 1 149 ? 99.342 0.864 12.975 1.00 51.64 129 ILE C O 1
ATOM 8261 N N . GLU C 1 150 ? 98.108 1.378 14.783 1.00 47.63 130 GLU C N 1
ATOM 8262 C CA . GLU C 1 150 ? 98.040 -0.001 15.254 1.00 50.15 130 GLU C CA 1
ATOM 8263 C C . GLU C 1 150 ? 97.129 -0.784 14.311 1.00 52.42 130 GLU C C 1
ATOM 8264 O O . GLU C 1 150 ? 96.120 -0.259 13.826 1.00 53.09 130 GLU C O 1
ATOM 8270 N N . HIS C 1 151 ? 97.482 -2.046 14.051 1.00 52.43 131 HIS C N 1
ATOM 8271 C CA . HIS C 1 151 ? 96.998 -2.687 12.831 1.00 52.28 131 HIS C CA 1
ATOM 8272 C C . HIS C 1 151 ? 95.495 -2.971 12.860 1.00 56.23 131 HIS C C 1
ATOM 8273 O O . HIS C 1 151 ? 94.822 -2.822 11.828 1.00 56.31 131 HIS C O 1
ATOM 8280 N N . ARG C 1 152 ? 94.965 -3.277 14.018 1.00 57.69 132 ARG C N 1
ATOM 8281 C CA . ARG C 1 152 ? 93.575 -3.589 14.135 1.00 57.06 132 ARG C CA 1
ATOM 8282 C C . ARG C 1 152 ? 92.720 -2.338 14.151 1.00 57.64 132 ARG C C 1
ATOM 8283 O O . ARG C 1 152 ? 91.604 -2.353 13.703 1.00 60.33 132 ARG C O 1
ATOM 8291 N N . LYS C 1 153 ? 93.251 -1.250 14.659 1.00 54.39 133 LYS C N 1
ATOM 8292 C CA . LYS C 1 153 ? 92.611 0.049 14.508 1.00 48.52 133 LYS C CA 1
ATOM 8293 C C . LYS C 1 153 ? 92.733 0.518 13.075 1.00 48.56 133 LYS C C 1
ATOM 8294 O O . LYS C 1 153 ? 91.792 1.106 12.529 1.00 50.49 133 LYS C O 1
ATOM 8300 N N . LEU C 1 154 ? 93.876 0.254 12.439 1.00 48.29 134 LEU C N 1
ATOM 8301 C CA . LEU C 1 154 ? 94.046 0.750 11.084 1.00 46.54 134 LEU C CA 1
ATOM 8302 C C . LEU C 1 154 ? 93.148 -0.021 10.121 1.00 45.95 134 LEU C C 1
ATOM 8303 O O . LEU C 1 154 ? 92.686 0.526 9.107 1.00 41.80 134 LEU C O 1
ATOM 8308 N N . SER C 1 155 ? 92.832 -1.267 10.474 1.00 50.04 135 SER C N 1
ATOM 8309 C CA . SER C 1 155 ? 91.848 -2.033 9.724 1.00 49.61 135 SER C CA 1
ATOM 8310 C C . SER C 1 155 ? 90.495 -1.355 9.734 1.00 49.62 135 SER C C 1
ATOM 8311 O O . SER C 1 155 ? 89.838 -1.262 8.695 1.00 50.18 135 SER C O 1
ATOM 8314 N N . ARG C 1 156 ? 90.071 -0.842 10.890 1.00 51.52 136 ARG C N 1
ATOM 8315 C CA . ARG C 1 156 ? 88.748 -0.239 10.943 1.00 48.93 136 ARG C CA 1
ATOM 8316 C C . ARG C 1 156 ? 88.725 1.107 10.243 1.00 49.25 136 ARG C C 1
ATOM 8317 O O . ARG C 1 156 ? 87.726 1.466 9.626 1.00 51.45 136 ARG C O 1
ATOM 8325 N N . ILE C 1 157 ? 89.836 1.830 10.247 1.00 49.81 137 ILE C N 1
ATOM 8326 C CA . ILE C 1 157 ? 89.884 3.085 9.507 1.00 47.43 137 ILE C CA 1
ATOM 8327 C C . ILE C 1 157 ? 89.803 2.827 8.000 1.00 48.32 137 ILE C C 1
ATOM 8328 O O . ILE C 1 157 ? 89.107 3.543 7.265 1.00 45.17 137 ILE C O 1
ATOM 8333 N N . LEU C 1 158 ? 90.469 1.772 7.516 1.00 50.48 138 LEU C N 1
ATOM 8334 C CA . LEU C 1 158 ? 90.454 1.528 6.080 1.00 47.54 138 LEU C CA 1
ATOM 8335 C C . LEU C 1 158 ? 89.174 0.857 5.626 1.00 49.88 138 LEU C C 1
ATOM 8336 O O . LEU C 1 158 ? 88.746 1.076 4.484 1.00 50.67 138 LEU C O 1
ATOM 8341 N N . ARG C 1 159 ? 88.512 0.086 6.495 1.00 48.58 139 ARG C N 1
ATOM 8342 C CA . ARG C 1 159 ? 87.253 -0.480 6.035 1.00 47.41 139 ARG C CA 1
ATOM 8343 C C . ARG C 1 159 ? 86.118 0.525 6.081 1.00 44.95 139 ARG C C 1
ATOM 8344 O O . ARG C 1 159 ? 85.171 0.401 5.298 1.00 47.31 139 ARG C O 1
ATOM 8352 N N . TYR C 1 160 ? 86.192 1.510 6.974 1.00 41.62 140 TYR C N 1
ATOM 8353 C CA . TYR C 1 160 ? 85.329 2.680 6.874 1.00 37.45 140 TYR C CA 1
ATOM 8354 C C . TYR C 1 160 ? 85.425 3.282 5.480 1.00 41.08 140 TYR C C 1
ATOM 8355 O O . TYR C 1 160 ? 84.420 3.434 4.785 1.00 43.33 140 TYR C O 1
ATOM 8364 N N . LEU C 1 161 ? 86.642 3.623 5.053 1.00 42.86 141 LEU C N 1
ATOM 8365 C CA . LEU C 1 161 ? 86.826 4.243 3.742 1.00 40.80 141 LEU C CA 1
ATOM 8366 C C . LEU C 1 161 ? 86.410 3.316 2.610 1.00 41.80 141 LEU C C 1
ATOM 8367 O O . LEU C 1 161 ? 85.808 3.767 1.625 1.00 40.04 141 LEU C O 1
ATOM 8372 N N . CYS C 1 162 ? 86.722 2.017 2.724 1.00 43.94 142 CYS C N 1
ATOM 8373 C CA . CYS C 1 162 ? 86.357 1.089 1.655 1.00 42.97 142 CYS C CA 1
ATOM 8374 C C . CYS C 1 162 ? 84.848 1.009 1.467 1.00 43.94 142 CYS C C 1
ATOM 8375 O O . CYS C 1 162 ? 84.360 1.070 0.331 1.00 45.36 142 CYS C O 1
ATOM 8378 N N . SER C 1 163 ? 84.081 0.931 2.562 1.00 42.31 143 SER C N 1
ATOM 8379 C CA . SER C 1 163 ? 82.631 0.894 2.411 1.00 39.98 143 SER C CA 1
ATOM 8380 C C . SER C 1 163 ? 82.116 2.137 1.706 1.00 40.50 143 SER C C 1
ATOM 8381 O O . SER C 1 163 ? 81.143 2.063 0.945 1.00 40.11 143 SER C O 1
ATOM 8384 N N . MET C 1 164 ? 82.813 3.262 1.864 1.00 41.29 144 MET C N 1
ATOM 8385 C CA . MET C 1 164 ? 82.420 4.531 1.273 1.00 37.03 144 MET C CA 1
ATOM 8386 C C . MET C 1 164 ? 83.167 4.840 -0.016 1.00 37.95 144 MET C C 1
ATOM 8387 O O . MET C 1 164 ? 83.162 5.992 -0.456 1.00 39.23 144 MET C O 1
ATOM 8392 N N . GLY C 1 165 ? 83.791 3.839 -0.639 1.00 36.79 145 GLY C N 1
ATOM 8393 C CA . GLY C 1 165 ? 84.302 4.011 -1.983 1.00 38.53 145 GLY C CA 1
ATOM 8394 C C . GLY C 1 165 ? 85.676 4.628 -2.097 1.00 42.42 145 GLY C C 1
ATOM 8395 O O . GLY C 1 165 ? 86.039 5.084 -3.187 1.00 43.78 145 GLY C O 1
ATOM 8396 N N . THR C 1 166 ? 86.431 4.713 -1.004 1.00 45.26 146 THR C N 1
ATOM 8397 C CA . THR C 1 166 ? 87.818 5.168 -1.023 1.00 47.53 146 THR C CA 1
ATOM 8398 C C . THR C 1 166 ? 88.692 4.028 -0.525 1.00 50.15 146 THR C C 1
ATOM 8399 O O . THR C 1 166 ? 88.459 3.515 0.577 1.00 52.75 146 THR C O 1
ATOM 8403 N N . PHE C 1 167 ? 89.687 3.639 -1.340 1.00 47.34 147 PHE C N 1
ATOM 8404 C CA . PHE C 1 167 ? 90.476 2.415 -1.173 1.00 43.73 147 PHE C CA 1
ATOM 8405 C C . PHE C 1 167 ? 89.626 1.182 -1.457 1.00 43.38 147 PHE C C 1
ATOM 8406 O O . PHE C 1 167 ? 88.413 1.279 -1.618 1.00 44.59 147 PHE C O 1
ATOM 8414 N N . ARG C 1 168 ? 90.269 0.026 -1.536 1.00 44.61 148 ARG C N 1
ATOM 8415 C CA . ARG C 1 168 ? 89.643 -1.263 -1.781 1.00 46.85 148 ARG C CA 1
ATOM 8416 C C . ARG C 1 168 ? 90.137 -2.268 -0.759 1.00 48.71 148 ARG C C 1
ATOM 8417 O O . ARG C 1 168 ? 91.300 -2.240 -0.338 1.00 50.51 148 ARG C O 1
ATOM 8425 N N . GLN C 1 169 ? 89.264 -3.184 -0.393 1.00 48.33 149 GLN C N 1
ATOM 8426 C CA . GLN C 1 169 ? 89.685 -4.386 0.298 1.00 49.67 149 GLN C CA 1
ATOM 8427 C C . GLN C 1 169 ? 89.681 -5.546 -0.688 1.00 52.54 149 GLN C C 1
ATOM 8428 O O . GLN C 1 169 ? 88.668 -5.805 -1.355 1.00 52.56 149 GLN C O 1
ATOM 8434 N N . VAL C 1 170 ? 90.833 -6.210 -0.802 1.00 53.71 150 VAL C N 1
ATOM 8435 C CA . VAL C 1 170 ? 91.028 -7.294 -1.763 1.00 54.41 150 VAL C CA 1
ATOM 8436 C C . VAL C 1 170 ? 91.235 -8.653 -1.102 1.00 54.89 150 VAL C C 1
ATOM 8437 O O . VAL C 1 170 ? 91.277 -9.662 -1.815 1.00 56.48 150 VAL C O 1
ATOM 8441 N N . GLY C 1 171 ? 91.368 -8.715 0.218 1.00 54.50 151 GLY C N 1
ATOM 8442 C CA . GLY C 1 171 ? 91.520 -9.958 0.941 1.00 55.74 151 GLY C CA 1
ATOM 8443 C C . GLY C 1 171 ? 91.270 -9.740 2.426 1.00 58.91 151 GLY C C 1
ATOM 8444 O O . GLY C 1 171 ? 90.892 -8.640 2.857 1.00 57.74 151 GLY C O 1
ATOM 8445 N N . PRO C 1 172 ? 91.455 -10.799 3.251 1.00 62.02 152 PRO C N 1
ATOM 8446 C CA . PRO C 1 172 ? 91.355 -10.610 4.712 1.00 61.66 152 PRO C CA 1
ATOM 8447 C C . PRO C 1 172 ? 92.386 -9.615 5.238 1.00 59.74 152 PRO C C 1
ATOM 8448 O O . PRO C 1 172 ? 93.573 -9.939 5.357 1.00 60.54 152 PRO C O 1
ATOM 8452 N N . ASP C 1 173 ? 91.939 -8.399 5.549 1.00 55.17 153 ASP C N 1
ATOM 8453 C CA . ASP C 1 173 ? 92.829 -7.339 6.009 1.00 53.19 153 ASP C CA 1
ATOM 8454 C C . ASP C 1 173 ? 93.970 -7.111 5.016 1.00 54.05 153 ASP C C 1
ATOM 8455 O O . ASP C 1 173 ? 95.130 -6.949 5.394 1.00 56.25 153 ASP C O 1
ATOM 8460 N N . VAL C 1 174 ? 93.626 -7.079 3.726 1.00 51.39 154 VAL C N 1
ATOM 8461 C CA . VAL C 1 174 ? 94.555 -6.738 2.655 1.00 50.92 154 VAL C CA 1
ATOM 8462 C C . VAL C 1 174 ? 93.899 -5.666 1.804 1.00 50.60 154 VAL C C 1
ATOM 8463 O O . VAL C 1 174 ? 92.769 -5.848 1.336 1.00 51.75 154 VAL C O 1
ATOM 8467 N N . PHE C 1 175 ? 94.617 -4.566 1.579 1.00 47.71 155 PHE C N 1
ATOM 8468 C CA . PHE C 1 175 ? 94.036 -3.342 1.055 1.00 43.16 155 PHE C CA 1
ATOM 8469 C C . PHE C 1 175 ? 94.831 -2.851 -0.140 1.00 45.20 155 PHE C C 1
ATOM 8470 O O . PHE C 1 175 ? 96.008 -3.174 -0.301 1.00 47.13 155 PHE C O 1
ATOM 8478 N N . ALA C 1 176 ? 94.166 -2.057 -0.980 1.00 45.82 156 ALA C N 1
ATOM 8479 C CA . ALA C 1 176 ? 94.774 -1.538 -2.195 1.00 44.24 156 ALA C CA 1
ATOM 8480 C C . ALA C 1 176 ? 94.090 -0.237 -2.576 1.00 43.64 156 ALA C C 1
ATOM 8481 O O . ALA C 1 176 ? 93.009 0.094 -2.076 1.00 43.55 156 ALA C O 1
ATOM 8483 N N . ASN C 1 177 ? 94.716 0.500 -3.491 1.00 43.65 157 ASN C N 1
ATOM 8484 C CA . ASN C 1 177 ? 94.081 1.705 -4.019 1.00 44.82 157 ASN C CA 1
ATOM 8485 C C . ASN C 1 177 ? 92.903 1.349 -4.911 1.00 44.44 157 ASN C C 1
ATOM 8486 O O . ASN C 1 177 ? 92.869 0.298 -5.549 1.00 45.41 157 ASN C O 1
ATOM 8491 N N . ASN C 1 178 ? 91.913 2.224 -4.928 1.00 45.73 158 ASN C N 1
ATOM 8492 C CA . ASN C 1 178 ? 90.854 2.133 -5.920 1.00 46.78 158 ASN C CA 1
ATOM 8493 C C . ASN C 1 178 ? 90.897 3.361 -6.816 1.00 49.25 158 ASN C C 1
ATOM 8494 O O . ASN C 1 178 ? 91.766 4.229 -6.692 1.00 50.50 158 ASN C O 1
ATOM 8499 N N . THR C 1 179 ? 89.920 3.441 -7.714 1.00 50.41 159 THR C N 1
ATOM 8500 C CA . THR C 1 179 ? 89.961 4.489 -8.717 1.00 49.56 159 THR C CA 1
ATOM 8501 C C . THR C 1 179 ? 89.886 5.872 -8.084 1.00 48.70 159 THR C C 1
ATOM 8502 O O . THR C 1 179 ? 90.369 6.842 -8.680 1.00 50.25 159 THR C O 1
ATOM 8506 N N . ILE C 1 180 ? 89.338 5.978 -6.876 1.00 46.21 160 ILE C N 1
ATOM 8507 C CA . ILE C 1 180 ? 89.217 7.267 -6.200 1.00 43.47 160 ILE C CA 1
ATOM 8508 C C . ILE C 1 180 ? 90.478 7.607 -5.422 1.00 45.62 160 ILE C C 1
ATOM 8509 O O . ILE C 1 180 ? 91.025 8.700 -5.568 1.00 49.43 160 ILE C O 1
ATOM 8514 N N . SER C 1 181 ? 90.999 6.683 -4.614 1.00 44.55 161 SER C N 1
ATOM 8515 C CA . SER C 1 181 ? 92.194 7.015 -3.839 1.00 42.28 161 SER C CA 1
ATOM 8516 C C . SER C 1 181 ? 93.427 7.120 -4.720 1.00 43.60 161 SER C C 1
ATOM 8517 O O . SER C 1 181 ? 94.418 7.729 -4.302 1.00 40.94 161 SER C O 1
ATOM 8520 N N . ALA C 1 182 ? 93.378 6.581 -5.943 1.00 46.52 162 ALA C N 1
ATOM 8521 C CA . ALA C 1 182 ? 94.557 6.630 -6.807 1.00 45.51 162 ALA C CA 1
ATOM 8522 C C . ALA C 1 182 ? 94.988 8.065 -7.097 1.00 45.48 162 ALA C C 1
ATOM 8523 O O . ALA C 1 182 ? 96.186 8.335 -7.208 1.00 47.59 162 ALA C O 1
ATOM 8525 N N . CYS C 1 183 ? 94.053 9.012 -7.137 1.00 45.35 163 CYS C N 1
ATOM 8526 C CA . CYS C 1 183 ? 94.437 10.382 -7.466 1.00 45.44 163 CYS C CA 1
ATOM 8527 C C . CYS C 1 183 ? 95.243 11.038 -6.359 1.00 45.05 163 CYS C C 1
ATOM 8528 O O . CYS C 1 183 ? 95.593 12.211 -6.481 1.00 44.39 163 CYS C O 1
ATOM 8531 N N . LEU C 1 184 ? 95.513 10.330 -5.270 1.00 43.52 164 LEU C N 1
ATOM 8532 C CA . LEU C 1 184 ? 96.340 10.853 -4.203 1.00 43.67 164 LEU C CA 1
ATOM 8533 C C . LEU C 1 184 ? 97.792 10.391 -4.300 1.00 48.02 164 LEU C C 1
ATOM 8534 O O . LEU C 1 184 ? 98.650 10.940 -3.598 1.00 48.48 164 LEU C O 1
ATOM 8539 N N . VAL C 1 185 ? 98.097 9.480 -5.223 1.00 49.47 165 VAL C N 1
ATOM 8540 C CA . VAL C 1 185 ? 99.449 8.960 -5.368 1.00 48.51 165 VAL C CA 1
ATOM 8541 C C . VAL C 1 185 ? 100.321 10.031 -6.005 1.00 52.62 165 VAL C C 1
ATOM 8542 O O . VAL C 1 185 ? 100.037 10.495 -7.115 1.00 53.36 165 VAL C O 1
ATOM 8546 N N . ALA C 1 186 ? 101.409 10.401 -5.319 1.00 55.23 166 ALA C N 1
ATOM 8547 C CA . ALA C 1 186 ? 102.352 11.414 -5.801 1.00 54.38 166 ALA C CA 1
ATOM 8548 C C . ALA C 1 186 ? 101.629 12.716 -6.150 1.00 54.96 166 ALA C C 1
ATOM 8549 O O . ALA C 1 186 ? 101.791 13.288 -7.231 1.00 56.12 166 ALA C O 1
ATOM 8551 N N . ASN C 1 187 ? 100.803 13.175 -5.211 1.00 53.15 167 ASN C N 1
ATOM 8552 C CA . ASN C 1 187 ? 99.987 14.364 -5.375 1.00 54.56 167 ASN C CA 1
ATOM 8553 C C . ASN C 1 187 ? 100.094 15.205 -4.102 1.00 53.92 167 ASN C C 1
ATOM 8554 O O . ASN C 1 187 ? 99.168 15.320 -3.307 1.00 51.77 167 ASN C O 1
ATOM 8559 N N . GLU C 1 188 ? 101.258 15.813 -3.895 1.00 57.18 168 GLU C N 1
ATOM 8560 C CA . GLU C 1 188 ? 101.448 16.600 -2.681 1.00 56.90 168 GLU C CA 1
ATOM 8561 C C . GLU C 1 188 ? 100.520 17.807 -2.595 1.00 54.23 168 GLU C C 1
ATOM 8562 O O . GLU C 1 188 ? 100.007 18.081 -1.495 1.00 52.21 168 GLU C O 1
ATOM 8568 N N . PRO C 1 189 ? 100.234 18.536 -3.670 1.00 51.71 169 PRO C N 1
ATOM 8569 C CA . PRO C 1 189 ? 99.244 19.608 -3.529 1.00 51.78 169 PRO C CA 1
ATOM 8570 C C . PRO C 1 189 ? 97.887 19.102 -3.080 1.00 51.10 169 PRO C C 1
ATOM 8571 O O . PRO C 1 189 ? 97.232 19.762 -2.263 1.00 53.36 169 PRO C O 1
ATOM 8575 N N . LEU C 1 190 ? 97.435 17.943 -3.564 1.00 47.08 170 LEU C N 1
ATOM 8576 C CA . LEU C 1 190 ? 96.120 17.482 -3.132 1.00 42.27 170 LEU C CA 1
ATOM 8577 C C . LEU C 1 190 ? 96.180 16.964 -1.697 1.00 46.23 170 LEU C C 1
ATOM 8578 O O . LEU C 1 190 ? 95.277 17.226 -0.897 1.00 49.87 170 LEU C O 1
ATOM 8583 N N . ARG C 1 191 ? 97.248 16.247 -1.340 1.00 48.65 171 ARG C N 1
ATOM 8584 C CA . ARG C 1 191 ? 97.390 15.814 0.045 1.00 47.09 171 ARG C CA 1
ATOM 8585 C C . ARG C 1 191 ? 97.486 17.015 0.982 1.00 49.39 171 ARG C C 1
ATOM 8586 O O . ARG C 1 191 ? 96.916 17.005 2.080 1.00 50.76 171 ARG C O 1
ATOM 8594 N N . ALA C 1 192 ? 98.169 18.076 0.552 1.00 49.17 172 ALA C N 1
ATOM 8595 C CA . ALA C 1 192 ? 98.225 19.278 1.371 1.00 48.23 172 ALA C CA 1
ATOM 8596 C C . ALA C 1 192 ? 96.830 19.840 1.619 1.00 51.53 172 ALA C C 1
ATOM 8597 O O . ALA C 1 192 ? 96.510 20.246 2.742 1.00 54.56 172 ALA C O 1
ATOM 8599 N N . TYR C 1 193 ? 95.962 19.827 0.602 1.00 51.43 173 TYR C N 1
ATOM 8600 C CA . TYR C 1 193 ? 94.616 20.357 0.813 1.00 50.78 173 TYR C CA 1
ATOM 8601 C C . TYR C 1 193 ? 93.832 19.516 1.821 1.00 52.20 173 TYR C C 1
ATOM 8602 O O . TYR C 1 193 ? 93.162 20.066 2.706 1.00 55.31 173 TYR C O 1
ATOM 8611 N N . VAL C 1 194 ? 93.905 18.188 1.715 1.00 50.27 174 VAL C N 1
ATOM 8612 C CA . VAL C 1 194 ? 93.263 17.322 2.706 1.00 46.94 174 VAL C CA 1
ATOM 8613 C C . VAL C 1 194 ? 93.758 17.651 4.110 1.00 46.32 174 VAL C C 1
ATOM 8614 O O . VAL C 1 194 ? 92.970 17.773 5.062 1.00 43.96 174 VAL C O 1
ATOM 8618 N N . ARG C 1 195 ? 95.076 17.810 4.246 1.00 46.27 175 ARG C N 1
ATOM 8619 C CA . ARG C 1 195 ? 95.698 18.138 5.523 1.00 45.25 175 ARG C CA 1
ATOM 8620 C C . ARG C 1 195 ? 95.220 19.486 6.054 1.00 47.17 175 ARG C C 1
ATOM 8621 O O . ARG C 1 195 ? 95.015 19.650 7.264 1.00 48.15 175 ARG C O 1
ATOM 8629 N N . LEU C 1 196 ? 95.019 20.470 5.175 1.00 46.58 176 LEU C N 1
ATOM 8630 C CA . LEU C 1 196 ? 94.539 21.750 5.676 1.00 45.69 176 LEU C CA 1
ATOM 8631 C C . LEU C 1 196 ? 93.105 21.617 6.175 1.00 45.18 176 LEU C C 1
ATOM 8632 O O . LEU C 1 196 ? 92.745 22.175 7.222 1.00 47.87 176 LEU C O 1
ATOM 8637 N N . THR C 1 197 ? 92.272 20.840 5.472 1.00 42.86 177 THR C N 1
ATOM 8638 C CA . THR C 1 197 ? 90.901 20.728 5.947 1.00 45.48 177 THR C CA 1
ATOM 8639 C C . THR C 1 197 ? 90.831 19.970 7.260 1.00 45.01 177 THR C C 1
ATOM 8640 O O . THR C 1 197 ? 89.960 20.257 8.083 1.00 47.02 177 THR C O 1
ATOM 8644 N N . GLY C 1 198 ? 91.759 19.055 7.511 1.00 43.42 178 GLY C N 1
ATOM 8645 C CA . GLY C 1 198 ? 91.625 18.245 8.697 1.00 44.03 178 GLY C CA 1
ATOM 8646 C C . GLY C 1 198 ? 92.397 18.724 9.900 1.00 48.40 178 GLY C C 1
ATOM 8647 O O . GLY C 1 198 ? 92.266 18.136 10.974 1.00 51.33 178 GLY C O 1
ATOM 8648 N N . SER C 1 199 ? 93.124 19.836 9.794 1.00 49.48 179 SER C N 1
ATOM 8649 C CA . SER C 1 199 ? 94.009 20.253 10.861 1.00 49.70 179 SER C CA 1
ATOM 8650 C C . SER C 1 199 ? 93.416 21.482 11.528 1.00 53.93 179 SER C C 1
ATOM 8651 O O . SER C 1 199 ? 92.600 21.340 12.454 1.00 57.42 179 SER C O 1
ATOM 8654 N N . GLU C 1 200 ? 93.801 22.698 11.131 1.00 53.61 180 GLU C N 1
ATOM 8655 C CA . GLU C 1 200 ? 93.286 23.887 11.798 1.00 55.00 180 GLU C CA 1
ATOM 8656 C C . GLU C 1 200 ? 91.779 23.989 11.649 1.00 57.02 180 GLU C C 1
ATOM 8657 O O . GLU C 1 200 ? 91.074 24.364 12.595 1.00 58.61 180 GLU C O 1
ATOM 8663 N N . ALA C 1 201 ? 91.281 23.725 10.441 1.00 55.22 181 ALA C N 1
ATOM 8664 C CA . ALA C 1 201 ? 89.867 23.882 10.151 1.00 50.87 181 ALA C CA 1
ATOM 8665 C C . ALA C 1 201 ? 89.002 23.000 11.041 1.00 54.82 181 ALA C C 1
ATOM 8666 O O . ALA C 1 201 ? 87.883 23.388 11.406 1.00 59.91 181 ALA C O 1
ATOM 8668 N N . PHE C 1 202 ? 89.490 21.817 11.407 1.00 52.59 182 PHE C N 1
ATOM 8669 C CA . PHE C 1 202 ? 88.647 20.914 12.180 1.00 53.49 182 PHE C CA 1
ATOM 8670 C C . PHE C 1 202 ? 88.388 21.456 13.575 1.00 58.75 182 PHE C C 1
ATOM 8671 O O . PHE C 1 202 ? 87.239 21.517 14.025 1.00 62.32 182 PHE C O 1
ATOM 8679 N N . THR C 1 203 ? 89.437 21.889 14.266 1.00 59.52 183 THR C N 1
ATOM 8680 C CA . THR C 1 203 ? 89.234 22.367 15.623 1.00 60.72 183 THR C CA 1
ATOM 8681 C C . THR C 1 203 ? 88.499 23.700 15.628 1.00 60.04 183 THR C C 1
ATOM 8682 O O . THR C 1 203 ? 87.711 23.972 16.544 1.00 61.36 183 THR C O 1
ATOM 8686 N N . ALA C 1 204 ? 88.723 24.524 14.602 1.00 56.41 184 ALA C N 1
ATOM 8687 C CA . ALA C 1 204 ? 87.918 25.724 14.430 1.00 56.91 184 ALA C CA 1
ATOM 8688 C C . ALA C 1 204 ? 86.434 25.377 14.277 1.00 59.07 184 ALA C C 1
ATOM 8689 O O . ALA C 1 204 ? 85.569 26.023 14.888 1.00 58.52 184 ALA C O 1
ATOM 8691 N N . SER C 1 205 ? 86.125 24.330 13.499 1.00 58.08 185 SER C N 1
ATOM 8692 C CA . SER C 1 205 ? 84.741 23.887 13.370 1.00 55.86 185 SER C CA 1
ATOM 8693 C C . SER C 1 205 ? 84.192 23.435 14.723 1.00 55.31 185 SER C C 1
ATOM 8694 O O . SER C 1 205 ? 83.092 23.833 15.123 1.00 55.66 185 SER C O 1
ATOM 8697 N N . ASP C 1 206 ? 85.009 22.715 15.497 1.00 57.27 186 ASP C N 1
ATOM 8698 C CA . ASP C 1 206 ? 84.562 22.203 16.787 1.00 59.94 186 ASP C CA 1
ATOM 8699 C C . ASP C 1 206 ? 84.117 23.326 17.709 1.00 64.91 186 ASP C C 1
ATOM 8700 O O . ASP C 1 206 ? 83.101 23.189 18.400 1.00 68.82 186 ASP C O 1
ATOM 8705 N N . ARG C 1 207 ? 84.802 24.465 17.672 1.00 64.81 187 ARG C N 1
ATOM 8706 C CA . ARG C 1 207 ? 84.457 25.592 18.522 1.00 67.20 187 ARG C CA 1
ATOM 8707 C C . ARG C 1 207 ? 83.532 26.582 17.841 1.00 67.08 187 ARG C C 1
ATOM 8708 O O . ARG C 1 207 ? 83.276 27.660 18.391 1.00 69.06 187 ARG C O 1
ATOM 8716 N N . LEU C 1 208 ? 82.997 26.233 16.693 1.00 63.89 188 LEU C N 1
ATOM 8717 C CA . LEU C 1 208 ? 82.212 27.234 16.012 1.00 64.72 188 LEU C CA 1
ATOM 8718 C C . LEU C 1 208 ? 80.835 27.380 16.644 1.00 69.20 188 LEU C C 1
ATOM 8719 O O . LEU C 1 208 ? 80.362 28.516 16.770 1.00 73.04 188 LEU C O 1
ATOM 8724 N N . PRO C 1 209 ? 80.183 26.307 17.119 1.00 67.62 189 PRO C N 1
ATOM 8725 C CA . PRO C 1 209 ? 78.945 26.538 17.890 1.00 69.53 189 PRO C CA 1
ATOM 8726 C C . PRO C 1 209 ? 79.134 27.474 19.066 1.00 74.88 189 PRO C C 1
ATOM 8727 O O . PRO C 1 209 ? 78.398 28.455 19.190 1.00 80.39 189 PRO C O 1
ATOM 8731 N N . LYS C 1 210 ? 80.115 27.224 19.928 1.00 75.45 190 LYS C N 1
ATOM 8732 C CA . LYS C 1 210 ? 80.258 28.085 21.097 1.00 79.08 190 LYS C CA 1
ATOM 8733 C C . LYS C 1 210 ? 80.564 29.531 20.686 1.00 77.90 190 LYS C C 1
ATOM 8734 O O . LYS C 1 210 ? 80.129 30.472 21.357 1.00 79.65 190 LYS C O 1
ATOM 8740 N N . THR C 1 211 ? 81.294 29.730 19.585 1.00 76.04 191 THR C N 1
ATOM 8741 C CA . THR C 1 211 ? 81.545 31.082 19.081 1.00 77.04 191 THR C CA 1
ATOM 8742 C C . THR C 1 211 ? 80.265 31.762 18.595 1.00 78.79 191 THR C C 1
ATOM 8743 O O . THR C 1 211 ? 80.087 32.970 18.785 1.00 82.75 191 THR C O 1
ATOM 8747 N N . LEU C 1 212 ? 79.372 31.014 17.945 1.00 76.40 192 LEU C N 1
ATOM 8748 C CA . LEU C 1 212 ? 78.165 31.613 17.364 1.00 76.03 192 LEU C CA 1
ATOM 8749 C C . LEU C 1 212 ? 77.164 32.079 18.416 1.00 79.45 192 LEU C C 1
ATOM 8750 O O . LEU C 1 212 ? 76.371 32.987 18.143 1.00 80.21 192 LEU C O 1
ATOM 8755 N N . LEU C 1 213 ? 77.152 31.465 19.603 1.00 81.72 193 LEU C N 1
ATOM 8756 C CA . LEU C 1 213 ? 76.143 31.784 20.609 1.00 85.22 193 LEU C CA 1
ATOM 8757 C C . LEU C 1 213 ? 76.614 32.771 21.660 1.00 92.91 193 LEU C C 1
ATOM 8758 O O . LEU C 1 213 ? 75.785 33.474 22.242 1.00 101.14 193 LEU C O 1
ATOM 8763 N N . ASP C 1 214 ? 77.905 32.840 21.923 1.00 93.66 194 ASP C N 1
ATOM 8764 C CA . ASP C 1 214 ? 78.424 33.848 22.830 1.00 100.47 194 ASP C CA 1
ATOM 8765 C C . ASP C 1 214 ? 78.020 35.231 22.318 1.00 105.77 194 ASP C C 1
ATOM 8766 O O . ASP C 1 214 ? 78.189 35.523 21.123 1.00 105.41 194 ASP C O 1
ATOM 8771 N N . PRO C 1 215 ? 77.420 36.076 23.156 1.00 108.36 195 PRO C N 1
ATOM 8772 C CA . PRO C 1 215 ? 76.903 37.368 22.666 1.00 106.88 195 PRO C CA 1
ATOM 8773 C C . PRO C 1 215 ? 77.988 38.333 22.219 1.00 106.89 195 PRO C C 1
ATOM 8774 O O . PRO C 1 215 ? 77.665 39.315 21.542 1.00 108.50 195 PRO C O 1
ATOM 8778 N N . SER C 1 216 ? 79.250 38.080 22.554 1.00 103.97 196 SER C N 1
ATOM 8779 C CA . SER C 1 216 ? 80.317 38.934 22.077 1.00 102.63 196 SER C CA 1
ATOM 8780 C C . SER C 1 216 ? 80.875 38.433 20.754 1.00 97.58 196 SER C C 1
ATOM 8781 O O . SER C 1 216 ? 81.074 39.232 19.833 1.00 99.93 196 SER C O 1
ATOM 8784 N N . THR C 1 217 ? 81.125 37.125 20.634 1.00 92.62 197 THR C N 1
ATOM 8785 C CA . THR C 1 217 ? 81.631 36.582 19.377 1.00 89.97 197 THR C CA 1
ATOM 8786 C C . THR C 1 217 ? 80.527 36.471 18.324 1.00 89.13 197 THR C C 1
ATOM 8787 O O . THR C 1 217 ? 80.803 36.623 17.127 1.00 87.65 197 THR C O 1
ATOM 8791 N N . GLY C 1 218 ? 79.275 36.254 18.755 1.00 89.75 198 GLY C N 1
ATOM 8792 C CA . GLY C 1 218 ? 78.189 35.872 17.878 1.00 85.83 198 GLY C CA 1
ATOM 8793 C C . GLY C 1 218 ? 77.969 36.803 16.713 1.00 85.80 198 GLY C C 1
ATOM 8794 O O . GLY C 1 218 ? 77.910 36.375 15.548 1.00 83.64 198 GLY C O 1
ATOM 8795 N N . PRO C 1 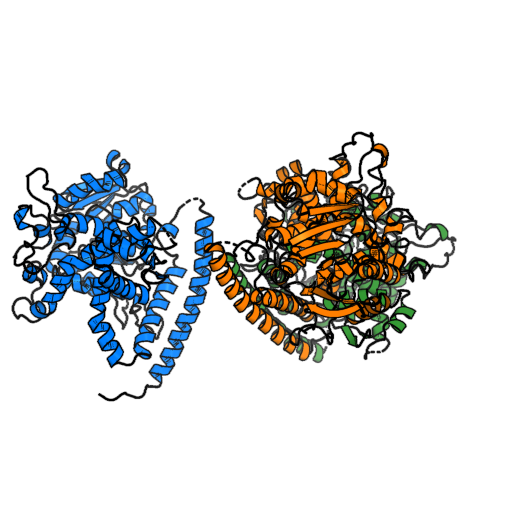219 ? 77.783 38.095 17.009 1.00 89.34 199 PRO C N 1
ATOM 8796 C CA . PRO C 1 219 ? 77.647 39.082 15.922 1.00 91.65 199 PRO C CA 1
ATOM 8797 C C . PRO C 1 219 ? 78.924 39.577 15.241 1.00 94.11 199 PRO C C 1
ATOM 8798 O O . PRO C 1 219 ? 78.772 40.162 14.170 1.00 95.13 199 PRO C O 1
ATOM 8802 N N . SER C 1 220 ? 80.138 39.508 15.804 1.00 94.63 200 SER C N 1
ATOM 8803 C CA . SER C 1 220 ? 81.206 40.210 15.097 1.00 95.68 200 SER C CA 1
ATOM 8804 C C . SER C 1 220 ? 81.566 39.501 13.819 1.00 91.60 200 SER C C 1
ATOM 8805 O O . SER C 1 220 ? 81.564 38.280 13.750 1.00 78.71 200 SER C O 1
ATOM 8808 N N . TYR C 1 221 ? 82.000 40.295 12.841 1.00 92.41 201 TYR C N 1
ATOM 8809 C CA . TYR C 1 221 ? 82.617 39.819 11.612 1.00 90.80 201 TYR C CA 1
ATOM 8810 C C . TYR C 1 221 ? 84.104 40.152 11.532 1.00 91.43 201 TYR C C 1
ATOM 8811 O O . TYR C 1 221 ? 84.664 40.268 10.444 1.00 90.28 201 TYR C O 1
ATOM 8820 N N . ASP C 1 222 ? 84.752 40.271 12.684 1.00 94.28 202 ASP C N 1
ATOM 8821 C CA . ASP C 1 222 ? 86.149 40.667 12.769 1.00 96.58 202 ASP C CA 1
ATOM 8822 C C . ASP C 1 222 ? 87.069 39.470 12.509 1.00 94.19 202 ASP C C 1
ATOM 8823 O O . ASP C 1 222 ? 86.812 38.356 12.975 1.00 91.96 202 ASP C O 1
ATOM 8828 N N . VAL C 1 223 ? 88.129 39.700 11.725 1.00 94.26 203 VAL C N 1
ATOM 8829 C CA . VAL C 1 223 ? 89.064 38.634 11.367 1.00 90.71 203 VAL C CA 1
ATOM 8830 C C . VAL C 1 223 ? 89.797 38.073 12.583 1.00 91.29 203 VAL C C 1
ATOM 8831 O O . VAL C 1 223 ? 90.435 37.017 12.486 1.00 86.61 203 VAL C O 1
ATOM 8835 N N . THR C 1 224 ? 89.720 38.749 13.735 1.00 96.07 204 THR C N 1
ATOM 8836 C CA . THR C 1 224 ? 90.498 38.393 14.912 1.00 96.81 204 THR C CA 1
ATOM 8837 C C . THR C 1 224 ? 89.670 37.742 16.015 1.00 97.28 204 THR C C 1
ATOM 8838 O O . THR C 1 224 ? 90.206 37.463 17.094 1.00 96.45 204 THR C O 1
ATOM 8842 N N . ARG C 1 225 ? 88.380 37.499 15.792 1.00 101.31 205 ARG C N 1
ATOM 8843 C CA . ARG C 1 225 ? 87.472 36.955 16.810 1.00 100.78 205 ARG C CA 1
ATOM 8844 C C . ARG C 1 225 ? 86.617 35.825 16.213 1.00 96.02 205 ARG C C 1
ATOM 8845 O O . ARG C 1 225 ? 85.387 35.875 16.131 1.00 96.98 205 ARG C O 1
ATOM 8853 N N . THR C 1 226 ? 87.278 34.764 15.802 1.00 89.60 206 THR C N 1
ATOM 8854 C CA . THR C 1 226 ? 86.634 33.629 15.180 1.00 84.42 206 THR C CA 1
ATOM 8855 C C . THR C 1 226 ? 86.741 32.431 16.108 1.00 81.63 206 THR C C 1
ATOM 8856 O O . THR C 1 226 ? 87.389 32.476 17.155 1.00 82.70 206 THR C O 1
ATOM 8860 N N . ALA C 1 227 ? 86.074 31.346 15.726 1.00 78.06 207 ALA C N 1
ATOM 8861 C CA . ALA C 1 227 ? 86.298 30.097 16.438 1.00 75.22 207 ALA C CA 1
ATOM 8862 C C . ALA C 1 227 ? 87.775 29.721 16.443 1.00 74.27 207 ALA C C 1
ATOM 8863 O O . ALA C 1 227 ? 88.255 29.125 17.412 1.00 75.30 207 ALA C O 1
ATOM 8865 N N . TRP C 1 228 ? 88.509 30.074 15.376 1.00 72.26 208 TRP C N 1
ATOM 8866 C CA . TRP C 1 228 ? 89.915 29.690 15.243 1.00 69.52 208 TRP C CA 1
ATOM 8867 C C . TRP C 1 228 ? 90.809 30.360 16.287 1.00 72.08 208 TRP C C 1
ATOM 8868 O O . TRP C 1 228 ? 91.632 29.688 16.920 1.00 71.68 208 TRP C O 1
ATOM 8879 N N . GLN C 1 229 ? 90.687 31.685 16.462 1.00 74.33 209 GLN C N 1
ATOM 8880 C CA . GLN C 1 229 ? 91.425 32.358 17.537 1.00 76.86 209 GLN C CA 1
ATOM 8881 C C . GLN C 1 229 ? 91.100 31.744 18.891 1.00 76.74 209 GLN C C 1
ATOM 8882 O O . GLN C 1 229 ? 91.975 31.619 19.756 1.00 77.01 209 GLN C O 1
ATOM 8888 N N . ASP C 1 230 ? 89.844 31.351 19.093 1.00 77.20 210 ASP C N 1
ATOM 8889 C CA . ASP C 1 230 ? 89.482 30.673 20.330 1.00 78.23 210 ASP C CA 1
ATOM 8890 C C . ASP C 1 230 ? 90.206 29.338 20.462 1.00 75.92 210 ASP C C 1
ATOM 8891 O O . ASP C 1 230 ? 90.645 28.970 21.556 1.00 75.83 210 ASP C O 1
ATOM 8896 N N . ALA C 1 231 ? 90.362 28.609 19.353 1.00 72.35 211 ALA C N 1
ATOM 8897 C CA . ALA C 1 231 ? 91.056 27.328 19.411 1.00 70.14 211 ALA C CA 1
ATOM 8898 C C . ALA C 1 231 ? 92.547 27.514 19.688 1.00 70.17 211 ALA C C 1
ATOM 8899 O O . ALA C 1 231 ? 93.135 26.773 20.486 1.00 67.78 211 ALA C O 1
ATOM 8901 N N . ILE C 1 232 ? 93.180 28.485 19.029 1.00 72.53 212 ILE C N 1
ATOM 8902 C CA . ILE C 1 232 ? 94.616 28.664 19.212 1.00 74.49 212 ILE C CA 1
ATOM 8903 C C . ILE C 1 232 ? 94.894 29.476 20.458 1.00 80.73 212 ILE C C 1
ATOM 8904 O O . ILE C 1 232 ? 95.953 29.325 21.077 1.00 83.75 212 ILE C O 1
ATOM 8909 N N . GLY C 1 233 ? 93.949 30.309 20.873 1.00 85.84 213 GLY C N 1
ATOM 8910 C CA . GLY C 1 233 ? 94.193 31.187 21.998 1.00 91.02 213 GLY C CA 1
ATOM 8911 C C . GLY C 1 233 ? 95.194 32.281 21.682 1.00 94.43 213 GLY C C 1
ATOM 8912 O O . GLY C 1 233 ? 96.117 32.526 22.467 1.00 99.05 213 GLY C O 1
ATOM 8913 N N . THR C 1 234 ? 95.027 32.952 20.543 1.00 93.88 214 THR C N 1
ATOM 8914 C CA . THR C 1 234 ? 95.904 34.047 20.142 1.00 94.24 214 THR C CA 1
ATOM 8915 C C . THR C 1 234 ? 95.083 35.227 19.648 1.00 95.70 214 THR C C 1
ATOM 8916 O O . THR C 1 234 ? 93.860 35.155 19.521 1.00 93.77 214 THR C O 1
ATOM 8920 N N . THR C 1 235 ? 95.754 36.335 19.387 1.00 99.36 215 THR C N 1
ATOM 8921 C CA . THR C 1 235 ? 95.044 37.511 18.936 1.00 101.51 215 THR C CA 1
ATOM 8922 C C . THR C 1 235 ? 95.580 37.975 17.600 1.00 103.19 215 THR C C 1
ATOM 8923 O O . THR C 1 235 ? 95.674 39.179 17.362 1.00 106.49 215 THR C O 1
ATOM 8927 N N . LYS C 1 236 ? 95.939 37.046 16.716 1.00 101.67 216 LYS C N 1
ATOM 8928 C CA . LYS C 1 236 ? 96.470 37.532 15.464 1.00 99.69 216 LYS C CA 1
ATOM 8929 C C . LYS C 1 236 ? 95.755 36.957 14.284 1.00 99.07 216 LYS C C 1
ATOM 8930 O O . LYS C 1 236 ? 95.370 35.809 14.294 1.00 99.23 216 LYS C O 1
ATOM 8932 N N . PRO C 1 237 ? 95.575 37.746 13.244 1.00 98.54 217 PRO C N 1
ATOM 8933 C CA . PRO C 1 237 ? 94.921 37.143 12.087 1.00 95.24 217 PRO C CA 1
ATOM 8934 C C . PRO C 1 237 ? 95.656 35.842 11.876 1.00 91.90 217 PRO C C 1
ATOM 8935 O O . PRO C 1 237 ? 96.845 35.728 12.181 1.00 91.73 217 PRO C O 1
ATOM 8939 N N . ARG C 1 238 ? 94.943 34.851 11.363 1.00 88.18 218 ARG C N 1
ATOM 8940 C CA . ARG C 1 238 ? 95.541 33.534 11.242 1.00 81.83 218 ARG C CA 1
ATOM 8941 C C . ARG C 1 238 ? 96.660 33.508 10.209 1.00 77.96 218 ARG C C 1
ATOM 8942 O O . ARG C 1 238 ? 97.513 32.620 10.271 1.00 76.63 218 ARG C O 1
ATOM 8950 N N . TRP C 1 239 ? 96.737 34.510 9.325 1.00 76.74 219 TRP C N 1
ATOM 8951 C CA . TRP C 1 239 ? 97.780 34.502 8.301 1.00 76.03 219 TRP C CA 1
ATOM 8952 C C . TRP C 1 239 ? 99.183 34.592 8.875 1.00 81.80 219 TRP C C 1
ATOM 8953 O O . TRP C 1 239 ? 100.120 34.027 8.294 1.00 82.81 219 TRP C O 1
ATOM 8964 N N . GLU C 1 240 ? 99.362 35.293 9.988 1.00 85.82 220 GLU C N 1
ATOM 8965 C CA . GLU C 1 240 ? 100.702 35.431 10.531 1.00 88.57 220 GLU C CA 1
ATOM 8966 C C . GLU C 1 240 ? 101.035 34.391 11.585 1.00 87.62 220 GLU C C 1
ATOM 8967 O O . GLU C 1 240 ? 102.220 34.165 11.850 1.00 91.61 220 GLU C O 1
ATOM 8973 N N . TRP C 1 241 ? 100.031 33.755 12.194 1.00 80.31 221 TRP C N 1
ATOM 8974 C CA . TRP C 1 241 ? 100.330 32.680 13.130 1.00 74.50 221 TRP C CA 1
ATOM 8975 C C . TRP C 1 241 ? 100.997 31.517 12.406 1.00 71.74 221 TRP C C 1
ATOM 8976 O O . TRP C 1 241 ? 101.954 30.925 12.917 1.00 71.80 221 TRP C O 1
ATOM 8987 N N . ILE C 1 242 ? 100.519 31.182 11.203 1.00 69.61 222 ILE C N 1
ATOM 8988 C CA . ILE C 1 242 ? 101.153 30.123 10.425 1.00 67.62 222 ILE C CA 1
ATOM 8989 C C . ILE C 1 242 ? 102.573 30.474 10.010 1.00 69.19 222 ILE C C 1
ATOM 8990 O O . ILE C 1 242 ? 103.320 29.588 9.589 1.00 68.32 222 ILE C O 1
ATOM 8995 N N . GLU C 1 243 ? 102.965 31.741 10.096 1.00 72.35 223 GLU C N 1
ATOM 8996 C CA . GLU C 1 243 ? 104.296 32.160 9.671 1.00 74.10 223 GLU C CA 1
ATOM 8997 C C . GLU C 1 243 ? 105.295 32.264 10.817 1.00 72.31 223 GLU C C 1
ATOM 8998 O O . GLU C 1 243 ? 106.438 32.663 10.585 1.00 71.45 223 GLU C O 1
ATOM 9004 N N . GLU C 1 244 ? 104.888 31.948 12.042 1.00 70.32 224 GLU C N 1
ATOM 9005 C CA . GLU C 1 244 ? 105.802 31.975 13.170 1.00 68.67 224 GLU C CA 1
ATOM 9006 C C . GLU C 1 244 ? 106.884 30.924 13.070 1.00 67.49 224 GLU C C 1
ATOM 9007 O O . GLU C 1 244 ? 106.710 29.853 12.472 1.00 65.30 224 GLU C O 1
ATOM 9013 N N . ARG C 1 245 ? 108.003 31.259 13.702 1.00 69.27 225 ARG C N 1
ATOM 9014 C CA . ARG C 1 245 ? 109.103 30.367 14.016 1.00 68.10 225 ARG C CA 1
ATOM 9015 C C . ARG C 1 245 ? 109.007 30.034 15.494 1.00 63.64 225 ARG C C 1
ATOM 9016 O O . ARG C 1 245 ? 109.019 30.934 16.334 1.00 66.01 225 ARG C O 1
ATOM 9024 N N . VAL C 1 246 ? 108.898 28.752 15.805 1.00 61.91 226 VAL C N 1
ATOM 9025 C CA . VAL C 1 246 ? 108.640 28.310 17.161 1.00 68.95 226 VAL C CA 1
ATOM 9026 C C . VAL C 1 246 ? 109.891 27.581 17.644 1.00 69.68 226 VAL C C 1
ATOM 9027 O O . VAL C 1 246 ? 110.706 27.101 16.851 1.00 69.99 226 VAL C O 1
ATOM 9031 N N . GLU C 1 247 ? 110.048 27.504 18.968 1.00 69.95 227 GLU C N 1
ATOM 9032 C CA . GLU C 1 247 ? 111.155 26.752 19.516 1.00 70.28 227 GLU C CA 1
ATOM 9033 C C . GLU C 1 247 ? 110.805 25.267 19.479 1.00 70.73 227 GLU C C 1
ATOM 9034 O O . GLU C 1 247 ? 109.642 24.906 19.629 1.00 68.85 227 GLU C O 1
ATOM 9040 N N . PRO C 1 248 ? 111.781 24.392 19.236 1.00 73.66 228 PRO C N 1
ATOM 9041 C CA . PRO C 1 248 ? 111.442 22.981 18.967 1.00 73.34 228 PRO C CA 1
ATOM 9042 C C . PRO C 1 248 ? 110.565 22.326 20.034 1.00 73.54 228 PRO C C 1
ATOM 9043 O O . PRO C 1 248 ? 109.655 21.574 19.687 1.00 71.62 228 PRO C O 1
ATOM 9047 N N . ASP C 1 249 ? 110.809 22.606 21.326 1.00 78.38 229 ASP C N 1
ATOM 9048 C CA . ASP C 1 249 ? 110.020 22.007 22.407 1.00 82.45 229 ASP C CA 1
ATOM 9049 C C . ASP C 1 249 ? 108.648 22.630 22.571 1.00 85.17 229 ASP C C 1
ATOM 9050 O O . ASP C 1 249 ? 107.803 22.050 23.259 1.00 89.40 229 ASP C O 1
ATOM 9055 N N . LYS C 1 250 ? 108.393 23.773 21.947 1.00 83.53 230 LYS C N 1
ATOM 9056 C CA . LYS C 1 250 ? 107.105 24.424 22.101 1.00 80.13 230 LYS C CA 1
ATOM 9057 C C . LYS C 1 250 ? 106.133 24.086 20.985 1.00 76.76 230 LYS C C 1
ATOM 9058 O O . LYS C 1 250 ? 104.948 24.404 21.118 1.00 76.49 230 LYS C O 1
ATOM 9064 N N . LEU C 1 251 ? 106.585 23.412 19.919 1.00 75.14 231 LEU C N 1
ATOM 9065 C CA . LEU C 1 251 ? 105.798 23.417 18.687 1.00 74.61 231 LEU C CA 1
ATOM 9066 C C . LEU C 1 251 ? 104.616 22.458 18.699 1.00 76.92 231 LEU C C 1
ATOM 9067 O O . LEU C 1 251 ? 103.567 22.798 18.145 1.00 78.58 231 LEU C O 1
ATOM 90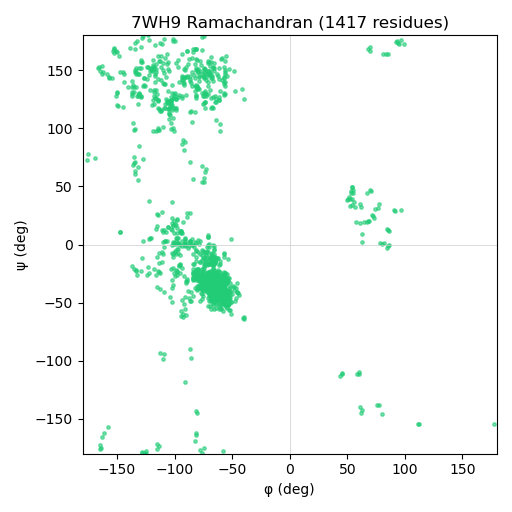72 N N . LEU C 1 252 ? 104.723 21.289 19.333 1.00 78.36 232 LEU C N 1
ATOM 9073 C CA . LEU C 1 252 ? 103.666 20.302 19.130 1.00 79.16 232 LEU C CA 1
ATOM 9074 C C . LEU C 1 252 ? 102.360 20.749 19.787 1.00 80.22 232 LEU C C 1
ATOM 9075 O O . LEU C 1 252 ? 101.278 20.606 19.195 1.00 77.97 232 LEU C O 1
ATOM 9080 N N . ASP C 1 253 ? 102.445 21.373 20.965 1.00 82.13 233 ASP C N 1
ATOM 9081 C CA . ASP C 1 253 ? 101.273 21.878 21.672 1.00 81.46 233 ASP C CA 1
ATOM 9082 C C . ASP C 1 253 ? 101.186 23.388 21.585 1.00 76.87 233 ASP C C 1
ATOM 9083 O O . ASP C 1 253 ? 100.400 24.014 22.299 1.00 75.34 233 ASP C O 1
ATOM 9088 N N . SER C 1 254 ? 101.961 23.965 20.670 1.00 73.98 234 SER C N 1
ATOM 9089 C CA . SER C 1 254 ? 101.844 25.369 20.324 1.00 72.58 234 SER C CA 1
ATOM 9090 C C . SER C 1 254 ? 100.427 25.725 19.885 1.00 73.24 234 SER C C 1
ATOM 9091 O O . SER C 1 254 ? 100.013 26.887 19.997 1.00 77.11 234 SER C O 1
ATOM 9094 N N . GLY C 1 255 ? 99.664 24.746 19.396 1.00 68.36 235 GLY C N 1
ATOM 9095 C CA . GLY C 1 255 ? 98.316 24.982 18.925 1.00 66.15 235 GLY C CA 1
ATOM 9096 C C . GLY C 1 255 ? 97.222 25.053 19.974 1.00 70.32 235 GLY C C 1
ATOM 9097 O O . GLY C 1 255 ? 96.055 25.203 19.597 1.00 73.15 235 GLY C O 1
ATOM 9098 N N . PHE C 1 256 ? 97.545 24.931 21.267 1.00 70.96 236 PHE C N 1
ATOM 9099 C CA . PHE C 1 256 ? 96.550 25.002 22.335 1.00 71.38 236 PHE C CA 1
ATOM 9100 C C . PHE C 1 256 ? 95.464 23.942 22.162 1.00 71.64 236 PHE C C 1
ATOM 9101 O O . PHE C 1 256 ? 95.741 22.747 22.299 1.00 71.56 236 PHE C O 1
ATOM 9109 N N . HIS C 1 257 ? 94.227 24.366 21.843 1.00 72.07 237 HIS C N 1
ATOM 9110 C CA . HIS C 1 257 ? 93.132 23.414 21.633 1.00 68.43 237 HIS C CA 1
ATOM 9111 C C . HIS C 1 257 ? 93.257 22.696 20.286 1.00 64.57 237 HIS C C 1
ATOM 9112 O O . HIS C 1 257 ? 92.749 21.578 20.128 1.00 61.54 237 HIS C O 1
ATOM 9119 N N . TYR C 1 258 ? 93.876 23.340 19.302 1.00 64.11 238 TYR C N 1
ATOM 9120 C CA . TYR C 1 258 ? 94.284 22.703 18.046 1.00 61.02 238 TYR C CA 1
ATOM 9121 C C . TYR C 1 258 ? 95.417 21.707 18.292 1.00 58.22 238 TYR C C 1
ATOM 9122 O O . TYR C 1 258 ? 96.498 22.111 18.736 1.00 56.83 238 TYR C O 1
ATOM 9131 N N . PRO C 1 259 ? 95.221 20.414 18.029 1.00 58.33 239 PRO C N 1
ATOM 9132 C CA . PRO C 1 259 ? 96.273 19.426 18.336 1.00 59.20 239 PRO C CA 1
ATOM 9133 C C . PRO C 1 259 ? 97.544 19.566 17.506 1.00 59.56 239 PRO C C 1
ATOM 9134 O O . PRO C 1 259 ? 98.586 19.039 17.915 1.00 63.39 239 PRO C O 1
ATOM 9138 N N . GLY C 1 260 ? 97.488 20.209 16.339 1.00 56.01 240 GLY C N 1
ATOM 9139 C CA . GLY C 1 260 ? 98.634 20.297 15.460 1.00 54.18 240 GLY C CA 1
ATOM 9140 C C . GLY C 1 260 ? 98.634 19.205 14.412 1.00 55.76 240 GLY C C 1
ATOM 9141 O O . GLY C 1 260 ? 97.811 18.281 14.403 1.00 57.56 240 GLY C O 1
ATOM 9142 N N . ILE C 1 261 ? 99.588 19.323 13.494 1.00 54.69 241 ILE C N 1
ATOM 9143 C CA . ILE C 1 261 ? 99.781 18.335 12.434 1.00 50.10 241 ILE C CA 1
ATOM 9144 C C . ILE C 1 261 ? 100.109 17.004 13.098 1.00 49.58 241 ILE C C 1
ATOM 9145 O O . ILE C 1 261 ? 101.031 16.924 13.925 1.00 50.76 241 ILE C O 1
ATOM 9150 N N . PRO C 1 262 ? 99.346 15.950 12.818 1.00 49.61 242 PRO C N 1
ATOM 9151 C CA . PRO C 1 262 ? 99.531 14.709 13.580 1.00 49.26 242 PRO C CA 1
ATOM 9152 C C . PRO C 1 262 ? 100.907 14.081 13.409 1.00 52.99 242 PRO C C 1
ATOM 9153 O O . PRO C 1 262 ? 101.442 13.556 14.395 1.00 60.08 242 PRO C O 1
ATOM 9157 N N . SER C 1 263 ? 101.525 14.175 12.225 1.00 47.89 243 SER C N 1
ATOM 9158 C CA . SER C 1 263 ? 102.798 13.512 11.967 1.00 48.78 243 SER C CA 1
ATOM 9159 C C . SER C 1 263 ? 103.985 14.121 12.704 1.00 54.88 243 SER C C 1
ATOM 9160 O O . SER C 1 263 ? 105.060 13.504 12.718 1.00 58.26 243 SER C O 1
ATOM 9163 N N . LEU C 1 264 ? 103.840 15.308 13.307 1.00 54.94 244 LEU C N 1
ATOM 9164 C CA . LEU C 1 264 ? 104.990 15.916 13.975 1.00 52.39 244 LEU C CA 1
ATOM 9165 C C . LEU C 1 264 ? 105.472 15.100 15.161 1.00 50.59 244 LEU C C 1
ATOM 9166 O O . LEU C 1 264 ? 106.647 15.186 15.522 1.00 52.09 244 LEU C O 1
ATOM 9171 N N . ILE C 1 265 ? 104.574 14.379 15.835 1.00 51.19 245 ILE C N 1
ATOM 9172 C CA . ILE C 1 265 ? 104.991 13.516 16.938 1.00 55.10 245 ILE C CA 1
ATOM 9173 C C . ILE C 1 265 ? 106.014 12.477 16.479 1.00 57.13 245 ILE C C 1
ATOM 9174 O O . ILE C 1 265 ? 106.862 12.029 17.272 1.00 60.42 245 ILE C O 1
ATOM 9179 N N . LEU C 1 266 ? 105.972 12.084 15.201 1.00 54.34 246 LEU C N 1
ATOM 9180 C CA . LEU C 1 266 ? 106.850 11.030 14.711 1.00 51.98 246 LEU C CA 1
ATOM 9181 C C . LEU C 1 266 ? 107.926 11.501 13.752 1.00 51.84 246 LEU C C 1
ATOM 9182 O O . LEU C 1 266 ? 108.858 10.735 13.482 1.00 53.10 246 LEU C O 1
ATOM 9187 N N . GLU C 1 267 ? 107.814 12.710 13.202 1.00 52.17 247 GLU C N 1
ATOM 9188 C CA . GLU C 1 267 ? 108.798 13.238 12.257 1.00 52.06 247 GLU C CA 1
ATOM 9189 C C . GLU C 1 267 ? 109.204 14.655 12.644 1.00 51.01 247 GLU C C 1
ATOM 9190 O O . GLU C 1 267 ? 108.968 15.607 11.892 1.00 52.10 247 GLU C O 1
ATOM 9196 N N . PRO C 1 268 ? 109.876 14.823 13.786 1.00 48.28 248 PRO C N 1
ATOM 9197 C CA . PRO C 1 268 ? 110.303 16.167 14.198 1.00 48.82 248 PRO C CA 1
ATOM 9198 C C . PRO C 1 268 ? 111.292 16.756 13.202 1.00 49.27 248 PRO C C 1
ATOM 9199 O O . PRO C 1 268 ? 112.115 16.048 12.617 1.00 49.75 248 PRO C O 1
ATOM 9203 N N . GLN C 1 269 ? 111.238 18.068 13.032 1.00 50.11 249 GLN C N 1
ATOM 9204 C CA . GLN C 1 269 ? 112.172 18.748 12.150 1.00 48.56 249 GLN C CA 1
ATOM 9205 C C . GLN C 1 269 ? 113.325 19.308 12.962 1.00 51.31 249 GLN C C 1
ATOM 9206 O O . GLN C 1 269 ? 113.131 19.815 14.071 1.00 55.81 249 GLN C O 1
ATOM 9212 N N . ALA C 1 270 ? 114.520 19.195 12.404 1.00 50.15 250 ALA C N 1
ATOM 9213 C CA . ALA C 1 270 ? 115.725 19.710 13.032 1.00 46.74 250 ALA C CA 1
ATOM 9214 C C . ALA C 1 270 ? 115.734 21.235 12.985 1.00 52.87 250 ALA C C 1
ATOM 9215 O O . ALA C 1 270 ? 115.399 21.826 11.962 1.00 54.70 250 ALA C O 1
ATOM 9217 N N . PRO C 1 271 ? 116.100 21.897 14.071 1.00 54.99 251 PRO C N 1
ATOM 9218 C CA . PRO C 1 271 ? 116.130 23.365 14.060 1.00 57.25 251 PRO C CA 1
ATOM 9219 C C . PRO C 1 271 ? 117.042 23.891 12.963 1.00 58.61 251 PRO C C 1
ATOM 9220 O O . PRO C 1 271 ? 118.060 23.285 12.629 1.00 59.26 251 PRO C O 1
ATOM 9224 N N . GLY C 1 272 ? 116.636 25.005 12.375 1.00 52.90 252 GLY C N 1
ATOM 9225 C CA . GLY C 1 272 ? 117.413 25.693 11.368 1.00 67.46 252 GLY C CA 1
ATOM 9226 C C . GLY C 1 272 ? 118.492 26.570 11.970 1.00 72.02 252 GLY C C 1
ATOM 9227 O O . GLY C 1 272 ? 118.872 26.447 13.139 1.00 75.87 252 GLY C O 1
ATOM 9228 N N . GLU C 1 273 ? 118.982 27.495 11.149 1.00 71.23 253 GLU C N 1
ATOM 9229 C CA . GLU C 1 273 ? 120.156 28.257 11.546 1.00 69.78 253 GLU C CA 1
ATOM 9230 C C . GLU C 1 273 ? 119.874 29.162 12.734 1.00 67.99 253 GLU C C 1
ATOM 9231 O O . GLU C 1 273 ? 120.815 29.589 13.407 1.00 70.15 253 GLU C O 1
ATOM 9237 N N . ASP C 1 274 ? 118.608 29.441 13.030 1.00 66.85 254 ASP C N 1
ATOM 9238 C CA . ASP C 1 274 ? 118.252 30.261 14.177 1.00 68.02 254 ASP C CA 1
ATOM 9239 C C . ASP C 1 274 ? 117.822 29.442 15.391 1.00 66.85 254 ASP C C 1
ATOM 9240 O O . ASP C 1 274 ? 117.354 30.021 16.375 1.00 66.34 254 ASP C O 1
ATOM 9245 N N . GLY C 1 275 ? 117.922 28.116 15.334 1.00 59.61 255 GLY C N 1
ATOM 9246 C CA . GLY C 1 275 ? 117.500 27.313 16.458 1.00 59.03 255 GLY C CA 1
ATOM 9247 C C . GLY C 1 275 ? 116.013 27.133 16.563 1.00 65.51 255 GLY C C 1
ATOM 9248 O O . GLY C 1 275 ? 115.547 26.525 17.534 1.00 65.62 255 GLY C O 1
ATOM 9249 N N . LEU C 1 276 ? 115.254 27.684 15.623 1.00 65.95 256 LEU C N 1
ATOM 9250 C CA . LEU C 1 276 ? 113.808 27.587 15.588 1.00 65.32 256 LEU C CA 1
ATOM 9251 C C . LEU C 1 276 ? 113.362 26.664 14.463 1.00 63.43 256 LEU C C 1
ATOM 9252 O O . LEU C 1 276 ? 114.122 26.344 13.547 1.00 65.04 256 LEU C O 1
ATOM 9257 N N . VAL C 1 277 ? 112.129 26.196 14.584 1.00 61.40 257 VAL C N 1
ATOM 9258 C CA . VAL C 1 277 ? 111.464 25.374 13.580 1.00 57.26 257 VAL C CA 1
ATOM 9259 C C . VAL C 1 277 ? 110.322 26.177 12.969 1.00 58.82 257 VAL C C 1
ATOM 9260 O O . VAL C 1 277 ? 109.794 27.107 13.591 1.00 61.62 257 VAL C O 1
ATOM 9264 N N . ALA C 1 278 ? 109.976 25.850 11.724 1.00 57.72 258 ALA C N 1
ATOM 9265 C CA . ALA C 1 278 ? 108.802 26.422 11.072 1.00 55.40 258 ALA C CA 1
ATOM 9266 C C . ALA C 1 278 ? 107.533 25.695 11.500 1.00 54.01 258 ALA C C 1
ATOM 9267 O O . ALA C 1 278 ? 107.561 24.562 11.977 1.00 52.81 258 ALA C O 1
ATOM 9269 N N . ARG C 1 279 ? 106.415 26.357 11.330 1.00 57.78 259 ARG C N 1
ATOM 9270 C CA . ARG C 1 279 ? 105.179 25.638 11.551 1.00 57.47 259 ARG C CA 1
ATOM 9271 C C . ARG C 1 279 ? 104.847 24.858 10.290 1.00 56.79 259 ARG C C 1
ATOM 9272 O O . ARG C 1 279 ? 104.913 25.420 9.193 1.00 58.32 259 ARG C O 1
ATOM 9280 N N . PRO C 1 280 ? 104.508 23.572 10.395 1.00 54.36 260 PRO C N 1
ATOM 9281 C CA . PRO C 1 280 ? 104.209 22.806 9.176 1.00 51.65 260 PRO C CA 1
ATOM 9282 C C . PRO C 1 280 ? 103.103 23.448 8.363 1.00 55.22 260 PRO C C 1
ATOM 9283 O O . PRO C 1 280 ? 103.104 23.334 7.128 1.00 55.38 260 PRO C O 1
ATOM 9287 N N . GLU C 1 281 ? 102.189 24.172 9.030 1.00 54.67 261 GLU C N 1
ATOM 9288 C CA . GLU C 1 281 ? 100.990 24.686 8.376 1.00 52.77 261 GLU C CA 1
ATOM 9289 C C . GLU C 1 281 ? 101.291 25.728 7.302 1.00 56.21 261 GLU C C 1
ATOM 9290 O O . GLU C 1 281 ? 100.485 25.892 6.374 1.00 56.99 261 GLU C O 1
ATOM 9296 N N . LEU C 1 282 ? 102.447 26.396 7.367 1.00 57.86 262 LEU C N 1
ATOM 9297 C CA . LEU C 1 282 ? 102.753 27.417 6.373 1.00 56.99 262 LEU C CA 1
ATOM 9298 C C . LEU C 1 282 ? 102.872 26.819 4.984 1.00 59.71 262 LEU C C 1
ATOM 9299 O O . LEU C 1 282 ? 102.209 27.269 4.040 1.00 61.85 262 LEU C O 1
ATOM 9304 N N . GLU C 1 283 ? 103.726 25.808 4.834 1.00 59.18 263 GLU C N 1
ATOM 9305 C CA . GLU C 1 283 ? 103.916 25.192 3.525 1.00 60.89 263 GLU C CA 1
ATOM 9306 C C . GLU C 1 283 ? 102.724 24.312 3.126 1.00 59.44 263 GLU C C 1
ATOM 9307 O O . GLU C 1 283 ? 102.418 24.177 1.931 1.00 61.78 263 GLU C O 1
ATOM 9313 N N . ILE C 1 284 ? 102.004 23.749 4.099 1.00 54.60 264 ILE C N 1
ATOM 9314 C CA . ILE C 1 284 ? 100.787 23.019 3.775 1.00 51.55 264 ILE C CA 1
ATOM 9315 C C . ILE C 1 284 ? 99.786 23.954 3.109 1.00 53.81 264 ILE C C 1
ATOM 9316 O O . ILE C 1 284 ? 99.173 23.621 2.092 1.00 53.44 264 ILE C O 1
ATOM 9321 N N . MET C 1 285 ? 99.627 25.153 3.658 1.00 55.32 265 MET C N 1
ATOM 9322 C CA . MET C 1 285 ? 98.687 26.079 3.050 1.00 54.41 265 MET C CA 1
ATOM 9323 C C . MET C 1 285 ? 99.148 26.513 1.668 1.00 50.04 265 MET C C 1
ATOM 9324 O O . MET C 1 285 ? 98.354 26.524 0.720 1.00 49.40 265 MET C O 1
ATOM 9329 N N . GLY C 1 286 ? 100.438 26.786 1.511 1.00 50.59 266 GLY C N 1
ATOM 9330 C CA . GLY C 1 286 ? 100.925 27.199 0.210 1.00 54.27 266 GLY C CA 1
ATOM 9331 C C . GLY C 1 286 ? 100.627 26.177 -0.867 1.00 57.40 266 GLY C C 1
ATOM 9332 O O . GLY C 1 286 ? 100.036 26.503 -1.903 1.00 62.03 266 GLY C O 1
ATOM 9333 N N . LEU C 1 287 ? 100.938 24.903 -0.594 1.00 54.27 267 LEU C N 1
ATOM 9334 C CA . LEU C 1 287 ? 100.651 23.880 -1.592 1.00 53.30 267 LEU C CA 1
ATOM 9335 C C . LEU C 1 287 ? 99.171 23.524 -1.657 1.00 55.30 267 LEU C C 1
ATOM 9336 O O . LEU C 1 287 ? 98.699 23.104 -2.713 1.00 56.61 267 LEU C O 1
ATOM 9341 N N . ALA C 1 288 ? 98.414 23.706 -0.574 1.00 54.69 268 ALA C N 1
ATOM 9342 C CA . ALA C 1 288 ? 97.004 23.337 -0.603 1.00 45.10 268 ALA C CA 1
ATOM 9343 C C . ALA C 1 288 ? 96.242 24.144 -1.651 1.00 59.52 268 ALA C C 1
ATOM 9344 O O . ALA C 1 288 ? 95.344 23.616 -2.318 1.00 57.29 268 ALA C O 1
ATOM 9346 N N . MET C 1 289 ? 96.582 25.427 -1.816 1.00 62.42 269 MET C N 1
ATOM 9347 C CA . MET C 1 289 ? 95.870 26.236 -2.802 1.00 63.06 269 MET C CA 1
ATOM 9348 C C . MET C 1 289 ? 96.286 25.940 -4.240 1.00 61.71 269 MET C C 1
ATOM 9349 O O . MET C 1 289 ? 95.476 26.128 -5.157 1.00 64.59 269 MET C O 1
ATOM 9354 N N . VAL C 1 290 ? 97.511 25.463 -4.459 1.00 57.79 270 VAL C N 1
ATOM 9355 C CA . VAL C 1 290 ? 97.828 24.799 -5.721 1.00 56.13 270 VAL C CA 1
ATOM 9356 C C . VAL C 1 290 ? 96.921 23.588 -5.914 1.00 55.93 270 VAL C C 1
ATOM 9357 O O . VAL C 1 290 ? 96.266 23.441 -6.950 1.00 59.00 270 VAL C O 1
ATOM 9361 N N . GLY C 1 291 ? 96.894 22.685 -4.928 1.00 52.61 271 GLY C N 1
ATOM 9362 C CA . GLY C 1 291 ? 96.059 21.498 -5.042 1.00 49.66 271 GLY C CA 1
ATOM 9363 C C . GLY C 1 291 ? 94.599 21.831 -5.272 1.00 51.88 271 GLY C C 1
ATOM 9364 O O . GLY C 1 291 ? 93.973 21.323 -6.204 1.00 53.54 271 GLY C O 1
ATOM 9365 N N . GLY C 1 292 ? 94.040 22.700 -4.425 1.00 51.94 272 GLY C N 1
ATOM 9366 C CA . GLY C 1 292 ? 92.648 23.086 -4.582 1.00 49.87 272 GLY C CA 1
ATOM 9367 C C . GLY C 1 292 ? 92.390 23.824 -5.880 1.00 52.62 272 GLY C C 1
ATOM 9368 O O . GLY C 1 292 ? 91.346 23.651 -6.512 1.00 54.85 272 GLY C O 1
ATOM 9369 N N . GLY C 1 293 ? 93.327 24.669 -6.293 1.00 53.92 273 GLY C N 1
ATOM 9370 C CA . GLY C 1 293 ? 93.136 25.379 -7.541 1.00 55.37 273 GLY C CA 1
ATOM 9371 C C . GLY C 1 293 ? 93.041 24.455 -8.741 1.00 55.74 273 GLY C C 1
ATOM 9372 O O . GLY C 1 293 ? 92.356 24.773 -9.710 1.00 60.11 273 GLY C O 1
ATOM 9373 N N . ARG C 1 294 ? 93.711 23.298 -8.697 1.00 53.94 274 ARG C N 1
ATOM 9374 C CA . ARG C 1 294 ? 93.657 22.370 -9.825 1.00 56.12 274 ARG C CA 1
ATOM 9375 C C . ARG C 1 294 ? 92.412 21.492 -9.841 1.00 58.84 274 ARG C C 1
ATOM 9376 O O . ARG C 1 294 ? 92.098 20.892 -10.880 1.00 61.12 274 ARG C O 1
ATOM 9384 N N . VAL C 1 295 ? 91.676 21.431 -8.745 1.00 56.09 275 VAL C N 1
ATOM 9385 C CA . VAL C 1 295 ? 90.466 20.633 -8.724 1.00 54.31 275 VAL C CA 1
ATOM 9386 C C . VAL C 1 295 ? 89.313 21.535 -9.149 1.00 58.05 275 VAL C C 1
ATOM 9387 O O . VAL C 1 295 ? 88.579 21.218 -10.090 1.00 62.45 275 VAL C O 1
ATOM 9391 N N . PHE C 1 296 ? 89.125 22.656 -8.452 1.00 56.95 276 PHE C N 1
ATOM 9392 C CA . PHE C 1 296 ? 87.979 23.509 -8.705 1.00 55.93 276 PHE C CA 1
ATOM 9393 C C . PHE C 1 296 ? 88.289 24.744 -9.546 1.00 58.02 276 PHE C C 1
ATOM 9394 O O . PHE C 1 296 ? 87.352 25.356 -10.067 1.00 58.03 276 PHE C O 1
ATOM 9402 N N . GLY C 1 297 ? 89.560 25.067 -9.783 1.00 58.05 277 GLY C N 1
ATOM 9403 C CA . GLY C 1 297 ? 89.886 26.277 -10.506 1.00 60.22 277 GLY C CA 1
ATOM 9404 C C . GLY C 1 297 ? 90.406 25.999 -11.896 1.00 63.59 277 GLY C C 1
ATOM 9405 O O . GLY C 1 297 ? 90.782 26.922 -12.622 1.00 69.47 277 GLY C O 1
ATOM 9406 N N . ALA C 1 298 ? 90.428 24.718 -12.274 1.00 62.81 278 ALA C N 1
ATOM 9407 C CA . ALA C 1 298 ? 90.895 24.333 -13.605 1.00 62.41 278 ALA C CA 1
ATOM 9408 C C . ALA C 1 298 ? 89.982 24.848 -14.713 1.00 65.54 278 ALA C C 1
ATOM 9409 O O . ALA C 1 298 ? 90.452 25.096 -15.829 1.00 68.70 278 ALA C O 1
ATOM 9411 N N . ALA C 1 299 ? 88.677 24.969 -14.443 1.00 65.85 279 ALA C N 1
ATOM 9412 C CA . ALA C 1 299 ? 87.726 25.419 -15.458 1.00 69.43 279 ALA C CA 1
ATOM 9413 C C . ALA C 1 299 ? 88.084 26.794 -16.000 1.00 75.65 279 ALA C C 1
ATOM 9414 O O . ALA C 1 299 ? 87.925 27.065 -17.197 1.00 79.04 279 ALA C O 1
ATOM 9416 N N . HIS C 1 300 ? 88.540 27.685 -15.123 1.00 76.53 280 HIS C N 1
ATOM 9417 C CA . HIS C 1 300 ? 88.743 29.077 -15.494 1.00 79.31 280 HIS C CA 1
ATOM 9418 C C . HIS C 1 300 ? 89.869 29.251 -16.492 1.00 78.42 280 HIS C C 1
ATOM 9419 O O . HIS C 1 300 ? 89.969 30.306 -17.129 1.00 79.68 280 HIS C O 1
ATOM 9426 N N . VAL C 1 301 ? 90.722 28.244 -16.633 1.00 76.47 281 VAL C N 1
ATOM 9427 C CA . VAL C 1 301 ? 91.776 28.319 -17.628 1.00 76.39 281 VAL C CA 1
ATOM 9428 C C . VAL C 1 301 ? 91.224 28.133 -19.030 1.00 76.84 281 VAL C C 1
ATOM 9429 O O . VAL C 1 301 ? 91.752 28.708 -19.988 1.00 80.67 281 VAL C O 1
ATOM 9433 N N . PHE C 1 302 ? 90.130 27.390 -19.176 1.00 72.82 282 PHE C N 1
ATOM 9434 C CA . PHE C 1 302 ? 89.640 27.053 -20.500 1.00 73.22 282 PHE C CA 1
ATOM 9435 C C . PHE C 1 302 ? 88.288 27.661 -20.837 1.00 77.12 282 PHE C C 1
ATOM 9436 O O . PHE C 1 302 ? 88.008 27.858 -22.025 1.00 79.92 282 PHE C O 1
ATOM 9444 N N . ASP C 1 303 ? 87.471 28.020 -19.842 1.00 77.55 283 ASP C N 1
ATOM 9445 C CA . ASP C 1 303 ? 86.173 28.630 -20.118 1.00 79.66 283 ASP C CA 1
ATOM 9446 C C . ASP C 1 303 ? 86.227 30.141 -20.007 1.00 82.39 283 ASP C C 1
ATOM 9447 O O . ASP C 1 303 ? 85.186 30.785 -19.835 1.00 74.64 283 ASP C O 1
ATOM 9452 N N . PHE C 1 304 ? 87.421 30.716 -20.127 1.00 83.29 284 PHE C N 1
ATOM 9453 C CA . PHE C 1 304 ? 87.567 32.138 -20.338 1.00 84.77 284 PHE C CA 1
ATOM 9454 C C . PHE C 1 304 ? 88.449 32.340 -21.562 1.00 86.26 284 PHE C C 1
ATOM 9455 O O . PHE C 1 304 ? 89.446 31.626 -21.725 1.00 83.80 284 PHE C O 1
ATOM 9463 N N . PRO C 1 305 ? 88.096 33.272 -22.461 1.00 90.39 285 PRO C N 1
ATOM 9464 C CA . PRO C 1 305 ? 88.887 33.441 -23.691 1.00 93.84 285 PRO C CA 1
ATOM 9465 C C . PRO C 1 305 ? 90.235 34.113 -23.474 1.00 97.75 285 PRO C C 1
ATOM 9466 O O . PRO C 1 305 ? 90.448 35.193 -24.030 1.00 103.06 285 PRO C O 1
ATOM 9470 N N . TRP C 1 306 ? 91.151 33.521 -22.696 1.00 96.73 286 TRP C N 1
ATOM 9471 C CA . TRP C 1 306 ? 92.407 34.215 -22.419 1.00 100.61 286 TRP C CA 1
ATOM 9472 C C . TRP C 1 306 ? 93.221 34.451 -23.685 1.00 108.24 286 TRP C C 1
ATOM 9473 O O . TRP C 1 306 ? 93.848 35.507 -23.838 1.00 112.36 286 TRP C O 1
ATOM 9484 N N . ALA C 1 307 ? 93.211 33.486 -24.610 1.00 111.08 287 ALA C N 1
ATOM 9485 C CA . ALA C 1 307 ? 93.998 33.618 -25.830 1.00 110.18 287 ALA C CA 1
ATOM 9486 C C . ALA C 1 307 ? 93.629 34.880 -26.585 1.00 111.90 287 ALA C C 1
ATOM 9487 O O . ALA C 1 307 ? 94.485 35.479 -27.249 1.00 115.00 287 ALA C O 1
ATOM 9489 N N . SER C 1 308 ? 92.364 35.294 -26.514 1.00 107.58 288 SER C N 1
ATOM 9490 C CA . SER C 1 308 ? 91.974 36.514 -27.209 1.00 108.83 288 SER C CA 1
ATOM 9491 C C . SER C 1 308 ? 92.645 37.757 -26.631 1.00 111.28 288 SER C C 1
ATOM 9492 O O . SER C 1 308 ? 92.500 38.832 -27.225 1.00 114.50 288 SER C O 1
ATOM 9495 N N . LEU C 1 309 ? 93.352 37.664 -25.493 1.00 109.31 289 LEU C N 1
ATOM 9496 C CA . LEU C 1 309 ? 94.030 38.865 -25.022 1.00 114.03 289 LEU C CA 1
ATOM 9497 C C . LEU C 1 309 ? 95.378 39.081 -25.695 1.00 119.19 289 LEU C C 1
ATOM 9498 O O . LEU C 1 309 ? 95.934 40.179 -25.591 1.00 124.97 289 LEU C O 1
ATOM 9503 N N . GLY C 1 310 ? 95.938 38.062 -26.340 1.00 119.43 290 GLY C N 1
ATOM 9504 C CA . GLY C 1 310 ? 97.249 38.221 -26.942 1.00 125.66 290 GLY C CA 1
ATOM 9505 C C . GLY C 1 310 ? 98.332 38.158 -25.881 1.00 128.05 290 GLY C C 1
ATOM 9506 O O . GLY C 1 310 ? 98.248 37.345 -24.957 1.00 126.58 290 GLY C O 1
ATOM 9507 N N . ASN C 1 311 ? 99.338 39.028 -25.969 1.00 132.53 291 ASN C N 1
ATOM 9508 C CA . ASN C 1 311 ? 100.408 39.061 -24.969 1.00 132.74 291 ASN C CA 1
ATOM 9509 C C . ASN C 1 311 ? 100.055 40.074 -23.873 1.00 132.20 291 ASN C C 1
ATOM 9510 O O . ASN C 1 311 ? 100.410 41.249 -23.938 1.00 134.14 291 ASN C O 1
ATOM 9515 N N . ALA C 1 312 ? 99.365 39.601 -22.831 1.00 117.68 292 ALA C N 1
ATOM 9516 C CA . ALA C 1 312 ? 98.801 40.436 -21.770 1.00 113.00 292 ALA C CA 1
ATOM 9517 C C . ALA C 1 312 ? 99.473 40.154 -20.418 1.00 104.92 292 ALA C C 1
ATOM 9518 O O . ALA C 1 312 ? 100.121 39.127 -20.240 1.00 101.03 292 ALA C O 1
ATOM 9520 N N . LEU C 1 313 ? 99.333 41.073 -19.453 1.00 103.03 293 LEU C N 1
ATOM 9521 C CA . LEU C 1 313 ? 99.863 40.910 -18.092 1.00 98.59 293 LEU C CA 1
ATOM 9522 C C . LEU C 1 313 ? 98.735 40.666 -17.107 1.00 97.76 293 LEU C C 1
ATOM 9523 O O . LEU C 1 313 ? 97.837 41.501 -16.974 1.00 101.39 293 LEU C O 1
ATOM 9528 N N . VAL C 1 314 ? 98.798 39.525 -16.427 1.00 93.84 294 VAL C N 1
ATOM 9529 C CA . VAL C 1 314 ? 97.863 39.111 -15.389 1.00 90.41 294 VAL C CA 1
ATOM 9530 C C . VAL C 1 314 ? 98.585 39.332 -14.073 1.00 91.85 294 VAL C C 1
ATOM 9531 O O . VAL C 1 314 ? 99.717 38.867 -13.911 1.00 92.00 294 VAL C O 1
ATOM 9535 N N . VAL C 1 315 ? 97.970 40.052 -13.148 1.00 92.84 295 VAL C N 1
ATOM 9536 C CA . VAL C 1 315 ? 98.597 40.258 -11.854 1.00 92.34 295 VAL C CA 1
ATOM 9537 C C . VAL C 1 315 ? 97.745 39.418 -10.904 1.00 91.33 295 VAL C C 1
ATOM 9538 O O . VAL C 1 315 ? 96.543 39.664 -10.754 1.00 92.81 295 VAL C O 1
ATOM 9542 N N . ASP C 1 316 ? 98.351 38.408 -10.281 1.00 87.84 296 ASP C N 1
ATOM 9543 C CA . ASP C 1 316 ? 97.624 37.476 -9.419 1.00 83.45 296 ASP C CA 1
ATOM 9544 C C . ASP C 1 316 ? 97.666 38.020 -7.996 1.00 80.42 296 ASP C C 1
ATOM 9545 O O . ASP C 1 316 ? 98.576 37.723 -7.218 1.00 78.24 296 ASP C O 1
ATOM 9550 N N . VAL C 1 317 ? 96.686 38.860 -7.663 1.00 80.63 297 VAL C N 1
ATOM 9551 C CA . VAL C 1 317 ? 96.636 39.466 -6.339 1.00 82.66 297 VAL C CA 1
ATOM 9552 C C . VAL C 1 317 ? 96.299 38.379 -5.330 1.00 83.61 297 VAL C C 1
ATOM 9553 O O . VAL C 1 317 ? 95.461 37.503 -5.596 1.00 87.89 297 VAL C O 1
ATOM 9557 N N . GLY C 1 318 ? 97.045 38.340 -4.229 1.00 80.19 298 GLY C N 1
ATOM 9558 C CA . GLY C 1 318 ? 96.903 37.226 -3.310 1.00 74.80 298 GLY C CA 1
ATOM 9559 C C . GLY C 1 318 ? 97.135 35.908 -3.998 1.00 71.91 298 GLY C C 1
ATOM 9560 O O . GLY C 1 318 ? 96.504 34.907 -3.642 1.00 73.34 298 GLY C O 1
ATOM 9561 N N . GLY C 1 319 ? 98.010 35.890 -5.002 1.00 70.69 299 GLY C N 1
ATOM 9562 C CA . GLY C 1 319 ? 98.209 34.728 -5.843 1.00 71.51 299 GLY C CA 1
ATOM 9563 C C . GLY C 1 319 ? 98.794 33.530 -5.144 1.00 71.16 299 GLY C C 1
ATOM 9564 O O . GLY C 1 319 ? 98.970 32.479 -5.771 1.00 69.88 299 GLY C O 1
ATOM 9565 N N . GLY C 1 320 ? 99.082 33.657 -3.854 1.00 70.76 300 GLY C N 1
ATOM 9566 C CA . GLY C 1 320 ? 99.696 32.554 -3.154 1.00 68.76 300 GLY C CA 1
ATOM 9567 C C . GLY C 1 320 ? 101.037 32.256 -3.766 1.00 67.94 300 GLY C C 1
ATOM 9568 O O . GLY C 1 320 ? 101.733 33.151 -4.248 1.00 72.44 300 GLY C O 1
ATOM 9569 N N . VAL C 1 321 ? 101.386 30.970 -3.798 1.00 64.45 301 VAL C N 1
ATOM 9570 C CA . VAL C 1 321 ? 102.641 30.534 -4.394 1.00 62.30 301 VAL C CA 1
ATOM 9571 C C . VAL C 1 321 ? 102.608 30.756 -5.902 1.00 64.38 301 VAL C C 1
ATOM 9572 O O . VAL C 1 321 ? 103.622 30.560 -6.583 1.00 64.63 301 VAL C O 1
ATOM 9576 N N . GLY C 1 322 ? 101.428 31.089 -6.441 1.00 64.24 302 GLY C N 1
ATOM 9577 C CA . GLY C 1 322 ? 101.215 31.229 -7.869 1.00 67.00 302 GLY C CA 1
ATOM 9578 C C . GLY C 1 322 ? 100.639 30.024 -8.573 1.00 66.09 302 GLY C C 1
ATOM 9579 O O . GLY C 1 322 ? 100.894 29.838 -9.767 1.00 60.22 302 GLY C O 1
ATOM 9580 N N . GLY C 1 323 ? 99.837 29.216 -7.877 1.00 57.45 303 GLY C N 1
ATOM 9581 C CA . GLY C 1 323 ? 99.278 28.031 -8.494 1.00 60.66 303 GLY C CA 1
ATOM 9582 C C . GLY C 1 323 ? 98.442 28.322 -9.725 1.00 65.11 303 GLY C C 1
ATOM 9583 O O . GLY C 1 323 ? 98.377 27.500 -10.646 1.00 66.11 303 GLY C O 1
ATOM 9584 N N . PHE C 1 324 ? 97.800 29.491 -9.779 1.00 66.98 304 PHE C N 1
ATOM 9585 C CA . PHE C 1 324 ? 96.964 29.727 -10.942 1.00 67.93 304 PHE C CA 1
ATOM 9586 C C . PHE C 1 324 ? 97.764 30.260 -12.116 1.00 71.45 304 PHE C C 1
ATOM 9587 O O . PHE C 1 324 ? 97.391 30.026 -13.269 1.00 72.49 304 PHE C O 1
ATOM 9595 N N . ALA C 1 325 ? 98.858 30.969 -11.855 1.00 74.55 305 ALA C N 1
ATOM 9596 C CA . ALA C 1 325 ? 99.781 31.275 -12.938 1.00 78.54 305 ALA C CA 1
ATOM 9597 C C . ALA C 1 325 ? 100.394 30.007 -13.517 1.00 79.21 305 ALA C C 1
ATOM 9598 O O . ALA C 1 325 ? 100.675 29.952 -14.719 1.00 80.94 305 ALA C O 1
ATOM 9600 N N . LEU C 1 326 ? 100.624 28.986 -12.683 1.00 79.26 306 LEU C N 1
ATOM 9601 C CA . LEU C 1 326 ? 101.115 27.711 -13.199 1.00 78.51 306 LEU C CA 1
ATOM 9602 C C . LEU C 1 326 ? 100.154 27.114 -14.215 1.00 81.83 306 LEU C C 1
ATOM 9603 O O . LEU C 1 326 ? 100.577 26.667 -15.286 1.00 83.79 306 LEU C O 1
ATOM 9608 N N . GLN C 1 327 ? 98.850 27.122 -13.906 1.00 82.57 307 GLN C N 1
ATOM 9609 C CA . GLN C 1 327 ? 97.869 26.500 -14.794 1.00 81.61 307 GLN C CA 1
ATOM 9610 C C . GLN C 1 327 ? 97.728 27.280 -16.092 1.00 82.56 307 GLN C C 1
ATOM 9611 O O . GLN C 1 327 ? 97.565 26.688 -17.168 1.00 82.97 307 GLN C O 1
ATOM 9617 N N . LEU C 1 328 ? 97.808 28.608 -16.013 1.00 82.87 308 LEU C N 1
ATOM 9618 C CA . LEU C 1 328 ? 97.628 29.433 -17.201 1.00 84.35 308 LEU C CA 1
ATOM 9619 C C . LEU C 1 328 ? 98.876 29.432 -18.074 1.00 86.36 308 LEU C C 1
ATOM 9620 O O . LEU C 1 328 ? 98.767 29.429 -19.307 1.00 88.37 308 LEU C O 1
ATOM 9625 N N . SER C 1 329 ? 100.062 29.437 -17.454 1.00 86.21 309 SER C N 1
ATOM 9626 C CA . SER C 1 329 ? 101.310 29.500 -18.212 1.00 86.98 309 SER C CA 1
ATOM 9627 C C . SER C 1 329 ? 101.459 28.316 -19.167 1.00 86.55 309 SER C C 1
ATOM 9628 O O . SER C 1 329 ? 101.941 28.481 -20.291 1.00 89.61 309 SER C O 1
ATOM 9631 N N . LYS C 1 330 ? 101.058 27.140 -18.772 1.00 84.75 310 LYS C N 1
ATOM 9632 C CA . LYS C 1 330 ? 101.249 26.033 -19.668 1.00 85.34 310 LYS C CA 1
ATOM 9633 C C . LYS C 1 330 ? 100.416 26.145 -20.928 1.00 87.60 310 LYS C C 1
ATOM 9634 O O . LYS C 1 330 ? 100.664 25.434 -21.886 1.00 90.21 310 LYS C O 1
ATOM 9640 N N . VAL C 1 331 ? 99.410 27.002 -20.940 1.00 86.49 311 VAL C N 1
ATOM 9641 C CA . VAL C 1 331 ? 98.466 26.944 -22.041 1.00 86.17 311 VAL C CA 1
ATOM 9642 C C . VAL C 1 331 ? 98.434 28.159 -22.923 1.00 89.10 311 VAL C C 1
ATOM 9643 O O . VAL C 1 331 ? 98.243 28.055 -24.115 1.00 90.95 311 VAL C O 1
ATOM 9647 N N . TYR C 1 332 ? 98.595 29.320 -22.334 1.00 91.60 312 TYR C N 1
ATOM 9648 C CA . TYR C 1 332 ? 98.647 30.542 -23.140 1.00 99.36 312 TYR C CA 1
ATOM 9649 C C . TYR C 1 332 ? 100.035 31.160 -23.048 1.00 102.36 312 TYR C C 1
ATOM 9650 O O . TYR C 1 332 ? 100.325 31.927 -22.110 1.00 105.04 312 TYR C O 1
ATOM 9659 N N . PRO C 1 333 ? 100.886 30.912 -24.060 1.00 103.25 313 PRO C N 1
ATOM 9660 C CA . PRO C 1 333 ? 102.313 31.227 -23.929 1.00 103.98 313 PRO C CA 1
ATOM 9661 C C . PRO C 1 333 ? 102.619 32.710 -23.978 1.00 107.61 313 PRO C C 1
ATOM 9662 O O . PRO C 1 333 ? 103.742 33.112 -23.630 1.00 105.65 313 PRO C O 1
ATOM 9666 N N . ASP C 1 334 ? 101.668 33.529 -24.392 1.00 110.39 314 ASP C N 1
ATOM 9667 C CA . ASP C 1 334 ? 101.878 34.951 -24.559 1.00 113.42 314 ASP C CA 1
ATOM 9668 C C . ASP C 1 334 ? 101.549 35.772 -23.324 1.00 116.51 314 ASP C C 1
ATOM 9669 O O . ASP C 1 334 ? 101.768 36.989 -23.346 1.00 119.38 314 ASP C O 1
ATOM 9674 N N . LEU C 1 335 ? 101.082 35.170 -22.230 1.00 116.92 315 LEU C N 1
ATOM 9675 C CA . LEU C 1 335 ? 100.741 35.988 -21.074 1.00 118.59 315 LEU C CA 1
ATOM 9676 C C . LEU C 1 335 ? 101.921 36.078 -20.112 1.00 121.72 315 LEU C C 1
ATOM 9677 O O . LEU C 1 335 ? 102.658 35.115 -19.891 1.00 123.42 315 LEU C O 1
ATOM 9682 N N . ARG C 1 336 ? 102.055 37.259 -19.528 1.00 120.84 316 ARG C N 1
ATOM 9683 C CA . ARG C 1 336 ? 103.071 37.631 -18.559 1.00 117.60 316 ARG C CA 1
ATOM 9684 C C . ARG C 1 336 ? 102.373 37.836 -17.211 1.00 111.31 316 ARG C C 1
ATOM 9685 O O . ARG C 1 336 ? 101.235 38.290 -17.166 1.00 113.42 316 ARG C O 1
ATOM 9687 N N . PHE C 1 337 ? 103.015 37.408 -16.111 1.00 103.14 317 PHE C N 1
ATOM 9688 C CA . PHE C 1 337 ? 102.390 37.366 -14.784 1.00 96.19 317 PHE C CA 1
ATOM 9689 C C . PHE C 1 337 ? 103.283 38.021 -13.738 1.00 96.00 317 PHE C C 1
ATOM 9690 O O . PHE C 1 337 ? 104.512 38.009 -13.854 1.00 97.80 317 PHE C O 1
ATOM 9698 N N . VAL C 1 338 ? 102.652 38.559 -12.691 1.00 93.17 318 VAL C N 1
ATOM 9699 C CA . VAL C 1 338 ? 103.341 38.918 -11.451 1.00 89.63 318 VAL C CA 1
ATOM 9700 C C . VAL C 1 338 ? 102.456 38.464 -10.292 1.00 88.04 318 VAL C C 1
ATOM 9701 O O . VAL C 1 338 ? 101.254 38.752 -10.266 1.00 90.02 318 VAL C O 1
ATOM 9705 N N . ILE C 1 339 ? 103.038 37.711 -9.362 1.00 83.88 319 ILE C N 1
ATOM 9706 C CA . ILE C 1 339 ? 102.304 37.069 -8.276 1.00 78.03 319 ILE C CA 1
ATOM 9707 C C . ILE C 1 339 ? 102.505 37.900 -7.024 1.00 78.30 319 ILE C C 1
ATOM 9708 O O . ILE C 1 339 ? 103.641 38.234 -6.668 1.00 79.44 319 ILE C O 1
ATOM 9713 N N . GLN C 1 340 ? 101.405 38.301 -6.395 1.00 78.10 320 GLN C N 1
ATOM 9714 C CA . GLN C 1 340 ? 101.460 39.201 -5.251 1.00 82.40 320 GLN C CA 1
ATOM 9715 C C . GLN C 1 340 ? 100.863 38.536 -4.030 1.00 82.66 320 GLN C C 1
ATOM 9716 O O . GLN C 1 340 ? 99.683 38.178 -4.035 1.00 83.88 320 GLN C O 1
ATOM 9722 N N . ASP C 1 341 ? 101.669 38.399 -2.986 1.00 82.43 321 ASP C N 1
ATOM 9723 C CA . ASP C 1 341 ? 101.189 37.841 -1.737 1.00 81.19 321 ASP C CA 1
ATOM 9724 C C . ASP C 1 341 ? 102.192 38.255 -0.650 1.00 83.02 321 ASP C C 1
ATOM 9725 O O . ASP C 1 341 ? 102.992 39.177 -0.850 1.00 84.51 321 ASP C O 1
ATOM 9730 N N . ARG C 1 342 ? 102.160 37.571 0.486 1.00 82.83 322 ARG C N 1
ATOM 9731 C CA . ARG C 1 342 ? 103.010 37.907 1.616 1.00 84.72 322 ARG C CA 1
ATOM 9732 C C . ARG C 1 342 ? 104.420 37.394 1.367 1.00 86.43 322 ARG C C 1
ATOM 9733 O O . ARG C 1 342 ? 104.607 36.328 0.776 1.00 85.20 322 ARG C O 1
ATOM 9741 N N . GLY C 1 343 ? 105.406 38.101 1.914 1.00 92.10 323 GLY C N 1
ATOM 9742 C CA . GLY C 1 343 ? 106.796 37.740 1.731 1.00 92.71 323 GLY C CA 1
ATOM 9743 C C . GLY C 1 343 ? 107.063 36.239 1.795 1.00 90.72 323 GLY C C 1
ATOM 9744 O O . GLY C 1 343 ? 107.465 35.616 0.807 1.00 95.76 323 GLY C O 1
ATOM 9745 N N . PRO C 1 344 ? 106.799 35.626 2.955 1.00 82.24 324 PRO C N 1
ATOM 9746 C CA . PRO C 1 344 ? 107.141 34.201 3.150 1.00 76.29 324 PRO C CA 1
ATOM 9747 C C . PRO C 1 344 ? 106.465 33.251 2.179 1.00 74.18 324 PRO C C 1
ATOM 9748 O O . PRO C 1 344 ? 107.016 32.189 1.869 1.00 73.58 324 PRO C O 1
ATOM 9752 N N . VAL C 1 345 ? 105.265 33.576 1.723 1.00 73.28 325 VAL C N 1
ATOM 9753 C CA . VAL C 1 345 ? 104.606 32.735 0.738 1.00 70.72 325 VAL C CA 1
ATOM 9754 C C . VAL C 1 345 ? 105.323 32.840 -0.609 1.00 72.94 325 VAL C C 1
ATOM 9755 O O . VAL C 1 345 ? 105.630 31.822 -1.244 1.00 63.36 325 VAL C O 1
ATOM 9759 N N . ILE C 1 346 ? 105.601 34.074 -1.060 1.00 76.65 326 ILE C N 1
ATOM 9760 C CA . ILE C 1 346 ? 106.417 34.360 -2.245 1.00 79.70 326 ILE C CA 1
ATOM 9761 C C . ILE C 1 346 ? 107.702 33.555 -2.231 1.00 81.46 326 ILE C C 1
ATOM 9762 O O . ILE C 1 346 ? 108.061 32.931 -3.235 1.00 83.43 326 ILE C O 1
ATOM 9767 N N . GLN C 1 347 ? 108.416 33.569 -1.107 1.00 82.27 327 GLN C N 1
ATOM 9768 C CA . GLN C 1 347 ? 109.716 32.916 -1.124 1.00 87.18 327 GLN C CA 1
ATOM 9769 C C . GLN C 1 347 ? 109.568 31.414 -1.295 1.00 82.57 327 GLN C C 1
ATOM 9770 O O . GLN C 1 347 ? 110.379 30.793 -1.987 1.00 83.72 327 GLN C O 1
ATOM 9776 N N . GLN C 1 348 ? 108.533 30.812 -0.710 1.00 77.89 328 GLN C N 1
ATOM 9777 C CA . GLN C 1 348 ? 108.279 29.397 -0.986 1.00 73.84 328 GLN C CA 1
ATOM 9778 C C . GLN C 1 348 ? 107.995 29.161 -2.463 1.00 74.33 328 GLN C C 1
ATOM 9779 O O . GLN C 1 348 ? 108.451 28.167 -3.039 1.00 74.29 328 GLN C O 1
ATOM 9785 N N . ALA C 1 349 ? 107.299 30.095 -3.107 1.00 74.48 329 ALA C N 1
ATOM 9786 C CA . ALA C 1 349 ? 107.063 29.980 -4.539 1.00 75.34 329 ALA C CA 1
ATOM 9787 C C . ALA C 1 349 ? 108.373 29.981 -5.320 1.00 77.94 329 ALA C C 1
ATOM 9788 O O . ALA C 1 349 ? 108.528 29.236 -6.300 1.00 79.84 329 ALA C O 1
ATOM 9790 N N . LEU C 1 350 ? 109.335 30.809 -4.887 1.00 79.31 330 LEU C N 1
ATOM 9791 C CA . LEU C 1 350 ? 110.589 31.031 -5.610 1.00 81.77 330 LEU C CA 1
ATOM 9792 C C . LEU C 1 350 ? 111.640 29.971 -5.334 1.00 82.61 330 LEU C C 1
ATOM 9793 O O . LEU C 1 350 ? 112.480 29.694 -6.194 1.00 84.49 330 LEU C O 1
ATOM 9798 N N . GLU C 1 351 ? 111.616 29.375 -4.152 1.00 78.68 331 GLU C N 1
ATOM 9799 C CA . GLU C 1 351 ? 112.663 28.465 -3.744 1.00 78.03 331 GLU C CA 1
ATOM 9800 C C . GLU C 1 351 ? 112.271 27.007 -3.899 1.00 76.71 331 GLU C C 1
ATOM 9801 O O . GLU C 1 351 ? 113.147 26.159 -4.080 1.00 80.71 331 GLU C O 1
ATOM 9803 N N . SER C 1 352 ? 110.986 26.673 -3.883 1.00 73.64 332 SER C N 1
ATOM 9804 C CA . SER C 1 352 ? 110.672 25.256 -4.018 1.00 70.66 332 SER C CA 1
ATOM 9805 C C . SER C 1 352 ? 109.550 24.932 -4.986 1.00 71.05 332 SER C C 1
ATOM 9806 O O . SER C 1 352 ? 109.486 23.808 -5.487 1.00 72.74 332 SER C O 1
ATOM 9809 N N . VAL C 1 353 ? 108.682 25.879 -5.298 1.00 70.39 333 VAL C N 1
ATOM 9810 C CA . VAL C 1 353 ? 107.482 25.419 -5.974 1.00 68.83 333 VAL C CA 1
ATOM 9811 C C . VAL C 1 353 ? 107.779 25.584 -7.459 1.00 74.63 333 VAL C C 1
ATOM 9812 O O . VAL C 1 353 ? 107.771 24.608 -8.218 1.00 78.70 333 VAL C O 1
ATOM 9816 N N . TRP C 1 354 ? 108.106 26.814 -7.876 1.00 75.71 334 TRP C N 1
ATOM 9817 C CA . TRP C 1 354 ? 108.341 27.083 -9.291 1.00 76.52 334 TRP C CA 1
ATOM 9818 C C . TRP C 1 354 ? 109.622 26.468 -9.835 1.00 80.85 334 TRP C C 1
ATOM 9819 O O . TRP C 1 354 ? 109.610 25.988 -10.973 1.00 81.15 334 TRP C O 1
ATOM 9830 N N . PRO C 1 355 ? 110.756 26.454 -9.080 1.00 85.22 335 PRO C N 1
ATOM 9831 C CA . PRO C 1 355 ? 111.904 25.656 -9.537 1.00 88.83 335 PRO C CA 1
ATOM 9832 C C . PRO C 1 355 ? 111.519 24.254 -9.973 1.00 92.17 335 PRO C C 1
ATOM 9833 O O . PRO C 1 355 ? 112.058 23.729 -10.949 1.00 95.10 335 PRO C O 1
ATOM 9837 N N . ASN C 1 356 ? 110.574 23.646 -9.266 1.00 93.83 336 ASN C N 1
ATOM 9838 C CA . ASN C 1 356 ? 110.265 22.240 -9.436 1.00 96.73 336 ASN C CA 1
ATOM 9839 C C . ASN C 1 356 ? 109.037 21.986 -10.321 1.00 97.50 336 ASN C C 1
ATOM 9840 O O . ASN C 1 356 ? 108.785 20.832 -10.681 1.00 100.35 336 ASN C O 1
ATOM 9845 N N . GLU C 1 357 ? 108.306 23.023 -10.751 1.00 93.98 337 GLU C N 1
ATOM 9846 C CA . GLU C 1 357 ? 107.180 22.817 -11.666 1.00 94.32 337 GLU C CA 1
ATOM 9847 C C . GLU C 1 357 ? 107.177 23.675 -12.922 1.00 95.17 337 GLU C C 1
ATOM 9848 O O . GLU C 1 357 ? 106.402 23.378 -13.835 1.00 96.85 337 GLU C O 1
ATOM 9854 N N . ASN C 1 358 ? 108.015 24.697 -13.014 1.00 93.63 338 ASN C N 1
ATOM 9855 C CA . ASN C 1 358 ? 108.113 25.426 -14.272 1.00 92.65 338 ASN C CA 1
ATOM 9856 C C . ASN C 1 358 ? 109.319 26.355 -14.183 1.00 96.32 338 ASN C C 1
ATOM 9857 O O . ASN C 1 358 ? 109.164 27.574 -14.038 1.00 99.70 338 ASN C O 1
ATOM 9862 N N . PRO C 1 359 ? 110.537 25.815 -14.279 1.00 97.07 339 PRO C N 1
ATOM 9863 C CA . PRO C 1 359 ? 111.727 26.672 -14.143 1.00 100.22 339 PRO C CA 1
ATOM 9864 C C . PRO C 1 359 ? 111.971 27.585 -15.329 1.00 105.73 339 PRO C C 1
ATOM 9865 O O . PRO C 1 359 ? 112.547 28.665 -15.152 1.00 106.65 339 PRO C O 1
ATOM 9869 N N . ALA C 1 360 ? 111.542 27.199 -16.531 1.00 109.09 340 ALA C N 1
ATOM 9870 C CA . ALA C 1 360 ? 111.765 28.050 -17.693 1.00 114.41 340 ALA C CA 1
ATOM 9871 C C . ALA C 1 360 ? 110.970 29.347 -17.601 1.00 116.26 340 ALA C C 1
ATOM 9872 O O . ALA C 1 360 ? 111.380 30.367 -18.171 1.00 119.57 340 ALA C O 1
ATOM 9874 N N . ALA C 1 361 ? 109.835 29.329 -16.899 1.00 114.96 341 ALA C N 1
ATOM 9875 C CA . ALA C 1 361 ? 109.006 30.523 -16.832 1.00 112.33 341 ALA C CA 1
ATOM 9876 C C . ALA C 1 361 ? 109.645 31.623 -15.998 1.00 109.99 341 ALA C C 1
ATOM 9877 O O . ALA C 1 361 ? 109.402 32.810 -16.261 1.00 112.63 341 ALA C O 1
ATOM 9879 N N . LEU C 1 362 ? 110.462 31.243 -15.021 1.00 104.96 342 LEU C N 1
ATOM 9880 C CA . LEU C 1 362 ? 111.153 32.215 -14.181 1.00 104.90 342 LEU C CA 1
ATOM 9881 C C . LEU C 1 362 ? 112.434 32.710 -14.847 1.00 107.39 342 LEU C C 1
ATOM 9882 O O . LEU C 1 362 ? 112.722 33.907 -14.849 1.00 109.21 342 LEU C O 1
ATOM 9887 N N . LYS C 1 363 ? 113.199 31.781 -15.412 1.00 107.07 343 LYS C N 1
ATOM 9888 C CA . LYS C 1 363 ? 114.449 32.113 -16.084 1.00 110.05 343 LYS C CA 1
ATOM 9889 C C . LYS C 1 363 ? 114.224 33.059 -17.260 1.00 112.93 343 LYS C C 1
ATOM 9890 O O . LYS C 1 363 ? 115.149 33.787 -17.646 1.00 113.81 343 LYS C O 1
ATOM 9896 N N . ASP C 1 364 ? 113.014 33.071 -17.828 1.00 112.89 344 ASP C N 1
ATOM 9897 C CA . ASP C 1 364 ? 112.619 34.027 -18.853 1.00 115.30 344 ASP C CA 1
ATOM 9898 C C . ASP C 1 364 ? 111.877 35.237 -18.287 1.00 113.53 344 ASP C C 1
ATOM 9899 O O . ASP C 1 364 ? 111.494 36.123 -19.058 1.00 114.93 344 ASP C O 1
ATOM 9901 N N . GLN C 1 365 ? 111.670 35.300 -16.967 1.00 111.93 345 GLN C N 1
ATOM 9902 C CA . GLN C 1 365 ? 111.003 36.424 -16.296 1.00 115.25 345 GLN C CA 1
ATOM 9903 C C . GLN C 1 365 ? 109.569 36.607 -16.792 1.00 117.17 345 GLN C C 1
ATOM 9904 O O . GLN C 1 365 ? 108.971 37.682 -16.639 1.00 117.68 345 GLN C O 1
ATOM 9910 N N . ARG C 1 366 ? 109.029 35.554 -17.408 1.00 117.58 346 ARG C N 1
ATOM 9911 C CA . ARG C 1 366 ? 107.615 35.514 -17.753 1.00 115.48 346 ARG C CA 1
ATOM 9912 C C . ARG C 1 366 ? 106.735 35.669 -16.515 1.00 111.77 346 ARG C C 1
ATOM 9913 O O . ARG C 1 366 ? 105.679 36.309 -16.574 1.00 114.02 346 ARG C O 1
ATOM 9921 N N . VAL C 1 367 ? 107.164 35.106 -15.382 1.00 106.61 347 VAL C N 1
ATOM 9922 C CA . VAL C 1 367 ? 106.462 35.196 -14.102 1.00 101.58 347 VAL C CA 1
ATOM 9923 C C . VAL C 1 367 ? 107.361 35.925 -13.118 1.00 100.06 347 VAL C C 1
ATOM 9924 O O . VAL C 1 367 ? 108.501 35.504 -12.884 1.00 99.69 347 VAL C O 1
ATOM 9928 N N . GLN C 1 368 ? 106.838 36.979 -12.505 1.00 100.96 348 GLN C N 1
ATOM 9929 C CA . GLN C 1 368 ? 107.557 37.714 -11.479 1.00 102.21 348 GLN C CA 1
ATOM 9930 C C . GLN C 1 368 ? 106.790 37.660 -10.168 1.00 98.02 348 GLN C C 1
ATOM 9931 O O . GLN C 1 368 ? 105.569 37.504 -10.152 1.00 84.37 348 GLN C O 1
ATOM 9937 N N . PHE C 1 369 ? 107.515 37.770 -9.063 1.00 95.98 349 PHE C N 1
ATOM 9938 C CA . PHE C 1 369 ? 106.899 37.717 -7.749 1.00 91.30 349 PHE C CA 1
ATOM 9939 C C . PHE C 1 369 ? 107.137 39.035 -7.023 1.00 93.97 349 PHE C C 1
ATOM 9940 O O . PHE C 1 369 ? 108.140 39.714 -7.252 1.00 97.34 349 PHE C O 1
ATOM 9948 N N . MET C 1 370 ? 106.207 39.396 -6.145 1.00 94.05 350 MET C N 1
ATOM 9949 C CA . MET C 1 370 ? 106.230 40.709 -5.511 1.00 97.58 350 MET C CA 1
ATOM 9950 C C . MET C 1 370 ? 105.605 40.581 -4.134 1.00 94.54 350 MET C C 1
ATOM 9951 O O . MET C 1 370 ? 104.441 40.187 -4.024 1.00 92.35 350 MET C O 1
ATOM 9956 N N . GLU C 1 371 ? 106.362 40.902 -3.091 1.00 95.02 351 GLU C N 1
ATOM 9957 C CA . GLU C 1 371 ? 105.805 40.903 -1.743 1.00 94.08 351 GLU C CA 1
ATOM 9958 C C . GLU C 1 371 ? 104.891 42.111 -1.577 1.00 94.74 351 GLU C C 1
ATOM 9959 O O . GLU C 1 371 ? 105.332 43.250 -1.757 1.00 99.92 351 GLU C O 1
ATOM 9965 N N . HIS C 1 372 ? 103.622 41.876 -1.234 1.00 100.10 352 HIS C N 1
ATOM 9966 C CA . HIS C 1 372 ? 102.651 42.961 -1.260 1.00 101.34 352 HIS C CA 1
ATOM 9967 C C . HIS C 1 372 ? 101.495 42.619 -0.320 1.00 98.69 352 HIS C C 1
ATOM 9968 O O . HIS C 1 372 ? 101.094 41.456 -0.220 1.00 92.78 352 HIS C O 1
ATOM 9975 N N . SER C 1 373 ? 100.970 43.642 0.359 1.00 102.71 353 SER C N 1
ATOM 9976 C CA . SER C 1 373 ? 99.774 43.545 1.184 1.00 92.47 353 SER C CA 1
ATOM 9977 C C . SER C 1 373 ? 98.591 44.143 0.434 1.00 94.20 353 SER C C 1
ATOM 9978 O O . SER C 1 373 ? 98.544 45.354 0.222 1.00 97.93 353 SER C O 1
ATOM 9981 N N . PHE C 1 374 ? 97.580 43.311 0.104 1.00 91.73 354 PHE C N 1
ATOM 9982 C CA . PHE C 1 374 ? 96.525 43.897 -0.722 1.00 93.84 354 PHE C CA 1
ATOM 9983 C C . PHE C 1 374 ? 95.629 44.919 0.040 1.00 97.99 354 PHE C C 1
ATOM 9984 O O . PHE C 1 374 ? 94.604 45.343 -0.519 1.00 99.93 354 PHE C O 1
ATOM 9992 N N . PHE C 1 375 ? 95.923 45.327 1.273 1.00 100.10 355 PHE C N 1
ATOM 9993 C CA . PHE C 1 375 ? 95.252 46.483 1.841 1.00 104.91 355 PHE C CA 1
ATOM 9994 C C . PHE C 1 375 ? 95.881 47.785 1.375 1.00 109.60 355 PHE C C 1
ATOM 9995 O O . PHE C 1 375 ? 95.374 48.857 1.727 1.00 110.59 355 PHE C O 1
ATOM 10003 N N . ASP C 1 376 ? 96.978 47.723 0.623 1.00 110.65 356 ASP C N 1
ATOM 10004 C CA . ASP C 1 376 ? 97.565 48.918 0.044 1.00 115.49 356 ASP C CA 1
ATOM 10005 C C . ASP C 1 376 ? 97.392 48.976 -1.465 1.00 117.86 356 ASP C C 1
ATOM 10006 O O . ASP C 1 376 ? 97.221 47.960 -2.143 1.00 119.20 356 ASP C O 1
ATOM 10011 N N . LYS C 1 377 ? 97.452 50.210 -1.955 1.00 119.22 357 LYS C N 1
ATOM 10012 C CA . LYS C 1 377 ? 97.524 50.578 -3.361 1.00 120.41 357 LYS C CA 1
ATOM 10013 C C . LYS C 1 377 ? 98.434 49.618 -4.121 1.00 118.07 357 LYS C C 1
ATOM 10014 O O . LYS C 1 377 ? 99.582 49.397 -3.727 1.00 117.20 357 LYS C O 1
ATOM 10020 N N . ASN C 1 378 ? 97.919 49.016 -5.191 1.00 115.41 358 ASN C N 1
ATOM 10021 C CA . ASN C 1 378 ? 98.710 48.044 -5.952 1.00 113.61 358 ASN C CA 1
ATOM 10022 C C . ASN C 1 378 ? 99.789 48.751 -6.769 1.00 116.43 358 ASN C C 1
ATOM 10023 O O . ASN C 1 378 ? 99.486 49.714 -7.487 1.00 119.74 358 ASN C O 1
ATOM 10028 N N . PRO C 1 379 ? 101.050 48.307 -6.690 1.00 114.74 359 PRO C N 1
ATOM 10029 C CA . PRO C 1 379 ? 102.128 48.986 -7.423 1.00 115.86 359 PRO C CA 1
ATOM 10030 C C . PRO C 1 379 ? 101.994 48.889 -8.928 1.00 116.27 359 PRO C C 1
ATOM 10031 O O . PRO C 1 379 ? 102.695 49.617 -9.638 1.00 121.72 359 PRO C O 1
ATOM 10035 N N . VAL C 1 380 ? 101.181 47.975 -9.446 1.00 111.51 360 VAL C N 1
ATOM 10036 C CA . VAL C 1 380 ? 101.102 47.726 -10.881 1.00 112.62 360 VAL C CA 1
ATOM 10037 C C . VAL C 1 380 ? 99.872 48.446 -11.421 1.00 115.99 360 VAL C C 1
ATOM 10038 O O . VAL C 1 380 ? 98.742 48.126 -11.032 1.00 113.22 360 VAL C O 1
ATOM 10042 N N . GLU C 1 381 ? 100.076 49.408 -12.326 1.00 121.46 361 GLU C N 1
ATOM 10043 C CA . GLU C 1 381 ? 98.987 50.215 -12.866 1.00 115.53 361 GLU C CA 1
ATOM 10044 C C . GLU C 1 381 ? 98.733 49.859 -14.324 1.00 116.25 361 GLU C C 1
ATOM 10045 O O . GLU C 1 381 ? 99.672 49.641 -15.095 1.00 116.41 361 GLU C O 1
ATOM 10051 N N . GLY C 1 382 ? 97.452 49.787 -14.684 1.00 114.53 362 GLY C N 1
ATOM 10052 C CA . GLY C 1 382 ? 97.049 49.571 -16.058 1.00 114.88 362 GLY C CA 1
ATOM 10053 C C . GLY C 1 382 ? 97.256 48.181 -16.612 1.00 111.63 362 GLY C C 1
ATOM 10054 O O . GLY C 1 382 ? 97.367 48.028 -17.831 1.00 112.55 362 GLY C O 1
ATOM 10055 N N . ALA C 1 383 ? 97.332 47.160 -15.767 1.00 108.00 363 ALA C N 1
ATOM 10056 C CA . ALA C 1 383 ? 97.449 45.815 -16.302 1.00 104.91 363 ALA C CA 1
ATOM 10057 C C . ALA C 1 383 ? 96.128 45.380 -16.935 1.00 111.91 363 ALA C C 1
ATOM 10058 O O . ALA C 1 383 ? 95.048 45.871 -16.591 1.00 103.63 363 ALA C O 1
ATOM 10060 N N . ASP C 1 384 ? 96.233 44.422 -17.860 1.00 109.25 364 ASP C N 1
ATOM 10061 C CA . ASP C 1 384 ? 95.071 43.897 -18.573 1.00 107.26 364 ASP C CA 1
ATOM 10062 C C . ASP C 1 384 ? 94.073 43.238 -17.628 1.00 105.26 364 ASP C C 1
ATOM 10063 O O . ASP C 1 384 ? 92.885 43.587 -17.608 1.00 105.25 364 ASP C O 1
ATOM 10068 N N . VAL C 1 385 ? 94.541 42.267 -16.846 1.00 102.36 365 VAL C N 1
ATOM 10069 C CA . VAL C 1 385 ? 93.692 41.453 -15.986 1.00 97.82 365 VAL C CA 1
ATOM 10070 C C . VAL C 1 385 ? 94.303 41.420 -14.593 1.00 94.96 365 VAL C C 1
ATOM 10071 O O . VAL C 1 385 ? 95.499 41.150 -14.431 1.00 93.57 365 VAL C O 1
ATOM 10075 N N . TYR C 1 386 ? 93.484 41.713 -13.598 1.00 93.12 366 TYR C N 1
ATOM 10076 C CA . TYR C 1 386 ? 93.813 41.472 -12.207 1.00 90.54 366 TYR C CA 1
ATOM 10077 C C . TYR C 1 386 ? 93.022 40.251 -11.779 1.00 89.26 366 TYR C C 1
ATOM 10078 O O . TYR C 1 386 ? 91.784 40.272 -11.765 1.00 89.18 366 TYR C O 1
ATOM 10087 N N . TYR C 1 387 ? 93.735 39.171 -11.492 1.00 88.57 367 TYR C N 1
ATOM 10088 C CA . TYR C 1 387 ? 93.107 37.943 -11.047 1.00 86.18 367 TYR C CA 1
ATOM 10089 C C . TYR C 1 387 ? 93.085 37.911 -9.529 1.00 85.21 367 TYR C C 1
ATOM 10090 O O . TYR C 1 387 ? 94.120 38.132 -8.885 1.00 77.56 367 TYR C O 1
ATOM 10099 N N . LEU C 1 388 ? 91.905 37.667 -8.962 1.00 85.86 368 LEU C N 1
ATOM 10100 C CA . LEU C 1 388 ? 91.799 37.521 -7.521 1.00 87.18 368 LEU C CA 1
ATOM 10101 C C . LEU C 1 388 ? 90.901 36.331 -7.207 1.00 83.00 368 LEU C C 1
ATOM 10102 O O . LEU C 1 388 ? 89.665 36.431 -7.265 1.00 81.89 368 LEU C O 1
ATOM 10107 N N . ARG C 1 389 ? 91.544 35.236 -6.800 1.00 79.30 369 ARG C N 1
ATOM 10108 C CA . ARG C 1 389 ? 90.913 33.942 -6.590 1.00 75.96 369 ARG C CA 1
ATOM 10109 C C . ARG C 1 389 ? 90.994 33.582 -5.120 1.00 75.80 369 ARG C C 1
ATOM 10110 O O . ARG C 1 389 ? 92.063 33.675 -4.514 1.00 78.20 369 ARG C O 1
ATOM 10118 N N . TYR C 1 390 ? 89.854 33.204 -4.547 1.00 74.89 370 TYR C N 1
ATOM 10119 C CA . TYR C 1 390 ? 89.793 32.734 -3.168 1.00 72.60 370 TYR C CA 1
ATOM 10120 C C . TYR C 1 390 ? 90.443 33.704 -2.186 1.00 75.59 370 TYR C C 1
ATOM 10121 O O . TYR C 1 390 ? 91.006 33.269 -1.185 1.00 76.36 370 TYR C O 1
ATOM 10130 N N . VAL C 1 391 ? 90.367 35.012 -2.440 1.00 77.20 371 VAL C N 1
ATOM 10131 C CA . VAL C 1 391 ? 90.794 36.020 -1.473 1.00 77.55 371 VAL C CA 1
ATOM 10132 C C . VAL C 1 391 ? 89.610 36.770 -0.881 1.00 76.32 371 VAL C C 1
ATOM 10133 O O . VAL C 1 391 ? 89.576 37.039 0.322 1.00 75.27 371 VAL C O 1
ATOM 10137 N N . LEU C 1 392 ? 88.624 37.115 -1.707 1.00 76.70 372 LEU C N 1
ATOM 10138 C CA . LEU C 1 392 ? 87.513 37.899 -1.181 1.00 77.36 372 LEU C CA 1
ATOM 10139 C C . LEU C 1 392 ? 86.722 37.122 -0.150 1.00 75.07 372 LEU C C 1
ATOM 10140 O O . LEU C 1 392 ? 86.205 37.714 0.799 1.00 75.16 372 LEU C O 1
ATOM 10145 N N . HIS C 1 393 ? 86.664 35.799 -0.288 1.00 73.24 373 HIS C N 1
ATOM 10146 C CA . HIS C 1 393 ? 85.919 34.974 0.643 1.00 72.18 373 HIS C CA 1
ATOM 10147 C C . HIS C 1 393 ? 86.610 34.788 1.983 1.00 74.84 373 HIS C C 1
ATOM 10148 O O . HIS C 1 393 ? 86.001 34.196 2.880 1.00 75.89 373 HIS C O 1
ATOM 10155 N N . ASP C 1 394 ? 87.838 35.282 2.157 1.00 77.68 374 ASP C N 1
ATOM 10156 C CA . ASP C 1 394 ? 88.544 35.175 3.432 1.00 79.93 374 ASP C CA 1
ATOM 10157 C C . ASP C 1 394 ? 88.306 36.350 4.349 1.00 83.45 374 ASP C C 1
ATOM 10158 O O . ASP C 1 394 ? 88.864 36.376 5.452 1.00 85.70 374 ASP C O 1
ATOM 10163 N N . TRP C 1 395 ? 87.460 37.293 3.953 1.00 85.40 375 TRP C N 1
ATOM 10164 C CA . TRP C 1 395 ? 87.271 38.518 4.712 1.00 86.77 375 TRP C CA 1
ATOM 10165 C C . TRP C 1 395 ? 85.813 38.938 4.647 1.00 87.52 375 TRP C C 1
ATOM 10166 O O . TRP C 1 395 ? 85.134 38.748 3.634 1.00 87.36 375 TRP C O 1
ATOM 10177 N N . SER C 1 396 ? 85.345 39.545 5.731 1.00 89.32 376 SER C N 1
ATOM 10178 C CA . SER C 1 396 ? 84.011 40.107 5.717 1.00 90.15 376 SER C CA 1
ATOM 10179 C C . SER C 1 396 ? 84.025 41.391 4.883 1.00 93.91 376 SER C C 1
ATOM 10180 O O . SER C 1 396 ? 85.060 41.846 4.390 1.00 96.63 376 SER C O 1
ATOM 10183 N N . ASP C 1 397 ? 82.855 42.017 4.768 1.00 94.38 377 ASP C N 1
ATOM 10184 C CA . ASP C 1 397 ? 82.607 42.939 3.657 1.00 96.16 377 ASP C CA 1
ATOM 10185 C C . ASP C 1 397 ? 83.461 44.208 3.756 1.00 99.44 377 ASP C C 1
ATOM 10186 O O . ASP C 1 397 ? 83.870 44.771 2.729 1.00 102.25 377 ASP C O 1
ATOM 10191 N N . ASP C 1 398 ? 83.747 44.685 4.980 1.00 99.32 378 ASP C N 1
ATOM 10192 C CA . ASP C 1 398 ? 84.519 45.925 5.126 1.00 101.70 378 ASP C CA 1
ATOM 10193 C C . ASP C 1 398 ? 85.926 45.788 4.547 1.00 103.13 378 ASP C C 1
ATOM 10194 O O . ASP C 1 398 ? 86.386 46.653 3.790 1.00 105.43 378 ASP C O 1
ATOM 10199 N N . TYR C 1 399 ? 86.629 44.694 4.885 1.00 101.28 379 TYR C N 1
ATOM 10200 C CA . TYR C 1 399 ? 87.959 44.465 4.322 1.00 99.75 379 TYR C CA 1
ATOM 10201 C C . TYR C 1 399 ? 87.875 44.297 2.829 1.00 97.08 379 TYR C C 1
ATOM 10202 O O . TYR C 1 399 ? 88.756 44.753 2.088 1.00 97.47 379 TYR C O 1
ATOM 10211 N N . CYS C 1 400 ? 86.815 43.638 2.373 1.00 93.70 380 CYS C N 1
ATOM 10212 C CA . CYS C 1 400 ? 86.739 43.289 0.967 1.00 93.63 380 CYS C CA 1
ATOM 10213 C C . CYS C 1 400 ? 86.673 44.517 0.078 1.00 93.43 380 CYS C C 1
ATOM 10214 O O . CYS C 1 400 ? 87.463 44.642 -0.865 1.00 92.45 380 CYS C O 1
ATOM 10217 N N . VAL C 1 401 ? 85.845 45.494 0.434 1.00 93.68 381 VAL C N 1
ATOM 10218 C CA . VAL C 1 401 ? 85.756 46.670 -0.407 1.00 96.41 381 VAL C CA 1
ATOM 10219 C C . VAL C 1 401 ? 87.047 47.488 -0.321 1.00 97.66 381 VAL C C 1
ATOM 10220 O O . VAL C 1 401 ? 87.384 48.209 -1.265 1.00 100.28 381 VAL C O 1
ATOM 10224 N N . ASN C 1 402 ? 87.822 47.346 0.760 1.00 97.35 382 ASN C N 1
ATOM 10225 C CA . ASN C 1 402 ? 89.126 48.002 0.796 1.00 102.26 382 ASN C CA 1
ATOM 10226 C C . ASN C 1 402 ? 90.080 47.361 -0.200 1.00 102.12 382 ASN C C 1
ATOM 10227 O O . ASN C 1 402 ? 90.787 48.064 -0.931 1.00 104.09 382 ASN C O 1
ATOM 10232 N N . ILE C 1 403 ? 90.060 46.028 -0.284 1.00 100.02 383 ILE C N 1
ATOM 10233 C CA . ILE C 1 403 ? 90.950 45.306 -1.189 1.00 100.40 383 ILE C CA 1
ATOM 10234 C C . ILE C 1 403 ? 90.596 45.592 -2.641 1.00 100.80 383 ILE C C 1
ATOM 10235 O O . ILE C 1 403 ? 91.485 45.727 -3.494 1.00 103.56 383 ILE C O 1
ATOM 10240 N N . LEU C 1 404 ? 89.299 45.681 -2.954 1.00 99.13 384 LEU C N 1
ATOM 10241 C CA . LEU C 1 404 ? 88.921 46.016 -4.324 1.00 99.39 384 LEU C CA 1
ATOM 10242 C C . LEU C 1 404 ? 89.200 47.479 -4.635 1.00 103.03 384 LEU C C 1
ATOM 10243 O O . LEU C 1 404 ? 89.568 47.815 -5.770 1.00 105.63 384 LEU C O 1
ATOM 10248 N N . SER C 1 405 ? 89.100 48.357 -3.637 1.00 103.48 385 SER C N 1
ATOM 10249 C CA . SER C 1 405 ? 89.385 49.756 -3.914 1.00 107.86 385 SER C CA 1
ATOM 10250 C C . SER C 1 405 ? 90.866 49.960 -4.174 1.00 111.80 385 SER C C 1
ATOM 10251 O O . SER C 1 405 ? 91.239 50.802 -5.000 1.00 114.22 385 SER C O 1
ATOM 10254 N N . ARG C 1 406 ? 91.689 49.161 -3.501 1.00 111.00 386 ARG C N 1
ATOM 10255 C CA . ARG C 1 406 ? 93.127 49.164 -3.718 1.00 112.81 386 ARG C CA 1
ATOM 10256 C C . ARG C 1 406 ? 93.446 48.915 -5.187 1.00 114.59 386 ARG C C 1
ATOM 10257 O O . ARG C 1 406 ? 94.168 49.694 -5.808 1.00 118.69 386 ARG C O 1
ATOM 10265 N N . ILE C 1 407 ? 92.907 47.834 -5.748 1.00 112.75 387 ILE C N 1
ATOM 10266 C CA . ILE C 1 407 ? 93.141 47.552 -7.170 1.00 112.43 387 ILE C CA 1
ATOM 10267 C C . ILE C 1 407 ? 92.596 48.661 -8.054 1.00 117.44 387 ILE C C 1
ATOM 10268 O O . ILE C 1 407 ? 93.301 49.150 -8.947 1.00 124.41 387 ILE C O 1
ATOM 10273 N N . ARG C 1 408 ? 91.326 49.003 -7.862 1.00 113.09 388 ARG C N 1
ATOM 10274 C CA . ARG C 1 408 ? 90.635 49.936 -8.748 1.00 113.25 388 ARG C CA 1
ATOM 10275 C C . ARG C 1 408 ? 91.467 51.181 -9.027 1.00 116.68 388 ARG C C 1
ATOM 10276 O O . ARG C 1 408 ? 91.582 51.627 -10.168 1.00 120.71 388 ARG C O 1
ATOM 10284 N N . GLU C 1 409 ? 92.041 51.733 -7.967 1.00 115.22 389 GLU C N 1
ATOM 10285 C CA . GLU C 1 409 ? 92.842 52.948 -8.049 1.00 118.41 389 GLU C CA 1
ATOM 10286 C C . GLU C 1 409 ? 93.999 52.807 -9.019 1.00 116.46 389 GLU C C 1
ATOM 10287 O O . GLU C 1 409 ? 94.677 53.800 -9.313 1.00 120.10 389 GLU C O 1
ATOM 10293 N N . SER C 1 410 ? 94.233 51.593 -9.514 1.00 114.29 390 SER C N 1
ATOM 10294 C CA . SER C 1 410 ? 95.380 51.269 -10.344 1.00 116.80 390 SER C CA 1
ATOM 10295 C C . SER C 1 410 ? 95.001 50.693 -11.709 1.00 116.04 390 SER C C 1
ATOM 10296 O O . SER C 1 410 ? 95.895 50.343 -12.486 1.00 113.05 390 SER C O 1
ATOM 10299 N N . MET C 1 411 ? 93.714 50.639 -12.052 1.00 116.72 391 MET C N 1
ATOM 10300 C CA . MET C 1 411 ? 93.275 50.037 -13.308 1.00 116.33 391 MET C CA 1
ATOM 10301 C C . MET C 1 411 ? 93.199 51.052 -14.448 1.00 122.06 391 MET C C 1
ATOM 10302 O O . MET C 1 411 ? 92.822 52.212 -14.258 1.00 125.12 391 MET C O 1
ATOM 10307 N N . ALA C 1 412 ? 93.540 50.585 -15.647 1.00 123.91 392 ALA C N 1
ATOM 10308 C CA . ALA C 1 412 ? 93.384 51.347 -16.879 1.00 126.31 392 ALA C CA 1
ATOM 10309 C C . ALA C 1 412 ? 91.954 51.236 -17.393 1.00 126.64 392 ALA C C 1
ATOM 10310 O O . ALA C 1 412 ? 91.162 50.431 -16.902 1.00 121.03 392 ALA C O 1
ATOM 10312 N N . PRO C 1 413 ? 91.575 52.057 -18.376 1.00 132.98 393 PRO C N 1
ATOM 10313 C CA . PRO C 1 413 ? 90.209 51.941 -18.914 1.00 133.34 393 PRO C CA 1
ATOM 10314 C C . PRO C 1 413 ? 89.907 50.583 -19.533 1.00 126.43 393 PRO C C 1
ATOM 10315 O O . PRO C 1 413 ? 88.759 50.127 -19.471 1.00 122.33 393 PRO C O 1
ATOM 10319 N N . HIS C 1 414 ? 90.899 49.910 -20.107 1.00 124.42 394 HIS C N 1
ATOM 10320 C CA . HIS C 1 414 ? 90.714 48.586 -20.685 1.00 121.11 394 HIS C CA 1
ATOM 10321 C C . HIS C 1 414 ? 90.981 47.455 -19.696 1.00 119.17 394 HIS C C 1
ATOM 10322 O O . HIS C 1 414 ? 90.958 46.286 -20.097 1.00 117.93 394 HIS C O 1
ATOM 10324 N N . SER C 1 415 ? 91.232 47.767 -18.424 1.00 119.95 395 SER C N 1
ATOM 10325 C CA . SER C 1 415 ? 91.578 46.744 -17.443 1.00 115.20 395 SER C CA 1
ATOM 10326 C C . SER C 1 415 ? 90.358 45.931 -17.043 1.00 112.96 395 SER C C 1
ATOM 10327 O O . SER C 1 415 ? 89.223 46.416 -17.065 1.00 116.07 395 SER C O 1
ATOM 10330 N N . ARG C 1 416 ? 90.611 44.686 -16.653 1.00 108.32 396 ARG C N 1
ATOM 10331 C CA . ARG C 1 416 ? 89.575 43.728 -16.294 1.00 103.68 396 ARG C CA 1
ATOM 10332 C C . ARG C 1 416 ? 89.961 43.124 -14.955 1.00 97.99 396 ARG C C 1
ATOM 10333 O O . ARG C 1 416 ? 91.084 42.641 -14.800 1.00 96.47 396 ARG C O 1
ATOM 10341 N N . LEU C 1 417 ? 89.054 43.150 -13.987 1.00 95.94 397 LEU C N 1
ATOM 10342 C CA . LEU C 1 417 ? 89.282 42.465 -12.719 1.00 94.74 397 LEU C CA 1
ATOM 10343 C C . LEU C 1 417 ? 88.422 41.209 -12.708 1.00 92.02 397 LEU C C 1
ATOM 10344 O O . LEU C 1 417 ? 87.196 41.288 -12.848 1.00 94.35 397 LEU C O 1
ATOM 10349 N N . LEU C 1 418 ? 89.063 40.060 -12.524 1.00 86.87 398 LEU C N 1
ATOM 10350 C CA . LEU C 1 418 ? 88.384 38.772 -12.525 1.00 82.41 398 LEU C CA 1
ATOM 10351 C C . LEU C 1 418 ? 88.447 38.207 -11.118 1.00 79.94 398 LEU C C 1
ATOM 10352 O O . LEU C 1 418 ? 89.520 37.834 -10.632 1.00 75.75 398 LEU C O 1
ATOM 10357 N N . ILE C 1 419 ? 87.285 38.078 -10.507 1.00 78.51 399 ILE C N 1
ATOM 10358 C CA . ILE C 1 419 ? 87.149 37.476 -9.195 1.00 76.24 399 ILE C CA 1
ATOM 10359 C C . ILE C 1 419 ? 86.751 36.033 -9.417 1.00 72.91 399 ILE C C 1
ATOM 10360 O O . ILE C 1 419 ? 85.787 35.758 -10.135 1.00 72.16 399 ILE C O 1
ATOM 10365 N N . CYS C 1 420 ? 87.500 35.117 -8.823 1.00 72.10 400 CYS C N 1
ATOM 10366 C CA . CYS C 1 420 ? 87.282 33.688 -8.982 1.00 70.98 400 CYS C CA 1
ATOM 10367 C C . CYS C 1 420 ? 86.870 33.205 -7.601 1.00 69.14 400 CYS C C 1
ATOM 10368 O O . CYS C 1 420 ? 87.718 33.054 -6.715 1.00 68.74 400 CYS C O 1
ATOM 10371 N N . GLU C 1 421 ? 85.565 33.016 -7.411 1.00 67.44 401 GLU C N 1
ATOM 10372 C CA . GLU C 1 421 ? 85.003 32.626 -6.129 1.00 66.96 401 GLU C CA 1
ATOM 10373 C C . GLU C 1 421 ? 83.710 31.875 -6.374 1.00 66.27 401 GLU C C 1
ATOM 10374 O O . GLU C 1 421 ? 83.164 31.883 -7.479 1.00 66.57 401 GLU C O 1
ATOM 10380 N N . GLN C 1 422 ? 83.240 31.195 -5.337 1.00 64.70 402 GLN C N 1
ATOM 10381 C CA . GLN C 1 422 ? 81.897 30.647 -5.379 1.00 62.27 402 GLN C CA 1
ATOM 10382 C C . GLN C 1 422 ? 80.902 31.788 -5.438 1.00 66.12 402 GLN C C 1
ATOM 10383 O O . GLN C 1 422 ? 80.875 32.647 -4.549 1.00 66.26 402 GLN C O 1
ATOM 10389 N N . VAL C 1 423 ? 80.076 31.787 -6.473 1.00 68.65 403 VAL C N 1
ATOM 10390 C CA . VAL C 1 423 ? 78.953 32.704 -6.576 1.00 61.81 403 VAL C CA 1
ATOM 10391 C C . VAL C 1 423 ? 77.737 31.872 -6.189 1.00 65.53 403 VAL C C 1
ATOM 10392 O O . VAL C 1 423 ? 77.208 31.095 -6.996 1.00 59.36 403 VAL C O 1
ATOM 10396 N N . MET C 1 424 ? 77.302 32.036 -4.939 1.00 64.28 404 MET C N 1
ATOM 10397 C CA . MET C 1 424 ? 76.402 31.069 -4.334 1.00 61.21 404 MET C CA 1
ATOM 10398 C C . MET C 1 424 ? 75.006 31.188 -4.897 1.00 63.96 404 MET C C 1
ATOM 10399 O O . MET C 1 424 ? 74.463 32.284 -5.013 1.00 67.25 404 MET C O 1
ATOM 10404 N N . ASN C 1 425 ? 74.446 30.042 -5.264 1.00 65.43 405 ASN C N 1
ATOM 10405 C CA . ASN C 1 425 ? 73.046 29.892 -5.608 1.00 67.68 405 ASN C CA 1
ATOM 10406 C C . ASN C 1 425 ? 72.337 29.276 -4.406 1.00 64.30 405 ASN C C 1
ATOM 10407 O O . ASN C 1 425 ? 72.942 28.952 -3.380 1.00 65.09 405 ASN C O 1
ATOM 10412 N N . THR C 1 426 ? 71.035 29.121 -4.525 1.00 64.47 406 THR C N 1
ATOM 10413 C CA . THR C 1 426 ? 70.236 28.624 -3.426 1.00 64.29 406 THR C CA 1
ATOM 10414 C C . THR C 1 426 ? 69.379 27.471 -3.939 1.00 66.28 406 THR C C 1
ATOM 10415 O O . THR C 1 426 ? 69.295 27.225 -5.145 1.00 68.10 406 THR C O 1
ATOM 10419 N N . THR C 1 427 ? 68.734 26.748 -3.022 1.00 63.96 407 THR C N 1
ATOM 10420 C CA . THR C 1 427 ? 67.870 25.665 -3.453 1.00 60.41 407 THR C CA 1
ATOM 10421 C C . THR C 1 427 ? 66.653 26.161 -4.213 1.00 65.08 407 THR C C 1
ATOM 10422 O O . THR C 1 427 ? 65.970 25.345 -4.839 1.00 68.73 407 THR C O 1
ATOM 10426 N N . ILE C 1 428 ? 66.374 27.463 -4.205 1.00 65.51 408 ILE C N 1
ATOM 10427 C CA . ILE C 1 428 ? 65.230 28.005 -4.930 1.00 65.39 408 ILE C CA 1
ATOM 10428 C C . ILE C 1 428 ? 65.644 28.951 -6.064 1.00 66.38 408 ILE C C 1
ATOM 10429 O O . ILE C 1 428 ? 64.814 29.700 -6.563 1.00 64.92 408 ILE C O 1
ATOM 10434 N N . GLY C 1 429 ? 66.905 28.939 -6.479 1.00 65.69 409 GLY C N 1
ATOM 10435 C CA . GLY C 1 429 ? 67.317 29.607 -7.699 1.00 67.87 409 GLY C CA 1
ATOM 10436 C C . GLY C 1 429 ? 67.628 31.087 -7.528 1.00 71.33 409 GLY C C 1
ATOM 10437 O O . GLY C 1 429 ? 67.268 31.729 -6.543 1.00 71.38 409 GLY C O 1
ATOM 10438 N N . ASP C 1 430 ? 68.321 31.635 -8.535 1.00 74.54 410 ASP C N 1
ATOM 10439 C CA . ASP C 1 430 ? 68.745 33.043 -8.562 1.00 79.22 410 ASP C CA 1
ATOM 10440 C C . ASP C 1 430 ? 68.518 33.632 -9.946 1.00 81.46 410 ASP C C 1
ATOM 10441 O O . ASP C 1 430 ? 68.717 32.946 -10.959 1.00 79.84 410 ASP C O 1
ATOM 10446 N N . PRO C 1 431 ? 68.071 34.882 -10.011 1.00 86.15 411 PRO C N 1
ATOM 10447 C CA . PRO C 1 431 ? 67.855 35.521 -11.321 1.00 87.88 411 PRO C CA 1
ATOM 10448 C C . PRO C 1 431 ? 69.073 35.445 -12.237 1.00 86.44 411 PRO C C 1
ATOM 10449 O O . PRO C 1 431 ? 68.907 35.250 -13.441 1.00 85.42 411 PRO C O 1
ATOM 10453 N N . ASP C 1 432 ? 70.298 35.568 -11.690 1.00 85.85 412 ASP C N 1
ATOM 10454 C CA . ASP C 1 432 ? 71.518 35.673 -12.495 1.00 86.38 412 ASP C CA 1
ATOM 10455 C C . ASP C 1 432 ? 72.312 34.373 -12.610 1.00 80.81 412 ASP C C 1
ATOM 10456 O O . ASP C 1 432 ? 73.425 34.394 -13.134 1.00 77.89 412 ASP C O 1
ATOM 10461 N N . LEU C 1 433 ? 71.762 33.247 -12.164 1.00 80.98 413 LEU C N 1
ATOM 10462 C CA . LEU C 1 433 ? 72.410 31.951 -12.312 1.00 80.32 413 LEU C CA 1
ATOM 10463 C C . LEU C 1 433 ? 71.419 30.942 -12.854 1.00 83.99 413 LEU C C 1
ATOM 10464 O O . LEU C 1 433 ? 70.229 30.986 -12.529 1.00 90.59 413 LEU C O 1
ATOM 10469 N N . THR C 1 434 ? 71.925 30.013 -13.657 1.00 81.68 414 THR C N 1
ATOM 10470 C CA . THR C 1 434 ? 71.043 29.074 -14.333 1.00 82.57 414 THR C CA 1
ATOM 10471 C C . THR C 1 434 ? 70.610 27.986 -13.365 1.00 76.25 414 THR C C 1
ATOM 10472 O O . THR C 1 434 ? 71.430 27.417 -12.638 1.00 71.33 414 THR C O 1
ATOM 10476 N N . SER C 1 435 ? 69.320 27.696 -13.362 1.00 74.53 415 SER C N 1
ATOM 10477 C CA . SER C 1 435 ? 68.772 26.755 -12.405 1.00 71.09 415 SER C CA 1
ATOM 10478 C C . SER C 1 435 ? 68.788 25.331 -12.954 1.00 68.72 415 SER C C 1
ATOM 10479 O O . SER C 1 435 ? 68.795 25.101 -14.167 1.00 69.90 415 SER C O 1
ATOM 10482 N N . ALA C 1 436 ? 68.850 24.373 -12.039 1.00 64.34 416 ALA C N 1
ATOM 10483 C CA . ALA C 1 436 ? 68.734 22.991 -12.427 1.00 59.64 416 ALA C CA 1
ATOM 10484 C C . ALA C 1 436 ? 67.305 22.699 -12.897 1.00 61.92 416 ALA C C 1
ATOM 10485 O O . ALA C 1 436 ? 66.357 23.379 -12.495 1.00 63.92 416 ALA C O 1
ATOM 10487 N N . PRO C 1 437 ? 67.131 21.699 -13.758 1.00 60.23 417 PRO C N 1
ATOM 10488 C CA . PRO C 1 437 ? 65.785 21.262 -14.143 1.00 62.18 417 PRO C CA 1
ATOM 10489 C C . PRO C 1 437 ? 64.917 20.953 -12.930 1.00 65.85 417 PRO C C 1
ATOM 10490 O O . PRO C 1 437 ? 65.408 20.610 -11.854 1.00 67.67 417 PRO C O 1
ATOM 10494 N N . ALA C 1 438 ? 63.616 21.125 -13.086 1.00 70.22 418 ALA C N 1
ATOM 10495 C CA . ALA C 1 438 ? 62.706 20.580 -12.099 1.00 70.69 418 ALA C CA 1
ATOM 10496 C C . ALA C 1 438 ? 62.710 19.065 -12.311 1.00 68.70 418 ALA C C 1
ATOM 10497 O O . ALA C 1 438 ? 62.793 18.601 -13.462 1.00 69.05 418 ALA C O 1
ATOM 10499 N N . PRO C 1 439 ? 62.601 18.247 -11.227 1.00 60.96 419 PRO C N 1
ATOM 10500 C CA . PRO C 1 439 ? 62.376 18.435 -9.786 1.00 57.73 419 PRO C CA 1
ATOM 10501 C C . PRO C 1 439 ? 63.635 18.623 -8.923 1.00 59.74 419 PRO C C 1
ATOM 10502 O O . PRO C 1 439 ? 63.543 18.277 -7.743 1.00 63.17 419 PRO C O 1
ATOM 10506 N N . LEU C 1 440 ? 64.784 19.092 -9.475 1.00 58.19 420 LEU C N 1
ATOM 10507 C CA . LEU C 1 440 ? 66.008 19.135 -8.682 1.00 55.30 420 LEU C CA 1
ATOM 10508 C C . LEU C 1 440 ? 66.124 20.437 -7.901 1.00 56.38 420 LEU C C 1
ATOM 10509 O O . LEU C 1 440 ? 65.452 21.429 -8.214 1.00 58.25 420 LEU C O 1
ATOM 10514 N N . PRO C 1 441 ? 66.940 20.450 -6.843 1.00 54.24 421 PRO C N 1
ATOM 10515 C CA . PRO C 1 441 ? 67.290 21.726 -6.213 1.00 54.08 421 PRO C CA 1
ATOM 10516 C C . PRO C 1 441 ? 67.917 22.630 -7.260 1.00 55.90 421 PRO C C 1
ATOM 10517 O O . PRO C 1 441 ? 68.725 22.180 -8.076 1.00 49.75 421 PRO C O 1
ATOM 10521 N N . ALA C 1 442 ? 67.534 23.911 -7.243 1.00 57.11 422 ALA C N 1
ATOM 10522 C CA . ALA C 1 442 ? 67.976 24.809 -8.308 1.00 60.35 422 ALA C CA 1
ATOM 10523 C C . ALA C 1 442 ? 69.493 24.966 -8.342 1.00 61.79 422 ALA C C 1
ATOM 10524 O O . ALA C 1 442 ? 70.065 25.259 -9.398 1.00 64.12 422 ALA C O 1
ATOM 10526 N N . ASN C 1 443 ? 70.166 24.782 -7.215 1.00 60.71 423 ASN C N 1
ATOM 10527 C CA . ASN C 1 443 ? 71.615 24.914 -7.182 1.00 59.75 423 ASN C CA 1
ATOM 10528 C C . ASN C 1 443 ? 72.324 23.577 -7.359 1.00 57.31 423 ASN C C 1
ATOM 10529 O O . ASN C 1 443 ? 73.527 23.490 -7.101 1.00 58.27 423 ASN C O 1
ATOM 10534 N N . TYR C 1 444 ? 71.595 22.538 -7.758 1.00 54.40 424 TYR C N 1
ATOM 10535 C CA . TYR C 1 444 ? 72.096 21.180 -7.938 1.00 50.84 424 TYR C CA 1
ATOM 10536 C C . TYR C 1 444 ? 72.503 20.530 -6.625 1.00 49.68 424 TYR C C 1
ATOM 10537 O O . TYR C 1 444 ? 73.247 19.555 -6.637 1.00 50.08 424 TYR C O 1
ATOM 10546 N N . GLY C 1 445 ? 72.022 21.045 -5.491 1.00 49.02 425 GLY C N 1
ATOM 10547 C CA . GLY C 1 445 ? 72.134 20.371 -4.207 1.00 42.88 425 GLY C CA 1
ATOM 10548 C C . GLY C 1 445 ? 73.476 19.763 -3.864 1.00 51.65 425 GLY C C 1
ATOM 10549 O O . GLY C 1 445 ? 74.443 20.494 -3.647 1.00 57.11 425 GLY C O 1
ATOM 10550 N N . PHE C 1 446 ? 73.557 18.429 -3.829 1.00 46.13 426 PHE C N 1
ATOM 10551 C CA . PHE C 1 446 ? 74.808 17.777 -3.454 1.00 45.58 426 PHE C CA 1
ATOM 10552 C C . PHE C 1 446 ? 75.981 18.263 -4.288 1.00 50.43 426 PHE C C 1
ATOM 10553 O O . PHE C 1 446 ? 77.123 18.286 -3.802 1.00 51.96 426 PHE C O 1
ATOM 10561 N N . HIS C 1 447 ? 75.731 18.657 -5.538 1.00 49.93 427 HIS C N 1
ATOM 10562 C CA . HIS C 1 447 ? 76.825 19.130 -6.372 1.00 48.90 427 HIS C CA 1
ATOM 10563 C C . HIS C 1 447 ? 77.558 20.296 -5.726 1.00 47.81 427 HIS C C 1
ATOM 10564 O O . HIS C 1 447 ? 78.734 20.515 -6.018 1.00 48.07 427 HIS C O 1
ATOM 10571 N N . ALA C 1 448 ? 76.903 21.031 -4.832 1.00 49.10 428 ALA C N 1
ATOM 10572 C CA . ALA C 1 448 ? 77.495 22.206 -4.209 1.00 50.89 428 ALA C CA 1
ATOM 10573 C C . ALA C 1 448 ? 77.967 21.958 -2.776 1.00 49.84 428 ALA C C 1
ATOM 10574 O O . ALA C 1 448 ? 78.278 22.923 -2.071 1.00 49.67 428 ALA C O 1
ATOM 10576 N N . ARG C 1 449 ? 78.051 20.693 -2.342 1.00 48.93 429 ARG C N 1
ATOM 10577 C CA . ARG C 1 449 ? 78.378 20.389 -0.946 1.00 48.75 429 ARG C CA 1
ATOM 10578 C C . ARG C 1 449 ? 79.731 20.942 -0.541 1.00 51.21 429 ARG C C 1
ATOM 10579 O O . ARG C 1 449 ? 79.918 21.354 0.613 1.00 54.44 429 ARG C O 1
ATOM 10587 N N . PHE C 1 450 ? 80.693 20.939 -1.465 1.00 48.59 430 PHE C N 1
ATOM 10588 C CA . PHE C 1 450 ? 82.006 21.474 -1.148 1.00 44.65 430 PHE C CA 1
ATOM 10589 C C . PHE C 1 450 ? 81.942 22.967 -0.896 1.00 48.80 430 PHE C C 1
ATOM 10590 O O . PHE C 1 450 ? 82.573 23.467 0.042 1.00 53.34 430 PHE C O 1
ATOM 10598 N N . SER C 1 451 ? 81.170 23.691 -1.710 1.00 49.15 431 SER C N 1
ATOM 10599 C CA . SER C 1 451 ? 81.052 25.134 -1.540 1.00 53.46 431 SER C CA 1
ATOM 10600 C C . SER C 1 451 ? 80.478 25.484 -0.179 1.00 51.94 431 SER C C 1
ATOM 10601 O O . SER C 1 451 ? 80.906 26.460 0.450 1.00 52.35 431 SER C O 1
ATOM 10604 N N . HIS C 1 452 ? 79.532 24.686 0.309 1.00 49.87 432 HIS C N 1
ATOM 10605 C CA . HIS C 1 452 ? 78.980 24.962 1.629 1.00 51.03 432 HIS C CA 1
ATOM 10606 C C . HIS C 1 452 ? 79.957 24.578 2.737 1.00 50.39 432 HIS C C 1
ATOM 10607 O O . HIS C 1 452 ? 80.041 25.268 3.764 1.00 50.43 432 HIS C O 1
ATOM 10614 N N . SER C 1 453 ? 80.710 23.489 2.553 1.00 48.50 433 SER C N 1
ATOM 10615 C CA . SER C 1 453 ? 81.719 23.149 3.547 1.00 49.83 433 SER C CA 1
ATOM 10616 C C . SER C 1 453 ? 82.730 24.275 3.697 1.00 54.74 433 SER C C 1
ATOM 10617 O O . SER C 1 453 ? 83.095 24.659 4.816 1.00 56.96 433 SER C O 1
ATOM 10620 N N . ARG C 1 454 ? 83.146 24.862 2.583 1.00 56.20 434 ARG C N 1
ATOM 10621 C CA . ARG C 1 454 ? 84.115 25.941 2.667 1.00 56.07 434 ARG C CA 1
ATOM 10622 C C . ARG C 1 454 ? 83.479 27.203 3.225 1.00 56.83 434 ARG C C 1
ATOM 10623 O O . ARG C 1 454 ? 84.176 28.040 3.804 1.00 55.25 434 ARG C O 1
ATOM 10631 N N . ASP C 1 455 ? 82.169 27.371 3.029 1.00 57.29 435 ASP C N 1
ATOM 10632 C CA . ASP C 1 455 ? 81.467 28.495 3.636 1.00 59.86 435 ASP C CA 1
ATOM 10633 C C . ASP C 1 455 ? 81.619 28.473 5.152 1.00 59.71 435 ASP C C 1
ATOM 10634 O O . ASP C 1 455 ? 81.864 29.510 5.772 1.00 61.95 435 ASP C O 1
ATOM 10639 N N . LEU C 1 456 ? 81.517 27.293 5.765 1.00 59.87 436 LEU C N 1
ATOM 10640 C CA . LEU C 1 456 ? 81.671 27.213 7.214 1.00 60.60 436 LEU C CA 1
ATOM 10641 C C . LEU C 1 456 ? 83.128 27.250 7.652 1.00 62.64 436 LEU C C 1
ATOM 10642 O O . LEU C 1 456 ? 83.420 27.726 8.755 1.00 66.90 436 LEU C O 1
ATOM 10647 N N . THR C 1 457 ? 84.051 26.768 6.817 1.00 60.62 437 THR C N 1
ATOM 10648 C CA . THR C 1 457 ? 85.467 26.973 7.101 1.00 60.50 437 THR C CA 1
ATOM 10649 C C . THR C 1 457 ? 85.803 28.460 7.139 1.00 64.88 437 THR C C 1
ATOM 10650 O O . THR C 1 457 ? 86.528 28.918 8.031 1.00 68.22 437 THR C O 1
ATOM 10654 N N . MET C 1 458 ? 85.261 29.237 6.194 1.00 64.25 438 MET C N 1
ATOM 10655 C CA . MET C 1 458 ? 85.511 30.676 6.198 1.00 64.91 438 MET C CA 1
ATOM 10656 C C . MET C 1 458 ? 84.912 31.351 7.425 1.00 67.39 438 MET C C 1
ATOM 10657 O O . MET C 1 458 ? 85.494 32.307 7.947 1.00 69.34 438 MET C O 1
ATOM 10662 N N . MET C 1 459 ? 83.795 30.844 7.943 1.00 66.64 439 MET C N 1
ATOM 10663 C CA . MET C 1 459 ? 83.212 31.466 9.124 1.00 65.89 439 MET C CA 1
ATOM 10664 C C . MET C 1 459 ? 84.038 31.134 10.360 1.00 64.54 439 MET C C 1
ATOM 10665 O O . MET C 1 459 ? 84.299 32.004 11.202 1.00 62.47 439 MET C O 1
ATOM 10670 N N . ALA C 1 460 ? 84.546 29.904 10.430 1.00 64.92 440 ALA C N 1
ATOM 10671 C CA . ALA C 1 460 ? 85.247 29.462 11.626 1.00 67.92 440 ALA C CA 1
ATOM 10672 C C . ALA C 1 460 ? 86.651 30.043 11.736 1.00 72.37 440 ALA C C 1
ATOM 10673 O O . ALA C 1 460 ? 87.127 30.300 12.849 1.00 75.52 440 ALA C O 1
ATOM 10675 N N . ALA C 1 461 ? 87.269 30.330 10.616 1.00 72.59 441 ALA C N 1
ATOM 10676 C CA . ALA C 1 461 ? 88.652 30.704 10.631 1.00 72.76 441 ALA C CA 1
ATOM 10677 C C . ALA C 1 461 ? 88.877 32.165 10.435 1.00 75.38 441 ALA C C 1
ATOM 10678 O O . ALA C 1 461 ? 89.725 32.730 11.058 1.00 81.29 441 ALA C O 1
ATOM 10680 N N . ILE C 1 462 ? 88.195 32.757 9.469 1.00 74.38 442 ILE C N 1
ATOM 10681 C CA . ILE C 1 462 ? 88.534 34.105 9.054 1.00 77.21 442 ILE C CA 1
ATOM 10682 C C . ILE C 1 462 ? 87.320 34.998 9.069 1.00 78.14 442 ILE C C 1
ATOM 10683 O O . ILE C 1 462 ? 87.396 36.171 8.703 1.00 81.76 442 ILE C O 1
ATOM 10688 N N . ASN C 1 463 ? 86.197 34.436 9.503 1.00 74.14 443 ASN C N 1
ATOM 10689 C CA . ASN C 1 463 ? 84.937 35.156 9.504 1.00 74.25 443 ASN C CA 1
ATOM 10690 C C . ASN C 1 463 ? 84.539 35.507 8.080 1.00 76.13 443 ASN C C 1
ATOM 10691 O O . ASN C 1 463 ? 83.597 36.267 7.859 1.00 81.64 443 ASN C O 1
ATOM 10696 N N . GLY C 1 464 ? 85.264 34.951 7.113 1.00 73.04 444 GLY C N 1
ATOM 10697 C CA . GLY C 1 464 ? 84.982 35.238 5.732 1.00 73.30 444 GLY C CA 1
ATOM 10698 C C . GLY C 1 464 ? 83.551 34.869 5.404 1.00 72.89 444 GLY C C 1
ATOM 10699 O O . GLY C 1 464 ? 82.776 34.413 6.243 1.00 74.63 444 GLY C O 1
ATOM 10700 N N . ILE C 1 465 ? 83.209 35.058 4.145 1.00 70.33 445 ILE C N 1
ATOM 10701 C CA . ILE C 1 465 ? 81.879 34.783 3.665 1.00 69.46 445 ILE C CA 1
ATOM 10702 C C . ILE C 1 465 ? 81.898 34.391 2.209 1.00 67.15 445 ILE C C 1
ATOM 10703 O O . ILE C 1 465 ? 82.466 35.081 1.398 1.00 66.89 445 ILE C O 1
ATOM 10708 N N . GLU C 1 466 ? 81.281 33.252 1.900 1.00 64.41 446 GLU C N 1
ATOM 10709 C CA . GLU C 1 466 ? 81.015 32.854 0.525 1.00 64.52 446 GLU C CA 1
ATOM 10710 C C . GLU C 1 466 ? 79.776 33.638 0.141 1.00 69.23 446 GLU C C 1
ATOM 10711 O O . GLU C 1 466 ? 78.844 33.746 0.939 1.00 72.36 446 GLU C O 1
ATOM 10717 N N . ARG C 1 467 ? 79.757 34.217 -1.054 1.00 69.89 447 ARG C N 1
ATOM 10718 C CA . ARG C 1 467 ? 78.777 35.242 -1.312 1.00 73.55 447 ARG C CA 1
ATOM 10719 C C . ARG C 1 467 ? 77.868 35.049 -2.499 1.00 74.21 447 ARG C C 1
ATOM 10720 O O . ARG C 1 467 ? 78.285 34.571 -3.528 1.00 73.39 447 ARG C O 1
ATOM 10728 N N . THR C 1 468 ? 76.615 35.448 -2.339 1.00 75.83 448 THR C N 1
ATOM 10729 C CA . THR C 1 468 ? 75.644 35.389 -3.428 1.00 67.03 448 THR C CA 1
ATOM 10730 C C . THR C 1 468 ? 75.919 36.524 -4.404 1.00 77.85 448 THR C C 1
ATOM 10731 O O . THR C 1 468 ? 76.688 37.437 -4.103 1.00 78.46 448 THR C O 1
ATOM 10735 N N . PRO C 1 469 ? 75.314 36.497 -5.601 1.00 79.26 449 PRO C N 1
ATOM 10736 C CA . PRO C 1 469 ? 75.517 37.634 -6.517 1.00 82.14 449 PRO C CA 1
ATOM 10737 C C . PRO C 1 469 ? 75.111 38.962 -5.910 1.00 86.85 449 PRO C C 1
ATOM 10738 O O . PRO C 1 469 ? 75.847 39.944 -6.036 1.00 86.95 449 PRO C O 1
ATOM 10742 N N . GLU C 1 470 ? 73.992 39.007 -5.191 1.00 91.71 450 GLU C N 1
ATOM 10743 C CA . GLU C 1 470 ? 73.566 40.278 -4.622 1.00 92.84 450 GLU C CA 1
ATOM 10744 C C . GLU C 1 470 ? 74.554 40.788 -3.587 1.00 91.64 450 GLU C C 1
ATOM 10745 O O . GLU C 1 470 ? 74.744 42.002 -3.451 1.00 94.88 450 GLU C O 1
ATOM 10751 N N . GLU C 1 471 ? 75.202 39.891 -2.860 1.00 84.06 451 GLU C N 1
ATOM 10752 C CA . GLU C 1 471 ? 76.148 40.357 -1.866 1.00 83.90 451 GLU C CA 1
ATOM 10753 C C . GLU C 1 471 ? 77.460 40.790 -2.505 1.00 87.72 451 GLU C C 1
ATOM 10754 O O . GLU C 1 471 ? 78.141 41.679 -1.978 1.00 90.95 451 GLU C O 1
ATOM 10760 N N . PHE C 1 472 ? 77.833 40.179 -3.633 1.00 86.47 452 PHE C N 1
ATOM 10761 C CA . PHE C 1 472 ? 79.008 40.643 -4.366 1.00 86.13 452 PHE C CA 1
ATOM 10762 C C . PHE C 1 472 ? 78.762 42.011 -4.989 1.00 81.61 452 PHE C C 1
ATOM 10763 O O . PHE C 1 472 ? 79.664 42.855 -5.017 1.00 84.90 452 PHE C O 1
ATOM 10771 N N . LYS C 1 473 ? 77.548 42.239 -5.509 1.00 94.03 453 LYS C N 1
ATOM 10772 C CA . LYS C 1 473 ? 77.212 43.525 -6.125 1.00 86.20 453 LYS C CA 1
ATOM 10773 C C . LYS C 1 473 ? 77.318 44.659 -5.117 1.00 94.10 453 LYS C C 1
ATOM 10774 O O . LYS C 1 473 ? 77.841 45.7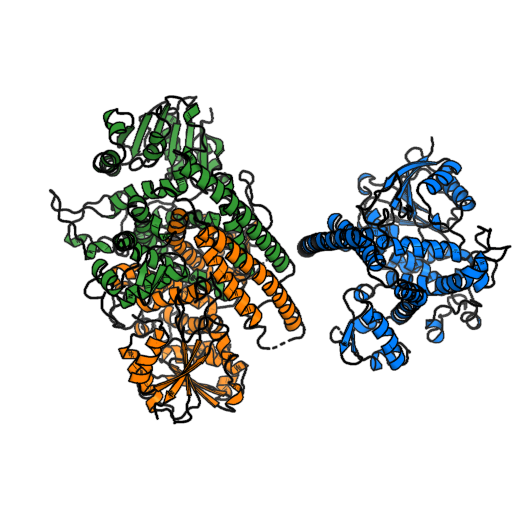34 -5.430 1.00 91.26 453 LYS C O 1
ATOM 10780 N N . THR C 1 474 ? 76.870 44.418 -3.884 1.00 93.76 454 THR C N 1
ATOM 10781 C CA . THR C 1 474 ? 76.858 45.473 -2.878 1.00 96.07 454 THR C CA 1
ATOM 10782 C C . THR C 1 474 ? 78.276 45.913 -2.525 1.00 94.95 454 THR C C 1
ATOM 10783 O O . THR C 1 474 ? 78.519 47.104 -2.300 1.00 98.75 454 THR C O 1
ATOM 10787 N N . ILE C 1 475 ? 79.230 44.981 -2.476 1.00 91.88 455 ILE C N 1
ATOM 10788 C CA . ILE C 1 475 ? 80.602 45.397 -2.188 1.00 93.38 455 ILE C CA 1
ATOM 10789 C C . ILE C 1 475 ? 81.312 45.910 -3.443 1.00 96.93 455 ILE C C 1
ATOM 10790 O O . ILE C 1 475 ? 82.256 46.699 -3.342 1.00 98.15 455 ILE C O 1
ATOM 10795 N N . LEU C 1 476 ? 80.901 45.483 -4.637 1.00 98.15 456 LEU C N 1
ATOM 10796 C CA . LEU C 1 476 ? 81.530 46.030 -5.834 1.00 104.13 456 LEU C CA 1
ATOM 10797 C C . LEU C 1 476 ? 81.081 47.466 -6.100 1.00 113.29 456 LEU C C 1
ATOM 10798 O O . LEU C 1 476 ? 81.882 48.300 -6.537 1.00 118.06 456 LEU C O 1
ATOM 10803 N N . LYS C 1 477 ? 79.812 47.783 -5.814 1.00 114.90 457 LYS C N 1
ATOM 10804 C CA . LYS C 1 477 ? 79.329 49.140 -6.004 1.00 117.14 457 LYS C CA 1
ATOM 10805 C C . LYS C 1 477 ? 79.815 50.060 -4.901 1.00 117.90 457 LYS C C 1
ATOM 10806 O O . LYS C 1 477 ? 79.861 51.281 -5.101 1.00 121.38 457 LYS C O 1
ATOM 10808 N N . SER C 1 478 ? 80.206 49.498 -3.755 1.00 114.65 458 SER C N 1
ATOM 10809 C CA . SER C 1 478 ? 80.802 50.308 -2.702 1.00 117.51 458 SER C CA 1
ATOM 10810 C C . SER C 1 478 ? 82.258 50.623 -3.006 1.00 118.68 458 SER C C 1
ATOM 10811 O O . SER C 1 478 ? 82.782 51.645 -2.549 1.00 121.65 458 SER C O 1
ATOM 10814 N N . ALA C 1 479 ? 82.905 49.789 -3.815 1.00 116.55 459 ALA C N 1
ATOM 10815 C CA . ALA C 1 479 ? 84.283 49.980 -4.246 1.00 116.65 459 ALA C CA 1
ATOM 10816 C C . ALA C 1 479 ? 84.410 50.772 -5.536 1.00 118.55 459 ALA C C 1
ATOM 10817 O O . ALA C 1 479 ? 85.531 50.943 -6.026 1.00 119.35 459 ALA C O 1
ATOM 10819 N N . GLY C 1 480 ? 83.302 51.226 -6.114 1.00 117.43 460 GLY C N 1
ATOM 10820 C CA . GLY C 1 480 ? 83.384 51.940 -7.370 1.00 120.67 460 GLY C CA 1
ATOM 10821 C C . GLY C 1 480 ? 83.674 51.029 -8.540 1.00 117.93 460 GLY C C 1
ATOM 10822 O O . GLY C 1 480 ? 84.313 51.451 -9.511 1.00 117.47 460 GLY C O 1
ATOM 10823 N N . LEU C 1 481 ? 83.220 49.783 -8.474 1.00 114.93 461 LEU C N 1
ATOM 10824 C CA . LEU C 1 481 ? 83.379 48.835 -9.561 1.00 101.52 461 LEU C CA 1
ATOM 10825 C C . LEU C 1 481 ? 82.012 48.354 -10.013 1.00 116.20 461 LEU C C 1
ATOM 10826 O O . LEU C 1 481 ? 81.050 48.338 -9.238 1.00 118.73 461 LEU C O 1
ATOM 10831 N N . ALA C 1 482 ? 81.937 47.979 -11.282 1.00 113.25 462 ALA C N 1
ATOM 10832 C CA . ALA C 1 482 ? 80.723 47.444 -11.871 1.00 111.11 462 ALA C CA 1
ATOM 10833 C C . ALA C 1 482 ? 80.959 46.012 -12.324 1.00 107.20 462 ALA C C 1
ATOM 10834 O O . ALA C 1 482 ? 82.024 45.688 -12.857 1.00 107.73 462 ALA C O 1
ATOM 10836 N N . LEU C 1 483 ? 79.963 45.158 -12.111 1.00 102.49 463 LEU C N 1
ATOM 10837 C CA . LEU C 1 483 ? 80.029 43.769 -12.545 1.00 98.02 463 LEU C CA 1
ATOM 10838 C C . LEU C 1 483 ? 79.539 43.689 -13.981 1.00 95.60 463 LEU C C 1
ATOM 10839 O O . LEU C 1 483 ? 78.357 43.931 -14.252 1.00 93.67 463 LEU C O 1
ATOM 10844 N N . LYS C 1 484 ? 80.435 43.343 -14.898 1.00 96.41 464 LYS C N 1
ATOM 10845 C CA . LYS C 1 484 ? 80.017 43.294 -16.286 1.00 100.51 464 LYS C CA 1
ATOM 10846 C C . LYS C 1 484 ? 79.491 41.910 -16.656 1.00 102.25 464 LYS C C 1
ATOM 10847 O O . LYS C 1 484 ? 78.561 41.806 -17.460 1.00 105.30 464 LYS C O 1
ATOM 10853 N N . GLN C 1 485 ? 80.029 40.839 -16.074 1.00 101.27 465 GLN C N 1
ATOM 10854 C CA . GLN C 1 485 ? 79.548 39.512 -16.435 1.00 102.48 465 GLN C CA 1
ATOM 10855 C C . GLN C 1 485 ? 79.877 38.498 -15.346 1.00 98.07 465 GLN C C 1
ATOM 10856 O O . GLN C 1 485 ? 80.918 38.581 -14.691 1.00 97.16 465 GLN C O 1
ATOM 10862 N N . ILE C 1 486 ? 78.982 37.521 -15.189 1.00 91.80 466 ILE C N 1
ATOM 10863 C CA . ILE C 1 486 ? 79.243 36.300 -14.435 1.00 83.74 466 ILE C CA 1
ATOM 10864 C C . ILE C 1 486 ? 79.579 35.195 -15.421 1.00 82.62 466 ILE C C 1
ATOM 10865 O O . ILE C 1 486 ? 78.884 35.015 -16.426 1.00 84.75 466 ILE C O 1
ATOM 10870 N N . TRP C 1 487 ? 80.673 34.491 -15.168 1.00 80.34 467 TRP C N 1
ATOM 10871 C CA . TRP C 1 487 ? 81.090 33.374 -16.006 1.00 77.50 467 TRP C CA 1
ATOM 10872 C C . TRP C 1 487 ? 80.781 32.067 -15.291 1.00 75.29 467 TRP C C 1
ATOM 10873 O O . TRP C 1 487 ? 81.442 31.710 -14.310 1.00 75.90 467 TRP C O 1
ATOM 10884 N N . GLU C 1 488 ? 79.771 31.365 -15.783 1.00 74.34 468 GLU C N 1
ATOM 10885 C CA . GLU C 1 488 ? 79.467 30.029 -15.310 1.00 71.79 468 GLU C CA 1
ATOM 10886 C C . GLU C 1 488 ? 80.393 29.053 -16.018 1.00 68.61 468 GLU C C 1
ATOM 10887 O O . GLU C 1 488 ? 80.499 29.070 -17.249 1.00 68.01 468 GLU C O 1
ATOM 10893 N N . CYS C 1 489 ? 81.101 28.237 -15.244 1.00 65.78 469 CYS C N 1
ATOM 10894 C CA . CYS C 1 489 ? 82.108 27.362 -15.819 1.00 64.98 469 CYS C CA 1
ATOM 10895 C C . CYS C 1 489 ? 81.875 25.929 -15.371 1.00 60.83 469 CYS C C 1
ATOM 10896 O O . CYS C 1 489 ? 80.980 25.638 -14.576 1.00 58.79 469 CYS C O 1
ATOM 10899 N N . ARG C 1 490 ? 82.741 25.039 -15.859 1.00 60.95 470 ARG C N 1
ATOM 10900 C CA . ARG C 1 490 ? 82.761 23.639 -15.445 1.00 58.53 470 ARG C CA 1
ATOM 10901 C C . ARG C 1 490 ? 83.362 23.541 -14.044 1.00 58.04 470 ARG C C 1
ATOM 10902 O O . ARG C 1 490 ? 84.385 22.902 -13.800 1.00 47.96 470 ARG C O 1
ATOM 10910 N N . SER C 1 491 ? 82.728 24.272 -13.136 1.00 57.72 471 SER C N 1
ATOM 10911 C CA . SER C 1 491 ? 83.059 24.253 -11.726 1.00 54.81 471 SER C CA 1
ATOM 10912 C C . SER C 1 491 ? 81.940 24.943 -10.967 1.00 53.12 471 SER C C 1
ATOM 10913 O O . SER C 1 491 ? 81.271 25.828 -11.502 1.00 55.20 471 SER C O 1
ATOM 10916 N N . GLN C 1 492 ? 81.761 24.541 -9.711 1.00 52.18 472 GLN C N 1
ATOM 10917 C CA . GLN C 1 492 ? 80.867 25.270 -8.829 1.00 53.68 472 GLN C CA 1
ATOM 10918 C C . GLN C 1 492 ? 81.455 26.602 -8.395 1.00 55.87 472 GLN C C 1
ATOM 10919 O O . GLN C 1 492 ? 80.711 27.437 -7.869 1.00 57.13 472 GLN C O 1
ATOM 10925 N N . VAL C 1 493 ? 82.766 26.832 -8.628 1.00 56.74 473 VAL C N 1
ATOM 10926 C CA . VAL C 1 493 ? 83.369 28.151 -8.490 1.00 59.60 473 VAL C CA 1
ATOM 10927 C C . VAL C 1 493 ? 83.315 28.813 -9.860 1.00 63.26 473 VAL C C 1
ATOM 10928 O O . VAL C 1 493 ? 83.463 28.147 -10.893 1.00 63.06 473 VAL C O 1
ATOM 10932 N N . SER C 1 494 ? 83.044 30.117 -9.871 1.00 65.65 474 SER C N 1
ATOM 10933 C CA . SER C 1 494 ? 82.800 30.887 -11.078 1.00 66.48 474 SER C CA 1
ATOM 10934 C C . SER C 1 494 ? 83.756 32.073 -11.115 1.00 70.90 474 SER C C 1
ATOM 10935 O O . SER C 1 494 ? 84.609 32.234 -10.238 1.00 72.13 474 SER C O 1
ATOM 10938 N N . LEU C 1 495 ? 83.622 32.904 -12.151 1.00 73.96 475 LEU C N 1
ATOM 10939 C CA . LEU C 1 495 ? 84.382 34.141 -12.291 1.00 76.06 475 LEU C CA 1
ATOM 10940 C C . LEU C 1 495 ? 83.438 35.333 -12.310 1.00 77.55 475 LEU C C 1
ATOM 10941 O O . LEU C 1 495 ? 82.477 35.352 -13.086 1.00 79.07 475 LEU C O 1
ATOM 10946 N N . LEU C 1 496 ? 83.742 36.346 -11.506 1.00 78.20 476 LEU C N 1
ATOM 10947 C CA . LEU C 1 496 ? 83.057 37.629 -11.597 1.00 82.30 476 LEU C CA 1
ATOM 10948 C C . LEU C 1 496 ? 83.988 38.607 -12.282 1.00 87.68 476 LEU C C 1
ATOM 10949 O O . LEU C 1 496 ? 85.073 38.910 -11.771 1.00 90.11 476 LEU C O 1
ATOM 10954 N N . GLU C 1 497 ? 83.547 39.116 -13.415 1.00 89.86 477 GLU C N 1
ATOM 10955 C CA . GLU C 1 497 ? 84.317 40.067 -14.195 1.00 92.49 477 GLU C CA 1
ATOM 10956 C C . GLU C 1 497 ? 83.804 41.480 -13.959 1.00 95.26 477 GLU C C 1
ATOM 10957 O O . GLU C 1 497 ? 82.647 41.785 -14.272 1.00 94.50 477 GLU C O 1
ATOM 10963 N N . ALA C 1 498 ? 84.675 42.332 -13.404 1.00 97.60 478 ALA C N 1
ATOM 10964 C CA . ALA C 1 498 ? 84.331 43.696 -13.027 1.00 101.05 478 ALA C CA 1
ATOM 10965 C C . ALA C 1 498 ? 85.275 44.730 -13.630 1.00 105.73 478 ALA C C 1
ATOM 10966 O O . ALA C 1 498 ? 86.473 44.481 -13.785 1.00 106.93 478 ALA C O 1
ATOM 10968 N N . VAL C 1 499 ? 84.716 45.879 -14.001 1.00 110.16 479 VAL C N 1
ATOM 10969 C CA . VAL C 1 499 ? 85.472 47.077 -14.308 1.00 113.69 479 VAL C CA 1
ATOM 10970 C C . VAL C 1 499 ? 84.977 48.172 -13.362 1.00 113.26 479 VAL C C 1
ATOM 10971 O O . VAL C 1 499 ? 83.990 47.994 -12.637 1.00 110.89 479 VAL C O 1
ATOM 10975 N N . ARG C 1 500 ? 85.615 49.341 -13.432 1.00 115.54 480 ARG C N 1
ATOM 10976 C CA . ARG C 1 500 ? 85.189 50.501 -12.653 1.00 116.88 480 ARG C CA 1
ATOM 10977 C C . ARG C 1 500 ? 84.009 51.196 -13.317 1.00 120.15 480 ARG C C 1
ATOM 10978 O O . ARG C 1 500 ? 83.877 51.206 -14.544 1.00 123.02 480 ARG C O 1
ATOM 10980 N N . ALA C 1 501 ? 83.150 51.790 -12.487 1.00 120.07 481 ALA C N 1
ATOM 10981 C CA . ALA C 1 501 ? 81.894 52.413 -12.915 1.00 122.88 481 ALA C CA 1
ATOM 10982 C C . ALA C 1 501 ? 82.063 53.503 -13.976 1.00 127.07 481 ALA C C 1
ATOM 10983 O O . ALA C 1 501 ? 81.069 54.022 -14.498 1.00 129.34 481 ALA C O 1
ATOM 10985 N N . ASP C 1 502 ? 83.301 53.874 -14.288 1.00 128.60 482 ASP C N 1
ATOM 10986 C CA . ASP C 1 502 ? 83.560 54.832 -15.358 1.00 133.33 482 ASP C CA 1
ATOM 10987 C C . ASP C 1 502 ? 83.049 54.308 -16.695 1.00 132.12 482 ASP C C 1
ATOM 10988 O O . ASP C 1 502 ? 83.820 53.798 -17.508 1.00 130.52 482 ASP C O 1
#

B-factor: mean 61.66, std 27.16, range [14.95, 165.9]

Organism: Aspergillus terreus (strain NIH 2624 / FGSC A1156) (NCBI:txid341663)

Radius of gyration: 39.88 Å; Cα contacts (8 Å, |Δi|>4): 2643; chains: 3; bounding box: 124×81×90 Å

Sequence (1423 aa):
MERQPKSLSDAVQLLQTTEIISKCTQTIIAEWSNEAETFKKRAAGAELVLPSHELFNAQRTITAAIGKLIELVSEPSVRILEIAGQYQESRALYIAVERRIPDILASQEGGMPVKELSSRTGIEHRKLSRILRYLCSMGTFRQVGPDVFANNTISACLVANEPLRAYVRLTGSEAFTASDRLPKTLLDPSTGPSYDVTRTAWQDAIGTTKPRWEWIEERVEPDKLLDSGFHYPGIPSLILEPQAPGEDGLVARPELEIMGLAMVGGGRVFGAAHVFDFPWASLGNALVVDVGGGVGGFALQLSKVYPDLRFVIQDRGPVIQQALESVWPNENPAALKDQRVQFMEHSFFDKNPVEGADVYYLRYVLHDWSDDYCVNILSRIRESMAPHSRLLICEQVMNTTIGDPDLTSAPAPLPANYGFHARFSHSRDLTMMAAINGIERTPEEFKTILKSAGLALKQIWECRSQVSLLEAVRADMERQPKSLSDAVQLLQTTEIISKCTQTIIAEWSNEAETFKKRGAELVLPSHELFNAQRTITAAIGKLIELVSEPSVRILEIAGQYQESRALYIAVERRIPDILASQGGMPVKELSSRTGIEHRKLSRILRYLCSMGTFRQVGPDVFANNTISACLVANEPLRAYVRLTGSEAFTASDRLPKTLLDPSTGPSYDVTRTAWQDAIGTTKPRWEWIEERVEPDKLLDSGFHYPGIPSLILEPQAPGEDGLVARPELEIMGLAMVGGGRVFGAAHVFDFPWASLGNALVVDVGGGVGGFALQLSKVYPDLRFVIQDRGPVIQQALESVWPNENPAALKDQRVQFMEHSFFDKNPVEGADVYYLRYVLHDWSDDYCVNILSRIRESMAPHSRLLICEQVMNTTIGDPDLTSAPAPLPANYGFHARFSHSRDLTMMAAINGIERTPEEFKTILKSAGLALKQIWECRSQVSLLEAVRADMERQPKSLSDAVQLLQTTEIISKCTQTIIAEWSNEAETFKKRGAELVLPSHELFNAQRTITAAIGKLIELVSEPSVRILEIAGQYQESRALYIAVERRIPDILASQEGGMPVKELSSRTGIEHRKLSRILRYLCSMGTFRQVGPDVFANNTISACLVANEPLRAYVRLTGSEAFTASDRLPKTLLDPSTGPSYDVTRTAWQDAIGTTKPRWEWIEERVEPDKLLDSGFHYPGIPSLILEPQAPGEDGLVARPELEIMGLAMVGGGRVFGAAHVFDFPWASLGNALVVDVGGGVGGFALQLSKVYPDLRFVIQDRGPVIQQALESVWPNENPAALKDQRVQFMEHSFFDKNPVEGADVYYLRYVLHDWSDDYCVNILSRIRESMAPHSRLLICEQVMNTTIGDPDLTSAPAPLPANYGFHARFSHSRDLTMMAAINGIERTPEEFKTILKSAGLALKQIWECRSQVSLLEAVRAD

Solvent-accessible surface area: 56025 Å² total; per-residue (Å²): 217,142,187,125,123,125,58,147,64,45,52,60,52,61,126,87,0,63,93,26,31,58,126,11,56,121,53,20,46,28,27,112,14,71,55,39,112,38,90,174,84,121,137,114,33,24,30,117,83,14,35,43,92,98,7,17,62,8,68,47,21,32,47,0,0,72,4,35,44,55,108,18,80,26,71,91,70,79,60,108,129,103,71,63,31,86,115,88,55,68,60,4,51,7,55,0,1,5,42,90,0,3,36,24,6,54,76,112,100,70,11,1,70,2,134,67,0,19,92,122,1,58,33,67,37,156,119,0,3,147,32,0,111,73,1,27,89,100,35,17,3,107,82,59,20,130,50,34,0,2,27,27,123,101,0,46,73,14,48,87,44,67,16,32,27,5,33,22,31,26,68,4,5,7,14,64,14,1,61,109,57,10,76,109,14,86,146,60,123,56,28,24,97,25,132,53,10,41,95,4,0,1,12,49,0,8,53,31,115,68,40,14,50,74,10,4,36,44,106,16,91,68,147,131,14,70,114,34,4,126,82,4,88,10,5,55,12,16,127,105,94,104,56,86,76,36,194,83,40,52,2,36,11,15,7,30,101,12,23,5,42,0,59,4,3,8,0,87,75,52,0,4,1,0,4,59,25,5,65,0,76,90,42,30,112,3,31,0,0,4,1,18,16,14,2,0,4,4,0,9,20,0,4,167,57,28,94,90,1,103,2,7,0,1,21,91,17,52,19,14,96,17,0,78,123,57,9,0,54,125,82,30,82,71,1,49,183,93,115,55,3,81,36,64,132,22,55,38,75,80,102,2,77,21,115,22,4,42,0,0,0,0,26,9,8,0,6,13,18,8,62,114,55,0,31,69,0,0,9,52,2,53,68,4,9,24,132,117,1,62,0,0,0,0,0,1,10,20,24,64,88,157,17,31,141,64,19,74,64,11,64,94,24,14,23,13,16,20,17,64,36,12,164,41,4,81,72,19,36,93,44,19,53,3,11,7,15,5,40,10,2,38,0,109,76,3,67,83,4,1,170,73,0,27,5,41,46,132,85,39,62,85,11,31,14,31,0,9,0,0,2,0,43,65,68,146,111,101,39,118,67,42,59,149,60,23,22,62,61,0,49,85,0,5,92,31,0,41,159,11,1,108,53,0,36,53,24,11,70,88,18,42,71,75,31,82,99,106,95,38,23,60,52,10,12,38,90,98,0,20,69,7,20,49,22,0,28,0,0,0,4,39,0,25,20,5,7,20,29,34,23,36,10,0,1,18,0,4,5,7,2,0,2,4,2,0,0,5,2,0,2,2,25,87,0,2,44,14,14,57,74,120,114,13,1,62,5,138,71,0,19,91,125,1,36,0,38,64,38,4,0,3,7,0,0,16,1,0,9,4,5,5,0,4,122,16,60,9,126,53,32,0,16,25,12,61,1,0,41,9,2,36,88,12,65,21,3,20,3,13,1,33,27,17,6,5,8,5,1,3,0,0,2,6,1,3,41,7,1,7,37,95,68,32,2,81,17,40,52,9,37,106,3,0,2,10,48,2,9,55,28,114,78,31,16,50,77,10,7,35,44,113,26,56,77,156,66,12,59,113,34,2,96,20,3,11,9,4,3,8,27,42,69,99,112,52,84,79,37,196,90,47,62,2,33,7,11,7,18,100,9,27,4,42,0,50,5,2,4,0,81,26,10,0,2,2,0,4,56,28,5,67,1,76,84,36,34,120,0,55,1,0,6,3,16,14,18,3,0,5,3,1,8,19,0,26,157,60,28,123,71,10,30,6,7,0,1,18,74,13,45,14,11,98,20,0,79,125,58,10,0,49,123,86,37,87,73,10,59,96,110,81,35,9,57,39,51,136,23,52,33,75,81,109,5,56,36,125,40,4,58,0,0,0,0,25,11,7,0,7,8,14,5,69,118,49,0,34,73,0,0,11,51,3,88,74,7,23,37,126,93,6,80,0,0,0,0,1,2,10,9,19,19,30,81,21,28,136,67,19,84,62,11,67,94,26,11,20,12,11,20,1,21,28,12,36,9,4,1,9,16,0,0,25,21,4,0,12,8,2,0,20,2,2,20,2,103,71,4,70,77,7,1,169,78,2,30,5,48,49,139,37,38,62,86,13,37,12,26,0,7,0,0,4,0,43,22,73,162,113,98,41,118,68,48,57,74,38,24,22,6,44,0,49,67,0,9,96,31,0,36,129,9,1,103,57,0,44,51,24,13,59,72,14,38,117,48,28,92,90,186,73,38,14,61,66,10,10,34,95,94,0,20,70,7,19,51,22,0,33,1,0,1,4,38,0,22,18,8,2,15,29,31,24,35,10,0,2,19,0,3,3,8,2,0,8,4,4,0,0,5,4,0,2,2,30,95,0,4,44,26,5,52,82,101,91,72,12,0,65,4,140,57,0,16,91,142,0,40,2,27,42,121,3,0,2,6,0,0,15,3,0,10,6,2,6,0,3,117,17,64,11,126,49,35,0,2,24,8,54,0,0,42,8,5,34,82,17,66,15,3,21,5,16,0,31,30,18,4,4,6,6,0,3,0,0,4,11,0,4,36,8,2,7,38,98,66,34,1,81,22,48,50,10,45,102,4,0,2,9,53,1,9,52,40,124,28,31,13,54,81,13,4,40,76,114,15,102,58,141,136,23,53,106,29,2,97,18,2,11,10,3,8,5,29,54,59,88,106,124,88,69,39,195,77,37,46,6,53,11,32,9,33,100,10,23,5,36,0,54,3,3,5,0,67,28,8,0,3,1,0,2,55,24,4,66,0,69,93,48,32,132,4,48,0,0,4,3,15,12,14,2,0,3,3,0,0,17,0,4,134,59,34,97,84,2,42,2,10,0,2,25,75,14,61,19,12,105,19,0,82,61,60,6,0,56,118,74,24,77,64,2,58,176,69,129,69,6,80,36,66,131,24,61,36,85,84,103,3,86,23,119,38,4,56,0,0,0,0,24,10,12,0,4,8,15,6,62,115,50,0,26,70,0,0,15,58,1,74,71,1,31,37,146,90,2,69,0,0,0,0,0,2,9,11,22,18,27,83,21,32,137,67,18,89,61,11,67,96,35,15,16,13,12,24,1,21,25,11,28,10,3,1,9,17,0,0,33,16,5,1,12,10,4,0,14,1,1,26,1,106,73,1,70,94,6,2,79,79,0,28,6,42,46,149,82,31,44,90,10,29,13,29,1,8,0,0,1,0,45,20,81,169

Nearest PDB structures (foldseek):
  7wh9-assembly1_C-2  TM=1.002E+00  e=1.360E-90  Aspergillus terreus
  7wh9-assembly1_A-2  TM=9.994E-01  e=1.220E-85  Aspergillus terreus
  7wh9-assembly1_B-2  TM=9.999E-01  e=3.084E-85  Aspergillus terreus
  8pha-assembly1_A  TM=8.115E-01  e=1.713E-31  Pleurotus sapidus
  7bqp-assembly1_A-2  TM=7.852E-01  e=7.726E-24  Hymenoscyphus scutula

InterPro domains:
  IPR001077 O-methyltransferase, C-terminal domain [PF00891] (293-461)
  IPR012967 Caffeic acid 3-O-methyltransferase-like, dimerisation domain [PF08100] (86-166)
  IPR016461 O-methyltransferase-like [PS51683] (85-480)
  IPR029063 S-adenosyl-L-methionine-dependent methyltransferase superfamily [G3DSA:3.40.50.150] (173-480)
  IPR029063 S-adenosyl-L-methionine-dependent methyltransferase superfamily [SSF53335] (288-478)
  IPR036388 Winged helix-like DNA-binding domain superfamily [G3DSA:1.10.10.10] (76-164)
  IPR036390 Winged helix DNA-binding domain superfamily [SSF46785] (75-168)

Foldseek 3Di:
DDFDDDDPVLVVLLVVLVVLLVVLVVQLVVQVVVLVVVVVVVCDDCSVQFRDPSNLVSVLSNLLSVVVNCVSPDDVVVVVVCVVPVVVLLVLVLLCLLQPVLQVQVVPQVFDALCVVCVRRVNDSVVNLVSVVSCCVVPAWHADDDRTTHGDPVPNVSHVQLLQSLQSLLCPFLLVQLVVQQVVLCPPPPNNPDLFQQSFSSCVQQVDRDRPVVVQADFAAQVPQQCNSPNGRASVCCVPVNADQPPVNTGGRPNLVSVLSNCLNVCSRFVLFVLPLDPPQVQFLFEEEEEQCFLPSVVLSNCVPHVNYAYEYEHADVRPVCSVPPNCVVRPVPCVVVNSYHYDHDDLLAQDPAAAGAEYEYEPPQQLGDQVVVLSSLLSDQVRHDQNHKYKYWAQADAWQVGDPQDAARDPPGRGLSPVSCVVVVSVQVSSCSRRSGHGHHPVVVQVSCVSSQKHFDHWRDTSHSITITIIGGND/DDADDDDPVLVVQLVVLVVLLVVLVVQQVVQVVVLVVVVVVDPCSVQDGDPSNLVSVLQNLLSVVVNCVSPDDVVVVVVCVVPVVVLLVLVLLCLLQVVLQVQVPDCFAAQCVVCVSRVNHRVVNLVSVVSCCVVPAWHDNDDNTTHGDPVSNVSHVQLLQSLQSLLCNFLLVQLLVQQVVLCPDPPSNVDLFQQSFSSCVQQVDRDRVVCVQADWAAQVCQQCNSPNGRARVCCVPVPADADPVRTGGGPNLVSVLSNCLNVCSPFVLFVLPLDPPLVVFQFEEEAAQCQLVSVVLSNCVPHVSYAYEYEEAPVRVVCSPPPNCVPRPVPCVVVNSYHYDHDDLLAQDPAAAGQEYEAEPNQQLGPLVVLLSSLLSVVVRHDQNHKYKYKAQQDAWQPGDPQDAADDPPGRGLSPSSCVVVVSVQVSSCSNRSGHGHHVVRVQVSQVSSQKHFDHWADTSHSITMTMIGGND/DDFDDDDPVLVVVLVVLVVLLVVLVVQQVVQVVVLVVVVVVDPPSVFFRDPSNLVSVLLNLLSVVVNCVSPDDVVVVVVCVVPVVVLLVLVLLCLLLPVLQVCVVPPVFDAQVVVCVSRVHDRVVNLVSVVSVCVVPAWHDNDDRTTHGDPVPNVSHVQLLQSLQSQVCVFLLVQLLVQQVVQCPDPVSNPDLFQQRFSSCVQQVDRDRVLCVQFDWAAQVCQQCNRPNGRASVCCVPVPDQAPPVNTDHRPNLVSVLSNCLNVCSRFVLFVLPLDPPLVVFQFEEEEAQCFLPSVVLSNCVPRVRYAYEYEEADVRPVCSVPPNCVVRPVVCVVVNSYHYDYDDLLAADPAAAGAEYEYEPPQQLGPLVSNLSSLLSVQVRHDPNHKYKYWAQQDAFQPGDPQDAARDPPGRGLSPSLCVVVVSVQVSSCSRRSGHRHHPVSVQVSQVVSQKDFDHWADTSHSITMTMIHGPD

Secondary structure (DSSP, 8-state):
----PPPHHHHHHHHHHHHHHHHHHHHHHHHHHHHHHHHHH----GGGT---HHHHHHHHHHHHHHHHHHHHHS-HHHHHHHHHHTHHHHHHHHHHHHTTHHHHHHT----EEHHHHHHHH-S-HHHHHHHHHHHHHTTSSEEEETTEEE--TTGGGGTT-HHHHHHHHHHHTHHHHHHHTHHHHHHSTTTTT---TTSSHHHHHHT--S-HHHHTT-EE-GGGTTTTTTTS---GGGGTSPPPP-TTS-EE-HHHHHHHHHHHHHHHHHSSHHHHSS-GGGG-S-EEEEET-TTTHHHHHHHHH-TT-EEEEEE-HHHHHHIIIIIHHHH-HHHHHTTSEEEEE--TTS--SS-S-SEEEEESSGGGS-HHHHHHHHHHHHTT--TT-EEEEEEEB---TT--TTSPPPPTTS-TT-GGGGHHHHHHHHHHHHHH----B-HHHHHHHHHHTTEEEEEEEEESEEEEEEEEEE--/----PPPHHHHHHHHHHHHHHHHHHHHHHHHHHHHHHHHHH---TTTS--HHHHHHHHHHHHHHHHHHHHHS-HHHHHHHHHHTHHHHHHHHHHHHTTHHHHHTT---EEHHHHHHTT-S-HHHHHHHHHHHHHTTSSEEEETTEEE--TTGGGGTT-HHHHHHHHHHHTHHHHHHHTHHHHHHSTTTSS---TTSSHHHHHHT--S-HHHHTT-EE-HHHHTTTTTTS---GGGGTSPPPP-TTS-EE-HHHHHHHHHHHHHHHHHSSGGGTSS-GGGG-S-EEEEET-TT-HHHHHHHTT-TT-EEEEEE-HHHHHHIIIIIHHHH-HHHHHTTSEEEEE--TTS--SS-S-SEEEEESSGGGS-HHHHHHHHHHHHTT--TT-EEEEEEEB---TT--TTSPPPPTTS-TT-GGGGHHHHHHHHHHHHHH----B-HHHHHHHHHHTTEEEEEEEEESEEEEEEEEEE--/--PPPPPHHHHHHHHHHHHHHHHHHHHHHHHHHHHHHHHHH--GGGT---HHHHHHHHHHHHHHHHHHHHHS-HHHHHHHHHHTHHHHHHHHHHHHTTHHHHHTT----EEHHHHHHHHSS-HHHHHHHHHHHHHTTSSEEEETTEEE--TTGGGGTT-HHHHHHHHHHHTHHHHHHHTHHHHHHSTTTTT---TTSSHHHHHHT--S-HHHHTT-EE-GGGSTTTTTTS---GGGGTSPPPP-TTS-EE-HHHHHHHHHHHHHHHHHSSHHHHSS-GGGG-S-EEEEET-TTTHHHHHHHTT-TT-EEEEEE-HHHHHHIIIIIHHHH-HHHHHTTSEEEEE--TTS--S--S-SEEEEESSGGGS-HHHHHHHHHHHHTT--TT-EEEEEE-B---TT-BTTBPPPPTTS-TT-GGGGHHHHHHHHHHHHHT----B-HHHHHHHHHHTTEEEEEEEEESEEEEEEEEEE--